Protein 3GIP (pdb70)

InterPro domains:
  IPR011059 Metal-dependent hydrolase, composite domain superfamily [G3DSA:2.30.40.10] (8-432)
  IPR011059 Metal-dependent hydrolase, composite domain superfamily [G3DSA:2.30.40.10] (434-467)
  IPR011059 Metal-dependent hydrolase, composite domain superfamily [SSF51338] (8-464)
  IPR013108 Amidohydrolase 3 [PF07969] (52-214)
  IPR013108 Amidohydrolase 3 [PF07969] (334-463)
  IPR023100 D-aminoacylase, insert domain superfamily [G3DSA:3.30.1490.130] (287-343)
  IPR032466 Metal-dependent hydrolase [SSF51556] (61-418)

Sequence (948 aa):
EKLDFKITGGWIIDGTGAPRRRADLGVRDGRIAAIGELGAHPARHAWDASGKIVAPGFIDVHGHDDLMFVEKPDLRWKTSQGITTVVVGNCGVSAAPAPLPGNTAAALALLGETPLFADVPAYFAALDAQRPMINVAALVGHANLRLAAMRDPQAAPTAAEQQAMQDMLQAALEAGAVGFSTGLAYQPGAVAQAAELEGLARVAAERRRLHTSHIRNEADGVEAAVEEVLAIGRGTGCATVVSHHKCMMPQNWGRSRATLANIDRAREQGVEVALDIYPYPGSSTILIPERAETIDDIRITWSTPHPECSGEYLADIAARWGCDKTTAARRLAPAGAIYFAMDEDEVKRIFQHPCCMVGSDGLPNDARPHPRLWGSFTRVLGRYVREARLMTLEQAVARMTALPARVFGFAERGVLQPGAWADVVVFDPDTVADRATWDEPTLASVGIAGVLVNGAEVFPQPPADGRPGQVLRAEKLDFKITGGWIIDGTGAPRRRADLGVRDGRIAAIGELGAHPARHAWDASGKIVAPGFIDVHGHDDLMFVEKPDLRWKTSQGITTVVVGNCGVSAAPAPLPGNTAAALALLGETPLFADVPAYFAALDAQRPMINVAALVGHANLRLAAMRDPQAAPTAAEQQAMQDMLQAALEAGAVGFSTGLAYQPGAVAQAAELEGLARVAAERRRLHTSHIRNEADGVEAAVEEVLAIGRGTGCATVVSHHKCMMPQNWGRSRATLANIDRAREQGVEVALDIYPYPGSSTILIPERAETIDDIRITWSTPHPECSGEYLADIAARWGCDKTTAARRLAPAGAIYFAMDEDEVKRIFQHPCCMVGSDGLPNDARPHPRLWGSFTRVLGRYVREARLMTLEQAVARMTALPARVFGFAERGVLQPGAWADVVVFDPDTVADRATWDEPTLASVGIAGVLVNGAEVFPQPPADGRPGQVLRA

Organism: Bordetella bronchiseptica (strain ATCC BAA-588 / NCTC 13252 / RB50) (NCBI:txid257310)

Solvent-accessible surface area: 32301 Å² total; per-residue (Å²): 163,101,0,40,10,26,0,34,18,0,111,2,1,16,1,87,35,44,110,89,95,109,10,0,0,0,0,52,108,14,80,2,36,32,40,26,143,13,42,104,53,84,23,136,104,59,51,107,0,63,55,54,4,0,0,1,1,0,2,0,2,1,0,2,0,2,1,0,4,72,65,78,45,71,0,78,13,0,2,0,0,0,0,1,0,0,0,0,0,1,4,0,0,3,1,3,9,36,36,66,134,82,23,104,10,69,3,27,36,10,1,23,162,33,116,37,46,73,62,7,69,37,7,2,56,37,7,53,94,76,107,1,10,0,0,0,0,5,3,1,0,0,8,1,0,0,1,16,21,1,208,68,14,95,41,80,37,78,92,75,37,28,90,37,0,19,72,58,0,60,51,4,1,120,22,0,0,4,0,0,0,0,4,1,44,19,96,1,2,28,48,3,138,60,74,5,0,57,0,0,0,133,18,0,26,128,71,211,43,7,0,2,0,16,0,79,61,13,18,91,26,0,66,70,3,0,67,45,0,0,42,5,0,89,68,32,52,0,18,1,2,0,1,5,4,9,2,10,32,90,109,4,81,23,59,1,168,40,2,22,40,16,0,40,129,0,85,137,130,62,15,84,8,4,0,2,2,7,1,4,4,0,8,7,13,25,17,35,30,137,58,0,117,75,12,48,6,4,17,1,0,47,6,95,62,54,92,105,0,20,23,55,16,2,21,61,0,4,81,138,68,69,31,85,38,32,39,0,0,158,122,0,53,78,5,0,0,2,0,6,5,4,29,11,76,3,8,12,75,1,0,76,14,82,19,0,0,0,1,0,8,0,9,11,52,13,75,84,5,4,2,2,7,36,0,0,0,0,41,0,2,1,73,0,3,14,32,8,94,35,20,71,14,19,92,0,0,20,29,0,0,24,38,0,9,148,23,11,61,19,83,74,12,5,28,4,81,86,37,0,58,0,8,0,0,4,0,31,29,49,57,0,11,17,115,5,64,34,83,100,6,76,71,50,15,55,19,16,44,1,0,0,0,14,12,37,47,1,24,68,120,46,39,106,126,64,52,23,0,48,17,20,120,57,162,102,2,46,12,26,0,28,16,0,107,0,0,13,1,71,39,40,108,91,92,118,10,2,0,0,0,51,113,15,85,2,34,40,37,25,154,15,54,99,52,80,29,139,107,63,50,105,0,65,56,58,3,0,0,2,2,0,2,0,2,1,0,2,0,1,1,0,6,30,1,56,2,58,0,77,11,0,2,0,0,0,0,0,1,0,0,0,0,2,4,1,1,3,1,3,16,35,41,56,135,84,19,106,12,69,2,26,34,12,1,16,100,9,86,39,44,71,62,8,72,37,7,1,55,38,6,53,94,62,108,2,8,0,0,0,0,5,3,0,0,1,8,1,0,0,1,13,17,1,214,78,15,93,40,72,32,83,91,76,37,26,93,36,0,34,72,59,0,59,51,4,1,124,20,1,0,4,0,1,0,0,4,1,42,15,96,2,2,28,47,4,132,57,76,7,0,46,7,0,0,129,16,0,23,124,61,210,46,8,1,2,0,14,0,77,63,13,18,91,25,0,65,71,3,0,65,44,0,0,42,4,1,91,50,23,59,1,12,2,1,0,1,6,5,14,2,7,27,91,108,5,102,26,58,1,153,43,2,20,38,24,0,49,124,0,74,145,121,65,8,85,7,4,0,1,2,9,2,6,33,0,8,7,13,23,13,33,26,130,51,0,118,75,13,112,77,3,41,1,0,46,5,29,10,28,29,6,0,14,25,36,71,2,49,78,0,4,80,38,27,70,28,87,42,33,41,0,0,152,111,0,51,84,5,0,0,4,0,66,5,14,38,53,86,4,8,33,72,0,0,75,14,94,25,0,0,0,0,0,9,0,9,7,52,17,72,71,5,3,2,1,8,36,0,0,0,0,44,0,2,0,65,1,13,60,118,40,176,36,22,71,10,20,93,0,0,20,29,0,0,24,37,0,9,154,23,12,60,18,83,90,11,5,30,1,79,89,35,0,57,0,7,0,0,4,0,33,28,106,71,0,10,18,114,5,68,76,114,99,6,73,70,48,14,58,19,17,38,0,0,0,0,17,12,38,47,1,22,58,130,54,43,101,123,62,43,24,0,52,18,22,118,59

CATH classification: 2.30.40.10 (+2 more: 3.20.20.140, 3.30.1490.130)

Nearest PDB structures (foldseek):
  3giq-assembly1_A  TM=9.998E-01  e=0.000E+00  Bordetella bronchiseptica
  1v4y-assembly1_A  TM=9.632E-01  e=1.023E-66  Alcaligenes faecalis
  1rk5-assembly1_A  TM=9.643E-01  e=2.045E-66  Alcaligenes faecalis
  1m7j-assembly1_A  TM=9.626E-01  e=7.673E-66  Alcaligenes faecalis
  6gde-assembly1_A  TM=7.462E-01  e=8.353E-21  Aquifex aeolicus VF5

Radius of gyration: 30.44 Å; Cα contacts (8 Å, |Δi|>4): 2550; chains: 2; bounding box: 84×84×62 Å

Secondary structure (DSSP, 8-state):
--EEEEEESSEE--SSSPPPEE-EEEEETTEEEEEE--TTS-EEEEEE-TTSEEEEPEEESS---TTHHHHSTT-HHHHTTTEEEEEE--TT--S-SPPPTT---GGGGGT-SSPPPSSHHHHHHHHHHS--SSEEEEEEEHHHHHHHH-SSTTSPPPHHHHHHHHHHHHHHHHHT--EEEEETTSTTGGG--HHHHHHHHHHHHHTT-EEEEE-S-SSTTHHHHHHHHHHHHHHH--EEEETT----SGGGTTTHHHHHHHHHHHHHTT--EEEEE-S-S-EEEE--GGGTTTSS--EEEEESS-GGGTT-BHHHHHHHHTS-HHHHHHHH-SEEEEE----HHHHHHHHHSTTEEE-----TT-SS--THHHHHHHHIIIIIIIIT-SS-HHHHHHHHTHHHHHHHT-TT-SS-STTSB--EEEE-TTT-B----SSSTTPPPBSEEEEEETTEEEESS--SSS----B---/--BSEEEESSEE--SSSPPPEE-EEEEETTEEEEEE--SSS-BSSEEE-TTSEEEEPEEESS---TTHHHH-TT-HHHHTTTEEEEEE--TT--S-SPPPTT---GGGGGT-SSPPPSSHHHHHHHHHHS--SSEEEEEEEHHHHHHHH-SSTTSPPPHHHHHHHHHHHHHHHHHT--EEEEETTSTTGGG--HHHHHHHHHHHHHTT-EEEEE-S-SSTTHHHHHHHHHHHHHHH--EEEETT----SGGGTTTHHHHHHHHHHHHHHT--EEEEE-S-S-EEEE--GGGTTTSS--EEEEESS-GGGTT-BHHHHHHHHTS-HHHHHHHH-SEEEEE----HHHHHHHHHSTTEEE-----TT-SS--THHHHHHHHIIIIIIIIT-SS-HHHHHHHHTHHHHHHHT-TT-SS--TTSB--EEEE-TTT-B----SSSTTPPPBSEEEEEETTEEEESS--SSS----B---

Structure (mmCIF, N/CA/C/O backbone):
data_3GIP
#
_entry.id   3GIP
#
_cell.length_a   90.988
_cell.length_b   90.988
_cell.length_c   507.134
_cell.angle_alpha   90.00
_cell.angle_beta   90.00
_cell.angle_gamma   120.00
#
_symmetry.space_group_name_H-M   'P 61 2 2'
#
loop_
_entity.id
_entity.type
_entity.pdbx_description
1 polymer 'N-acyl-D-glutamate deacylase'
2 non-polymer 'ACETIC ACID'
3 non-polymer 'FORMIC ACID'
4 non-polymer 'ZINC ION'
5 water water
#
loop_
_atom_site.group_PDB
_atom_site.id
_atom_site.type_symbol
_atom_site.label_atom_id
_atom_site.label_alt_id
_atom_site.label_comp_id
_atom_site.label_asym_id
_atom_site.label_entity_id
_atom_site.label_seq_id
_atom_site.pdbx_PDB_ins_code
_atom_site.Cartn_x
_atom_site.Cartn_y
_atom_site.Cartn_z
_atom_site.occupancy
_atom_site.B_iso_or_equiv
_atom_site.auth_seq_id
_atom_site.auth_comp_id
_atom_site.auth_asym_id
_atom_site.auth_atom_id
_atom_site.pdbx_PDB_model_num
ATOM 1 N N . GLU A 1 5 ? -10.258 32.386 9.842 1.00 31.58 5 GLU A N 1
ATOM 2 C CA . GLU A 1 5 ? -9.396 31.877 10.947 1.00 32.34 5 GLU A CA 1
ATOM 3 C C . GLU A 1 5 ? -9.084 33.016 11.910 1.00 31.44 5 GLU A C 1
ATOM 4 O O . GLU A 1 5 ? -8.702 34.109 11.493 1.00 30.46 5 GLU A O 1
ATOM 10 N N . LYS A 1 6 ? -9.245 32.752 13.201 1.00 30.38 6 LYS A N 1
ATOM 11 C CA . LYS A 1 6 ? -9.003 33.759 14.225 1.00 29.28 6 LYS A CA 1
ATOM 12 C C . LYS A 1 6 ? -7.597 34.348 14.159 1.00 28.40 6 LYS A C 1
ATOM 13 O O . LYS A 1 6 ? -6.616 33.631 13.954 1.00 27.75 6 LYS A O 1
ATOM 19 N N . LEU A 1 7 ? -7.514 35.664 14.329 1.00 27.27 7 LEU A N 1
ATOM 20 C CA . LEU A 1 7 ? -6.238 36.368 14.314 1.00 27.57 7 LEU A CA 1
ATOM 21 C C . LEU A 1 7 ? -5.598 36.252 15.690 1.00 26.80 7 LEU A C 1
ATOM 22 O O . LEU A 1 7 ? -6.297 36.179 16.701 1.00 25.84 7 LEU A O 1
ATOM 27 N N . ASP A 1 8 ? -4.271 36.233 15.729 1.00 26.13 8 ASP A N 1
ATOM 28 C CA . ASP A 1 8 ? -3.569 36.144 17.001 1.00 26.03 8 ASP A CA 1
ATOM 29 C C . ASP A 1 8 ? -3.493 37.522 17.641 1.00 25.79 8 ASP A C 1
ATOM 30 O O . ASP A 1 8 ? -3.467 37.650 18.867 1.00 25.74 8 ASP A O 1
ATOM 35 N N . PHE A 1 9 ? -3.474 38.551 16.800 1.00 24.67 9 PHE A N 1
ATOM 36 C CA . PHE A 1 9 ? -3.391 39.925 17.271 1.00 23.61 9 PHE A CA 1
ATOM 37 C C . PHE A 1 9 ? -3.987 40.866 16.230 1.00 22.51 9 PHE A C 1
ATOM 38 O O . PHE A 1 9 ? -3.971 40.580 15.034 1.00 22.18 9 PHE A O 1
ATOM 46 N N . LYS A 1 10 ? -4.539 41.979 16.691 1.00 22.15 10 LYS A N 1
ATOM 47 C CA . LYS A 1 10 ? -5.072 42.977 15.780 1.00 21.69 10 LYS A CA 1
ATOM 48 C C . LYS A 1 10 ? -4.885 44.334 16.440 1.00 21.94 10 LYS A C 1
ATOM 49 O O . LYS A 1 10 ? -5.068 44.479 17.648 1.00 21.64 10 LYS A O 1
ATOM 55 N N . ILE A 1 11 ? -4.472 45.310 15.642 1.00 20.21 11 ILE A N 1
ATOM 56 C CA . ILE A 1 11 ? -4.244 46.668 16.117 1.00 19.88 11 ILE A CA 1
ATOM 57 C C . ILE A 1 11 ? -5.185 47.542 15.305 1.00 20.28 11 ILE A C 1
ATOM 58 O O . ILE A 1 11 ? -5.000 47.722 14.100 1.00 20.42 11 ILE A O 1
ATOM 63 N N . THR A 1 12 ? -6.192 48.092 15.972 1.00 20.96 12 THR A N 1
ATOM 64 C CA . THR A 1 12 ? -7.202 48.883 15.287 1.00 22.47 12 THR A CA 1
ATOM 65 C C . THR A 1 12 ? -7.305 50.371 15.607 1.00 22.61 12 THR A C 1
ATOM 66 O O . THR A 1 12 ? -6.781 50.851 16.613 1.00 23.64 12 THR A O 1
ATOM 70 N N . GLY A 1 13 ? -7.996 51.086 14.722 1.00 22.20 13 GLY A N 1
ATOM 71 C CA . GLY A 1 13 ? -8.233 52.509 14.894 1.00 21.46 13 GLY A CA 1
ATOM 72 C C . GLY A 1 13 ? -7.092 53.477 14.647 1.00 21.37 13 GLY A C 1
ATOM 73 O O . GLY A 1 13 ? -7.293 54.691 14.711 1.00 21.53 13 GLY A O 1
ATOM 74 N N . GLY A 1 14 ? -5.906 52.960 14.352 1.00 20.09 14 GLY A N 1
ATOM 75 C CA . GLY A 1 14 ? -4.774 53.842 14.130 1.00 19.73 14 GLY A CA 1
ATOM 76 C C . GLY A 1 14 ? -4.477 54.177 12.682 1.00 19.06 14 GLY A C 1
ATOM 77 O O . GLY A 1 14 ? -5.220 53.803 11.770 1.00 19.32 14 GLY A O 1
ATOM 78 N N . TRP A 1 15 ? -3.385 54.910 12.481 1.00 18.77 15 TRP A N 1
ATOM 79 C CA . TRP A 1 15 ? -2.941 55.301 11.154 1.00 19.30 15 TRP A CA 1
ATOM 80 C C . TRP A 1 15 ? -1.666 54.544 10.832 1.00 17.79 15 TRP A C 1
ATOM 81 O O . TRP A 1 15 ? -0.697 54.572 11.592 1.00 16.75 15 TRP A O 1
ATOM 92 N N . ILE A 1 16 ? -1.674 53.860 9.698 1.00 17.27 16 ILE A N 1
ATOM 93 C CA . ILE A 1 16 ? -0.530 53.072 9.282 1.00 16.81 16 ILE A CA 1
ATOM 94 C C . ILE A 1 16 ? 0.506 53.826 8.459 1.00 17.06 16 ILE A C 1
ATOM 95 O O . ILE A 1 16 ? 0.175 54.473 7.470 1.00 18.05 16 ILE A O 1
ATOM 100 N N . ILE A 1 17 ? 1.758 53.749 8.897 1.00 15.08 17 ILE A N 1
ATOM 101 C CA . ILE A 1 17 ? 2.882 54.311 8.157 1.00 14.89 17 ILE A CA 1
ATOM 102 C C . ILE A 1 17 ? 3.652 53.011 7.947 1.00 15.08 17 ILE A C 1
ATOM 103 O O . ILE A 1 17 ? 4.333 52.521 8.849 1.00 15.13 17 ILE A O 1
ATOM 108 N N . ASP A 1 18 ? 3.503 52.442 6.752 1.00 15.05 18 ASP A N 1
ATOM 109 C CA . ASP A 1 18 ? 4.091 51.145 6.429 1.00 15.00 18 ASP A CA 1
ATOM 110 C C . ASP A 1 18 ? 5.571 51.041 6.104 1.00 14.70 18 ASP A C 1
ATOM 111 O O . ASP A 1 18 ? 6.061 49.942 5.838 1.00 15.53 18 ASP A O 1
ATOM 116 N N . GLY A 1 19 ? 6.284 52.162 6.119 1.00 13.83 19 GLY A N 1
ATOM 117 C CA . GLY A 1 19 ? 7.706 52.121 5.830 1.00 14.66 19 GLY A CA 1
ATOM 118 C C . GLY A 1 19 ? 8.091 52.359 4.380 1.00 14.54 19 GLY A C 1
ATOM 119 O O . GLY A 1 19 ? 9.272 52.511 4.073 1.00 15.44 19 GLY A O 1
ATOM 120 N N . THR A 1 20 ? 7.103 52.404 3.489 1.00 15.34 20 THR A N 1
ATOM 121 C CA . THR A 1 20 ? 7.367 52.613 2.063 1.00 14.90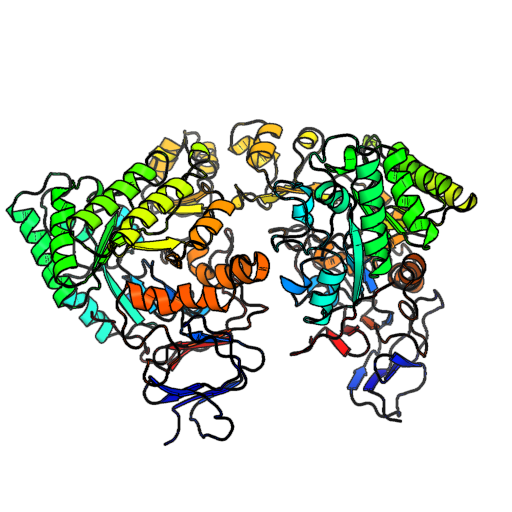 20 THR A CA 1
ATOM 122 C C . THR A 1 20 ? 7.521 54.084 1.694 1.00 15.98 20 THR A C 1
ATOM 123 O O . THR A 1 20 ? 7.934 54.410 0.578 1.00 16.95 20 THR A O 1
ATOM 127 N N . GLY A 1 21 ? 7.185 54.963 2.630 1.00 15.48 21 GLY A N 1
ATOM 128 C CA . GLY A 1 21 ? 7.268 56.389 2.371 1.00 17.07 21 GLY A CA 1
ATOM 129 C C . GLY A 1 21 ? 5.918 56.929 1.939 1.00 16.45 21 GLY A C 1
ATOM 130 O O . GLY A 1 21 ? 5.724 58.142 1.841 1.00 17.39 21 GLY A O 1
ATOM 131 N N . ALA A 1 22 ? 4.973 56.029 1.688 1.00 16.63 22 ALA A N 1
ATOM 132 C CA . ALA A 1 22 ? 3.639 56.441 1.267 1.00 16.65 22 ALA A CA 1
ATOM 133 C C . ALA A 1 22 ? 2.936 57.173 2.405 1.00 16.96 22 ALA A C 1
ATOM 134 O O . ALA A 1 22 ? 3.246 56.961 3.572 1.00 16.40 22 ALA A O 1
ATOM 136 N N . PRO A 1 23 ? 1.979 58.055 2.077 1.00 17.16 23 PRO A N 1
ATOM 137 C CA . PRO A 1 23 ? 1.257 58.798 3.116 1.00 17.60 23 PRO A CA 1
ATOM 138 C C . PRO A 1 23 ? 0.560 57.882 4.121 1.00 18.37 23 PRO A C 1
ATOM 139 O O . PRO A 1 23 ? 0.036 56.831 3.753 1.00 18.86 23 PRO A O 1
ATOM 143 N N . ARG A 1 24 ? 0.551 58.289 5.386 1.00 17.76 24 ARG A N 1
ATOM 144 C CA . ARG A 1 24 ? -0.096 57.508 6.435 1.00 18.35 24 ARG A CA 1
ATOM 145 C C . ARG A 1 24 ? -1.557 57.272 6.052 1.00 19.84 24 ARG A C 1
ATOM 146 O O . ARG A 1 24 ? -2.204 58.146 5.468 1.00 20.94 24 ARG A O 1
ATOM 154 N N . ARG A 1 25 ? -2.075 56.091 6.370 1.00 20.16 25 ARG A N 1
ATOM 155 C CA . ARG A 1 25 ? -3.456 55.770 6.036 1.00 20.56 25 ARG A CA 1
ATOM 156 C C . ARG A 1 25 ? -4.208 55.103 7.179 1.00 20.66 25 ARG A C 1
ATOM 157 O O . ARG A 1 25 ? -3.634 54.334 7.951 1.00 20.50 25 ARG A O 1
ATOM 165 N N . ARG A 1 26 ? -5.497 55.411 7.283 1.00 21.47 26 ARG A N 1
ATOM 166 C CA . ARG A 1 26 ? -6.343 54.843 8.325 1.00 22.61 26 ARG A CA 1
ATOM 167 C C . ARG A 1 26 ? -6.670 53.393 7.985 1.00 22.89 26 ARG A C 1
ATOM 168 O O . ARG A 1 26 ? -7.416 53.122 7.042 1.00 24.47 26 ARG A O 1
ATOM 176 N N . ALA A 1 27 ? -6.108 52.464 8.753 1.00 22.11 27 ALA A N 1
ATOM 177 C CA . ALA A 1 27 ? -6.336 51.041 8.525 1.00 21.92 27 ALA A CA 1
ATOM 178 C C . ALA A 1 27 ? -5.938 50.218 9.747 1.00 21.67 27 ALA A C 1
ATOM 179 O O . ALA A 1 27 ? -5.155 50.674 10.582 1.00 21.81 27 ALA A O 1
ATOM 181 N N . ASP A 1 28 ? -6.485 49.009 9.852 1.00 21.13 28 ASP A N 1
ATOM 182 C CA . ASP A 1 28 ? -6.170 48.122 10.967 1.00 20.71 28 ASP A CA 1
ATOM 183 C C . ASP A 1 28 ? -5.153 47.077 10.518 1.00 20.71 28 ASP A C 1
ATOM 184 O O . ASP A 1 28 ? -5.066 46.750 9.334 1.00 20.36 28 ASP A O 1
ATOM 189 N N . LEU A 1 29 ? -4.387 46.553 11.467 1.00 18.64 29 LEU A N 1
ATOM 190 C CA . LEU A 1 29 ? -3.376 45.550 11.164 1.00 18.87 29 LEU A CA 1
ATOM 191 C C . LEU A 1 29 ? -3.714 44.237 11.860 1.00 19.22 29 LEU A C 1
ATOM 192 O O . LEU A 1 29 ? -3.998 44.218 13.059 1.00 19.34 29 LEU A O 1
ATOM 197 N N . GLY A 1 30 ? -3.688 43.147 11.097 1.00 19.70 30 GLY A N 1
ATOM 198 C CA . GLY A 1 30 ? -3.982 41.839 11.652 1.00 19.51 30 GLY A CA 1
ATOM 199 C C . GLY A 1 30 ? -2.752 40.950 11.649 1.00 19.51 30 GLY A C 1
ATOM 200 O O . GLY A 1 30 ? -1.976 40.952 10.692 1.00 20.20 30 GLY A O 1
ATOM 201 N N . VAL A 1 31 ? -2.574 40.183 12.719 1.00 19.51 31 VAL A N 1
ATOM 202 C CA . VAL A 1 31 ? -1.423 39.299 12.837 1.00 20.37 31 VAL A CA 1
ATOM 203 C C . VAL A 1 31 ? -1.822 37.853 13.109 1.00 21.50 31 VAL A C 1
ATOM 204 O O . VAL A 1 31 ? -2.748 37.584 13.875 1.00 21.84 31 VAL A O 1
ATOM 208 N N . ARG A 1 32 ? -1.121 36.924 12.469 1.00 21.06 32 ARG A N 1
ATOM 209 C CA . ARG A 1 32 ? -1.370 35.505 12.683 1.00 22.77 32 ARG A CA 1
ATOM 210 C C . ARG A 1 32 ? -0.105 34.714 12.389 1.00 22.42 32 ARG A C 1
ATOM 211 O O . ARG A 1 32 ? 0.552 34.926 11.367 1.00 23.06 32 ARG A O 1
ATOM 219 N N . ASP A 1 33 ? 0.235 33.808 13.299 1.00 23.19 33 ASP A N 1
ATOM 220 C CA . ASP A 1 33 ? 1.418 32.972 13.152 1.00 24.21 33 ASP A CA 1
ATOM 221 C C . ASP A 1 33 ? 2.695 33.789 12.990 1.00 24.05 33 ASP A C 1
ATOM 222 O O . ASP A 1 33 ? 3.596 33.413 12.236 1.00 23.86 33 ASP A O 1
ATOM 227 N N . GLY A 1 34 ? 2.753 34.912 13.703 1.00 21.81 34 GLY A N 1
ATOM 228 C CA . GLY A 1 34 ? 3.922 35.774 13.674 1.00 21.68 34 GLY A CA 1
ATOM 229 C C . GLY A 1 34 ? 4.056 36.692 12.476 1.00 21.12 34 GLY A C 1
ATOM 230 O O . GLY A 1 34 ? 4.983 37.499 12.414 1.00 20.70 34 GLY A O 1
ATOM 231 N N . ARG A 1 35 ? 3.125 36.589 11.535 1.00 21.62 35 ARG A N 1
ATOM 232 C CA . ARG A 1 35 ? 3.171 37.398 10.322 1.00 21.65 35 ARG A CA 1
ATOM 233 C C . ARG A 1 35 ? 1.985 38.342 10.205 1.00 20.46 35 ARG A C 1
ATOM 234 O O . ARG A 1 35 ? 0.974 38.178 10.889 1.00 20.70 35 ARG A O 1
ATOM 242 N N . ILE A 1 36 ? 2.114 39.331 9.328 1.00 20.04 36 ILE A N 1
ATOM 243 C CA . ILE A 1 36 ? 1.029 40.267 9.088 1.00 20.35 36 ILE A CA 1
ATOM 244 C C . ILE A 1 36 ? 0.063 39.491 8.199 1.00 21.89 36 ILE A C 1
ATOM 245 O O . ILE A 1 36 ? 0.372 39.186 7.046 1.00 22.50 36 ILE A O 1
ATOM 250 N N . ALA A 1 37 ? -1.094 39.150 8.754 1.00 21.91 37 ALA A N 1
ATOM 251 C CA . ALA A 1 37 ? -2.093 38.369 8.035 1.00 23.23 37 ALA A CA 1
ATOM 252 C C . ALA A 1 37 ? -3.057 39.197 7.199 1.00 23.95 37 ALA A C 1
ATOM 253 O O . ALA A 1 37 ? -3.629 38.696 6.229 1.00 25.09 37 ALA A O 1
ATOM 255 N N . ALA A 1 38 ? -3.249 40.457 7.569 1.00 22.83 38 ALA A N 1
ATOM 256 C CA . ALA A 1 38 ? -4.161 41.312 6.827 1.00 23.56 38 ALA A CA 1
ATOM 257 C C . ALA A 1 38 ? -4.067 42.768 7.253 1.00 23.02 38 ALA A C 1
ATOM 258 O O . ALA A 1 38 ? -3.630 43.076 8.360 1.00 20.97 38 ALA A O 1
ATOM 260 N N . ILE A 1 39 ? -4.479 43.655 6.354 1.00 23.46 39 ILE A N 1
ATOM 261 C CA . ILE A 1 39 ? -4.483 45.088 6.607 1.00 23.78 39 ILE A CA 1
ATOM 262 C C . ILE A 1 39 ? -5.757 45.666 6.000 1.00 24.31 39 ILE A C 1
ATOM 263 O O . ILE A 1 39 ? -6.068 45.414 4.834 1.00 24.08 39 ILE A O 1
ATOM 268 N N . GLY A 1 40 ? -6.495 46.431 6.798 1.00 24.72 40 GLY A N 1
ATOM 269 C CA . GLY A 1 40 ? -7.733 47.029 6.326 1.00 26.20 40 GLY A CA 1
ATOM 270 C C . GLY A 1 40 ? -8.730 47.206 7.458 1.00 27.64 40 GLY A C 1
ATOM 271 O O . GLY A 1 40 ? -8.382 47.725 8.519 1.00 27.68 40 GLY A O 1
ATOM 272 N N . GLU A 1 41 ? -9.971 46.782 7.237 1.00 28.55 41 GLU A N 1
ATOM 273 C CA . GLU A 1 41 ? -11.009 46.891 8.257 1.00 29.80 41 GLU A CA 1
ATOM 274 C C . GLU A 1 41 ? -11.090 45.579 9.030 1.00 30.14 41 GLU A C 1
ATOM 275 O O . GLU A 1 41 ? -11.503 44.557 8.485 1.00 30.76 41 GLU A O 1
ATOM 281 N N . LEU A 1 42 ? -10.700 45.613 10.301 1.00 28.50 42 LEU A N 1
ATOM 282 C CA . LEU A 1 42 ? -10.710 44.414 11.132 1.00 28.09 42 LEU A CA 1
ATOM 283 C C . LEU A 1 42 ? -11.493 44.595 12.427 1.00 28.17 42 LEU A C 1
ATOM 284 O O . LEU A 1 42 ? -11.374 43.786 13.346 1.00 28.85 42 LEU A O 1
ATOM 289 N N . GLY A 1 43 ? -12.298 45.649 12.494 1.00 30.47 43 GLY A N 1
ATOM 290 C CA . GLY A 1 43 ? -13.072 45.917 13.693 1.00 32.30 43 GLY A CA 1
ATOM 291 C C . GLY A 1 43 ? -13.908 44.761 14.212 1.00 33.74 43 GLY A C 1
ATOM 292 O O . GLY A 1 43 ? -13.986 44.540 15.421 1.00 33.86 43 GLY A O 1
ATOM 293 N N . ALA A 1 44 ? -14.535 44.019 13.304 1.00 34.78 44 ALA A N 1
ATOM 294 C CA . ALA A 1 44 ? -15.381 42.896 13.693 1.00 35.94 44 ALA A CA 1
ATOM 295 C C . ALA A 1 44 ? -14.690 41.543 13.550 1.00 36.16 44 ALA A C 1
ATOM 296 O O . ALA A 1 44 ? -15.307 40.501 13.768 1.00 35.61 44 ALA A O 1
ATOM 298 N N . HIS A 1 45 ? -13.412 41.558 13.190 1.00 36.10 45 HIS A N 1
ATOM 299 C CA . HIS A 1 45 ? -12.663 40.318 13.020 1.00 36.70 45 HIS A CA 1
ATOM 300 C C . HIS A 1 45 ? -12.113 39.825 14.360 1.00 36.02 45 HIS A C 1
ATOM 301 O O . HIS A 1 45 ? -11.319 40.506 15.008 1.00 35.44 45 HIS A O 1
ATOM 308 N N . PRO A 1 46 ? -12.544 38.630 14.798 1.00 35.13 46 PRO A N 1
ATOM 309 C CA . PRO A 1 46 ? -12.087 38.053 16.066 1.00 34.30 46 PRO A CA 1
ATOM 310 C C . PRO A 1 46 ? -10.566 37.932 16.155 1.00 32.61 46 PRO A C 1
ATOM 311 O O . PRO A 1 46 ? -9.898 37.634 15.165 1.00 31.74 46 PRO A O 1
ATOM 315 N N . ALA A 1 47 ? -10.030 38.165 17.349 1.00 31.78 47 ALA A N 1
ATOM 316 C CA . ALA A 1 47 ? -8.593 38.078 17.583 1.00 30.29 47 ALA A CA 1
ATOM 317 C C . ALA A 1 47 ? -8.315 37.705 19.036 1.00 29.94 47 ALA A C 1
ATOM 318 O O . ALA A 1 47 ? -9.075 38.068 19.936 1.00 30.48 47 ALA A O 1
ATOM 320 N N . ARG A 1 48 ? -7.226 36.975 19.260 1.00 28.97 48 ARG A N 1
ATOM 321 C CA . ARG A 1 48 ? -6.848 36.555 20.605 1.00 29.64 48 ARG A CA 1
ATOM 322 C C . ARG A 1 48 ? -6.425 37.754 21.448 1.00 29.11 48 ARG A C 1
ATOM 323 O O . ARG A 1 48 ? -6.714 37.822 22.643 1.00 28.59 48 ARG A O 1
ATOM 331 N N . HIS A 1 49 ? -5.730 38.694 20.815 1.00 27.54 49 HIS A N 1
ATOM 332 C CA . HIS A 1 49 ? -5.276 39.905 21.491 1.00 26.94 49 HIS A CA 1
ATOM 333 C C . HIS A 1 49 ? -5.599 41.093 20.599 1.00 25.57 49 HIS A C 1
ATOM 334 O O . HIS A 1 49 ? -5.598 40.972 19.375 1.00 24.58 49 HIS A O 1
ATOM 341 N N . ALA A 1 50 ? -5.870 42.242 21.207 1.00 25.21 50 ALA A N 1
ATOM 342 C CA . ALA A 1 50 ? -6.190 43.427 20.428 1.00 24.58 50 ALA A CA 1
ATOM 343 C C . ALA A 1 50 ? -5.752 44.714 21.108 1.00 23.75 50 ALA A C 1
ATOM 344 O O . ALA A 1 50 ? -5.874 44.862 22.325 1.00 22.62 50 ALA A O 1
ATOM 346 N N . TRP A 1 51 ? -5.239 45.640 20.305 1.00 22.50 51 TRP A N 1
ATOM 347 C CA . TRP A 1 51 ? -4.796 46.939 20.797 1.00 21.98 51 TRP A CA 1
ATOM 348 C C . TRP A 1 51 ? -5.575 48.047 20.102 1.00 22.07 51 TRP A C 1
ATOM 349 O O . TRP A 1 51 ? -5.853 47.966 18.903 1.00 21.49 51 TRP A O 1
ATOM 360 N N . ASP A 1 52 ? -5.923 49.080 20.859 1.00 21.79 52 ASP A N 1
ATOM 361 C CA . ASP A 1 52 ? -6.642 50.225 20.316 1.00 22.33 52 ASP A CA 1
ATOM 362 C C . ASP A 1 52 ? -5.602 51.292 20.000 1.00 21.38 52 ASP A C 1
ATOM 363 O O . ASP A 1 52 ? -5.070 51.937 20.904 1.00 22.59 52 ASP A O 1
ATOM 368 N N . ALA A 1 53 ? -5.305 51.462 18.715 1.00 20.13 53 ALA A N 1
ATOM 369 C CA . ALA A 1 53 ? -4.312 52.436 18.280 1.00 20.24 53 ALA A CA 1
ATOM 370 C C . ALA A 1 53 ? -4.919 53.775 17.883 1.00 19.39 53 ALA A C 1
ATOM 371 O O . ALA A 1 53 ? -4.299 54.541 17.146 1.00 20.28 53 ALA A O 1
ATOM 373 N N . SER A 1 54 ? -6.129 54.056 18.357 1.00 20.75 54 SER A N 1
ATOM 374 C CA . SER A 1 54 ? -6.773 55.325 18.040 1.00 20.63 54 SER A CA 1
ATOM 375 C C . SER A 1 54 ? -5.826 56.463 18.408 1.00 20.46 54 SER A C 1
ATOM 376 O O . SER A 1 54 ? -5.254 56.470 19.499 1.00 21.31 54 SER A O 1
ATOM 379 N N . GLY A 1 55 ? -5.656 57.412 17.493 1.00 20.18 55 GLY A N 1
ATOM 380 C CA . GLY A 1 55 ? -4.778 58.542 17.746 1.00 20.48 55 GLY A CA 1
ATOM 381 C C . GLY A 1 55 ? -3.299 58.199 17.749 1.00 19.83 55 GLY A C 1
ATOM 382 O O . GLY A 1 55 ? -2.477 58.978 18.238 1.00 21.37 55 GLY A O 1
ATOM 383 N N . LYS A 1 56 ? -2.946 57.039 17.199 1.00 18.68 56 LYS A N 1
ATOM 384 C CA . LYS A 1 56 ? -1.551 56.617 17.160 1.00 17.67 56 LYS A CA 1
ATOM 385 C C . LYS A 1 56 ? -1.125 56.191 15.760 1.00 17.57 56 LYS A C 1
ATOM 386 O O . LYS A 1 56 ? -1.955 56.017 14.864 1.00 18.00 56 LYS A O 1
ATOM 392 N N . ILE A 1 57 ? 0.183 56.026 15.592 1.00 16.62 57 ILE A N 1
ATOM 393 C CA . ILE A 1 57 ? 0.759 55.578 14.334 1.00 16.01 57 ILE A CA 1
ATOM 394 C C . ILE A 1 57 ? 1.140 54.118 14.541 1.00 15.38 57 ILE A C 1
ATOM 395 O O . ILE A 1 57 ? 1.638 53.745 15.604 1.00 15.60 57 ILE A O 1
ATOM 400 N N . VAL A 1 58 ? 0.873 53.296 13.534 1.00 14.05 58 VAL A N 1
ATOM 401 C CA . VAL A 1 58 ? 1.221 51.884 13.575 1.00 15.05 58 VAL A CA 1
ATOM 402 C C . VAL A 1 58 ? 2.269 51.744 12.478 1.00 14.71 58 VAL A C 1
ATOM 403 O O . VAL A 1 58 ? 1.986 51.960 11.298 1.00 15.21 58 VAL A O 1
ATOM 407 N N . ALA A 1 59 ? 3.488 51.399 12.874 1.00 14.92 59 ALA A N 1
ATOM 408 C CA . ALA A 1 59 ? 4.586 51.306 11.924 1.00 14.67 59 ALA A CA 1
ATOM 409 C C . ALA A 1 59 ? 5.407 50.039 12.082 1.00 14.15 59 ALA A C 1
ATOM 410 O O . ALA A 1 59 ? 5.214 49.276 13.030 1.00 14.58 59 ALA A O 1
ATOM 412 N N . PRO A 1 60 ? 6.330 49.784 11.136 1.00 13.75 60 PRO A N 1
ATOM 413 C CA . PRO A 1 60 ? 7.152 48.578 11.264 1.00 14.17 60 PRO A CA 1
ATOM 414 C C . PRO A 1 60 ? 8.078 48.825 12.458 1.00 15.31 60 PRO A C 1
ATOM 415 O O . PRO A 1 60 ? 8.450 49.970 12.720 1.00 15.12 60 PRO A O 1
ATOM 419 N N . GLY A 1 61 ? 8.444 47.772 13.181 1.00 14.24 61 GLY A N 1
ATOM 420 C CA . GLY A 1 61 ? 9.344 47.952 14.308 1.00 13.43 61 GLY A CA 1
ATOM 421 C C . GLY A 1 61 ? 10.638 48.574 13.812 1.00 12.66 61 GLY A C 1
ATOM 422 O O . GLY A 1 61 ? 11.061 48.313 12.682 1.00 13.02 61 GLY A O 1
ATOM 423 N N . PHE A 1 62 ? 11.279 49.395 14.638 1.00 12.89 62 PHE A N 1
ATOM 424 C CA . PHE A 1 62 ? 12.515 50.036 14.207 1.00 12.85 62 PHE A CA 1
ATOM 425 C C . PHE A 1 62 ? 13.708 49.090 14.204 1.00 13.49 62 PHE A C 1
ATOM 426 O O . PHE A 1 62 ? 13.838 48.218 15.067 1.00 14.31 62 PHE A O 1
ATOM 434 N N . ILE A 1 63 ? 14.571 49.273 13.212 1.00 13.50 63 ILE A N 1
ATOM 435 C CA . ILE A 1 63 ? 15.759 48.451 13.054 1.00 13.16 63 ILE A CA 1
ATOM 436 C C . ILE A 1 63 ? 17.003 49.260 13.411 1.00 12.99 63 ILE A C 1
ATOM 437 O O . ILE A 1 63 ? 17.377 50.196 12.702 1.00 12.81 63 ILE A O 1
ATOM 442 N N . ASP A 1 64 ? 17.627 48.896 14.530 1.00 12.84 64 ASP A N 1
ATOM 443 C CA . ASP A 1 64 ? 18.830 49.567 15.007 1.00 12.78 64 ASP A CA 1
ATOM 444 C C . ASP A 1 64 ? 20.018 48.951 14.289 1.00 12.88 64 ASP A C 1
ATOM 445 O O . ASP A 1 64 ? 20.495 47.880 14.665 1.00 14.49 64 ASP A O 1
ATOM 450 N N . VAL A 1 65 ? 20.496 49.638 13.259 1.00 12.15 65 VAL A N 1
ATOM 451 C CA . VAL A 1 65 ? 21.601 49.135 12.464 1.00 12.61 65 VAL A CA 1
ATOM 452 C C . VAL A 1 65 ? 22.973 49.252 13.113 1.00 11.98 65 VAL A C 1
ATOM 453 O O . VAL A 1 65 ? 23.946 48.722 12.583 1.00 13.35 65 VAL A O 1
ATOM 457 N N . HIS A 1 66 ? 23.066 49.935 14.252 1.00 12.75 66 HIS A N 1
ATOM 458 C CA . HIS A 1 66 ? 24.362 50.058 14.906 1.00 12.68 66 HIS A CA 1
ATOM 459 C C . HIS A 1 66 ? 24.334 49.713 16.383 1.00 13.70 66 HIS A C 1
ATOM 460 O O . HIS A 1 66 ? 24.396 50.593 17.251 1.00 14.38 66 HIS A O 1
ATOM 467 N N . GLY A 1 67 ? 24.252 48.422 16.669 1.00 13.43 67 GLY A N 1
ATOM 468 C CA . GLY A 1 67 ? 24.235 47.994 18.049 1.00 13.77 67 GLY A CA 1
ATOM 469 C C . GLY A 1 67 ? 25.541 47.337 18.449 1.00 13.65 67 GLY A C 1
ATOM 470 O O . GLY A 1 67 ? 26.321 46.908 17.598 1.00 13.91 67 GLY A O 1
ATOM 471 N N . HIS A 1 68 ? 25.788 47.301 19.754 1.00 13.84 68 HIS A N 1
ATOM 472 C CA . HIS A 1 68 ? 26.973 46.657 20.319 1.00 13.55 68 HIS A CA 1
ATOM 473 C C . HIS A 1 68 ? 26.459 45.707 21.392 1.00 14.86 68 HIS A C 1
ATOM 474 O O . HIS A 1 68 ? 27.165 45.388 22.348 1.00 16.83 68 HIS A O 1
ATOM 481 N N . ASP A 1 69 ? 25.221 45.258 21.219 1.00 14.33 69 ASP A N 1
ATOM 482 C CA . ASP A 1 69 ? 24.562 44.381 22.183 1.00 14.30 69 ASP A CA 1
ATOM 483 C C . ASP A 1 69 ? 24.889 42.898 22.002 1.00 14.39 69 ASP A C 1
ATOM 484 O O . ASP A 1 69 ? 24.193 42.037 22.538 1.00 15.24 69 ASP A O 1
ATOM 489 N N . ASP A 1 70 ? 25.961 42.620 21.270 1.00 15.40 70 ASP A N 1
ATOM 490 C CA . ASP A 1 70 ? 26.397 41.254 20.982 1.00 15.87 70 ASP A CA 1
ATOM 491 C C . ASP A 1 70 ? 26.222 40.243 22.109 1.00 16.45 70 ASP A C 1
ATOM 492 O O . ASP A 1 70 ? 25.650 39.168 21.908 1.00 15.80 70 ASP A O 1
ATOM 497 N N . LEU A 1 71 ? 26.724 40.588 23.289 1.00 16.42 71 LEU A N 1
ATOM 498 C CA . LEU A 1 71 ? 26.672 39.679 24.431 1.00 18.11 71 LEU A CA 1
ATOM 499 C C . LEU A 1 71 ? 25.552 39.935 25.430 1.00 18.68 71 LEU A C 1
ATOM 500 O O . LEU A 1 71 ? 25.468 39.255 26.451 1.00 20.97 71 LEU A O 1
ATOM 505 N N . MET A 1 72 ? 24.689 40.901 25.144 1.00 16.96 72 MET A N 1
ATOM 506 C CA . MET A 1 72 ? 23.606 41.231 26.061 1.00 16.88 72 MET A CA 1
ATOM 507 C C . MET A 1 72 ? 22.450 40.244 26.068 1.00 16.60 72 MET A C 1
ATOM 508 O O . MET A 1 72 ? 21.679 40.195 27.022 1.00 16.71 72 MET A O 1
ATOM 513 N N . PHE A 1 73 ? 22.321 39.460 25.006 1.00 16.90 73 PHE A N 1
ATOM 514 C CA . PHE A 1 73 ? 21.235 38.496 24.927 1.00 19.12 73 PHE A CA 1
ATOM 515 C C . PHE A 1 73 ? 21.413 37.412 25.988 1.00 20.35 73 PHE A C 1
ATOM 516 O O . PHE A 1 73 ? 20.471 36.701 26.329 1.00 24.10 73 PHE A O 1
ATOM 524 N N . VAL A 1 74 ? 22.625 37.303 26.521 1.00 23.45 74 VAL A N 1
ATOM 525 C CA . VAL A 1 74 ? 22.901 36.331 27.572 1.00 25.32 74 VAL A CA 1
ATOM 526 C C . VAL A 1 74 ? 23.124 37.065 28.900 1.00 26.10 74 VAL A C 1
ATOM 527 O O . VAL A 1 74 ? 22.696 36.599 29.957 1.00 28.04 74 VAL A O 1
ATOM 531 N N . GLU A 1 75 ? 23.774 38.224 28.836 1.00 25.09 75 GLU A N 1
ATOM 532 C CA . GLU A 1 75 ? 24.061 39.013 30.033 1.00 23.68 75 GLU A CA 1
ATOM 533 C C . GLU A 1 75 ? 22.875 39.785 30.617 1.00 23.46 75 GLU A C 1
ATOM 534 O O . GLU A 1 75 ? 22.613 39.709 31.818 1.00 21.48 75 GLU A O 1
ATOM 540 N N . LYS A 1 76 ? 22.174 40.536 29.773 1.00 20.70 76 LYS A N 1
ATOM 541 C CA . LYS A 1 76 ? 21.029 41.341 30.201 1.00 20.95 76 LYS A CA 1
ATOM 542 C C . LYS A 1 76 ? 19.912 41.114 29.189 1.00 20.80 76 LYS A C 1
ATOM 543 O O . LYS A 1 76 ? 19.558 42.010 28.426 1.00 19.50 76 LYS A O 1
ATOM 549 N N . PRO A 1 77 ? 19.324 39.911 29.192 1.00 19.74 77 PRO A N 1
ATOM 550 C CA . PRO A 1 77 ? 18.246 39.501 28.283 1.00 19.58 77 PRO A CA 1
ATOM 551 C C . PRO A 1 77 ? 17.012 40.382 28.076 1.00 18.94 77 PRO A C 1
ATOM 552 O O . PRO A 1 77 ? 16.331 40.241 27.059 1.00 18.84 77 PRO A O 1
ATOM 556 N N . ASP A 1 78 ? 16.712 41.280 29.010 1.00 17.96 78 ASP A N 1
ATOM 557 C CA . ASP A 1 78 ? 15.523 42.124 28.864 1.00 17.91 78 ASP A CA 1
ATOM 558 C C . ASP A 1 78 ? 15.553 43.050 27.648 1.00 17.12 78 ASP A C 1
ATOM 559 O O . ASP A 1 78 ? 14.513 43.310 27.039 1.00 17.44 78 ASP A O 1
ATOM 564 N N . LEU A 1 79 ? 16.737 43.544 27.299 1.00 16.49 79 LEU A N 1
ATOM 565 C CA . LEU A 1 79 ? 16.879 44.448 26.157 1.00 15.25 79 LEU A CA 1
ATOM 566 C C . LEU A 1 79 ? 15.857 45.586 26.202 1.00 15.95 79 LEU A C 1
ATOM 567 O O . LEU A 1 79 ? 15.442 46.095 25.162 1.00 14.43 79 LEU A O 1
ATOM 572 N N . ARG A 1 80 ? 15.469 45.994 27.407 1.00 16.17 80 ARG A N 1
ATOM 573 C CA . ARG A 1 80 ? 14.472 47.050 27.572 1.00 15.07 80 ARG A CA 1
ATOM 574 C C . ARG A 1 80 ? 14.898 48.384 26.961 1.00 15.21 80 ARG A C 1
ATOM 575 O O . ARG A 1 80 ? 14.048 49.188 26.570 1.00 14.78 80 ARG A O 1
ATOM 583 N N . TRP A 1 81 ? 16.204 48.622 26.879 1.00 15.15 81 TRP A N 1
ATOM 584 C CA . TRP A 1 81 ? 16.694 49.865 26.294 1.00 15.22 81 TRP A CA 1
ATOM 585 C C . TRP A 1 81 ? 16.357 49.928 24.809 1.00 15.62 81 TRP A C 1
ATOM 586 O O . TRP A 1 81 ? 16.332 51.008 24.221 1.00 14.38 81 TRP A O 1
ATOM 597 N N . LYS A 1 82 ? 16.084 48.769 24.212 1.00 14.66 82 LYS A N 1
ATOM 598 C CA . LYS A 1 82 ? 15.724 48.694 22.796 1.00 14.65 82 LYS A CA 1
ATOM 599 C C . LYS A 1 82 ? 14.211 48.759 22.622 1.00 14.32 82 LYS A C 1
ATOM 600 O O . LYS A 1 82 ? 13.690 49.605 21.898 1.00 14.01 82 LYS A O 1
ATOM 606 N N . THR A 1 83 ? 13.504 47.855 23.290 1.00 14.42 83 THR A N 1
ATOM 607 C CA . THR A 1 83 ? 12.057 47.800 23.160 1.00 14.64 83 THR A CA 1
ATOM 608 C C . THR A 1 83 ? 11.339 49.080 23.572 1.00 13.63 83 THR A C 1
ATOM 609 O O . THR A 1 83 ? 10.355 49.472 22.939 1.00 14.00 83 THR A O 1
ATOM 613 N N . SER A 1 84 ? 11.832 49.736 24.619 1.00 13.84 84 SER A N 1
ATOM 614 C CA . SER A 1 84 ? 11.206 50.960 25.107 1.00 13.66 84 SER A CA 1
ATOM 615 C C . SER A 1 84 ? 11.299 52.132 24.135 1.00 13.83 84 SER A C 1
ATOM 616 O O . SER A 1 84 ? 10.620 53.141 24.322 1.00 13.66 84 SER A O 1
ATOM 619 N N . GLN A 1 85 ? 12.141 52.013 23.111 1.00 12.69 85 GLN A N 1
ATOM 620 C CA . GLN A 1 85 ? 12.235 53.074 22.115 1.00 12.75 85 GLN A CA 1
ATOM 621 C C . GLN A 1 85 ? 11.752 52.590 20.746 1.00 14.03 85 GLN A C 1
ATOM 622 O O . GLN A 1 85 ? 12.019 53.217 19.716 1.00 13.51 85 GLN A O 1
ATOM 628 N N . GLY A 1 86 ? 11.034 51.466 20.756 1.00 13.57 86 GLY A N 1
ATOM 629 C CA . GLY A 1 86 ? 10.455 50.913 19.541 1.00 12.01 86 GLY A CA 1
ATOM 630 C C . GLY A 1 86 ? 11.280 50.018 18.636 1.00 11.79 86 GLY A C 1
ATOM 631 O O . GLY A 1 86 ? 10.839 49.703 17.533 1.00 13.28 86 GLY A O 1
ATOM 632 N N . ILE A 1 87 ? 12.450 49.588 19.096 1.00 12.25 87 ILE A N 1
ATOM 633 C CA . ILE A 1 87 ? 13.338 48.746 18.298 1.00 12.62 87 ILE A CA 1
ATOM 634 C C . ILE A 1 87 ? 12.956 47.268 18.366 1.00 12.95 87 ILE A C 1
ATOM 635 O O . ILE A 1 87 ? 12.798 46.717 19.455 1.00 12.67 87 ILE A O 1
ATOM 640 N N . THR A 1 88 ? 12.818 46.637 17.200 1.00 13.29 88 THR A N 1
ATOM 641 C CA . THR A 1 88 ? 12.449 45.221 17.117 1.00 14.14 88 THR A CA 1
ATOM 642 C C . THR A 1 88 ? 13.544 44.345 16.505 1.00 14.22 88 THR A C 1
ATOM 643 O O . THR A 1 88 ? 13.458 43.114 16.545 1.00 14.65 88 THR A O 1
ATOM 647 N N . THR A 1 89 ? 14.557 44.977 15.924 1.00 13.96 89 THR A N 1
ATOM 648 C CA . THR A 1 89 ? 15.680 44.261 15.320 1.00 13.16 89 THR A CA 1
ATOM 649 C C . THR A 1 89 ? 16.949 45.069 15.548 1.00 14.25 89 THR A C 1
ATOM 650 O O . THR A 1 89 ? 16.927 46.297 15.472 1.00 15.06 89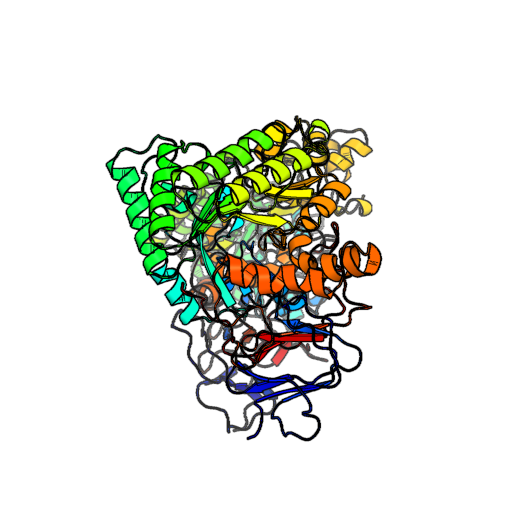 THR A O 1
ATOM 654 N N . VAL A 1 90 ? 18.050 44.387 15.839 1.00 13.47 90 VAL A N 1
ATOM 655 C CA . VAL A 1 90 ? 19.315 45.075 16.026 1.00 13.86 90 VAL A CA 1
ATOM 656 C C . VAL A 1 90 ? 20.413 44.361 15.261 1.00 14.85 90 VAL A C 1
ATOM 657 O O . VAL A 1 90 ? 20.434 43.132 15.186 1.00 15.59 90 VAL A O 1
ATOM 661 N N . VAL A 1 91 ? 21.302 45.144 14.664 1.00 14.46 91 VAL A N 1
ATOM 662 C CA . VAL A 1 91 ? 22.437 44.600 13.939 1.00 13.74 91 VAL A CA 1
ATOM 663 C C . VAL A 1 91 ? 23.623 44.791 14.881 1.00 14.73 91 VAL A C 1
ATOM 664 O O . VAL A 1 91 ? 23.999 45.922 15.201 1.00 13.66 91 VAL A O 1
ATOM 668 N N . VAL A 1 92 ? 24.195 43.684 15.345 1.00 13.64 92 VAL A N 1
ATOM 669 C CA . VAL A 1 92 ? 25.330 43.741 16.263 1.00 13.39 92 VAL A CA 1
ATOM 670 C C . VAL A 1 92 ? 26.646 43.420 15.556 1.00 12.38 92 VAL A C 1
ATOM 671 O O . VAL A 1 92 ? 26.656 43.111 14.361 1.00 14.22 92 VAL A O 1
ATOM 675 N N . GLY A 1 93 ? 27.751 43.503 16.296 1.00 13.60 93 GLY A N 1
ATOM 676 C CA . GLY A 1 93 ? 29.059 43.205 15.733 1.00 12.39 93 GLY A CA 1
ATOM 677 C C . GLY A 1 93 ? 29.673 44.348 14.953 1.00 13.65 93 GLY A C 1
ATOM 678 O O . GLY A 1 93 ? 30.383 44.134 13.970 1.00 14.02 93 GLY A O 1
ATOM 679 N N . ASN A 1 94 ? 29.421 45.568 15.412 1.00 13.09 94 ASN A N 1
ATOM 680 C CA . ASN A 1 94 ? 29.924 46.757 14.738 1.00 12.79 94 ASN A CA 1
ATOM 681 C C . ASN A 1 94 ? 31.296 47.244 15.184 1.00 13.04 94 ASN A C 1
ATOM 682 O O . ASN A 1 94 ? 31.822 46.827 16.218 1.00 13.66 94 ASN A O 1
ATOM 687 N N . CYS A 1 95 ? 31.863 48.131 14.371 1.00 12.45 95 CYS A N 1
ATOM 688 C CA . CYS A 1 95 ? 33.150 48.762 14.630 1.00 13.40 95 CYS A CA 1
ATOM 689 C C . CYS A 1 95 ? 34.316 47.808 14.807 1.00 13.63 95 CYS A C 1
ATOM 690 O O . CYS A 1 95 ? 35.265 48.108 15.529 1.00 13.85 95 CYS A O 1
ATOM 693 N N . GLY A 1 96 ? 34.238 46.663 14.140 1.00 14.00 96 GLY A N 1
ATOM 694 C CA . GLY A 1 96 ? 35.316 45.692 14.219 1.00 14.77 96 GLY A CA 1
ATOM 695 C C . GLY A 1 96 ? 35.257 44.691 15.354 1.00 16.10 96 GLY A C 1
ATOM 696 O O . GLY A 1 96 ? 36.048 43.751 15.372 1.00 15.20 96 GLY A O 1
ATOM 697 N N . VAL A 1 97 ? 34.332 44.868 16.294 1.00 15.20 97 VAL A N 1
ATOM 698 C CA . VAL A 1 97 ? 34.233 43.946 17.423 1.00 15.17 97 VAL A CA 1
ATOM 699 C C . VAL A 1 97 ? 32.902 43.212 17.464 1.00 15.87 97 VAL A C 1
ATOM 700 O O . VAL A 1 97 ? 31.831 43.820 17.387 1.00 15.05 97 VAL A O 1
ATOM 704 N N . SER A 1 98 ? 32.978 41.891 17.601 1.00 13.97 98 SER A N 1
ATOM 705 C CA . SER A 1 98 ? 31.785 41.054 17.609 1.00 13.69 98 SER A CA 1
ATOM 706 C C . SER A 1 98 ? 31.848 39.923 18.631 1.00 14.34 98 SER A C 1
ATOM 707 O O . SER A 1 98 ? 32.884 39.689 19.250 1.00 15.38 98 SER A O 1
ATOM 710 N N . ALA A 1 99 ? 30.728 39.222 18.784 1.00 15.04 99 ALA A N 1
ATOM 711 C CA . ALA A 1 99 ? 30.633 38.107 19.721 1.00 15.32 99 ALA A CA 1
ATOM 712 C C . ALA A 1 99 ? 31.572 36.970 19.334 1.00 17.37 99 ALA A C 1
ATOM 713 O O . ALA A 1 99 ? 32.046 36.233 20.196 1.00 16.50 99 ALA A O 1
ATOM 715 N N . ALA A 1 100 ? 31.835 36.835 18.039 1.00 17.13 100 ALA A N 1
ATOM 716 C CA . ALA A 1 100 ? 32.704 35.777 17.533 1.00 17.75 100 ALA A CA 1
ATOM 717 C C . ALA A 1 100 ? 33.392 36.230 16.247 1.00 17.86 100 ALA A C 1
ATOM 718 O O . ALA A 1 100 ? 32.929 37.154 15.585 1.00 16.12 100 ALA A O 1
ATOM 720 N N . PRO A 1 101 ? 34.510 35.585 15.874 1.00 17.88 101 PRO A N 1
ATOM 721 C CA . PRO A 1 101 ? 35.171 34.474 16.567 1.00 18.85 101 PRO A CA 1
ATOM 722 C C . PRO A 1 101 ? 35.998 34.943 17.757 1.00 19.41 101 PRO A C 1
ATOM 723 O O . PRO A 1 101 ? 36.330 36.122 17.873 1.00 20.66 101 PRO A O 1
ATOM 727 N N . ALA A 1 102 ? 36.340 34.006 18.633 1.00 20.74 102 ALA A N 1
ATOM 728 C CA . ALA A 1 102 ? 37.128 34.317 19.816 1.00 21.15 102 ALA A CA 1
ATOM 729 C C . ALA A 1 102 ? 38.590 34.579 19.467 1.00 21.08 102 ALA A C 1
ATOM 730 O O . ALA A 1 102 ? 39.151 33.953 18.564 1.00 21.41 102 ALA A O 1
ATOM 732 N N . PRO A 1 103 ? 39.228 35.517 20.178 1.00 21.82 103 PRO A N 1
ATOM 733 C CA . PRO A 1 103 ? 40.633 35.835 19.921 1.00 21.64 103 PRO A CA 1
ATOM 734 C C . PRO A 1 103 ? 41.535 34.709 20.399 1.00 19.96 103 PRO A C 1
ATOM 735 O O . PRO A 1 103 ? 41.123 33.871 21.204 1.00 21.65 103 PRO A O 1
ATOM 739 N N . LEU A 1 104 ? 42.760 34.685 19.893 1.00 18.78 104 LEU A N 1
ATOM 740 C CA . LEU A 1 104 ? 43.727 33.680 20.316 1.00 17.64 104 LEU A CA 1
ATOM 741 C C . LEU A 1 104 ? 44.035 34.001 21.774 1.00 18.02 104 LEU A C 1
ATOM 742 O O . LEU A 1 104 ? 43.939 35.153 22.192 1.00 17.50 104 LEU A O 1
ATOM 747 N N . PRO A 1 105 ? 44.400 32.987 22.571 1.00 17.34 105 PRO A N 1
ATOM 748 C CA . PRO A 1 105 ? 44.711 33.235 23.982 1.00 17.15 105 PRO A CA 1
ATOM 749 C C . PRO A 1 105 ? 45.771 34.321 24.137 1.00 18.53 105 PRO A C 1
ATOM 750 O O . PRO A 1 105 ? 46.828 34.260 23.512 1.00 19.35 105 PRO A O 1
ATOM 754 N N . GLY A 1 106 ? 45.481 35.319 24.966 1.00 19.59 106 GLY A N 1
ATOM 755 C CA . GLY A 1 106 ? 46.437 36.390 25.176 1.00 20.75 106 GLY A CA 1
ATOM 756 C C . GLY A 1 106 ? 46.248 37.586 24.261 1.00 22.60 106 GLY A C 1
ATOM 757 O O . GLY A 1 106 ? 46.814 38.650 24.511 1.00 24.17 106 GLY A O 1
ATOM 758 N N . ASN A 1 107 ? 45.473 37.417 23.194 1.00 21.98 107 ASN A N 1
ATOM 759 C CA . ASN A 1 107 ? 45.215 38.514 22.266 1.00 22.18 107 ASN A CA 1
ATOM 760 C C . ASN A 1 107 ? 44.006 39.296 22.750 1.00 22.38 107 ASN A C 1
ATOM 761 O O . ASN A 1 107 ? 42.950 38.724 23.014 1.00 22.75 107 ASN A O 1
ATOM 766 N N . THR A 1 108 ? 44.161 40.607 22.871 1.00 24.12 108 THR A N 1
ATOM 767 C CA . THR A 1 108 ? 43.058 41.435 23.327 1.00 24.67 108 THR A CA 1
ATOM 768 C C . THR A 1 108 ? 43.074 42.794 22.646 1.00 24.44 108 THR A C 1
ATOM 769 O O . THR A 1 108 ? 44.015 43.135 21.932 1.00 24.85 108 THR A O 1
ATOM 773 N N . ALA A 1 109 ? 42.017 43.563 22.875 1.00 23.17 109 ALA A N 1
ATOM 774 C CA . ALA A 1 109 ? 41.898 44.895 22.302 1.00 21.89 109 ALA A CA 1
ATOM 775 C C . ALA A 1 109 ? 41.014 45.731 23.216 1.00 20.07 109 ALA A C 1
ATOM 776 O O . ALA A 1 109 ? 40.001 45.250 23.718 1.00 19.07 109 ALA A O 1
ATOM 778 N N . ALA A 1 110 ? 41.407 46.982 23.434 1.00 20.55 110 ALA A N 1
ATOM 779 C CA . ALA A 1 110 ? 40.641 47.878 24.290 1.00 19.72 110 ALA A CA 1
ATOM 780 C C . ALA A 1 110 ? 39.199 48.008 23.808 1.00 20.19 110 ALA A C 1
ATOM 781 O O . ALA A 1 110 ? 38.271 48.058 24.614 1.00 18.87 110 ALA A O 1
ATOM 783 N N . ALA A 1 111 ? 39.019 48.051 22.490 1.00 20.22 111 ALA A N 1
ATOM 784 C CA . ALA A 1 111 ? 37.694 48.188 21.892 1.00 21.71 111 ALA A CA 1
ATOM 785 C C . ALA A 1 111 ? 36.751 47.035 22.229 1.00 21.31 111 ALA A C 1
ATOM 786 O O . ALA A 1 111 ? 35.535 47.172 22.116 1.00 22.10 111 ALA A O 1
ATOM 788 N N . LEU A 1 112 ? 37.305 45.897 22.637 1.00 23.00 112 LEU A N 1
ATOM 789 C CA . LEU A 1 112 ? 36.469 44.756 22.996 1.00 24.00 112 LEU A CA 1
ATOM 790 C C . LEU A 1 112 ? 35.595 45.110 24.197 1.00 24.07 112 LEU A C 1
ATOM 791 O O . LEU A 1 112 ? 34.585 44.459 24.456 1.00 24.24 112 LEU A O 1
ATOM 796 N N . ALA A 1 113 ? 35.990 46.150 24.925 1.00 22.95 113 ALA A N 1
ATOM 797 C CA . ALA A 1 113 ? 35.237 46.598 26.091 1.00 23.75 113 ALA A CA 1
ATOM 798 C C . ALA A 1 113 ? 33.874 47.138 25.667 1.00 23.25 113 ALA A C 1
ATOM 799 O O . ALA A 1 113 ? 32.972 47.298 26.490 1.00 24.88 113 ALA A O 1
ATOM 801 N N . LEU A 1 114 ? 33.727 47.427 24.380 1.00 23.22 114 LEU A N 1
ATOM 802 C CA . LEU A 1 114 ? 32.463 47.935 23.870 1.00 21.81 114 LEU A CA 1
ATOM 803 C C . LEU A 1 114 ? 31.419 46.819 23.887 1.00 23.38 114 LEU A C 1
ATOM 804 O O . LEU A 1 114 ? 30.231 47.076 23.695 1.00 23.04 114 LEU A O 1
ATOM 809 N N . LEU A 1 115 ? 31.867 45.586 24.133 1.00 23.12 115 LEU A N 1
ATOM 810 C CA . LEU A 1 115 ? 30.979 44.420 24.148 1.00 24.09 115 LEU A CA 1
ATOM 811 C C . LEU A 1 115 ? 30.571 43.902 25.527 1.00 24.74 115 LEU A C 1
ATOM 812 O O . LEU A 1 115 ? 29.406 43.577 25.752 1.00 22.16 115 LEU A O 1
ATOM 817 N N . GLY A 1 116 ? 31.533 43.791 26.436 1.00 26.89 116 GLY A N 1
ATOM 818 C CA . GLY A 1 116 ? 31.226 43.291 27.768 1.00 28.82 116 GLY A CA 1
ATOM 819 C C . GLY A 1 116 ? 32.262 42.307 28.284 1.00 29.95 116 GLY A C 1
ATOM 820 O O . GLY A 1 116 ? 33.310 42.125 27.665 1.00 31.21 116 GLY A O 1
ATOM 821 N N . GLU A 1 117 ? 31.962 41.656 29.407 1.00 30.75 117 GLU A N 1
ATOM 822 C CA . GLU A 1 117 ? 32.884 40.702 30.023 1.00 32.84 117 GLU A CA 1
ATOM 823 C C . GLU A 1 117 ? 32.676 39.241 29.631 1.00 32.28 117 GLU A C 1
ATOM 824 O O . GLU A 1 117 ? 33.580 38.421 29.795 1.00 33.10 117 GLU A O 1
ATOM 830 N N . THR A 1 118 ? 31.494 38.910 29.123 1.00 32.17 118 THR A N 1
ATOM 831 C CA . THR A 1 118 ? 31.204 37.536 28.723 1.00 31.92 118 THR A CA 1
ATOM 832 C C . THR A 1 118 ? 32.243 37.012 27.739 1.00 30.90 118 THR A C 1
ATOM 833 O O . THR A 1 118 ? 32.538 37.659 26.735 1.00 30.73 118 THR A O 1
ATOM 837 N N . PRO A 1 119 ? 32.824 35.835 28.022 1.00 29.93 119 PRO A N 1
ATOM 838 C CA . PRO A 1 119 ? 33.828 35.259 27.124 1.00 28.63 119 PRO A CA 1
ATOM 839 C C . PRO A 1 119 ? 33.240 35.120 25.723 1.00 26.84 119 PRO A C 1
ATOM 840 O O . PRO A 1 119 ? 32.111 34.654 25.560 1.00 27.14 119 PRO A O 1
ATOM 844 N N . LEU A 1 120 ? 34.002 35.528 24.716 1.00 24.54 120 LEU A N 1
ATOM 845 C CA . LEU A 1 120 ? 33.527 35.453 23.341 1.00 23.27 120 LEU A CA 1
ATOM 846 C C . LEU A 1 120 ? 33.287 34.024 22.868 1.00 23.32 120 LEU A C 1
ATOM 847 O O . LEU A 1 120 ? 33.844 33.070 23.414 1.00 23.67 120 LEU A O 1
ATOM 852 N N . PHE A 1 121 ? 32.441 33.889 21.852 1.00 22.25 121 PHE A N 1
ATOM 853 C CA . PHE A 1 121 ? 32.101 32.591 21.283 1.00 22.08 121 PHE A CA 1
ATOM 854 C C . PHE A 1 121 ? 33.151 32.146 20.272 1.00 22.30 121 PHE A C 1
ATOM 855 O O . PHE A 1 121 ? 33.778 32.973 19.610 1.00 22.02 121 PHE A O 1
ATOM 863 N N . ALA A 1 122 ? 33.343 30.834 20.164 1.00 22.38 122 ALA A N 1
ATOM 864 C CA . ALA A 1 122 ? 34.327 30.266 19.247 1.00 22.24 122 ALA A CA 1
ATOM 865 C C . ALA A 1 122 ? 34.149 30.756 17.813 1.00 21.80 122 ALA A C 1
ATOM 866 O O . ALA A 1 122 ? 35.107 31.185 17.172 1.00 22.47 122 ALA A O 1
ATOM 868 N N . ASP A 1 123 ? 32.921 30.671 17.313 1.00 21.69 123 ASP A N 1
ATOM 869 C CA . ASP A 1 123 ? 32.605 31.108 15.958 1.00 22.40 123 ASP A CA 1
ATOM 870 C C . ASP A 1 123 ? 31.140 31.502 15.866 1.00 21.23 123 ASP A C 1
ATOM 871 O O . ASP A 1 123 ? 30.391 31.370 16.834 1.00 20.37 123 ASP A O 1
ATOM 876 N N . VAL A 1 124 ? 30.729 31.986 14.699 1.00 21.87 124 VAL A N 1
ATOM 877 C CA . VAL A 1 124 ? 29.346 32.398 14.509 1.00 20.31 124 VAL A CA 1
ATOM 878 C C . VAL A 1 124 ? 28.371 31.244 14.723 1.00 20.39 124 VAL A C 1
ATOM 879 O O . VAL A 1 124 ? 27.308 31.428 15.309 1.00 20.24 124 VAL A O 1
ATOM 883 N N . PRO A 1 125 ? 28.710 30.037 14.240 1.00 20.44 125 PRO A N 1
ATOM 884 C CA . PRO A 1 125 ? 27.775 28.931 14.457 1.00 20.92 125 PRO A CA 1
ATOM 885 C C . PRO A 1 125 ? 27.476 28.737 15.948 1.00 19.96 125 PRO A C 1
ATOM 886 O O . PRO A 1 125 ? 26.333 28.498 16.335 1.00 20.37 125 PRO A O 1
ATOM 890 N N . ALA A 1 126 ? 28.506 28.853 16.780 1.00 19.71 126 ALA A N 1
ATOM 891 C CA . ALA A 1 126 ? 28.343 28.693 18.221 1.00 20.19 126 ALA A CA 1
ATOM 892 C C . ALA A 1 126 ? 27.487 29.822 18.792 1.00 19.68 126 ALA A C 1
ATOM 893 O O . ALA A 1 126 ? 26.606 29.594 19.624 1.00 20.06 126 ALA A O 1
ATOM 895 N N . TYR A 1 127 ? 27.748 31.040 18.331 1.00 20.06 127 TYR A N 1
ATOM 896 C CA . TYR A 1 127 ? 27.008 32.212 18.784 1.00 20.24 127 TYR A CA 1
ATOM 897 C C . TYR A 1 127 ? 25.532 32.074 18.424 1.00 19.34 127 TYR A C 1
ATOM 898 O O . TYR A 1 127 ? 24.653 32.237 19.274 1.00 20.59 127 TYR A O 1
ATOM 907 N N . PHE A 1 128 ? 25.264 31.757 17.162 1.00 20.35 128 PHE A N 1
ATOM 908 C CA . PHE A 1 128 ? 23.895 31.593 16.696 1.00 19.99 128 PHE A CA 1
ATOM 909 C C . PHE A 1 128 ? 23.201 30.419 17.377 1.00 20.57 128 PHE A C 1
ATOM 910 O O . PHE A 1 128 ? 21.996 30.461 17.620 1.00 20.03 128 PHE A O 1
ATOM 918 N N . ALA A 1 129 ? 23.963 29.374 17.687 1.00 20.92 129 ALA A N 1
ATOM 919 C CA . ALA A 1 129 ? 23.402 28.207 18.358 1.00 22.71 129 ALA A CA 1
ATOM 920 C C . ALA A 1 129 ? 22.949 28.614 19.755 1.00 21.61 129 ALA A C 1
ATOM 921 O O . ALA A 1 129 ? 21.916 28.155 20.245 1.00 21.95 129 ALA A O 1
ATOM 923 N N . ALA A 1 130 ? 23.727 29.484 20.391 1.00 20.78 130 ALA A N 1
ATOM 924 C CA . ALA A 1 130 ? 23.403 29.961 21.728 1.00 22.16 130 ALA A CA 1
ATOM 925 C C . ALA A 1 130 ? 22.133 30.798 21.683 1.00 22.09 130 ALA A C 1
ATOM 926 O O . ALA A 1 130 ? 21.286 30.709 22.574 1.00 22.65 130 ALA A O 1
ATOM 928 N N . LEU A 1 131 ? 22.005 31.614 20.639 1.00 22.20 131 LEU A N 1
ATOM 929 C CA . LEU A 1 131 ? 20.830 32.457 20.479 1.00 21.82 131 LEU A CA 1
ATOM 930 C C . LEU A 1 131 ? 19.578 31.632 20.184 1.00 22.91 131 LEU A C 1
ATOM 931 O O . LEU A 1 131 ? 18.498 31.951 20.674 1.00 23.39 131 LEU A O 1
ATOM 936 N N . ASP A 1 132 ? 19.717 30.571 19.391 1.00 23.25 132 ASP A N 1
ATOM 937 C CA . ASP A 1 132 ? 18.567 29.725 19.074 1.00 24.49 132 ASP A CA 1
ATOM 938 C C . ASP A 1 132 ? 18.041 29.049 20.337 1.00 24.60 132 ASP A C 1
ATOM 939 O O . ASP A 1 132 ? 16.834 28.876 20.501 1.00 25.51 132 ASP A O 1
ATOM 944 N N . ALA A 1 133 ? 18.960 28.668 21.222 1.00 25.43 133 ALA A N 1
ATOM 945 C CA . ALA A 1 133 ? 18.618 27.991 22.472 1.00 25.92 133 ALA A CA 1
ATOM 946 C C . ALA A 1 133 ? 18.017 28.933 23.510 1.00 25.97 133 ALA A C 1
ATOM 947 O O . ALA A 1 133 ? 17.168 28.537 24.307 1.00 27.77 133 ALA A O 1
ATOM 949 N N . GLN A 1 134 ? 18.476 30.178 23.505 1.00 25.21 134 GLN A N 1
ATOM 950 C CA . GLN A 1 134 ? 17.986 31.195 24.426 1.00 25.08 134 GLN A CA 1
ATOM 951 C C . GLN A 1 134 ? 17.589 32.378 23.553 1.00 23.02 134 GLN A C 1
ATOM 952 O O . GLN A 1 134 ? 18.331 33.354 23.438 1.00 23.18 134 GLN A O 1
ATOM 958 N N . ARG A 1 135 ? 16.417 32.270 22.934 1.00 22.18 135 ARG A N 1
ATOM 959 C CA . ARG A 1 135 ? 15.909 33.296 22.030 1.00 20.04 135 ARG A CA 1
ATOM 960 C C . ARG A 1 135 ? 15.982 34.711 22.588 1.00 19.65 135 ARG A C 1
ATOM 961 O O . ARG A 1 135 ? 15.621 34.960 23.737 1.00 20.34 135 ARG A O 1
ATOM 969 N N . PRO A 1 136 ? 16.456 35.660 21.765 1.00 18.62 136 PRO A N 1
ATOM 970 C CA . PRO A 1 136 ? 16.590 37.070 22.145 1.00 17.98 136 PRO A CA 1
ATOM 971 C C . PRO A 1 136 ? 15.235 37.767 22.205 1.00 17.11 136 PRO A C 1
ATOM 972 O O . PRO A 1 136 ? 14.276 37.323 21.579 1.00 16.04 136 PRO A O 1
ATOM 976 N N . MET A 1 137 ? 15.161 38.858 22.961 1.00 15.68 137 MET A N 1
ATOM 977 C CA . MET A 1 137 ? 13.918 39.611 23.099 1.00 16.20 137 MET A CA 1
ATOM 978 C C . MET A 1 137 ? 13.497 40.218 21.764 1.00 15.45 137 MET A C 1
ATOM 979 O O . MET A 1 137 ? 12.306 40.328 21.464 1.00 16.27 137 MET A O 1
ATOM 984 N N . ILE A 1 138 ? 14.485 40.626 20.978 1.00 15.31 138 ILE A N 1
ATOM 985 C CA . ILE A 1 138 ? 14.240 41.217 19.668 1.00 14.20 138 ILE A CA 1
ATOM 986 C C . ILE A 1 138 ? 15.039 40.441 18.625 1.00 13.62 138 ILE A C 1
ATOM 987 O O . ILE A 1 138 ? 15.837 39.566 18.971 1.00 14.26 138 ILE A O 1
ATOM 992 N N . ASN A 1 139 ? 14.829 40.754 17.350 1.00 13.85 139 ASN A N 1
ATOM 993 C CA . ASN A 1 139 ? 15.550 40.057 16.290 1.00 14.78 139 ASN A CA 1
ATOM 994 C C . ASN A 1 139 ? 17.007 40.480 16.275 1.00 15.59 139 ASN A C 1
ATOM 995 O O . ASN A 1 139 ? 17.339 41.629 16.585 1.00 14.76 139 ASN A O 1
ATOM 1000 N N . VAL A 1 140 ? 17.877 39.545 15.907 1.00 13.61 140 VAL A N 1
ATOM 1001 C CA . VAL A 1 140 ? 19.306 39.810 15.876 1.00 15.22 140 VAL A CA 1
ATOM 1002 C C . VAL A 1 140 ? 20.002 39.413 14.582 1.00 16.39 140 VAL A C 1
ATOM 1003 O O . VAL A 1 140 ? 19.928 38.262 14.148 1.00 16.70 140 VAL A O 1
ATOM 1007 N N . ALA A 1 141 ? 20.675 40.382 13.970 1.00 14.89 141 ALA A N 1
ATOM 1008 C CA . ALA A 1 141 ? 21.453 40.154 12.758 1.00 14.67 141 ALA A CA 1
ATOM 1009 C C . ALA A 1 141 ? 22.873 40.426 13.230 1.00 15.48 141 ALA A C 1
ATOM 1010 O O . ALA A 1 141 ? 23.083 41.306 14.069 1.00 14.70 141 ALA A O 1
ATOM 1012 N N . ALA A 1 142 ? 23.848 39.685 12.712 1.00 14.98 142 ALA A N 1
ATOM 1013 C CA . ALA A 1 142 ? 25.215 39.878 13.170 1.00 14.69 142 ALA A CA 1
ATOM 1014 C C . ALA A 1 142 ? 26.287 40.034 12.109 1.00 13.97 142 ALA A C 1
ATOM 1015 O O . ALA A 1 142 ? 26.286 39.348 11.086 1.00 14.74 142 ALA A O 1
ATOM 1017 N N . LEU A 1 143 ? 27.211 40.949 12.385 1.00 14.42 143 LEU A N 1
ATOM 1018 C CA . LEU A 1 143 ? 28.355 41.214 11.527 1.00 13.35 143 LEU A CA 1
ATOM 1019 C C . LEU A 1 143 ? 29.534 40.580 12.254 1.00 14.79 143 LEU A C 1
ATOM 1020 O O . LEU A 1 143 ? 29.504 40.442 13.478 1.00 15.12 143 LEU A O 1
ATOM 1025 N N . VAL A 1 144 ? 30.555 40.173 11.512 1.00 14.85 144 VAL A N 1
ATOM 1026 C CA . VAL A 1 144 ? 31.745 39.608 12.139 1.00 15.76 144 VAL A CA 1
ATOM 1027 C C . VAL A 1 144 ? 32.769 40.732 12.166 1.00 14.70 144 VAL A C 1
ATOM 1028 O O . VAL A 1 144 ? 32.978 41.418 11.164 1.00 15.14 144 VAL A O 1
ATOM 1032 N N . GLY A 1 145 ? 33.394 40.933 13.320 1.00 13.59 145 GLY A N 1
ATOM 1033 C CA . GLY A 1 145 ? 34.364 42.004 13.456 1.00 13.57 145 GLY A CA 1
ATOM 1034 C C . GLY A 1 145 ? 35.752 41.740 12.915 1.00 14.63 145 GLY A C 1
ATOM 1035 O O . GLY A 1 145 ? 36.338 40.682 13.155 1.00 13.89 145 GLY A O 1
ATOM 1036 N N . HIS A 1 146 ? 36.281 42.712 12.181 1.00 13.68 146 HIS A N 1
ATOM 1037 C CA . HIS A 1 146 ? 37.621 42.618 11.614 1.00 15.31 146 HIS A CA 1
ATOM 1038 C C . HIS A 1 146 ? 38.644 42.491 12.745 1.00 16.13 146 HIS A C 1
ATOM 1039 O O . HIS A 1 146 ? 39.660 41.809 12.603 1.00 16.20 146 HIS A O 1
ATOM 1046 N N . ALA A 1 147 ? 38.381 43.144 13.873 1.00 14.83 147 ALA A N 1
ATOM 1047 C CA . ALA A 1 147 ? 39.297 43.046 15.001 1.00 15.33 147 ALA A CA 1
ATOM 1048 C C . ALA A 1 147 ? 39.333 41.589 15.453 1.00 15.22 147 ALA A C 1
ATOM 1049 O O . ALA A 1 147 ? 40.404 41.039 15.722 1.00 16.64 147 ALA A O 1
ATOM 1051 N N . ASN A 1 148 ? 38.158 40.967 15.531 1.00 15.02 148 ASN A N 1
ATOM 1052 C CA . ASN A 1 148 ? 38.061 39.565 15.934 1.00 15.57 148 ASN A CA 1
ATOM 1053 C C . ASN A 1 148 ? 38.856 38.697 14.969 1.00 16.30 148 ASN A C 1
ATOM 1054 O O . ASN A 1 148 ? 39.593 37.800 15.389 1.00 16.48 148 ASN A O 1
ATOM 1059 N N . LEU A 1 149 ? 38.701 38.964 13.675 1.00 15.87 149 LEU A N 1
ATOM 1060 C CA . LEU A 1 149 ? 39.407 38.186 12.663 1.00 15.62 149 LEU A CA 1
ATOM 1061 C C . LEU A 1 149 ? 40.911 38.268 12.870 1.00 16.94 149 LEU A C 1
ATOM 1062 O O . LEU A 1 149 ? 41.594 37.243 12.869 1.00 17.39 149 LEU A O 1
ATOM 1067 N N . ARG A 1 150 ? 41.428 39.480 13.053 1.00 15.94 150 ARG A N 1
ATOM 1068 C CA . ARG A 1 150 ? 42.856 39.658 13.274 1.00 15.83 150 ARG A CA 1
ATOM 1069 C C . ARG A 1 150 ? 43.313 38.985 14.565 1.00 16.03 150 ARG A C 1
ATOM 1070 O O . ARG A 1 150 ? 44.332 38.295 14.586 1.00 16.72 150 ARG A O 1
ATOM 1078 N N . LEU A 1 151 ? 42.561 39.189 15.642 1.00 15.58 151 LEU A N 1
ATOM 1079 C CA . LEU A 1 151 ? 42.925 38.613 16.934 1.00 15.60 151 LEU A CA 1
ATOM 1080 C C . LEU A 1 151 ? 42.827 37.095 16.961 1.00 16.34 151 LEU A C 1
ATOM 1081 O O . LEU A 1 151 ? 43.474 36.441 17.781 1.00 17.11 151 LEU A O 1
ATOM 1086 N N . ALA A 1 152 ? 42.020 36.538 16.067 1.00 16.32 152 ALA A N 1
ATOM 1087 C CA . ALA A 1 152 ? 41.838 35.093 16.006 1.00 16.49 152 ALA A CA 1
ATOM 1088 C C . ALA A 1 152 ? 42.810 34.415 15.048 1.00 18.44 152 ALA A C 1
ATOM 1089 O O . ALA A 1 152 ? 43.140 33.238 15.219 1.00 18.12 152 ALA A O 1
ATOM 1091 N N . ALA A 1 153 ? 43.279 35.159 14.052 1.00 16.09 153 ALA A N 1
ATOM 1092 C CA . ALA A 1 153 ? 44.175 34.601 13.048 1.00 16.51 153 ALA A CA 1
ATOM 1093 C C . ALA A 1 153 ? 45.646 34.964 13.188 1.00 17.55 153 ALA A C 1
ATOM 1094 O O . ALA A 1 153 ? 46.507 34.277 12.636 1.00 19.70 153 ALA A O 1
ATOM 1096 N N . MET A 1 154 ? 45.946 36.024 13.931 1.00 18.10 154 MET A N 1
ATOM 1097 C CA . MET A 1 154 ? 47.330 36.464 14.056 1.00 18.41 154 MET A CA 1
ATOM 1098 C C . MET A 1 154 ? 47.990 36.360 15.427 1.00 20.49 154 MET A C 1
ATOM 1099 O O . MET A 1 154 ? 47.536 36.959 16.404 1.00 19.97 154 MET A O 1
ATOM 1104 N N . ARG A 1 155 ? 49.078 35.597 15.473 1.00 21.26 155 ARG A N 1
ATOM 1105 C CA . ARG A 1 155 ? 49.862 35.399 16.686 1.00 22.58 155 ARG A CA 1
ATOM 1106 C C . ARG A 1 155 ? 50.327 36.769 17.181 1.00 21.84 155 ARG A C 1
ATOM 1107 O O . ARG A 1 155 ? 50.454 37.004 18.386 1.00 21.27 155 ARG A O 1
ATOM 1115 N N . ASP A 1 156 ? 50.580 37.667 16.233 1.00 21.81 156 ASP A N 1
ATOM 1116 C CA . ASP A 1 156 ? 50.989 39.033 16.537 1.00 22.03 156 ASP A CA 1
ATOM 1117 C C . ASP A 1 156 ? 50.066 39.951 15.744 1.00 22.21 156 ASP A C 1
ATOM 1118 O O . ASP A 1 156 ? 50.379 40.348 14.620 1.00 22.38 156 ASP A O 1
ATOM 1123 N N . PRO A 1 157 ? 48.910 40.302 16.330 1.00 22.41 157 PRO A N 1
ATOM 1124 C CA . PRO A 1 157 ? 47.918 41.170 15.692 1.00 22.34 157 PRO A CA 1
ATOM 1125 C C . PRO A 1 157 ? 48.361 42.603 15.403 1.00 22.39 157 PRO A C 1
ATOM 1126 O O . PRO A 1 157 ? 47.575 43.408 14.903 1.00 23.66 157 PRO A O 1
ATOM 1130 N N . GLN A 1 158 ? 49.613 42.923 15.708 1.00 23.00 158 GLN A N 1
ATOM 1131 C CA . GLN A 1 158 ? 50.122 44.265 15.452 1.00 23.46 158 GLN A CA 1
ATOM 1132 C C . GLN A 1 158 ? 51.002 44.304 14.204 1.00 22.97 158 GLN A C 1
ATOM 1133 O O . GLN A 1 158 ? 51.488 45.363 13.809 1.00 21.57 158 GLN A O 1
ATOM 1139 N N . ALA A 1 159 ? 51.195 43.149 13.578 1.00 22.33 159 ALA A N 1
ATOM 1140 C CA . ALA A 1 159 ? 52.031 43.068 12.386 1.00 22.84 159 ALA A CA 1
ATOM 1141 C C . ALA A 1 159 ? 51.213 43.019 11.103 1.00 23.77 159 ALA A C 1
ATOM 1142 O O . ALA A 1 159 ? 49.981 43.057 11.131 1.00 23.00 159 ALA A O 1
ATOM 1144 N N . ALA A 1 160 ? 51.916 42.956 9.977 1.00 23.52 160 ALA A N 1
ATOM 1145 C CA . ALA A 1 160 ? 51.269 42.854 8.678 1.00 23.48 160 ALA A CA 1
ATOM 1146 C C . ALA A 1 160 ? 50.977 41.366 8.540 1.00 22.92 160 ALA A C 1
ATOM 1147 O O . ALA A 1 160 ? 51.795 40.530 8.921 1.00 23.35 160 ALA A O 1
ATOM 1149 N N . PRO A 1 161 ? 49.805 41.012 8.002 1.00 22.55 161 PRO A N 1
ATOM 1150 C CA . PRO A 1 161 ? 49.470 39.595 7.854 1.00 22.15 161 PRO A CA 1
ATOM 1151 C C . PRO A 1 161 ? 50.273 38.873 6.782 1.00 22.40 161 PRO A C 1
ATOM 1152 O O . PRO A 1 161 ? 50.616 39.452 5.750 1.00 22.06 161 PRO A O 1
ATOM 1156 N N . THR A 1 162 ? 50.587 37.608 7.041 1.00 22.04 162 THR A N 1
ATOM 1157 C CA . THR A 1 162 ? 51.301 36.808 6.060 1.00 22.01 162 THR A CA 1
ATOM 1158 C C . THR A 1 162 ? 50.211 36.382 5.089 1.00 21.91 162 THR A C 1
ATOM 1159 O O . THR A 1 162 ? 49.026 36.567 5.368 1.00 20.47 162 THR A O 1
ATOM 1163 N N . ALA A 1 163 ? 50.594 35.819 3.952 1.00 20.95 163 ALA A N 1
ATOM 1164 C CA . ALA A 1 163 ? 49.602 35.386 2.980 1.00 20.94 163 ALA A CA 1
ATOM 1165 C C . ALA A 1 163 ? 48.654 34.378 3.618 1.00 20.08 163 ALA A C 1
ATOM 1166 O O . ALA A 1 163 ? 47.449 34.406 3.373 1.00 20.49 163 ALA A O 1
ATOM 1168 N N . ALA A 1 164 ? 49.203 33.492 4.447 1.00 18.78 164 ALA A N 1
ATOM 1169 C CA . ALA A 1 164 ? 48.400 32.474 5.117 1.00 18.67 164 ALA A CA 1
ATOM 1170 C C . ALA A 1 164 ? 47.424 33.081 6.124 1.00 17.92 164 ALA A C 1
ATOM 1171 O O . ALA A 1 164 ? 46.286 32.627 6.241 1.00 18.70 164 ALA A O 1
ATOM 1173 N N . GLU A 1 165 ? 47.872 34.093 6.859 1.00 19.01 165 GLU A N 1
ATOM 1174 C CA . GLU A 1 165 ? 47.010 34.742 7.846 1.00 17.93 165 GLU A CA 1
ATOM 1175 C C . GLU A 1 165 ? 45.896 35.517 7.146 1.00 17.71 165 GLU A C 1
ATOM 1176 O O . GLU A 1 165 ? 44.757 35.535 7.614 1.00 17.82 165 GLU A O 1
ATOM 1182 N N . GLN A 1 166 ? 46.223 36.150 6.022 1.00 17.33 166 GLN A N 1
ATOM 1183 C CA . GLN A 1 166 ? 45.220 36.892 5.265 1.00 17.26 166 GLN A CA 1
ATOM 1184 C C . GLN A 1 166 ? 44.164 35.903 4.788 1.00 17.88 166 GLN A C 1
ATOM 1185 O O . GLN A 1 166 ? 42.965 36.169 4.870 1.00 17.60 166 GLN A O 1
ATOM 1191 N N . GLN A 1 167 ? 44.611 34.750 4.297 1.00 17.04 167 GLN A N 1
ATOM 1192 C CA . GLN A 1 167 ? 43.670 33.746 3.818 1.00 17.81 167 GLN A CA 1
ATOM 1193 C C . GLN A 1 167 ? 42.856 33.176 4.976 1.00 16.92 167 GLN A C 1
ATOM 1194 O O . GLN A 1 167 ? 41.684 32.837 4.812 1.00 17.43 167 GLN A O 1
ATOM 1200 N N . ALA A 1 168 ? 43.475 33.070 6.148 1.00 17.44 168 ALA A N 1
ATOM 1201 C CA . ALA A 1 168 ? 42.778 32.548 7.319 1.00 17.94 168 ALA A CA 1
ATOM 1202 C C . ALA A 1 168 ? 41.640 33.488 7.702 1.00 17.40 168 ALA A C 1
ATOM 1203 O O . ALA A 1 168 ? 40.539 33.047 8.028 1.00 18.96 168 ALA A O 1
ATOM 1205 N N . MET A 1 169 ? 41.907 34.788 7.662 1.00 18.44 169 MET A N 1
ATOM 1206 C CA . MET A 1 169 ? 40.875 35.759 8.001 1.00 17.72 169 MET A CA 1
ATOM 1207 C C . MET A 1 169 ? 39.748 35.703 6.976 1.00 17.82 169 MET A C 1
ATOM 1208 O O . MET A 1 169 ? 38.571 35.807 7.326 1.00 17.49 169 MET A O 1
ATOM 1213 N N . GLN A 1 170 ? 40.104 35.522 5.708 1.00 16.91 170 GLN A N 1
ATOM 1214 C CA . GLN A 1 170 ? 39.097 35.437 4.665 1.00 17.31 170 GLN A CA 1
ATOM 1215 C C . GLN A 1 170 ? 38.262 34.170 4.832 1.00 17.10 170 GLN A C 1
ATOM 1216 O O . GLN A 1 170 ? 37.045 34.196 4.656 1.00 17.63 170 GLN A O 1
ATOM 1222 N N . ASP A 1 171 ? 38.912 33.065 5.191 1.00 17.62 171 ASP A N 1
ATOM 1223 C CA . ASP A 1 171 ? 38.193 31.811 5.388 1.00 17.62 171 ASP A CA 1
ATOM 1224 C C . ASP A 1 171 ? 37.274 31.905 6.602 1.00 17.48 171 ASP A C 1
ATOM 1225 O O . ASP A 1 171 ? 36.165 31.362 6.593 1.00 18.58 171 ASP A O 1
ATOM 1230 N N . MET A 1 172 ? 37.736 32.595 7.644 1.00 17.67 172 MET A N 1
ATOM 1231 C CA . MET A 1 172 ? 36.932 32.775 8.849 1.00 18.71 172 MET A CA 1
ATOM 1232 C C . MET A 1 172 ? 35.716 33.623 8.492 1.00 18.09 172 MET A C 1
ATOM 1233 O O . MET A 1 172 ? 34.604 33.362 8.951 1.00 18.27 172 MET A O 1
ATOM 1238 N N . LEU A 1 173 ? 35.933 34.642 7.669 1.00 17.88 173 LEU A N 1
ATOM 1239 C CA . LEU A 1 173 ? 34.837 35.504 7.249 1.00 18.19 173 LEU A CA 1
ATOM 1240 C C . LEU A 1 173 ? 33.857 34.694 6.409 1.00 17.91 173 LEU A C 1
ATOM 1241 O O . LEU A 1 173 ? 32.644 34.784 6.596 1.00 17.73 173 LEU A O 1
ATOM 1246 N N . GLN A 1 174 ? 34.387 33.889 5.491 1.00 18.89 174 GLN A N 1
ATOM 1247 C CA . GLN A 1 174 ? 33.536 33.076 4.632 1.00 18.22 174 GLN A CA 1
ATOM 1248 C C . GLN A 1 174 ? 32.660 32.149 5.463 1.00 18.39 174 GLN A C 1
ATOM 1249 O O . GLN A 1 174 ? 31.468 31.998 5.192 1.00 19.14 174 GLN A O 1
ATOM 1255 N N . ALA A 1 175 ? 33.253 31.527 6.478 1.00 18.33 175 ALA A N 1
ATOM 1256 C CA . ALA A 1 175 ? 32.509 30.626 7.344 1.00 20.10 175 ALA A CA 1
ATOM 1257 C C . ALA A 1 175 ? 31.407 31.385 8.079 1.00 19.40 175 ALA A C 1
ATOM 1258 O O . ALA A 1 175 ? 30.296 30.882 8.240 1.00 20.57 175 ALA A O 1
ATOM 1260 N N . ALA A 1 176 ? 31.719 32.600 8.522 1.00 19.99 176 ALA A N 1
ATOM 1261 C CA . ALA A 1 176 ? 30.746 33.415 9.241 1.00 18.90 176 ALA A CA 1
ATOM 1262 C C . ALA A 1 176 ? 29.576 33.760 8.325 1.00 17.27 176 ALA A C 1
ATOM 1263 O O . ALA A 1 176 ? 28.415 33.659 8.720 1.00 16.99 176 ALA A O 1
ATOM 1265 N N . LEU A 1 177 ? 29.885 34.160 7.096 1.00 18.40 177 LEU A N 1
ATOM 1266 C CA . LEU A 1 177 ? 28.847 34.504 6.133 1.00 18.18 177 LEU A CA 1
ATOM 1267 C C . LEU A 1 177 ? 28.006 33.279 5.783 1.00 18.40 177 LEU A C 1
ATOM 1268 O O . LEU A 1 177 ? 26.789 33.373 5.629 1.00 18.11 177 LEU A O 1
ATOM 1273 N N . GLU A 1 178 ? 28.652 32.124 5.657 1.00 20.03 178 GLU A N 1
ATOM 1274 C CA . GLU A 1 178 ? 27.917 30.908 5.337 1.00 21.32 178 GLU A CA 1
ATOM 1275 C C . GLU A 1 178 ? 26.997 30.556 6.504 1.00 21.76 178 GLU A C 1
ATOM 1276 O O . GLU A 1 178 ? 25.933 29.966 6.312 1.00 23.68 178 GLU A O 1
ATOM 1282 N N . ALA A 1 179 ? 27.404 30.943 7.712 1.00 21.30 179 ALA A N 1
ATOM 1283 C CA . ALA A 1 179 ? 26.617 30.674 8.913 1.00 21.55 179 ALA A CA 1
ATOM 1284 C C . ALA A 1 179 ? 25.436 31.634 9.051 1.00 21.03 179 ALA A C 1
ATOM 1285 O O . ALA A 1 179 ? 24.516 31.384 9.831 1.00 21.16 179 ALA A O 1
ATOM 1287 N N . GLY A 1 180 ? 25.465 32.736 8.306 1.00 20.25 180 GLY A N 1
ATOM 1288 C CA . GLY A 1 180 ? 24.362 33.680 8.374 1.00 18.58 180 GLY A CA 1
ATOM 1289 C C . GLY A 1 180 ? 24.705 35.121 8.706 1.00 18.14 180 GLY A C 1
ATOM 1290 O O . GLY A 1 180 ? 23.809 35.963 8.763 1.00 17.82 180 GLY A O 1
ATOM 1291 N N . ALA A 1 181 ? 25.982 35.416 8.929 1.00 17.18 181 ALA A N 1
ATOM 1292 C CA . ALA A 1 181 ? 26.389 36.786 9.242 1.00 17.12 181 ALA A CA 1
ATOM 1293 C C . ALA A 1 181 ? 26.040 37.669 8.049 1.00 17.14 181 ALA A C 1
ATOM 1294 O O . ALA A 1 181 ? 26.117 37.229 6.903 1.00 17.22 181 ALA A O 1
ATOM 1296 N N . VAL A 1 182 ? 25.664 38.916 8.319 1.00 16.43 182 VAL A N 1
ATOM 1297 C CA . VAL A 1 182 ? 25.290 39.839 7.254 1.00 15.17 182 VAL A CA 1
ATOM 1298 C C . VAL A 1 182 ? 26.461 40.575 6.607 1.00 14.85 182 VAL A C 1
ATOM 1299 O O . VAL A 1 182 ? 26.276 41.317 5.644 1.00 15.61 182 VAL A O 1
ATOM 1303 N N . GLY A 1 183 ? 27.663 40.363 7.128 1.00 13.98 183 GLY A N 1
ATOM 1304 C CA . GLY A 1 183 ? 28.835 41.015 6.577 1.00 13.86 183 GLY A CA 1
ATOM 1305 C C . GLY A 1 183 ? 29.901 41.141 7.641 1.00 14.00 183 GLY A C 1
ATOM 1306 O O . GLY A 1 183 ? 29.852 40.445 8.655 1.00 14.76 183 GLY A O 1
ATOM 1307 N N . PHE A 1 184 ? 30.876 42.014 7.413 1.00 13.29 184 PHE A N 1
ATOM 1308 C CA . PHE A 1 184 ? 31.925 42.226 8.395 1.00 13.47 184 PHE A CA 1
ATOM 1309 C C . PHE A 1 184 ? 32.046 43.720 8.673 1.00 14.20 184 PHE A C 1
ATOM 1310 O O . PHE A 1 184 ? 31.665 44.553 7.841 1.00 12.98 184 PHE A O 1
ATOM 1318 N N . SER A 1 185 ? 32.553 44.058 9.850 1.00 13.28 185 SER A N 1
ATOM 1319 C CA . SER A 1 185 ? 32.713 45.457 10.209 1.00 13.66 185 SER A CA 1
ATOM 1320 C C . SER A 1 185 ? 34.170 45.746 10.502 1.00 14.28 185 SER A C 1
ATOM 1321 O O . SER A 1 185 ? 34.925 44.847 10.876 1.00 14.98 185 SER A O 1
ATOM 1324 N N . THR A 1 186 ? 34.566 46.999 10.317 1.00 13.75 186 THR A N 1
ATOM 1325 C CA . THR A 1 186 ? 35.927 47.412 10.619 1.00 13.68 186 THR A CA 1
ATOM 1326 C C . THR A 1 186 ? 35.896 48.540 11.644 1.00 14.34 186 THR A C 1
ATOM 1327 O O . THR A 1 186 ? 34.905 49.272 11.754 1.00 14.79 186 THR A O 1
ATOM 1331 N N . GLY A 1 187 ? 36.976 48.644 12.410 1.00 13.76 187 GLY A N 1
ATOM 1332 C CA . GLY A 1 187 ? 37.124 49.693 13.408 1.00 14.37 187 GLY A CA 1
ATOM 1333 C C . GLY A 1 187 ? 38.521 50.221 13.153 1.00 14.15 187 GLY A C 1
ATOM 1334 O O . GLY A 1 187 ? 39.448 49.980 13.930 1.00 15.13 187 GLY A O 1
ATOM 1335 N N . LEU A 1 188 ? 38.671 50.942 12.048 1.00 14.77 188 LEU A N 1
ATOM 1336 C CA . LEU A 1 188 ? 39.970 51.452 11.633 1.00 14.70 188 LEU A CA 1
ATOM 1337 C C . LEU A 1 188 ? 40.594 52.497 12.546 1.00 14.45 188 LEU A C 1
ATOM 1338 O O . LEU A 1 188 ? 41.782 52.795 12.432 1.00 15.51 188 LEU A O 1
ATOM 1343 N N . ALA A 1 189 ? 39.800 53.035 13.466 1.00 15.15 189 ALA A N 1
ATOM 1344 C CA . ALA A 1 189 ? 40.298 54.028 14.411 1.00 14.36 189 ALA A CA 1
ATOM 1345 C C . ALA A 1 189 ? 40.824 53.326 15.660 1.00 15.22 189 ALA A C 1
ATOM 1346 O O . ALA A 1 189 ? 41.382 53.966 16.550 1.00 17.45 189 ALA A O 1
ATOM 1348 N N . TYR A 1 190 ? 40.643 52.007 15.719 1.00 16.06 190 TYR A N 1
ATOM 1349 C CA . TYR A 1 190 ? 41.063 51.211 16.871 1.00 16.70 190 TYR A CA 1
ATOM 1350 C C . TYR A 1 190 ? 42.105 50.148 16.549 1.00 17.37 190 TYR A C 1
ATOM 1351 O O . TYR A 1 190 ? 42.276 49.745 15.398 1.00 18.05 190 TYR A O 1
ATOM 1360 N N . GLN A 1 191 ? 42.785 49.688 17.591 1.00 17.96 191 GLN A N 1
ATOM 1361 C CA . GLN A 1 191 ? 43.759 48.619 17.444 1.00 17.28 191 GLN A CA 1
ATOM 1362 C C . GLN A 1 191 ? 42.925 47.352 17.570 1.00 17.48 191 GLN A C 1
ATOM 1363 O O . GLN A 1 191 ? 41.957 47.315 18.332 1.00 17.85 191 GLN A O 1
ATOM 1369 N N . PRO A 1 192 ? 43.280 46.293 16.829 1.00 16.93 192 PRO A N 1
ATOM 1370 C CA . PRO A 1 192 ? 44.399 46.187 15.888 1.00 18.19 192 PRO A CA 1
ATOM 1371 C C . PRO A 1 192 ? 44.019 46.511 14.441 1.00 18.02 192 PRO A C 1
ATOM 1372 O O . PRO A 1 192 ? 44.872 46.505 13.553 1.00 18.07 192 PRO A O 1
ATOM 1376 N N . GLY A 1 193 ? 42.740 46.792 14.205 1.00 17.68 193 GLY A N 1
ATOM 1377 C CA . GLY A 1 193 ? 42.288 47.092 12.855 1.00 17.78 193 GLY A CA 1
ATOM 1378 C C . GLY A 1 193 ? 43.044 48.197 12.138 1.00 17.36 193 GLY A C 1
ATOM 1379 O O . GLY A 1 193 ? 43.238 48.138 10.924 1.00 17.08 193 GLY A O 1
ATOM 1380 N N . ALA A 1 194 ? 43.475 49.203 12.889 1.00 17.60 194 ALA A N 1
ATOM 1381 C CA . ALA A 1 194 ? 44.201 50.336 12.329 1.00 17.08 194 ALA A CA 1
ATOM 1382 C C . ALA A 1 194 ? 45.477 49.934 11.592 1.00 18.12 194 ALA A C 1
ATOM 1383 O O . ALA A 1 194 ? 45.953 50.660 10.718 1.00 19.44 194 ALA A O 1
ATOM 1385 N N . VAL A 1 195 ? 46.029 48.778 11.950 1.00 17.75 195 VAL A N 1
ATOM 1386 C CA . VAL A 1 195 ? 47.256 48.288 11.329 1.00 18.85 195 VAL A CA 1
ATOM 1387 C C . VAL A 1 195 ? 47.030 47.815 9.895 1.00 19.00 195 VAL A C 1
ATOM 1388 O O . VAL A 1 195 ? 47.955 47.812 9.080 1.00 20.42 195 VAL A O 1
ATOM 1392 N N . ALA A 1 196 ? 45.796 47.430 9.591 1.00 18.56 196 ALA A N 1
ATOM 1393 C CA . ALA A 1 196 ? 45.447 46.926 8.265 1.00 18.75 196 ALA A CA 1
ATOM 1394 C C . ALA A 1 196 ? 45.655 47.922 7.129 1.00 19.81 196 ALA A C 1
ATOM 1395 O O . ALA A 1 196 ? 45.436 49.126 7.284 1.00 19.63 196 ALA A O 1
ATOM 1397 N N . GLN A 1 197 ? 46.091 47.400 5.987 1.00 19.50 197 GLN A N 1
ATOM 1398 C CA . GLN A 1 197 ? 46.306 48.205 4.794 1.00 21.07 197 GLN A CA 1
ATOM 1399 C C . GLN A 1 197 ? 45.250 47.825 3.761 1.00 19.46 197 GLN A C 1
ATOM 1400 O O . GLN A 1 197 ? 44.482 46.884 3.967 1.00 18.47 197 GLN A O 1
ATOM 1406 N N . ALA A 1 198 ? 45.218 48.555 2.652 1.00 18.99 198 ALA A N 1
ATOM 1407 C CA . ALA A 1 198 ? 44.235 48.319 1.601 1.00 19.19 198 ALA A CA 1
ATOM 1408 C C . ALA A 1 198 ? 44.058 46.861 1.175 1.00 18.36 198 ALA A C 1
ATOM 1409 O O . ALA A 1 198 ? 42.937 46.365 1.131 1.00 19.08 198 ALA A O 1
ATOM 1411 N N . ALA A 1 199 ? 45.155 46.176 0.864 1.00 18.64 199 ALA A N 1
ATOM 1412 C CA . ALA A 1 199 ? 45.081 44.782 0.422 1.00 18.33 199 ALA A CA 1
ATOM 1413 C C . ALA A 1 199 ? 44.329 43.863 1.383 1.00 17.47 199 ALA A C 1
ATOM 1414 O O . ALA A 1 199 ? 43.564 42.995 0.956 1.00 17.90 199 ALA A O 1
ATOM 1416 N N . GLU A 1 200 ? 44.555 44.048 2.678 1.00 16.83 200 GLU A N 1
ATOM 1417 C CA . GLU A 1 200 ? 43.902 43.235 3.695 1.00 16.51 200 GLU A CA 1
ATOM 1418 C C . GLU A 1 200 ? 42.393 43.452 3.714 1.00 16.15 200 GLU A C 1
ATOM 1419 O O . GLU A 1 200 ? 41.608 42.498 3.718 1.00 15.63 200 GLU A O 1
ATOM 1425 N N . LEU A 1 201 ? 41.989 44.717 3.719 1.00 15.96 201 LEU A N 1
ATOM 1426 C CA . LEU A 1 201 ? 40.576 45.059 3.758 1.00 16.52 201 LEU A CA 1
ATOM 1427 C C . LEU A 1 201 ? 39.865 44.677 2.463 1.00 15.28 201 LEU A C 1
ATOM 1428 O O . LEU A 1 201 ? 38.724 44.208 2.487 1.00 15.30 201 LEU A O 1
ATOM 1433 N N . GLU A 1 202 ? 40.547 44.857 1.337 1.00 16.34 202 GLU A N 1
ATOM 1434 C CA . GLU A 1 202 ? 39.971 44.519 0.041 1.00 16.84 202 GLU A CA 1
ATOM 1435 C C . GLU A 1 202 ? 39.749 43.015 -0.058 1.00 16.65 202 GLU A C 1
ATOM 1436 O O . GLU A 1 202 ? 38.761 42.564 -0.634 1.00 16.10 202 GLU A O 1
ATOM 1442 N N . GLY A 1 203 ? 40.676 42.242 0.505 1.00 15.76 203 GLY A N 1
ATOM 1443 C CA . GLY A 1 203 ? 40.540 40.797 0.476 1.00 16.08 203 GLY A CA 1
ATOM 1444 C C . GLY A 1 203 ? 39.257 40.361 1.155 1.00 16.78 203 GLY A C 1
ATOM 1445 O O . GLY A 1 203 ? 38.521 39.520 0.638 1.00 16.48 203 GLY A O 1
ATOM 1446 N N . LEU A 1 204 ? 38.978 40.941 2.320 1.00 15.58 204 LEU A N 1
ATOM 1447 C CA . LEU A 1 204 ? 37.767 40.604 3.056 1.00 16.01 204 LEU A CA 1
ATOM 1448 C C . LEU A 1 204 ? 36.544 41.107 2.294 1.00 14.98 204 LEU A C 1
ATOM 1449 O O . LEU A 1 204 ? 35.511 40.434 2.239 1.00 15.09 204 LEU A O 1
ATOM 1454 N N . ALA A 1 205 ? 36.671 42.288 1.699 1.00 15.03 205 ALA A N 1
ATOM 1455 C CA . ALA A 1 205 ? 35.580 42.881 0.934 1.00 15.34 205 ALA A CA 1
ATOM 1456 C C . ALA A 1 205 ? 35.198 42.018 -0.270 1.00 15.83 205 ALA A C 1
ATOM 1457 O O . ALA A 1 205 ? 34.023 41.930 -0.631 1.00 15.91 205 ALA A O 1
ATOM 1459 N N . ARG A 1 206 ? 36.187 41.380 -0.893 1.00 17.71 206 ARG A N 1
ATOM 1460 C CA . ARG A 1 206 ? 35.910 40.522 -2.043 1.00 17.31 206 ARG A CA 1
ATOM 1461 C C . ARG A 1 206 ? 35.077 39.324 -1.602 1.00 17.60 206 ARG A C 1
ATOM 1462 O O . ARG A 1 206 ? 34.168 38.887 -2.312 1.00 18.03 206 ARG A O 1
ATOM 1470 N N . VAL A 1 207 ? 35.397 38.788 -0.429 1.00 17.10 207 VAL A N 1
ATOM 1471 C CA . VAL A 1 207 ? 34.666 37.651 0.111 1.00 17.47 207 VAL A CA 1
ATOM 1472 C C . VAL A 1 207 ? 33.220 38.054 0.395 1.00 17.80 207 VAL A C 1
ATOM 1473 O O . VAL A 1 207 ? 32.287 37.309 0.097 1.00 18.74 207 VAL A O 1
ATOM 1477 N N . ALA A 1 208 ? 33.036 39.238 0.972 1.00 16.88 208 ALA A N 1
ATOM 1478 C CA . ALA A 1 208 ? 31.694 39.718 1.285 1.00 16.65 208 ALA A CA 1
ATOM 1479 C C . ALA A 1 208 ? 30.919 40.042 0.007 1.00 16.55 208 ALA A C 1
ATOM 1480 O O . ALA A 1 208 ? 29.765 39.641 -0.154 1.00 16.36 208 ALA A O 1
ATOM 1482 N N . ALA A 1 209 ? 31.567 40.759 -0.902 1.00 16.99 209 ALA A N 1
ATOM 1483 C CA . ALA A 1 209 ? 30.942 41.154 -2.160 1.00 17.45 209 ALA A CA 1
ATOM 1484 C C . ALA A 1 209 ? 30.447 39.958 -2.971 1.00 19.44 209 ALA A C 1
ATOM 1485 O O . ALA A 1 209 ? 29.358 39.997 -3.548 1.00 18.66 209 ALA A O 1
ATOM 1487 N N . GLU A 1 210 ? 31.242 38.895 -3.008 1.00 20.31 210 GLU A N 1
ATOM 1488 C CA . GLU A 1 210 ? 30.877 37.698 -3.761 1.00 22.29 210 GLU A CA 1
ATOM 1489 C C . GLU A 1 210 ? 29.579 37.078 -3.257 1.00 22.60 210 GLU A C 1
ATOM 1490 O O . GLU A 1 210 ? 28.852 36.429 -4.013 1.00 22.64 210 GLU A O 1
ATOM 1496 N N . ARG A 1 211 ? 29.287 37.283 -1.979 1.00 20.64 211 ARG A N 1
ATOM 1497 C CA . ARG A 1 211 ? 28.082 36.732 -1.378 1.00 21.37 211 ARG A CA 1
ATOM 1498 C C . ARG A 1 211 ? 27.031 37.803 -1.109 1.00 19.75 211 ARG A C 1
ATOM 1499 O O . ARG A 1 211 ? 26.064 37.575 -0.380 1.00 20.09 211 ARG A O 1
ATOM 1507 N N . ARG A 1 212 ? 27.222 38.966 -1.724 1.00 19.74 212 ARG A N 1
ATOM 1508 C CA . ARG A 1 212 ? 26.305 40.088 -1.568 1.00 20.44 212 ARG A CA 1
ATOM 1509 C C . ARG A 1 212 ? 26.119 40.445 -0.098 1.00 19.33 212 ARG A C 1
ATOM 1510 O O . ARG A 1 212 ? 24.998 40.652 0.367 1.00 19.05 212 ARG A O 1
ATOM 1518 N N . ARG A 1 213 ? 27.231 40.506 0.629 1.00 18.22 213 ARG A N 1
ATOM 1519 C CA . ARG A 1 213 ? 27.202 40.853 2.043 1.00 18.05 213 ARG A CA 1
ATOM 1520 C C . ARG A 1 213 ? 27.853 42.220 2.229 1.00 16.74 213 ARG A C 1
ATOM 1521 O O . ARG A 1 213 ? 28.466 42.754 1.306 1.00 18.40 213 ARG A O 1
ATOM 1529 N N . LEU A 1 214 ? 27.734 42.779 3.426 1.00 16.40 214 LEU A N 1
ATOM 1530 C CA . LEU A 1 214 ? 28.245 44.118 3.701 1.00 16.51 214 LEU A CA 1
ATOM 1531 C C . LEU A 1 214 ? 29.596 44.310 4.365 1.00 15.56 214 LEU A C 1
ATOM 1532 O O . LEU A 1 214 ? 30.155 43.407 4.990 1.00 14.43 214 LEU A O 1
ATOM 1537 N N . HIS A 1 215 ? 30.101 45.529 4.206 1.00 15.63 215 HIS A N 1
ATOM 1538 C CA . HIS A 1 215 ? 31.304 45.977 4.881 1.00 12.30 215 HIS A CA 1
ATOM 1539 C C . HIS A 1 215 ? 30.793 47.233 5.570 1.00 13.38 215 HIS A C 1
ATOM 1540 O O . HIS A 1 215 ? 30.470 48.211 4.890 1.00 14.69 215 HIS A O 1
ATOM 1547 N N . THR A 1 216 ? 30.667 47.199 6.891 1.00 13.83 216 THR A N 1
ATOM 1548 C CA . THR A 1 216 ? 30.232 48.386 7.626 1.00 12.75 216 THR A CA 1
ATOM 1549 C C . THR A 1 216 ? 31.521 48.891 8.257 1.00 13.95 216 THR A C 1
ATOM 1550 O O . THR A 1 216 ? 32.387 48.094 8.633 1.00 12.84 216 THR A O 1
ATOM 1554 N N . SER A 1 217 ? 31.670 50.204 8.385 1.00 12.70 217 SER A N 1
ATOM 1555 C CA . SER A 1 217 ? 32.919 50.709 8.918 1.00 13.10 217 SER A CA 1
ATOM 1556 C C . SER A 1 217 ? 32.927 51.910 9.839 1.00 13.44 217 SER A C 1
ATOM 1557 O O . SER A 1 217 ? 32.281 52.927 9.576 1.00 14.30 217 SER A O 1
ATOM 1560 N N . HIS A 1 218 ? 33.656 51.758 10.940 1.00 14.23 218 HIS A N 1
ATOM 1561 C CA . HIS A 1 218 ? 33.892 52.856 11.855 1.00 13.20 218 HIS A CA 1
ATOM 1562 C C . HIS A 1 218 ? 35.217 53.236 11.200 1.00 13.56 218 HIS A C 1
ATOM 1563 O O . HIS A 1 218 ? 36.230 52.546 11.369 1.00 14.62 218 HIS A O 1
ATOM 1570 N N . ILE A 1 219 ? 35.195 54.303 10.410 1.00 13.27 219 ILE A N 1
ATOM 1571 C CA . ILE A 1 219 ? 36.371 54.722 9.658 1.00 12.92 219 ILE A CA 1
ATOM 1572 C C . ILE A 1 219 ? 37.625 55.093 10.453 1.00 13.95 219 ILE A C 1
ATOM 1573 O O . ILE A 1 219 ? 37.582 55.289 11.668 1.00 13.73 219 ILE A O 1
ATOM 1578 N N . ARG A 1 220 ? 38.746 55.180 9.741 1.00 14.08 220 ARG A N 1
ATOM 1579 C CA . ARG A 1 220 ? 40.046 55.439 10.355 1.00 15.00 220 ARG A CA 1
ATOM 1580 C C . ARG A 1 220 ? 40.136 56.654 11.269 1.00 14.29 220 ARG A C 1
ATOM 1581 O O . ARG A 1 220 ? 40.739 56.586 12.341 1.00 15.60 220 ARG A O 1
ATOM 1589 N N . ASN A 1 221 ? 39.547 57.766 10.848 1.00 14.45 221 ASN A N 1
ATOM 1590 C CA . ASN A 1 221 ? 39.571 58.968 11.663 1.00 15.22 221 ASN A CA 1
ATOM 1591 C C . ASN A 1 221 ? 38.327 59.781 11.363 1.00 13.71 221 ASN A C 1
ATOM 1592 O O . ASN A 1 221 ? 37.915 59.889 10.211 1.00 14.55 221 ASN A O 1
ATOM 1597 N N . GLU A 1 222 ? 37.728 60.348 12.404 1.00 14.64 222 GLU A N 1
ATOM 1598 C CA . GLU A 1 222 ? 36.512 61.125 12.224 1.00 13.68 222 GLU A CA 1
ATOM 1599 C C . GLU A 1 222 ? 36.692 62.587 12.607 1.00 15.58 222 GLU A C 1
ATOM 1600 O O . GLU A 1 222 ? 35.727 63.284 12.932 1.00 15.40 222 GLU A O 1
ATOM 1606 N N . ALA A 1 223 ? 37.938 63.048 12.544 1.00 15.01 223 ALA A N 1
ATOM 1607 C CA . ALA A 1 223 ? 38.269 64.431 12.861 1.00 16.21 223 ALA A CA 1
ATOM 1608 C C . ALA A 1 223 ? 39.036 65.045 11.689 1.00 16.93 223 ALA A C 1
ATOM 1609 O O . ALA A 1 223 ? 38.507 65.144 10.585 1.00 17.50 223 ALA A O 1
ATOM 1611 N N . ASP A 1 224 ? 40.287 65.435 11.916 1.00 17.81 224 ASP A N 1
ATOM 1612 C CA . ASP A 1 224 ? 41.088 66.049 10.861 1.00 17.17 224 ASP A CA 1
ATOM 1613 C C . ASP A 1 224 ? 41.231 65.199 9.597 1.00 17.07 224 ASP A C 1
ATOM 1614 O O . ASP A 1 224 ? 41.369 65.729 8.497 1.00 18.19 224 ASP A O 1
ATOM 1619 N N . GLY A 1 225 ? 41.202 63.880 9.747 1.00 16.58 225 GLY A N 1
ATOM 1620 C CA . GLY A 1 225 ? 41.342 63.027 8.580 1.00 16.51 225 GLY A CA 1
ATOM 1621 C C . GLY A 1 225 ? 40.057 62.365 8.125 1.00 16.18 225 GLY A C 1
ATOM 1622 O O . GLY A 1 225 ? 40.101 61.348 7.434 1.00 15.31 225 GLY A O 1
ATOM 1623 N N . VAL A 1 226 ? 38.913 62.947 8.479 1.00 15.50 226 VAL A N 1
ATOM 1624 C CA . VAL A 1 226 ? 37.627 62.363 8.117 1.00 14.50 226 VAL A CA 1
ATOM 1625 C C . VAL A 1 226 ? 37.387 62.214 6.615 1.00 13.72 226 VAL A C 1
ATOM 1626 O O . VAL A 1 226 ? 36.839 61.204 6.176 1.00 15.08 226 VAL A O 1
ATOM 1630 N N . GLU A 1 227 ? 37.791 63.200 5.818 1.00 14.56 227 GLU A N 1
ATOM 1631 C CA . GLU A 1 227 ? 37.587 63.086 4.377 1.00 15.12 227 GLU A CA 1
ATOM 1632 C C . GLU A 1 227 ? 38.414 61.946 3.792 1.00 14.94 227 GLU A C 1
ATOM 1633 O O . GLU A 1 227 ? 37.932 61.186 2.957 1.00 14.97 227 GLU A O 1
ATOM 1639 N N . ALA A 1 228 ? 39.659 61.823 4.239 1.00 15.32 228 ALA A N 1
ATOM 1640 C CA . ALA A 1 228 ? 40.524 60.751 3.757 1.00 15.38 228 ALA A CA 1
ATOM 1641 C C . ALA A 1 228 ? 39.981 59.398 4.216 1.00 15.53 228 ALA A C 1
ATOM 1642 O O . ALA A 1 228 ? 40.058 58.406 3.488 1.00 15.51 228 ALA A O 1
ATOM 1644 N N . ALA A 1 229 ? 39.426 59.367 5.425 1.00 15.25 229 ALA A N 1
ATOM 1645 C CA . ALA A 1 229 ? 38.878 58.136 5.991 1.00 14.48 229 ALA A CA 1
ATOM 1646 C C . ALA A 1 229 ? 37.679 57.621 5.202 1.00 14.76 229 ALA A C 1
ATOM 1647 O O . ALA A 1 229 ? 37.545 56.418 4.980 1.00 15.19 229 ALA A O 1
ATOM 1649 N N . VAL A 1 230 ? 36.800 58.526 4.785 1.00 14.02 230 VAL A N 1
ATOM 1650 C CA . VAL A 1 230 ? 35.641 58.125 3.999 1.00 13.84 230 VAL A CA 1
ATOM 1651 C C . VAL A 1 230 ? 36.113 57.649 2.626 1.00 14.63 230 VAL A C 1
ATOM 1652 O O . VAL A 1 230 ? 35.636 56.638 2.113 1.00 14.69 230 VAL A O 1
ATOM 1656 N N . GLU A 1 231 ? 37.053 58.381 2.033 1.00 14.05 231 GLU A N 1
ATOM 1657 C CA . GLU A 1 231 ? 37.592 58.015 0.726 1.00 16.09 231 GLU A CA 1
ATOM 1658 C C . GLU A 1 231 ? 38.213 56.619 0.778 1.00 15.97 231 GLU A C 1
ATOM 1659 O O . GLU A 1 231 ? 38.086 55.841 -0.166 1.00 16.80 231 GLU A O 1
ATOM 1665 N N . GLU A 1 232 ? 38.872 56.304 1.889 1.00 16.75 232 GLU A N 1
ATOM 1666 C CA . GLU A 1 232 ? 39.512 55.001 2.047 1.00 16.00 232 GLU A CA 1
ATOM 1667 C C . GLU A 1 232 ? 38.524 53.841 1.943 1.00 16.65 232 GLU A C 1
ATOM 1668 O O . GLU A 1 232 ? 38.786 52.857 1.248 1.00 17.16 232 GLU A O 1
ATOM 1674 N N . VAL A 1 233 ? 37.390 53.946 2.628 1.00 15.46 233 VAL A N 1
ATOM 1675 C CA . VAL A 1 233 ? 36.414 52.865 2.574 1.00 15.96 233 VAL A CA 1
ATOM 1676 C C . VAL A 1 233 ? 35.608 52.877 1.277 1.00 15.41 233 VAL A C 1
ATOM 1677 O O . VAL A 1 233 ? 35.109 51.838 0.845 1.00 15.77 233 VAL A O 1
ATOM 1681 N N . LEU A 1 234 ? 35.478 54.042 0.648 1.00 15.37 234 LEU A N 1
ATOM 1682 C CA . LEU A 1 234 ? 34.748 54.103 -0.615 1.00 14.07 234 LEU A CA 1
ATOM 1683 C C . LEU A 1 234 ? 35.608 53.471 -1.707 1.00 15.80 234 LEU A C 1
ATOM 1684 O O . LEU A 1 234 ? 35.092 52.823 -2.616 1.00 16.42 234 LEU A O 1
ATOM 1689 N N . ALA A 1 235 ? 36.921 53.653 -1.602 1.00 15.59 235 ALA A N 1
ATOM 1690 C CA . ALA A 1 235 ? 37.847 53.086 -2.578 1.00 16.51 235 ALA A CA 1
ATOM 1691 C C . ALA A 1 235 ? 37.743 51.567 -2.542 1.00 16.51 235 ALA A C 1
ATOM 1692 O O . ALA A 1 235 ? 37.813 50.902 -3.576 1.00 17.67 235 ALA A O 1
ATOM 1694 N N . ILE A 1 236 ? 37.580 51.019 -1.344 1.00 17.56 236 ILE A N 1
ATOM 1695 C CA . ILE A 1 236 ? 37.444 49.578 -1.180 1.00 17.80 236 ILE A CA 1
ATOM 1696 C C . ILE A 1 236 ? 36.148 49.126 -1.843 1.00 18.39 236 ILE A C 1
ATOM 1697 O O . ILE A 1 236 ? 36.105 48.093 -2.507 1.00 19.34 236 ILE A O 1
ATOM 1702 N N . GLY A 1 237 ? 35.089 49.910 -1.663 1.00 17.01 237 GLY A N 1
ATOM 1703 C CA . GLY A 1 237 ? 33.812 49.564 -2.257 1.00 17.35 237 GLY A CA 1
ATOM 1704 C C . GLY A 1 237 ? 33.810 49.668 -3.771 1.00 18.04 237 GLY A C 1
ATOM 1705 O O . GLY A 1 237 ? 33.239 48.819 -4.451 1.00 19.04 237 GLY A O 1
ATOM 1706 N N . ARG A 1 238 ? 34.447 50.705 -4.302 1.00 18.24 238 ARG A N 1
ATOM 1707 C CA . ARG A 1 238 ? 34.499 50.901 -5.746 1.00 19.97 238 ARG A CA 1
ATOM 1708 C C . ARG A 1 238 ? 35.342 49.829 -6.427 1.00 20.71 238 ARG A C 1
ATOM 1709 O O . ARG A 1 238 ? 35.024 49.383 -7.531 1.00 19.75 238 ARG A O 1
ATOM 1717 N N . GLY A 1 239 ? 36.412 49.411 -5.761 1.00 19.92 239 GLY A N 1
ATOM 1718 C CA . GLY A 1 239 ? 37.279 48.401 -6.337 1.00 20.10 239 GLY A CA 1
ATOM 1719 C C . GLY A 1 239 ? 36.737 46.987 -6.268 1.00 20.88 239 GLY A C 1
ATOM 1720 O O . GLY A 1 239 ? 36.963 46.192 -7.179 1.00 23.19 239 GLY A O 1
ATOM 1721 N N . THR A 1 240 ? 36.012 46.668 -5.199 1.00 19.67 240 THR A N 1
ATOM 1722 C CA . THR A 1 240 ? 35.468 45.322 -5.023 1.00 18.32 240 THR A CA 1
ATOM 1723 C C . THR A 1 240 ? 33.978 45.192 -5.304 1.00 18.77 240 THR A C 1
ATOM 1724 O O . THR A 1 240 ? 33.476 44.085 -5.508 1.00 19.84 240 THR A O 1
ATOM 1728 N N . GLY A 1 241 ? 33.269 46.316 -5.306 1.00 18.15 241 GLY A N 1
ATOM 1729 C CA . GLY A 1 241 ? 31.836 46.284 -5.541 1.00 18.17 241 GLY A CA 1
ATOM 1730 C C . GLY A 1 241 ? 31.072 45.892 -4.285 1.00 18.28 241 GLY A C 1
ATOM 1731 O O . GLY A 1 241 ? 29.864 45.655 -4.323 1.00 19.06 241 GLY A O 1
ATOM 1732 N N . CYS A 1 242 ? 31.779 45.827 -3.162 1.00 16.54 242 CYS A N 1
ATOM 1733 C CA . CYS A 1 242 ? 31.162 45.448 -1.898 1.00 16.17 242 CYS A CA 1
ATOM 1734 C C . CYS A 1 242 ? 30.263 46.543 -1.329 1.00 15.56 242 CYS A C 1
ATOM 1735 O O . CYS A 1 242 ? 30.691 47.691 -1.179 1.00 16.99 242 CYS A O 1
ATOM 1738 N N . ALA A 1 243 ? 29.018 46.186 -1.018 1.00 14.32 243 ALA A N 1
ATOM 1739 C CA . ALA A 1 243 ? 28.078 47.138 -0.431 1.00 14.72 243 ALA A CA 1
ATOM 1740 C C . ALA A 1 243 ? 28.758 47.679 0.826 1.00 15.30 243 ALA A C 1
ATOM 1741 O O . ALA A 1 243 ? 29.344 46.919 1.601 1.00 14.31 243 ALA A O 1
ATOM 1743 N N . THR A 1 244 ? 28.659 48.989 1.038 1.00 14.93 244 THR A N 1
ATOM 1744 C CA . THR A 1 244 ? 29.332 49.633 2.160 1.00 14.79 244 THR A CA 1
ATOM 1745 C C . THR A 1 244 ? 28.432 50.514 3.014 1.00 15.39 244 THR A C 1
ATOM 1746 O O . THR A 1 244 ? 27.520 51.161 2.505 1.00 15.65 244 THR A O 1
ATOM 1750 N N . VAL A 1 245 ? 28.701 50.531 4.317 1.00 13.89 245 VAL A N 1
ATOM 1751 C CA . VAL A 1 245 ? 27.955 51.369 5.249 1.00 13.46 245 VAL A CA 1
ATOM 1752 C C . VAL A 1 245 ? 28.959 52.148 6.090 1.00 14.30 245 VAL A C 1
ATOM 1753 O O . VAL A 1 245 ? 29.866 51.563 6.682 1.00 13.61 245 VAL A O 1
ATOM 1757 N N . VAL A 1 246 ? 28.818 53.471 6.117 1.00 12.70 246 VAL A N 1
ATOM 1758 C CA . VAL A 1 246 ? 29.699 54.309 6.920 1.00 12.78 246 VAL A CA 1
ATOM 1759 C C . VAL A 1 246 ? 28.997 54.491 8.263 1.00 11.82 246 VAL A C 1
ATOM 1760 O O . VAL A 1 246 ? 27.987 55.187 8.357 1.00 14.13 246 VAL A O 1
ATOM 1764 N N . SER A 1 247 ? 29.531 53.842 9.293 1.00 10.87 247 SER A N 1
ATOM 1765 C CA . SER A 1 247 ? 28.956 53.893 10.631 1.00 11.75 247 SER A CA 1
ATOM 1766 C C . SER A 1 247 ? 29.035 55.254 11.308 1.00 11.60 247 SER A C 1
ATOM 1767 O O . SER A 1 247 ? 29.995 56.001 11.118 1.00 12.97 247 SER A O 1
ATOM 1770 N N . HIS A 1 248 ? 28.014 55.542 12.113 1.00 11.92 248 HIS A N 1
ATOM 1771 C CA . HIS A 1 248 ? 27.916 56.782 12.880 1.00 11.26 248 HIS A CA 1
ATOM 1772 C C . HIS A 1 248 ? 28.724 57.918 12.268 1.00 10.85 248 HIS A C 1
ATOM 1773 O O . HIS A 1 248 ? 29.661 58.439 12.875 1.00 11.74 248 HIS A O 1
ATOM 1780 N N . HIS A 1 249 ? 28.343 58.311 11.058 1.00 12.09 249 HIS A N 1
ATOM 1781 C CA . HIS A 1 249 ? 29.056 59.362 10.354 1.00 11.65 249 HIS A CA 1
ATOM 1782 C C . HIS A 1 249 ? 28.971 60.684 11.097 1.00 12.31 249 HIS A C 1
ATOM 1783 O O . HIS A 1 249 ? 27.891 61.118 11.517 1.00 13.49 249 HIS A O 1
ATOM 1790 N N . LYS A 1 250 ? 30.126 61.324 11.241 1.00 11.52 250 LYS A N 1
ATOM 1791 C CA . LYS A 1 250 ? 30.223 62.569 11.987 1.00 12.78 250 LYS A CA 1
ATOM 1792 C C . LYS A 1 250 ? 31.533 63.276 11.679 1.00 12.88 250 LYS A C 1
ATOM 1793 O O . LYS A 1 250 ? 32.440 62.696 11.078 1.00 13.41 250 LYS A O 1
ATOM 1799 N N . CYS A 1 251 ? 31.617 64.527 12.122 1.00 12.48 251 CYS A N 1
ATOM 1800 C CA . CYS A 1 251 ? 32.811 65.351 11.976 1.00 12.82 251 CYS A CA 1
ATOM 1801 C C . CYS A 1 251 ? 33.109 65.906 13.368 1.00 13.56 251 CYS A C 1
ATOM 1802 O O . CYS A 1 251 ? 32.368 66.743 13.890 1.00 13.95 251 CYS A O 1
ATOM 1805 N N . MET A 1 252 ? 34.189 65.421 13.972 1.00 12.97 252 MET A N 1
ATOM 1806 C CA . MET A 1 252 ? 34.574 65.832 15.317 1.00 13.48 252 MET A CA 1
ATOM 1807 C C . MET A 1 252 ? 35.558 66.995 15.360 1.00 15.18 252 MET A C 1
ATOM 1808 O O . MET A 1 252 ? 36.471 67.078 14.537 1.00 15.55 252 MET A O 1
ATOM 1813 N N . MET A 1 253 ? 35.355 67.867 16.346 1.00 16.09 253 MET A N 1
ATOM 1814 C CA . MET A 1 253 ? 36.164 69.066 16.584 1.00 18.16 253 MET A CA 1
ATOM 1815 C C . MET A 1 253 ? 35.780 70.209 15.643 1.00 16.99 253 MET A C 1
ATOM 1816 O O . MET A 1 253 ? 35.600 70.014 14.442 1.00 15.86 253 MET A O 1
ATOM 1821 N N . PRO A 1 254 ? 35.652 71.428 16.190 1.00 16.21 254 PRO A N 1
ATOM 1822 C CA . PRO A 1 254 ? 35.277 72.638 15.453 1.00 17.03 254 PRO A CA 1
ATOM 1823 C C . PRO A 1 254 ? 35.941 72.885 14.105 1.00 16.36 254 PRO A C 1
ATOM 1824 O O . PRO A 1 254 ? 35.282 73.324 13.168 1.00 16.58 254 PRO A O 1
ATOM 1828 N N . GLN A 1 255 ? 37.237 72.613 14.002 1.00 17.02 255 GLN A N 1
ATOM 1829 C CA . GLN A 1 255 ? 37.940 72.847 12.746 1.00 17.08 255 GLN A CA 1
ATOM 1830 C C . GLN A 1 255 ? 37.441 71.936 11.629 1.00 16.73 255 GLN A C 1
ATOM 1831 O O . GLN A 1 255 ? 37.684 72.199 10.453 1.00 17.76 255 GLN A O 1
ATOM 1837 N N . ASN A 1 256 ? 36.731 70.876 11.998 1.00 16.07 256 ASN A N 1
ATOM 1838 C CA . ASN A 1 256 ? 36.223 69.924 11.019 1.00 14.60 256 ASN A CA 1
ATOM 1839 C C . ASN A 1 256 ? 34.722 70.021 10.781 1.00 14.99 256 ASN A C 1
ATOM 1840 O O . ASN A 1 256 ? 34.179 69.320 9.932 1.00 15.30 256 ASN A O 1
ATOM 1845 N N . TRP A 1 257 ? 34.045 70.886 11.526 1.00 14.92 257 TRP A N 1
ATOM 1846 C CA . TRP A 1 257 ? 32.610 71.023 11.340 1.00 14.64 257 TRP A CA 1
ATOM 1847 C C . TRP A 1 257 ? 32.294 71.502 9.929 1.00 15.63 257 TRP A C 1
ATOM 1848 O O . TRP A 1 257 ? 32.882 72.472 9.441 1.00 16.74 257 TRP A O 1
ATOM 1859 N N . GLY A 1 258 ? 31.379 70.798 9.270 1.00 14.89 258 GLY A N 1
ATOM 1860 C CA . GLY A 1 258 ? 30.986 71.164 7.923 1.00 14.71 258 GLY A CA 1
ATOM 1861 C C . GLY A 1 258 ? 31.597 70.302 6.837 1.00 15.96 258 GLY A C 1
ATOM 1862 O O . GLY A 1 258 ? 31.158 70.343 5.685 1.00 17.21 258 GLY A O 1
ATOM 1863 N N . ARG A 1 259 ? 32.605 69.513 7.195 1.00 14.50 259 ARG A N 1
ATOM 1864 C CA . ARG A 1 259 ? 33.267 68.667 6.212 1.00 14.83 259 ARG A CA 1
ATOM 1865 C C . ARG A 1 259 ? 32.402 67.533 5.678 1.00 14.92 259 ARG A C 1
ATOM 1866 O O . ARG A 1 259 ? 32.804 66.840 4.744 1.00 15.03 259 ARG A O 1
ATOM 1874 N N . SER A 1 260 ? 31.216 67.343 6.250 1.00 14.87 260 SER A N 1
ATOM 1875 C CA . SER A 1 260 ? 30.335 66.288 5.765 1.00 15.44 260 SER A CA 1
ATOM 1876 C C . SER A 1 260 ? 29.810 66.669 4.383 1.00 15.38 260 SER A C 1
ATOM 1877 O O . SER A 1 260 ? 29.304 65.829 3.642 1.00 15.71 260 SER A O 1
ATOM 1880 N N . ARG A 1 261 ? 29.923 67.942 4.024 1.00 16.79 261 ARG A N 1
ATOM 1881 C CA . ARG A 1 261 ? 29.464 68.336 2.704 1.00 16.30 261 ARG A CA 1
ATOM 1882 C C . ARG A 1 261 ? 30.363 67.624 1.701 1.00 16.31 261 ARG A C 1
ATOM 1883 O O . ARG A 1 261 ? 29.897 67.128 0.677 1.00 15.85 261 ARG A O 1
ATOM 1891 N N . ALA A 1 262 ? 31.649 67.534 2.029 1.00 15.22 262 ALA A N 1
ATOM 1892 C CA . ALA A 1 262 ? 32.612 66.867 1.164 1.00 15.58 262 ALA A CA 1
ATOM 1893 C C . ALA A 1 262 ? 32.491 65.343 1.224 1.00 14.31 262 ALA A C 1
ATOM 1894 O O . ALA A 1 262 ? 32.539 64.674 0.189 1.00 14.63 262 ALA A O 1
ATOM 1896 N N . THR A 1 263 ? 32.332 64.789 2.425 1.00 14.23 263 THR A N 1
ATOM 1897 C CA . THR A 1 263 ? 32.228 63.336 2.554 1.00 13.80 263 THR A CA 1
ATOM 1898 C C . THR A 1 263 ? 30.953 62.797 1.920 1.00 14.72 263 THR A C 1
ATOM 1899 O O . THR A 1 263 ? 30.965 61.745 1.280 1.00 15.17 263 THR A O 1
ATOM 1903 N N . LEU A 1 264 ? 29.847 63.512 2.105 1.00 13.89 264 LEU A N 1
ATOM 1904 C CA . LEU A 1 264 ? 28.580 63.090 1.523 1.00 13.98 264 LEU A CA 1
ATOM 1905 C C . LEU A 1 264 ? 28.629 63.224 0.003 1.00 14.59 264 LEU A C 1
ATOM 1906 O O . LEU A 1 264 ? 27.990 62.455 -0.715 1.00 14.56 264 LEU A O 1
ATOM 1911 N N . ALA A 1 265 ? 29.389 64.199 -0.486 1.00 14.10 265 ALA A N 1
ATOM 1912 C CA . ALA A 1 265 ? 29.521 64.396 -1.926 1.00 14.87 265 ALA A CA 1
ATOM 1913 C C . ALA A 1 265 ? 30.286 63.209 -2.502 1.00 15.31 265 ALA A C 1
ATOM 1914 O O . ALA A 1 265 ? 29.984 62.729 -3.597 1.00 15.74 265 ALA A O 1
ATOM 1916 N N . ASN A 1 266 ? 31.270 62.732 -1.746 1.00 15.22 266 ASN A N 1
ATOM 1917 C CA . ASN A 1 266 ? 32.085 61.598 -2.170 1.00 14.23 266 ASN A CA 1
ATOM 1918 C C . ASN A 1 266 ? 31.210 60.351 -2.168 1.00 15.55 266 ASN A C 1
ATOM 1919 O O . ASN A 1 266 ? 31.259 59.533 -3.090 1.00 16.23 266 ASN A O 1
ATOM 1924 N N . ILE A 1 267 ? 30.401 60.216 -1.124 1.00 14.82 267 ILE A N 1
ATOM 1925 C CA . ILE A 1 267 ? 29.487 59.089 -1.002 1.00 14.41 267 ILE A CA 1
ATOM 1926 C C . ILE A 1 267 ? 28.527 59.102 -2.190 1.00 15.20 267 ILE A C 1
ATOM 1927 O O . ILE A 1 267 ? 28.251 58.064 -2.791 1.00 16.35 267 ILE A O 1
ATOM 1932 N N . ASP A 1 268 ? 28.029 60.284 -2.539 1.00 15.62 268 ASP A N 1
ATOM 1933 C CA . ASP A 1 268 ? 27.116 60.404 -3.668 1.00 15.12 268 ASP A CA 1
ATOM 1934 C C . ASP A 1 268 ? 27.787 60.000 -4.975 1.00 16.23 268 ASP A C 1
ATOM 1935 O O . ASP A 1 268 ? 27.170 59.343 -5.811 1.00 16.48 268 ASP A O 1
ATOM 1940 N N . ARG A 1 269 ? 29.048 60.384 -5.158 1.00 16.18 269 ARG A N 1
ATOM 1941 C CA . ARG A 1 269 ? 29.755 60.022 -6.382 1.00 18.16 269 ARG A CA 1
ATOM 1942 C C . ARG A 1 269 ? 29.889 58.507 -6.485 1.00 18.68 269 ARG A C 1
ATOM 1943 O O . ARG A 1 269 ? 29.793 57.938 -7.574 1.00 19.93 269 ARG A O 1
ATOM 1951 N N . ALA A 1 270 ? 30.098 57.856 -5.346 1.00 18.84 270 ALA A N 1
ATOM 1952 C CA . ALA A 1 270 ? 30.245 56.405 -5.321 1.00 18.12 270 ALA A CA 1
ATOM 1953 C C . ALA A 1 270 ? 28.941 55.678 -5.637 1.00 19.46 270 ALA A C 1
ATOM 1954 O O . ALA A 1 270 ? 28.936 54.710 -6.401 1.00 19.42 270 ALA A O 1
ATOM 1956 N N . ARG A 1 271 ? 27.834 56.135 -5.057 1.00 19.02 271 ARG A N 1
ATOM 1957 C CA . ARG A 1 271 ? 26.558 55.473 -5.301 1.00 18.88 271 ARG A CA 1
ATOM 1958 C C . ARG A 1 271 ? 26.018 55.766 -6.696 1.00 20.09 271 ARG A C 1
ATOM 1959 O O . ARG A 1 271 ? 25.236 54.987 -7.238 1.00 20.37 271 ARG A O 1
ATOM 1967 N N . GLU A 1 272 ? 26.446 56.881 -7.280 1.00 20.36 272 GLU A N 1
ATOM 1968 C CA . GLU A 1 272 ? 26.031 57.237 -8.634 1.00 22.08 272 GLU A CA 1
ATOM 1969 C C . GLU A 1 272 ? 26.688 56.243 -9.586 1.00 24.33 272 GLU A C 1
ATOM 1970 O O . GLU A 1 272 ? 26.128 55.896 -10.628 1.00 25.62 272 GLU A O 1
ATOM 1976 N N . GLN A 1 273 ? 27.879 55.786 -9.205 1.00 25.68 273 GLN A N 1
ATOM 1977 C CA . GLN A 1 273 ? 28.654 54.836 -9.998 1.00 28.46 273 GLN A CA 1
ATOM 1978 C C . GLN A 1 273 ? 28.174 53.395 -9.848 1.00 28.98 273 GLN A C 1
ATOM 1979 O O . GLN A 1 273 ? 28.709 52.492 -10.491 1.00 29.45 273 GLN A O 1
ATOM 1985 N N . GLY A 1 274 ? 27.179 53.174 -8.993 1.00 27.69 274 GLY A N 1
ATOM 1986 C CA . GLY A 1 274 ? 26.658 51.831 -8.815 1.00 27.34 274 GLY A CA 1
ATOM 1987 C C . GLY A 1 274 ? 27.042 51.115 -7.533 1.00 26.45 274 GLY A C 1
ATOM 1988 O O . GLY A 1 274 ? 26.556 50.015 -7.273 1.00 28.09 274 GLY A O 1
ATOM 1989 N N . VAL A 1 275 ? 27.919 51.716 -6.735 1.00 25.17 275 VAL A N 1
ATOM 1990 C CA . VAL A 1 275 ? 28.325 51.095 -5.479 1.00 24.32 275 VAL A CA 1
ATOM 1991 C C . VAL A 1 275 ? 27.207 51.325 -4.475 1.00 22.64 275 VAL A C 1
ATOM 1992 O O . VAL A 1 275 ? 26.693 52.437 -4.370 1.00 22.09 275 VAL A O 1
ATOM 1996 N N . GLU A 1 276 ? 26.809 50.281 -3.755 1.00 20.48 276 GLU A N 1
ATOM 1997 C CA . GLU A 1 276 ? 25.757 50.445 -2.762 1.00 20.18 276 GLU A CA 1
ATOM 1998 C C . GLU A 1 276 ? 26.389 51.014 -1.507 1.00 19.20 276 GLU A C 1
ATOM 1999 O O . GLU A 1 276 ? 27.140 50.329 -0.817 1.00 18.55 276 GLU A O 1
ATOM 2005 N N . VAL A 1 277 ? 26.100 52.278 -1.220 1.00 15.93 277 VAL A N 1
ATOM 2006 C CA . VAL A 1 277 ? 26.654 52.911 -0.037 1.00 15.15 277 VAL A CA 1
ATOM 2007 C C . VAL A 1 277 ? 25.557 53.554 0.794 1.00 14.30 277 VAL A C 1
ATOM 2008 O O . VAL A 1 277 ? 24.662 54.216 0.264 1.00 15.23 277 VAL A O 1
ATOM 2012 N N . ALA A 1 278 ? 25.617 53.327 2.098 1.00 13.71 278 ALA A N 1
ATOM 2013 C CA . ALA A 1 278 ? 24.652 53.906 3.019 1.00 12.73 278 ALA A CA 1
ATOM 2014 C C . ALA A 1 278 ? 25.417 54.365 4.251 1.00 12.68 278 ALA A C 1
ATOM 2015 O O . ALA A 1 278 ? 26.636 54.218 4.325 1.00 11.55 278 ALA A O 1
ATOM 2017 N N . LEU A 1 279 ? 24.706 54.936 5.214 1.00 12.96 279 LEU A N 1
ATOM 2018 C CA . LEU A 1 279 ? 25.344 55.407 6.433 1.00 12.06 279 LEU A CA 1
ATOM 2019 C C . LEU A 1 279 ? 24.312 55.473 7.542 1.00 11.39 279 LEU A C 1
ATOM 2020 O O . LEU A 1 279 ? 23.130 55.210 7.321 1.00 11.63 279 LEU A O 1
ATOM 2025 N N . ASP A 1 280 ? 24.765 55.807 8.743 1.00 12.07 280 ASP A N 1
ATOM 2026 C CA . ASP A 1 280 ? 23.849 55.940 9.860 1.00 12.82 280 ASP A CA 1
ATOM 2027 C C . ASP A 1 280 ? 24.394 56.919 10.883 1.00 12.11 280 ASP A C 1
ATOM 2028 O O . ASP A 1 280 ? 25.594 57.213 10.908 1.00 13.07 280 ASP A O 1
ATOM 2033 N N . ILE A 1 281 ? 23.493 57.452 11.699 1.00 11.25 281 ILE A N 1
ATOM 2034 C CA . ILE A 1 281 ? 23.861 58.387 12.754 1.00 12.69 281 ILE A CA 1
ATOM 2035 C C . ILE A 1 281 ? 22.978 58.170 13.973 1.00 12.15 281 ILE A C 1
ATOM 2036 O O . ILE A 1 281 ? 21.957 57.480 13.905 1.00 12.08 281 ILE A O 1
ATOM 2041 N N . TYR A 1 282 ? 23.406 58.741 15.095 1.00 12.55 282 TYR A N 1
ATOM 2042 C CA . TYR A 1 282 ? 22.603 58.756 16.307 1.00 11.70 282 TYR A CA 1
ATOM 2043 C C . TYR A 1 282 ? 22.394 60.268 16.437 1.00 11.67 282 TYR A C 1
ATOM 2044 O O . TYR A 1 282 ? 23.274 61.054 16.082 1.00 11.50 282 TYR A O 1
ATOM 2053 N N . PRO A 1 283 ? 21.216 60.692 16.911 1.00 11.84 283 PRO A N 1
ATOM 2054 C CA . PRO A 1 283 ? 20.884 62.115 17.058 1.00 11.93 283 PRO A CA 1
ATOM 2055 C C . PRO A 1 283 ? 21.468 62.884 18.237 1.00 11.11 283 PRO A C 1
ATOM 2056 O O . PRO A 1 283 ? 20.723 63.454 19.030 1.00 12.87 283 PRO A O 1
ATOM 2060 N N . TYR A 1 284 ? 22.798 62.915 18.334 1.00 11.44 284 TYR A N 1
ATOM 2061 C CA . TYR A 1 284 ? 23.490 63.618 19.416 1.00 11.76 284 TYR A CA 1
ATOM 2062 C C . TYR A 1 284 ? 24.814 64.183 18.912 1.00 11.85 284 TYR A C 1
ATOM 2063 O O . TYR A 1 284 ? 25.461 63.589 18.045 1.00 11.60 284 TYR A O 1
ATOM 2072 N N . PRO A 1 285 ? 25.243 65.332 19.462 1.00 12.54 285 PRO A N 1
ATOM 2073 C CA . PRO A 1 285 ? 26.499 65.969 19.058 1.00 12.74 285 PRO A CA 1
ATOM 2074 C C . PRO A 1 285 ? 27.705 65.555 19.899 1.00 12.28 285 PRO A C 1
ATOM 2075 O O . PRO A 1 285 ? 28.699 66.272 19.962 1.00 12.13 285 PRO A O 1
ATOM 2079 N N . GLY A 1 286 ? 27.599 64.406 20.558 1.00 12.30 286 GLY A N 1
ATOM 2080 C CA . GLY A 1 286 ? 28.696 63.902 21.361 1.00 12.64 286 GLY A CA 1
ATOM 2081 C C . GLY A 1 286 ? 28.850 62.419 21.086 1.00 12.04 286 GLY A C 1
ATOM 2082 O O . GLY A 1 286 ? 27.855 61.720 20.912 1.00 11.90 286 GLY A O 1
ATOM 2083 N N . SER A 1 287 ? 30.090 61.943 21.028 1.00 12.26 287 SER A N 1
ATOM 2084 C CA . SER A 1 287 ? 30.355 60.531 20.778 1.00 12.63 287 SER A CA 1
ATOM 2085 C C . SER A 1 287 ? 30.663 59.853 22.105 1.00 12.59 287 SER A C 1
ATOM 2086 O O . SER A 1 287 ? 30.708 60.505 23.142 1.00 13.51 287 SER A O 1
ATOM 2089 N N . SER A 1 288 ? 30.868 58.539 22.079 1.00 12.89 288 SER A N 1
ATOM 2090 C CA . SER A 1 288 ? 31.191 57.821 23.304 1.00 11.71 288 SER A CA 1
ATOM 2091 C C . SER A 1 288 ? 31.909 56.530 22.963 1.00 13.37 288 SER A C 1
ATOM 2092 O O . SER A 1 288 ? 31.430 55.738 22.161 1.00 13.60 288 SER A O 1
ATOM 2095 N N . THR A 1 289 ? 33.074 56.335 23.561 1.00 13.89 289 THR A N 1
ATOM 2096 C CA . THR A 1 289 ? 33.839 55.122 23.323 1.00 14.54 289 THR A CA 1
ATOM 2097 C C . THR A 1 289 ? 34.898 55.027 24.408 1.00 14.48 289 THR A C 1
ATOM 2098 O O . THR A 1 289 ? 34.773 55.658 25.454 1.00 14.04 289 THR A O 1
ATOM 2102 N N . ILE A 1 290 ? 35.933 54.232 24.175 1.00 15.23 290 ILE A N 1
ATOM 2103 C CA . ILE A 1 290 ? 36.983 54.090 25.169 1.00 15.08 290 ILE A CA 1
ATOM 2104 C C . ILE A 1 290 ? 37.683 55.422 25.421 1.00 14.68 290 ILE A C 1
ATOM 2105 O O . ILE A 1 290 ? 37.704 56.301 24.554 1.00 13.89 290 ILE A O 1
ATOM 2110 N N . LEU A 1 291 ? 38.233 55.577 26.619 1.00 14.16 291 LEU A N 1
ATOM 2111 C CA . LEU A 1 291 ? 38.948 56.796 26.963 1.00 13.29 291 LEU A CA 1
ATOM 2112 C C . LEU A 1 291 ? 40.281 56.776 26.229 1.00 15.50 291 LEU A C 1
ATOM 2113 O O . LEU A 1 291 ? 41.040 55.806 26.318 1.00 17.53 291 LEU A O 1
ATOM 2118 N N . ILE A 1 292 ? 40.557 57.851 25.500 1.00 15.65 292 ILE A N 1
ATOM 2119 C CA . ILE A 1 292 ? 41.785 57.974 24.722 1.00 16.54 292 ILE A CA 1
ATOM 2120 C C . ILE A 1 292 ? 42.613 59.134 25.270 1.00 17.73 292 ILE A C 1
ATOM 2121 O O . ILE A 1 292 ? 42.279 60.299 25.069 1.00 17.31 292 ILE A O 1
ATOM 2126 N N . PRO A 1 293 ? 43.706 58.825 25.984 1.00 17.77 293 PRO A N 1
ATOM 2127 C CA . PRO A 1 293 ? 44.569 59.857 26.564 1.00 17.75 293 PRO A CA 1
ATOM 2128 C C . PRO A 1 293 ? 45.064 60.914 25.581 1.00 17.86 293 PRO A C 1
ATOM 2129 O O . PRO A 1 293 ? 45.275 62.067 25.959 1.00 18.24 293 PRO A O 1
ATOM 2133 N N . GLU A 1 294 ? 45.242 60.524 24.323 1.00 18.12 294 GLU A N 1
ATOM 2134 C CA . GLU A 1 294 ? 45.723 61.453 23.309 1.00 20.01 294 GLU A CA 1
ATOM 2135 C C . GLU A 1 294 ? 44.743 62.590 23.029 1.00 19.15 294 GLU A C 1
ATOM 2136 O O . GLU A 1 294 ? 45.092 63.562 22.358 1.00 20.04 294 GLU A O 1
ATOM 2142 N N . ARG A 1 295 ? 43.521 62.468 23.542 1.00 18.24 295 ARG A N 1
ATOM 2143 C CA . ARG A 1 295 ? 42.496 63.495 23.345 1.00 16.64 295 ARG A CA 1
ATOM 2144 C C . ARG A 1 295 ? 42.381 64.412 24.560 1.00 16.67 295 ARG A C 1
ATOM 2145 O O . ARG A 1 295 ? 41.643 65.399 24.535 1.00 17.15 295 ARG A O 1
ATOM 2153 N N . ALA A 1 296 ? 43.119 64.087 25.618 1.00 17.01 296 ALA A N 1
ATOM 2154 C CA . ALA A 1 296 ? 43.079 64.859 26.857 1.00 17.06 296 ALA A CA 1
ATOM 2155 C C . ALA A 1 296 ? 43.271 66.362 26.676 1.00 18.12 296 ALA A C 1
ATOM 2156 O O . ALA A 1 296 ? 42.658 67.159 27.392 1.00 18.08 296 ALA A O 1
ATOM 2158 N N . GLU A 1 297 ? 44.116 66.752 25.726 1.00 18.73 297 GLU A N 1
ATOM 2159 C CA . GLU A 1 297 ? 44.378 68.167 25.489 1.00 20.35 297 GLU A CA 1
ATOM 2160 C C . GLU A 1 297 ? 43.821 68.682 24.163 1.00 21.91 297 GLU A C 1
ATOM 2161 O O . GLU A 1 297 ? 44.188 69.771 23.720 1.00 25.36 297 GLU A O 1
ATOM 2167 N N . THR A 1 298 ? 42.948 67.911 23.524 1.00 20.35 298 THR A N 1
ATOM 2168 C CA . THR A 1 298 ? 42.372 68.347 22.254 1.00 20.08 298 THR A CA 1
ATOM 2169 C C . THR A 1 298 ? 40.860 68.531 22.333 1.00 19.22 298 THR A C 1
ATOM 2170 O O . THR A 1 298 ? 40.276 69.251 21.525 1.00 19.79 298 THR A O 1
ATOM 2174 N N . ILE A 1 299 ? 40.229 67.886 23.309 1.00 16.77 299 ILE A N 1
ATOM 2175 C CA . ILE A 1 299 ? 38.785 67.998 23.485 1.00 15.99 299 ILE A CA 1
ATOM 2176 C C . ILE A 1 299 ? 38.473 68.308 24.941 1.00 15.60 299 ILE A C 1
ATOM 2177 O O . ILE A 1 299 ? 38.939 67.610 25.841 1.00 15.30 299 ILE A O 1
ATOM 2182 N N . ASP A 1 300 ? 37.696 69.365 25.174 1.00 15.25 300 ASP A N 1
ATOM 2183 C CA . ASP A 1 300 ? 37.315 69.734 26.530 1.00 14.37 300 ASP A CA 1
ATOM 2184 C C . ASP A 1 300 ? 36.068 68.966 26.957 1.00 12.65 300 ASP A C 1
ATOM 2185 O O . ASP A 1 300 ? 35.364 68.379 26.130 1.00 13.00 300 ASP A O 1
ATOM 2190 N N . ASP A 1 301 ? 35.809 68.976 28.258 1.00 12.91 301 ASP A N 1
ATOM 2191 C CA . ASP A 1 301 ? 34.656 68.304 28.843 1.00 12.73 301 ASP A CA 1
ATOM 2192 C C . ASP A 1 301 ? 34.560 66.802 28.609 1.00 12.82 301 ASP A C 1
ATOM 2193 O O . ASP A 1 301 ? 33.463 66.247 28.533 1.00 12.12 301 ASP A O 1
ATOM 2198 N N . ILE A 1 302 ? 35.707 66.138 28.497 1.00 13.34 302 ILE A N 1
ATOM 2199 C CA . ILE A 1 302 ? 35.695 64.690 28.344 1.00 13.51 302 ILE A CA 1
ATOM 2200 C C . ILE A 1 302 ? 35.055 64.203 29.645 1.00 12.73 302 ILE A C 1
ATOM 2201 O O . ILE A 1 302 ? 35.527 64.528 30.737 1.00 13.54 302 ILE A O 1
ATOM 2206 N N . ARG A 1 303 ? 33.965 63.450 29.530 1.00 13.56 303 ARG A N 1
ATOM 2207 C CA . ARG A 1 303 ? 33.247 62.971 30.706 1.00 12.57 303 ARG A CA 1
ATOM 2208 C C . ARG A 1 303 ? 33.294 61.451 30.782 1.00 13.09 303 ARG A C 1
ATOM 2209 O O . ARG A 1 303 ? 32.928 60.761 29.838 1.00 12.80 303 ARG A O 1
ATOM 2217 N N . ILE A 1 304 ? 33.743 60.940 31.922 1.00 11.44 304 ILE A N 1
ATOM 2218 C CA . ILE A 1 304 ? 33.880 59.501 32.117 1.00 12.35 304 ILE A CA 1
ATOM 2219 C C . ILE A 1 304 ? 32.553 58.744 32.155 1.00 12.20 304 ILE A C 1
ATOM 2220 O O . ILE A 1 304 ? 31.599 59.165 32.804 1.00 12.71 304 ILE A O 1
ATOM 2225 N N . THR A 1 305 ? 32.502 57.623 31.439 1.00 12.13 305 THR A N 1
ATOM 2226 C CA . THR A 1 305 ? 31.307 56.782 31.395 1.00 12.05 305 THR A CA 1
ATOM 2227 C C . THR A 1 305 ? 31.502 55.534 32.255 1.00 13.34 305 THR A C 1
ATOM 2228 O O . THR A 1 305 ? 30.536 54.910 32.699 1.00 14.58 305 THR A O 1
ATOM 2232 N N . TRP A 1 306 ? 32.764 55.173 32.469 1.00 12.09 306 TRP A N 1
ATOM 2233 C CA . TRP A 1 306 ? 33.130 54.024 33.299 1.00 13.68 306 TRP A CA 1
ATOM 2234 C C . TRP A 1 306 ? 34.643 53.993 33.453 1.00 12.75 306 TRP A C 1
ATOM 2235 O O . TRP A 1 306 ? 35.358 54.555 32.638 1.00 13.55 306 TRP A O 1
ATOM 2246 N N . SER A 1 307 ? 35.119 53.352 34.517 1.00 13.80 307 SER A N 1
ATOM 2247 C CA . SER A 1 307 ? 36.551 53.210 34.778 1.00 13.89 307 SER A CA 1
ATOM 2248 C C . SER A 1 307 ? 36.734 52.022 35.709 1.00 13.70 307 SER A C 1
ATOM 2249 O O . SER A 1 307 ? 36.184 51.995 36.809 1.00 14.32 307 SER A O 1
ATOM 2252 N N . THR A 1 308 ? 37.507 51.036 35.271 1.00 14.37 308 THR A N 1
ATOM 2253 C CA . THR A 1 308 ? 37.720 49.861 36.102 1.00 13.62 308 THR A CA 1
ATOM 2254 C C . THR A 1 308 ? 38.491 50.182 37.385 1.00 13.52 308 THR A C 1
ATOM 2255 O O . THR A 1 308 ? 38.077 49.783 38.471 1.00 14.42 308 THR A O 1
ATOM 2259 N N . PRO A 1 309 ? 39.613 50.915 37.283 1.00 14.96 309 PRO A N 1
ATOM 2260 C CA . PRO A 1 309 ? 40.352 51.228 38.511 1.00 15.74 309 PRO A CA 1
ATOM 2261 C C . PRO A 1 309 ? 39.698 52.316 39.365 1.00 15.48 309 PRO A C 1
ATOM 2262 O O . PRO A 1 309 ? 39.835 52.319 40.587 1.00 15.69 309 PRO A O 1
ATOM 2266 N N . HIS A 1 310 ? 38.979 53.230 38.721 1.00 13.54 310 HIS A N 1
ATOM 2267 C CA . HIS A 1 310 ? 38.331 54.325 39.437 1.00 14.20 310 HIS A CA 1
ATOM 2268 C C . HIS A 1 310 ? 36.852 54.458 39.104 1.00 13.75 310 HIS A C 1
ATOM 2269 O O . HIS A 1 310 ? 36.418 55.445 38.509 1.00 13.31 310 HIS A O 1
ATOM 2276 N N . PRO A 1 311 ? 36.049 53.463 39.507 1.00 13.56 311 PRO A N 1
ATOM 2277 C CA . PRO A 1 311 ? 34.610 53.479 39.239 1.00 14.29 311 PRO A CA 1
ATOM 2278 C C . PRO A 1 311 ? 33.877 54.674 39.843 1.00 14.38 311 PRO A C 1
ATOM 2279 O O . PRO A 1 311 ? 32.771 55.004 39.424 1.00 15.24 311 PRO A O 1
ATOM 2283 N N . GLU A 1 312 ? 34.499 55.325 40.821 1.00 13.80 312 GLU A N 1
ATOM 2284 C CA . GLU A 1 312 ? 33.889 56.486 41.456 1.00 13.69 312 GLU A CA 1
ATOM 2285 C C . GLU A 1 312 ? 33.848 57.668 40.489 1.00 13.42 312 GLU A C 1
ATOM 2286 O O . GLU A 1 312 ? 33.035 58.581 40.644 1.00 12.90 312 GLU A O 1
ATOM 2292 N N . CYS A 1 313 ? 34.711 57.629 39.479 1.00 13.02 313 CYS A N 1
ATOM 2293 C CA . CYS A 1 313 ? 34.816 58.721 38.513 1.00 13.46 313 CYS A CA 1
ATOM 2294 C C . CYS A 1 313 ? 33.779 58.774 37.396 1.00 12.58 313 CYS A C 1
ATOM 2295 O O . CYS A 1 313 ? 33.762 59.724 36.615 1.00 12.55 313 CYS A O 1
ATOM 2298 N N . SER A 1 314 ? 32.913 57.772 37.305 1.00 12.45 314 SER A N 1
ATOM 2299 C CA . SER A 1 314 ? 31.893 57.803 36.267 1.00 12.46 314 SER A CA 1
ATOM 2300 C C . SER A 1 314 ? 31.064 59.070 36.446 1.00 13.52 314 SER A C 1
ATOM 2301 O O . SER A 1 314 ? 30.664 59.401 37.562 1.00 14.47 314 SER A O 1
ATOM 2304 N N . GLY A 1 315 ? 30.831 59.781 35.346 1.00 12.64 315 GLY A N 1
ATOM 2305 C CA . GLY A 1 315 ? 30.042 61.002 35.395 1.00 12.67 315 GLY A CA 1
ATOM 2306 C C . GLY A 1 315 ? 30.848 62.268 35.612 1.00 14.16 315 GLY A C 1
ATOM 2307 O O . GLY A 1 315 ? 30.322 63.379 35.490 1.00 14.40 315 GLY A O 1
ATOM 2308 N N . GLU A 1 316 ? 32.130 62.107 35.920 1.00 12.45 316 GLU A N 1
ATOM 2309 C CA . GLU A 1 316 ? 33.007 63.246 36.176 1.00 11.54 316 GLU A CA 1
ATOM 2310 C C . GLU A 1 316 ? 33.807 63.698 34.955 1.00 12.17 316 GLU A C 1
ATOM 2311 O O . GLU A 1 316 ? 34.051 62.919 34.034 1.00 11.35 316 GLU A O 1
ATOM 2317 N N . TYR A 1 317 ? 34.196 64.971 34.954 1.00 11.04 317 TYR A N 1
ATOM 2318 C CA . TYR A 1 317 ? 34.993 65.546 33.874 1.00 12.23 317 TYR A CA 1
ATOM 2319 C C . TYR A 1 317 ? 36.464 65.230 34.103 1.00 11.23 317 TYR A C 1
ATOM 2320 O O . TYR A 1 317 ? 36.956 65.323 35.232 1.00 12.11 317 TYR A O 1
ATOM 2329 N N . LEU A 1 318 ? 37.165 64.880 33.028 1.00 12.11 318 LEU A N 1
ATOM 2330 C CA . LEU A 1 318 ? 38.587 64.569 33.113 1.00 11.81 318 LEU A CA 1
ATOM 2331 C C . LEU A 1 318 ? 39.367 65.724 33.742 1.00 13.65 318 LEU A C 1
ATOM 2332 O O . LEU A 1 318 ? 40.277 65.501 34.539 1.00 13.30 318 LEU A O 1
ATOM 2337 N N . ALA A 1 319 ? 39.017 66.959 33.389 1.00 13.01 319 ALA A N 1
ATOM 2338 C CA . ALA A 1 319 ? 39.719 68.114 33.943 1.00 13.76 319 ALA A CA 1
ATOM 2339 C C . ALA A 1 319 ? 39.535 68.238 35.452 1.00 14.09 319 ALA A C 1
ATOM 2340 O O . ALA A 1 319 ? 40.460 68.643 36.156 1.00 15.63 319 ALA A O 1
ATOM 2342 N N . ASP A 1 320 ? 38.348 67.893 35.949 1.00 14.27 320 ASP A N 1
ATOM 2343 C CA . ASP A 1 320 ? 38.078 67.968 37.384 1.00 13.69 320 ASP A CA 1
ATOM 2344 C C . ASP A 1 320 ? 38.844 66.876 38.117 1.00 12.63 320 ASP A C 1
ATOM 2345 O O . ASP A 1 320 ? 39.363 67.097 39.211 1.00 13.44 320 ASP A O 1
ATOM 2350 N N . ILE A 1 321 ? 38.904 65.693 37.513 1.00 12.03 321 ILE A N 1
ATOM 2351 C CA . ILE A 1 321 ? 39.617 64.575 38.114 1.00 12.32 321 ILE A CA 1
ATOM 2352 C C . ILE A 1 321 ? 41.099 64.924 38.212 1.00 12.92 321 ILE A C 1
ATOM 2353 O O . ILE A 1 321 ? 41.717 64.767 39.267 1.00 13.56 321 ILE A O 1
ATOM 2358 N N . ALA A 1 322 ? 41.662 65.410 37.110 1.00 13.49 322 ALA A N 1
ATOM 2359 C CA . ALA A 1 322 ? 43.072 65.784 37.073 1.00 13.92 322 ALA A CA 1
ATOM 2360 C C . ALA A 1 322 ? 43.397 66.857 38.107 1.00 14.84 322 ALA A C 1
ATOM 2361 O O . ALA A 1 322 ? 44.398 66.769 38.818 1.00 16.20 322 ALA A O 1
ATOM 2363 N N . ALA A 1 323 ? 42.551 67.876 38.191 1.00 15.14 323 ALA A N 1
ATOM 2364 C CA . ALA A 1 323 ? 42.774 68.955 39.146 1.00 15.69 323 ALA A CA 1
ATOM 2365 C C . ALA A 1 323 ? 42.760 68.425 40.576 1.00 16.16 323 ALA A C 1
ATOM 2366 O O . ALA A 1 323 ? 43.565 68.836 41.412 1.00 17.36 323 ALA A O 1
ATOM 2368 N N . ARG A 1 324 ? 41.840 67.511 40.857 1.00 14.95 324 ARG A N 1
ATOM 2369 C CA . ARG A 1 324 ? 41.728 66.940 42.192 1.00 15.82 324 ARG A CA 1
ATOM 2370 C C . ARG A 1 324 ? 42.946 66.095 42.554 1.00 16.37 324 ARG A C 1
ATOM 2371 O O . ARG A 1 324 ? 43.377 66.078 43.706 1.00 18.33 324 ARG A O 1
ATOM 2379 N N . TRP A 1 325 ? 43.503 65.399 41.568 1.00 17.41 325 TRP A N 1
ATOM 2380 C CA . TRP A 1 325 ? 44.665 64.547 41.800 1.00 17.09 325 TRP A CA 1
ATOM 2381 C C . TRP A 1 325 ? 45.981 65.309 41.733 1.00 18.37 325 TRP A C 1
ATOM 2382 O O . TRP A 1 325 ? 47.025 64.792 42.130 1.00 19.03 325 TRP A O 1
ATOM 2393 N N . GLY A 1 326 ? 45.932 66.531 41.217 1.00 17.37 326 GLY A N 1
ATOM 2394 C CA . GLY A 1 326 ? 47.139 67.332 41.111 1.00 18.33 326 GLY A CA 1
ATOM 2395 C C . GLY A 1 326 ? 48.076 66.903 39.995 1.00 19.65 326 GLY A C 1
ATOM 2396 O O . GLY A 1 326 ? 49.294 67.046 40.113 1.00 20.67 326 GLY A O 1
ATOM 2397 N N . CYS A 1 327 ? 47.514 66.371 38.912 1.00 18.08 327 CYS A N 1
ATOM 2398 C CA . CYS A 1 327 ? 48.304 65.934 37.761 1.00 18.01 327 CYS A CA 1
ATOM 2399 C C . CYS A 1 327 ? 47.656 66.478 36.490 1.00 17.67 327 CYS A C 1
ATOM 2400 O O . CYS A 1 327 ? 46.568 67.059 36.551 1.00 17.62 327 CYS A O 1
ATOM 2403 N N . ASP A 1 328 ? 48.315 66.315 35.345 1.00 17.70 328 ASP A N 1
ATOM 2404 C CA . ASP A 1 328 ? 47.732 66.806 34.099 1.00 17.52 328 ASP A CA 1
ATOM 2405 C C . ASP A 1 328 ? 46.663 65.832 33.610 1.00 16.89 328 ASP A C 1
ATOM 2406 O O . ASP A 1 328 ? 46.564 64.711 34.105 1.00 16.34 328 ASP A O 1
ATOM 2411 N N . LYS A 1 329 ? 45.853 66.266 32.651 1.00 15.92 329 LYS A N 1
ATOM 2412 C CA . LYS A 1 329 ? 44.777 65.428 32.142 1.00 15.77 329 LYS A CA 1
ATOM 2413 C C . LYS A 1 329 ? 45.213 64.139 31.461 1.00 15.22 329 LYS A C 1
ATOM 2414 O O . LYS A 1 329 ? 44.541 63.117 31.589 1.00 16.36 329 LYS A O 1
ATOM 2420 N N . THR A 1 330 ? 46.325 64.176 30.734 1.00 16.18 330 THR A N 1
ATOM 2421 C CA . THR A 1 330 ? 46.797 62.979 30.054 1.00 15.58 330 THR A CA 1
ATOM 2422 C C . THR A 1 330 ? 47.177 61.924 31.087 1.00 15.93 330 THR A C 1
ATOM 2423 O O . THR A 1 330 ? 46.874 60.741 30.921 1.00 17.85 330 THR A O 1
ATOM 2427 N N . THR A 1 331 ? 47.835 62.361 32.156 1.00 16.90 331 THR A N 1
ATOM 2428 C CA . THR A 1 331 ? 48.240 61.460 33.227 1.00 16.74 331 THR A CA 1
ATOM 2429 C C . THR A 1 331 ? 47.006 60.885 33.912 1.00 16.59 331 THR A C 1
ATOM 2430 O O . THR A 1 331 ? 46.946 59.693 34.200 1.00 17.95 331 THR A O 1
ATOM 2434 N N . ALA A 1 332 ? 46.020 61.737 34.172 1.00 17.40 332 ALA A N 1
ATOM 2435 C CA . ALA A 1 332 ? 44.796 61.283 34.816 1.00 15.85 332 ALA A CA 1
ATOM 2436 C C . ALA A 1 332 ? 44.100 60.251 33.933 1.00 15.41 332 ALA A C 1
ATOM 2437 O O . ALA A 1 332 ? 43.610 59.236 34.425 1.00 15.96 332 ALA A O 1
ATOM 2439 N N . ALA A 1 333 ? 44.059 60.512 32.629 1.00 14.62 333 ALA A N 1
ATOM 2440 C CA . ALA A 1 333 ? 43.416 59.590 31.695 1.00 14.99 333 ALA A CA 1
ATOM 2441 C C . ALA A 1 333 ? 44.098 58.226 31.741 1.00 15.03 333 ALA A C 1
ATOM 2442 O O . ALA A 1 333 ? 43.439 57.189 31.688 1.00 15.90 333 ALA A O 1
ATOM 2444 N N . ARG A 1 334 ? 45.423 58.230 31.839 1.00 15.80 334 ARG A N 1
ATOM 2445 C CA . ARG A 1 334 ? 46.169 56.981 31.899 1.00 17.27 334 ARG A CA 1
ATOM 2446 C C . ARG A 1 334 ? 45.885 56.225 33.195 1.00 17.03 334 ARG A C 1
ATOM 2447 O O . ARG A 1 334 ? 45.824 54.996 33.198 1.00 18.00 334 ARG A O 1
ATOM 2455 N N . ARG A 1 335 ? 45.700 56.955 34.292 1.00 16.05 335 ARG A N 1
ATOM 2456 C CA . ARG A 1 335 ? 45.418 56.319 35.575 1.00 16.07 335 ARG A CA 1
ATOM 2457 C C . ARG A 1 335 ? 44.008 55.744 35.615 1.00 14.44 335 ARG A C 1
ATOM 2458 O O . ARG A 1 335 ? 43.733 54.808 36.366 1.00 16.04 335 ARG A O 1
ATOM 2466 N N . LEU A 1 336 ? 43.118 56.313 34.806 1.00 13.80 336 LEU A N 1
ATOM 2467 C CA . LEU A 1 336 ? 41.729 55.866 34.741 1.00 14.31 336 LEU A CA 1
ATOM 2468 C C . LEU A 1 336 ? 41.544 54.612 33.896 1.00 15.11 336 LEU A C 1
ATOM 2469 O O . LEU A 1 336 ? 40.527 53.928 34.008 1.00 14.52 336 LEU A O 1
ATOM 2474 N N . ALA A 1 337 ? 42.528 54.314 33.055 1.00 15.94 337 ALA A N 1
ATOM 2475 C CA . ALA A 1 337 ? 42.457 53.161 32.165 1.00 16.97 337 ALA A CA 1
ATOM 2476 C C . ALA A 1 337 ? 42.421 51.809 32.869 1.00 17.22 337 ALA A C 1
ATOM 2477 O O . ALA A 1 337 ? 43.117 51.593 33.867 1.00 17.39 337 ALA A O 1
ATOM 2479 N N . PRO A 1 338 ? 41.594 50.879 32.360 1.00 15.97 338 PRO A N 1
ATOM 2480 C CA . PRO A 1 338 ? 40.713 51.072 31.201 1.00 15.89 338 PRO A CA 1
ATOM 2481 C C . PRO A 1 338 ? 39.447 51.829 31.579 1.00 14.60 338 PRO A C 1
ATOM 2482 O O . PRO A 1 338 ? 38.883 51.620 32.656 1.00 15.39 338 PRO A O 1
ATOM 2486 N N . ALA A 1 339 ? 38.998 52.701 30.683 1.00 15.04 339 ALA A N 1
ATOM 2487 C CA . ALA A 1 339 ? 37.808 53.499 30.938 1.00 14.25 339 ALA A CA 1
ATOM 2488 C C . ALA A 1 339 ? 37.121 53.901 29.643 1.00 14.19 339 ALA A C 1
ATOM 2489 O O . ALA A 1 339 ? 37.594 53.593 28.551 1.00 14.72 339 ALA A O 1
ATOM 2491 N N . GLY A 1 340 ? 35.994 54.590 29.785 1.00 13.98 340 GLY A N 1
ATOM 2492 C CA . GLY A 1 340 ? 35.247 55.057 28.634 1.00 13.56 340 GLY A CA 1
ATOM 2493 C C . GLY A 1 340 ? 34.884 56.507 28.881 1.00 13.29 340 GLY A C 1
ATOM 2494 O O . GLY A 1 340 ? 34.969 56.984 30.018 1.00 13.91 340 GLY A O 1
ATOM 2495 N N . ALA A 1 341 ? 34.482 57.213 27.828 1.00 13.42 341 ALA A N 1
ATOM 2496 C CA . ALA A 1 341 ? 34.116 58.616 27.969 1.00 12.97 341 ALA A CA 1
ATOM 2497 C C . ALA A 1 341 ? 33.194 59.100 26.867 1.00 12.95 341 ALA A C 1
ATOM 2498 O O . ALA A 1 341 ? 33.002 58.428 25.851 1.00 16.13 341 ALA A O 1
ATOM 2500 N N . ILE A 1 342 ? 32.618 60.277 27.094 1.00 12.27 342 ILE A N 1
ATOM 2501 C CA . ILE A 1 342 ? 31.758 60.928 26.123 1.00 11.97 342 ILE A CA 1
ATOM 2502 C C . ILE A 1 342 ? 32.569 62.124 25.646 1.00 12.24 342 ILE A C 1
ATOM 2503 O O . ILE A 1 342 ? 33.199 62.824 26.448 1.00 12.93 342 ILE A O 1
ATOM 2508 N N . TYR A 1 343 ? 32.564 62.334 24.336 1.00 12.78 343 TYR A N 1
ATOM 2509 C CA . TYR A 1 343 ? 33.302 63.418 23.708 1.00 11.94 343 TYR A CA 1
ATOM 2510 C C . TYR A 1 343 ? 32.314 64.365 23.039 1.00 13.38 343 TYR A C 1
ATOM 2511 O O . TYR A 1 343 ? 31.724 64.034 22.015 1.00 12.67 343 TYR A O 1
ATOM 2520 N N . PHE A 1 344 ? 32.131 65.538 23.635 1.00 13.53 344 PHE A N 1
ATOM 2521 C CA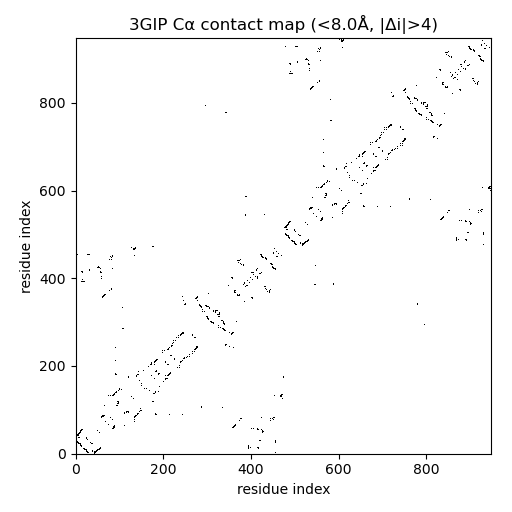 . PHE A 1 344 ? 31.212 66.543 23.106 1.00 12.76 344 PHE A CA 1
ATOM 2522 C C . PHE A 1 344 ? 31.979 67.323 22.051 1.00 14.01 344 PHE A C 1
ATOM 2523 O O . PHE A 1 344 ? 32.536 68.382 22.331 1.00 14.13 344 PHE A O 1
ATOM 2531 N N . ALA A 1 345 ? 31.992 66.801 20.826 1.00 14.05 345 ALA A N 1
ATOM 2532 C CA . ALA A 1 345 ? 32.778 67.424 19.769 1.00 14.65 345 ALA A CA 1
ATOM 2533 C C . ALA A 1 345 ? 32.138 67.653 18.410 1.00 13.20 345 ALA A C 1
ATOM 2534 O O . ALA A 1 345 ? 32.840 67.999 17.462 1.00 14.34 345 ALA A O 1
ATOM 2536 N N . MET A 1 346 ? 30.827 67.471 18.295 1.00 13.25 346 MET A N 1
ATOM 2537 C CA . MET A 1 346 ? 30.177 67.673 17.006 1.00 12.62 346 MET A CA 1
ATOM 2538 C C . MET A 1 346 ? 29.204 68.846 16.999 1.00 13.64 346 MET A C 1
ATOM 2539 O O . MET A 1 346 ? 28.836 69.372 18.048 1.00 13.57 346 MET A O 1
ATOM 2544 N N . ASP A 1 347 ? 28.804 69.245 15.795 1.00 12.79 347 ASP A N 1
ATOM 2545 C CA . ASP A 1 347 ? 27.861 70.342 15.588 1.00 13.14 347 ASP A CA 1
ATOM 2546 C C . ASP A 1 347 ? 26.499 69.718 15.301 1.00 12.30 347 ASP A C 1
ATOM 2547 O O . ASP A 1 347 ? 26.322 69.035 14.290 1.00 12.54 347 ASP A O 1
ATOM 2552 N N . GLU A 1 348 ? 25.540 69.942 16.195 1.00 13.05 348 GLU A N 1
ATOM 2553 C CA . GLU A 1 348 ? 24.206 69.374 16.027 1.00 14.10 348 GLU A CA 1
ATOM 2554 C C . GLU A 1 348 ? 23.587 69.697 14.670 1.00 14.02 348 GLU A C 1
ATOM 2555 O O . GLU A 1 348 ? 22.867 68.878 14.107 1.00 13.15 348 GLU A O 1
ATOM 2561 N N . ASP A 1 349 ? 23.848 70.886 14.138 1.00 13.81 349 ASP A N 1
ATOM 2562 C CA . ASP A 1 349 ? 23.271 71.225 12.841 1.00 14.12 349 ASP A CA 1
ATOM 2563 C C . ASP A 1 349 ? 23.819 70.305 11.760 1.00 12.34 349 ASP A C 1
ATOM 2564 O O . ASP A 1 349 ? 23.121 69.986 10.799 1.00 13.01 349 ASP A O 1
ATOM 2569 N N . GLU A 1 350 ? 25.072 69.883 11.915 1.00 12.85 350 GLU A N 1
ATOM 2570 C CA . GLU A 1 350 ? 25.687 68.986 10.946 1.00 11.37 350 GLU A CA 1
ATOM 2571 C C . GLU A 1 350 ? 25.133 67.572 11.110 1.00 11.12 350 GLU A C 1
ATOM 2572 O O . GLU A 1 350 ? 24.904 66.876 10.120 1.00 11.59 350 GLU A O 1
ATOM 2578 N N . VAL A 1 351 ? 24.934 67.145 12.355 1.00 12.04 351 VAL A N 1
ATOM 2579 C CA . VAL A 1 351 ? 24.379 65.820 12.611 1.00 11.71 351 VAL A CA 1
ATOM 2580 C C . VAL A 1 351 ? 23.042 65.740 11.886 1.00 12.74 351 VAL A C 1
ATOM 2581 O O . VAL A 1 351 ? 22.721 64.741 11.241 1.00 12.30 351 VAL A O 1
ATOM 2585 N N . LYS A 1 352 ? 22.263 66.812 11.994 1.00 12.78 352 LYS A N 1
ATOM 2586 C CA . LYS A 1 352 ? 20.962 66.879 11.351 1.00 12.64 352 LYS A CA 1
ATOM 2587 C C . LYS A 1 352 ? 21.064 66.830 9.827 1.00 12.60 352 LYS A C 1
ATOM 2588 O O . LYS A 1 352 ? 20.262 66.158 9.173 1.00 12.46 352 LYS A O 1
ATOM 2594 N N . ARG A 1 353 ? 22.042 67.533 9.255 1.00 11.94 353 ARG A N 1
ATOM 2595 C CA . ARG A 1 353 ? 22.207 67.527 7.802 1.00 12.32 353 ARG A CA 1
ATOM 2596 C C . ARG A 1 353 ? 22.596 66.141 7.300 1.00 12.83 353 ARG A C 1
ATOM 2597 O O . ARG A 1 353 ? 22.152 65.705 6.236 1.00 12.85 353 ARG A O 1
ATOM 2605 N N . ILE A 1 354 ? 23.441 65.457 8.063 1.00 12.43 354 ILE A N 1
ATOM 2606 C CA . ILE A 1 354 ? 23.876 64.120 7.685 1.00 11.96 354 ILE A CA 1
ATOM 2607 C C . ILE A 1 354 ? 22.673 63.183 7.708 1.00 12.32 354 ILE A C 1
ATOM 2608 O O . ILE A 1 354 ? 22.498 62.369 6.800 1.00 12.09 354 ILE A O 1
ATOM 2613 N N . PHE A 1 355 ? 21.834 63.312 8.732 1.00 11.88 355 PHE A N 1
ATOM 2614 C CA . PHE A 1 355 ? 20.651 62.470 8.832 1.00 11.33 355 PHE A CA 1
ATOM 2615 C C . PHE A 1 355 ? 19.734 62.673 7.628 1.00 11.82 355 PHE A C 1
ATOM 2616 O O . PHE A 1 355 ? 19.068 61.742 7.183 1.00 12.60 355 PHE A O 1
ATOM 2624 N N . GLN A 1 356 ? 19.701 63.890 7.098 1.00 12.22 356 GLN A N 1
ATOM 2625 C CA . GLN A 1 356 ? 18.851 64.174 5.951 1.00 13.35 356 GLN A CA 1
ATOM 2626 C C . GLN A 1 356 ? 19.306 63.480 4.673 1.00 13.64 356 GLN A C 1
ATOM 2627 O O . GLN A 1 356 ? 18.535 63.368 3.722 1.00 13.27 356 GLN A O 1
ATOM 2633 N N . HIS A 1 357 ? 20.551 63.013 4.637 1.00 12.82 357 HIS A N 1
ATOM 2634 C CA . HIS A 1 357 ? 21.029 62.337 3.438 1.00 12.39 357 HIS A CA 1
ATOM 2635 C C . HIS A 1 357 ? 20.097 61.160 3.150 1.00 12.68 357 HIS A C 1
ATOM 2636 O O . HIS A 1 357 ? 19.731 60.416 4.058 1.00 12.31 357 HIS A O 1
ATOM 2643 N N . PRO A 1 358 ? 19.706 60.978 1.877 1.00 12.61 358 PRO A N 1
ATOM 2644 C CA . PRO A 1 358 ? 18.804 59.899 1.461 1.00 13.25 358 PRO A CA 1
ATOM 2645 C C . PRO A 1 358 ? 19.154 58.480 1.903 1.00 12.34 358 PRO A C 1
ATOM 2646 O O . PRO A 1 358 ? 18.265 57.636 2.037 1.00 12.84 358 PRO A O 1
ATOM 2650 N N . CYS A 1 359 ? 20.435 58.206 2.129 1.00 12.07 359 CYS A N 1
ATOM 2651 C CA . CYS A 1 359 ? 20.830 56.859 2.530 1.00 12.16 359 CYS A CA 1
ATOM 2652 C C . CYS A 1 359 ? 21.200 56.746 3.999 1.00 12.40 359 CYS A C 1
ATOM 2653 O O . CYS A 1 359 ? 21.850 55.781 4.404 1.00 12.60 359 CYS A O 1
ATOM 2656 N N . CYS A 1 360 ? 20.779 57.716 4.805 1.00 11.73 360 CYS A N 1
ATOM 2657 C CA . CYS A 1 360 ? 21.114 57.681 6.221 1.00 12.62 360 CYS A CA 1
ATOM 2658 C C . CYS A 1 360 ? 20.073 56.979 7.081 1.00 12.02 360 CYS A C 1
ATOM 2659 O O . CYS A 1 360 ? 18.905 57.363 7.120 1.00 12.71 360 CYS A O 1
ATOM 2662 N N . MET A 1 361 ? 20.518 55.941 7.776 1.00 12.34 361 MET A N 1
ATOM 2663 C CA . MET A 1 361 ? 19.663 55.175 8.671 1.00 11.52 361 MET A CA 1
ATOM 2664 C C . MET A 1 361 ? 19.962 55.644 10.095 1.00 13.04 361 MET A C 1
ATOM 2665 O O . MET A 1 361 ? 20.804 56.525 10.300 1.00 12.49 361 MET A O 1
ATOM 2670 N N . VAL A 1 362 ? 19.279 55.060 11.074 1.00 11.47 362 VAL A N 1
ATOM 2671 C CA . VAL A 1 362 ? 19.505 55.416 12.470 1.00 11.91 362 VAL A CA 1
ATOM 2672 C C . VAL A 1 362 ? 20.185 54.253 13.191 1.00 13.15 362 VAL A C 1
ATOM 2673 O O . VAL A 1 362 ? 19.725 53.107 13.118 1.00 12.76 362 VAL A O 1
ATOM 2677 N N . GLY A 1 363 ? 21.290 54.560 13.866 1.00 12.76 363 GLY A N 1
ATOM 2678 C CA . GLY A 1 363 ? 22.034 53.563 14.624 1.00 12.67 363 GLY A CA 1
ATOM 2679 C C . GLY A 1 363 ? 22.256 54.146 16.007 1.00 13.57 363 GLY A C 1
ATOM 2680 O O . GLY A 1 363 ? 22.867 55.203 16.131 1.00 13.94 363 GLY A O 1
ATOM 2681 N N . SER A 1 364 ? 21.781 53.467 17.048 1.00 12.95 364 SER A N 1
ATOM 2682 C CA . SER A 1 364 ? 21.906 53.998 18.406 1.00 13.26 364 SER A CA 1
ATOM 2683 C C . SER A 1 364 ? 23.316 53.995 18.980 1.00 14.55 364 SER A C 1
ATOM 2684 O O . SER A 1 364 ? 23.684 54.902 19.731 1.00 14.30 364 SER A O 1
ATOM 2687 N N . ASP A 1 365 ? 24.097 52.974 18.635 1.00 14.34 365 ASP A N 1
ATOM 2688 C CA . ASP A 1 365 ? 25.463 52.836 19.131 1.00 14.28 365 ASP A CA 1
ATOM 2689 C C . ASP A 1 365 ? 25.469 52.840 20.661 1.00 14.61 365 ASP A C 1
ATOM 2690 O O . ASP A 1 365 ? 26.392 53.355 21.297 1.00 15.22 365 ASP A O 1
ATOM 2695 N N . GLY A 1 366 ? 24.428 52.259 21.247 1.00 14.09 366 GLY A N 1
ATOM 2696 C CA . GLY A 1 366 ? 24.341 52.200 22.692 1.00 14.71 366 GLY A CA 1
ATOM 2697 C C . GLY A 1 366 ? 25.414 51.291 23.260 1.00 15.57 366 GLY A C 1
ATOM 2698 O O . GLY A 1 366 ? 25.769 50.282 22.648 1.00 15.87 366 GLY A O 1
ATOM 2699 N N . LEU A 1 367 ? 25.950 51.661 24.418 1.00 16.15 367 LEU A N 1
ATOM 2700 C CA . LEU A 1 367 ? 26.973 50.860 25.089 1.00 18.68 367 LEU A CA 1
ATOM 2701 C C . LEU A 1 367 ? 26.337 50.439 26.413 1.00 19.68 367 LEU A C 1
ATOM 2702 O O . LEU A 1 367 ? 26.528 51.080 27.444 1.00 18.41 367 LEU A O 1
ATOM 2707 N N . PRO A 1 368 ? 25.563 49.340 26.388 1.00 21.51 368 PRO A N 1
ATOM 2708 C CA . PRO A 1 368 ? 24.830 48.742 27.508 1.00 22.36 368 PRO A CA 1
ATOM 2709 C C . PRO A 1 368 ? 25.537 48.420 28.823 1.00 22.85 368 PRO A C 1
ATOM 2710 O O . PRO A 1 368 ? 24.883 48.353 29.863 1.00 24.86 368 PRO A O 1
ATOM 2714 N N . ASN A 1 369 ? 26.850 48.229 28.801 1.00 23.27 369 ASN A N 1
ATOM 2715 C CA . ASN A 1 369 ? 27.549 47.907 30.043 1.00 24.13 369 ASN A CA 1
ATOM 2716 C C . ASN A 1 369 ? 28.174 49.099 30.765 1.00 22.29 369 ASN A C 1
ATOM 2717 O O . ASN A 1 369 ? 28.662 48.958 31.887 1.00 21.05 369 ASN A O 1
ATOM 2722 N N . ASP A 1 370 ? 28.155 50.270 30.134 1.00 20.61 370 ASP A N 1
ATOM 2723 C CA . ASP A 1 370 ? 28.714 51.476 30.747 1.00 18.56 370 ASP A CA 1
ATOM 2724 C C . ASP A 1 370 ? 27.971 51.832 32.036 1.00 18.04 370 ASP A C 1
ATOM 2725 O O . ASP A 1 370 ? 26.749 51.725 32.106 1.00 18.56 370 ASP A O 1
ATOM 2730 N N . ALA A 1 371 ? 28.710 52.269 33.053 1.00 17.87 371 ALA A N 1
ATOM 2731 C CA . ALA A 1 371 ? 28.101 52.646 34.327 1.00 17.24 371 ALA A CA 1
ATOM 2732 C C . ALA A 1 371 ? 27.222 53.882 34.147 1.00 17.82 371 ALA A C 1
ATOM 2733 O O . ALA A 1 371 ? 26.121 53.961 34.691 1.00 18.85 371 ALA A O 1
ATOM 2735 N N . ARG A 1 372 ? 27.728 54.849 33.388 1.00 17.68 372 ARG A N 1
ATOM 2736 C CA . ARG A 1 372 ? 27.007 56.088 33.104 1.00 17.56 372 ARG A CA 1
ATOM 2737 C C . ARG A 1 372 ? 27.089 56.257 31.592 1.00 15.58 372 ARG A C 1
ATOM 2738 O O . ARG A 1 372 ? 27.864 57.064 31.079 1.00 15.57 372 ARG A O 1
ATOM 2746 N N . PRO A 1 373 ? 26.273 55.496 30.859 1.00 15.04 373 PRO A N 1
ATOM 2747 C CA . PRO A 1 373 ? 26.256 55.542 29.398 1.00 13.99 373 PRO A CA 1
ATOM 2748 C C . PRO A 1 373 ? 25.753 56.821 28.751 1.00 13.47 373 PRO A C 1
ATOM 2749 O O . PRO A 1 373 ? 25.074 57.638 29.372 1.00 13.89 373 PRO A O 1
ATOM 2753 N N . HIS A 1 374 ? 26.107 56.960 27.481 1.00 12.30 374 HIS A N 1
ATOM 2754 C CA . HIS A 1 374 ? 25.660 58.067 26.657 1.00 12.37 374 HIS A CA 1
ATOM 2755 C C . HIS A 1 374 ? 24.171 57.732 26.490 1.00 12.88 374 HIS A C 1
ATOM 2756 O O . HIS A 1 374 ? 23.813 56.576 26.242 1.00 13.69 374 HIS A O 1
ATOM 2763 N N . PRO A 1 375 ? 23.283 58.729 26.639 1.00 12.82 375 PRO A N 1
ATOM 2764 C CA . PRO A 1 375 ? 21.833 58.539 26.519 1.00 12.00 375 PRO A CA 1
ATOM 2765 C C . PRO A 1 375 ? 21.312 57.926 25.222 1.00 12.12 375 PRO A C 1
ATOM 2766 O O . PRO A 1 375 ? 20.171 57.466 25.173 1.00 12.88 375 PRO A O 1
ATOM 2770 N N . ARG A 1 376 ? 22.142 57.914 24.184 1.00 11.22 376 ARG A N 1
ATOM 2771 C CA . ARG A 1 376 ? 21.742 57.338 22.902 1.00 11.37 376 ARG A CA 1
ATOM 2772 C C . ARG A 1 376 ? 21.319 55.880 23.095 1.00 13.11 376 ARG A C 1
ATOM 2773 O O . ARG A 1 376 ? 20.558 55.328 22.302 1.00 13.18 376 ARG A O 1
ATOM 2781 N N . LEU A 1 377 ? 21.818 55.267 24.161 1.00 13.24 377 LEU A N 1
ATOM 2782 C CA . LEU A 1 377 ? 21.494 53.881 24.484 1.00 13.43 377 LEU A CA 1
ATOM 2783 C C . LEU A 1 377 ? 19.988 53.687 24.644 1.00 14.66 377 LEU A C 1
ATOM 2784 O O . LEU A 1 377 ? 19.430 52.680 24.200 1.00 13.82 377 LEU A O 1
ATOM 2789 N N . TRP A 1 378 ? 19.338 54.662 25.275 1.00 14.17 378 TRP A N 1
ATOM 2790 C CA . TRP A 1 378 ? 17.902 54.598 25.533 1.00 14.13 378 TRP A CA 1
ATOM 2791 C C . TRP A 1 378 ? 17.015 55.544 24.733 1.00 13.04 378 TRP A C 1
ATOM 2792 O O . TRP A 1 378 ? 15.802 55.352 24.693 1.00 14.45 378 TRP A O 1
ATOM 2803 N N . GLY A 1 379 ? 17.587 56.556 24.092 1.00 12.30 379 GLY A N 1
ATOM 2804 C CA . GLY A 1 379 ? 16.717 57.488 23.393 1.00 13.20 379 GLY A CA 1
ATOM 2805 C C . GLY A 1 379 ? 16.943 57.843 21.942 1.00 13.08 379 GLY A C 1
ATOM 2806 O O . GLY A 1 379 ? 16.291 58.755 21.441 1.00 13.89 379 GLY A O 1
ATOM 2807 N N . SER A 1 380 ? 17.822 57.130 21.251 1.00 12.57 380 SER A N 1
ATOM 2808 C CA . SER A 1 380 ? 18.104 57.445 19.855 1.00 12.00 380 SER A CA 1
ATOM 2809 C C . SER A 1 380 ? 16.910 57.522 18.904 1.00 12.22 380 SER A C 1
ATOM 2810 O O . SER A 1 380 ? 16.684 58.553 18.266 1.00 10.88 380 SER A O 1
ATOM 2813 N N . PHE A 1 381 ? 16.138 56.445 18.798 1.00 11.90 381 PHE A N 1
ATOM 2814 C CA . PHE A 1 381 ? 15.020 56.448 17.859 1.00 12.59 381 PHE A CA 1
ATOM 2815 C C . PHE A 1 381 ? 13.897 57.421 18.183 1.00 11.73 381 PHE A C 1
ATOM 2816 O O . PHE A 1 381 ? 13.359 58.081 17.291 1.00 12.03 381 PHE A O 1
ATOM 2824 N N . THR A 1 382 ? 13.558 57.535 19.457 1.00 12.16 382 THR A N 1
ATOM 2825 C CA . THR A 1 382 ? 12.500 58.446 19.856 1.00 12.22 382 THR A CA 1
ATOM 2826 C C . THR A 1 382 ? 12.981 59.899 19.807 1.00 12.52 382 THR A C 1
ATOM 2827 O O . THR A 1 382 ? 12.174 60.819 19.659 1.00 14.15 382 THR A O 1
ATOM 2831 N N . ARG A 1 383 ? 14.290 60.113 19.918 1.00 12.33 383 ARG A N 1
ATOM 2832 C CA . ARG A 1 383 ? 14.817 61.471 19.833 1.00 13.26 383 ARG A CA 1
ATOM 2833 C C . ARG A 1 383 ? 14.715 61.904 18.371 1.00 13.39 383 ARG A C 1
ATOM 2834 O O . ARG A 1 383 ? 14.468 63.073 18.075 1.00 14.09 383 ARG A O 1
ATOM 2842 N N . VAL A 1 384 ? 14.904 60.967 17.445 1.00 12.66 384 VAL A N 1
ATOM 2843 C CA . VAL A 1 384 ? 14.775 61.324 16.039 1.00 13.14 384 VAL A CA 1
ATOM 2844 C C . VAL A 1 384 ? 13.318 61.694 15.763 1.00 13.46 384 VAL A C 1
ATOM 2845 O O . VAL A 1 384 ? 13.041 62.725 15.156 1.00 13.89 384 VAL A O 1
ATOM 2849 N N . LEU A 1 385 ? 12.383 60.869 16.228 1.00 12.65 385 LEU A N 1
ATOM 2850 C CA . LEU A 1 385 ? 10.968 61.142 15.991 1.00 13.23 385 LEU A CA 1
ATOM 2851 C C . LEU A 1 385 ? 10.468 62.415 16.661 1.00 13.74 385 LEU A C 1
ATOM 2852 O O . LEU A 1 385 ? 9.657 63.142 16.090 1.00 14.87 385 LEU A O 1
ATOM 2857 N N . GLY A 1 386 ? 10.953 62.685 17.866 1.00 13.02 386 GLY A N 1
ATOM 2858 C CA . GLY A 1 386 ? 10.509 63.870 18.577 1.00 13.90 386 GLY A CA 1
ATOM 2859 C C . GLY A 1 386 ? 11.275 65.149 18.298 1.00 15.14 386 GLY A C 1
ATOM 2860 O O . GLY A 1 386 ? 10.670 66.191 18.051 1.00 16.38 386 GLY A O 1
ATOM 2861 N N . ARG A 1 387 ? 12.601 65.076 18.329 1.00 14.03 387 ARG A N 1
ATOM 2862 C CA . ARG A 1 387 ? 13.445 66.253 18.123 1.00 13.17 387 ARG A CA 1
ATOM 2863 C C . ARG A 1 387 ? 13.738 66.569 16.657 1.00 14.27 387 ARG A C 1
ATOM 2864 O O . ARG A 1 387 ? 13.624 67.717 16.228 1.00 14.86 387 ARG A O 1
ATOM 2872 N N . TYR A 1 388 ? 14.112 65.558 15.881 1.00 12.62 388 TYR A N 1
ATOM 2873 C CA . TYR A 1 388 ? 14.440 65.784 14.477 1.00 13.46 388 TYR A CA 1
ATOM 2874 C C . TYR A 1 388 ? 13.235 65.875 13.548 1.00 13.42 388 TYR A C 1
ATOM 2875 O O . TYR A 1 388 ? 13.248 66.635 12.578 1.00 13.64 388 TYR A O 1
ATOM 2884 N N . VAL A 1 389 ? 12.186 65.120 13.849 1.00 13.74 389 VAL A N 1
ATOM 2885 C CA . VAL A 1 389 ? 10.998 65.139 13.013 1.00 13.93 389 VAL A CA 1
ATOM 2886 C C . VAL A 1 389 ? 9.937 66.123 13.504 1.00 13.58 389 VAL A C 1
ATOM 2887 O O . VAL A 1 389 ? 9.676 67.131 12.845 1.00 15.10 389 VAL A O 1
ATOM 2891 N N . ARG A 1 390 ? 9.340 65.858 14.661 1.00 13.07 390 ARG A N 1
ATOM 2892 C CA . ARG A 1 390 ? 8.291 66.746 15.158 1.00 12.77 390 ARG A CA 1
ATOM 2893 C C . ARG A 1 390 ? 8.763 68.168 15.450 1.00 14.13 390 ARG A C 1
ATOM 2894 O O . ARG A 1 390 ? 8.111 69.137 15.048 1.00 16.07 390 ARG A O 1
ATOM 2902 N N . GLU A 1 391 ? 9.890 68.296 16.140 1.00 14.89 391 GLU A N 1
ATOM 2903 C CA . GLU A 1 391 ? 10.411 69.614 16.494 1.00 14.79 391 GLU A CA 1
ATOM 2904 C C . GLU A 1 391 ? 11.138 70.369 15.381 1.00 15.46 391 GLU A C 1
ATOM 2905 O O . GLU A 1 391 ? 10.811 71.522 15.096 1.00 17.92 391 GLU A O 1
ATOM 2911 N N . ALA A 1 392 ? 12.111 69.727 14.742 1.00 14.63 392 ALA A N 1
ATOM 2912 C CA . ALA A 1 392 ? 12.887 70.387 13.695 1.00 14.29 392 ALA A CA 1
ATOM 2913 C C . ALA A 1 392 ? 12.322 70.266 12.281 1.00 14.25 392 ALA A C 1
ATOM 2914 O O . ALA A 1 392 ? 12.749 70.991 11.378 1.00 14.71 392 ALA A O 1
ATOM 2916 N N . ARG A 1 393 ? 11.381 69.347 12.087 1.00 14.47 393 ARG A N 1
ATOM 2917 C CA . ARG A 1 393 ? 10.767 69.129 10.779 1.00 16.05 393 ARG A CA 1
ATOM 2918 C C . ARG A 1 393 ? 11.802 68.880 9.683 1.00 15.21 393 ARG A C 1
ATOM 2919 O O . ARG A 1 393 ? 11.680 69.399 8.572 1.00 14.93 393 ARG A O 1
ATOM 2927 N N . LEU A 1 394 ? 12.815 68.075 9.995 1.00 14.38 394 LEU A N 1
ATOM 2928 C CA . LEU A 1 394 ? 13.869 67.765 9.031 1.00 14.39 394 LEU A CA 1
ATOM 2929 C C . LEU A 1 394 ? 13.350 66.925 7.872 1.00 14.54 394 LEU A C 1
ATOM 2930 O O . LEU A 1 394 ? 13.912 66.947 6.780 1.00 15.46 394 LEU A O 1
ATOM 2935 N N . MET A 1 395 ? 12.292 66.164 8.130 1.00 14.10 395 MET A N 1
ATOM 2936 C CA . MET A 1 395 ? 11.642 65.334 7.120 1.00 13.89 395 MET A CA 1
ATOM 2937 C C . MET A 1 395 ? 10.293 64.937 7.704 1.00 13.68 395 MET A C 1
ATOM 2938 O O . MET A 1 395 ? 10.021 65.214 8.870 1.00 14.36 395 MET A O 1
ATOM 2943 N N . THR A 1 396 ? 9.436 64.313 6.906 1.00 14.34 396 THR A N 1
ATOM 2944 C CA . THR A 1 396 ? 8.134 63.916 7.420 1.00 13.92 396 THR A CA 1
ATOM 2945 C C . THR A 1 396 ? 8.269 62.654 8.246 1.00 14.69 396 THR A C 1
ATOM 2946 O O . THR A 1 396 ? 9.291 61.967 8.187 1.00 15.25 396 THR A O 1
ATOM 2950 N N . LEU A 1 397 ? 7.235 62.355 9.021 1.00 14.29 397 LEU A N 1
ATOM 2951 C CA . LEU A 1 397 ? 7.241 61.158 9.843 1.00 13.65 397 LEU A CA 1
ATOM 2952 C C . LEU A 1 397 ? 7.323 59.937 8.921 1.00 15.13 397 LEU A C 1
ATOM 2953 O O . LEU A 1 397 ? 8.025 58.968 9.221 1.00 14.83 397 LEU A O 1
ATOM 2958 N N . GLU A 1 398 ? 6.616 59.989 7.794 1.00 14.58 398 GLU A N 1
ATOM 2959 C CA . GLU A 1 398 ? 6.641 58.885 6.842 1.00 14.22 398 GLU A CA 1
ATOM 2960 C C . GLU A 1 398 ? 8.054 58.642 6.322 1.00 14.11 398 GLU A C 1
ATOM 2961 O O . GLU A 1 398 ? 8.481 57.495 6.176 1.00 14.93 398 GLU A O 1
ATOM 2967 N N . GLN A 1 399 ? 8.779 59.719 6.034 1.00 13.67 399 GLN A N 1
ATOM 2968 C CA . GLN A 1 399 ? 10.144 59.587 5.544 1.00 13.75 399 GLN A CA 1
ATOM 2969 C C . GLN A 1 399 ? 11.064 59.051 6.638 1.00 13.50 399 GLN A C 1
ATOM 2970 O O . GLN A 1 399 ? 11.915 58.200 6.381 1.00 13.14 399 GLN A O 1
ATOM 2976 N N . ALA A 1 400 ? 10.889 59.542 7.860 1.00 12.47 400 ALA A N 1
ATOM 2977 C CA . ALA A 1 400 ? 11.730 59.105 8.969 1.00 11.62 400 ALA A CA 1
ATOM 2978 C C . ALA A 1 400 ? 11.523 57.627 9.279 1.00 12.62 400 ALA A C 1
ATOM 2979 O O . ALA A 1 400 ? 12.486 56.892 9.497 1.00 14.08 400 ALA A O 1
ATOM 2981 N N . VAL A 1 401 ? 10.268 57.189 9.303 1.00 12.33 401 VAL A N 1
ATOM 2982 C CA . VAL A 1 401 ? 9.988 55.784 9.577 1.00 12.45 401 VAL A CA 1
ATOM 2983 C C . VAL A 1 401 ? 10.659 54.911 8.521 1.00 13.59 401 VAL A C 1
ATOM 2984 O O . VAL A 1 401 ? 11.174 53.841 8.832 1.00 13.57 401 VAL A O 1
ATOM 2988 N N . ALA A 1 402 ? 10.670 55.373 7.274 1.00 12.62 402 ALA A N 1
ATOM 2989 C CA . ALA A 1 402 ? 11.310 54.609 6.212 1.00 12.66 402 ALA A CA 1
ATOM 2990 C C . ALA A 1 402 ? 12.802 54.437 6.511 1.00 12.97 402 ALA A C 1
ATOM 2991 O O . ALA A 1 402 ? 13.369 53.374 6.266 1.00 12.85 402 ALA A O 1
ATOM 2993 N N . ARG A 1 403 ? 13.437 55.476 7.049 1.00 13.62 403 ARG A N 1
ATOM 2994 C CA . ARG A 1 403 ? 14.861 55.406 7.376 1.00 12.95 403 ARG A CA 1
ATOM 2995 C C . ARG A 1 403 ? 15.150 54.401 8.483 1.00 12.68 403 ARG A C 1
ATOM 2996 O O . ARG A 1 403 ? 16.265 53.883 8.586 1.00 13.85 403 ARG A O 1
ATOM 3004 N N . MET A 1 404 ? 14.146 54.142 9.314 1.00 12.14 404 MET A N 1
ATOM 3005 C CA . MET A 1 404 ? 14.284 53.237 10.454 1.00 13.05 404 MET A CA 1
ATOM 3006 C C . MET A 1 404 ? 13.808 51.829 10.175 1.00 13.71 404 MET A C 1
ATOM 3007 O O . MET A 1 404 ? 14.010 50.938 11.000 1.00 14.25 404 MET A O 1
ATOM 3012 N N . THR A 1 405 ? 13.172 51.622 9.029 1.00 14.42 405 THR A N 1
ATOM 3013 C CA . THR A 1 405 ? 12.614 50.314 8.728 1.00 13.35 405 THR A CA 1
ATOM 3014 C C . THR A 1 405 ? 12.963 49.751 7.353 1.00 14.06 405 THR A C 1
ATOM 3015 O O . THR A 1 405 ? 13.826 48.880 7.233 1.00 13.25 405 THR A O 1
ATOM 3019 N N . ALA A 1 406 ? 12.297 50.246 6.318 1.00 13.40 406 ALA A N 1
ATOM 3020 C CA . ALA A 1 406 ? 12.539 49.761 4.968 1.00 13.44 406 ALA A CA 1
ATOM 3021 C C . ALA A 1 406 ? 13.976 49.943 4.489 1.00 13.74 406 ALA A C 1
ATOM 3022 O O . ALA A 1 406 ? 14.546 49.027 3.904 1.00 13.41 406 ALA A O 1
ATOM 3024 N N . LEU A 1 407 ? 14.564 51.113 4.723 1.00 12.99 407 LEU A N 1
ATOM 3025 C CA . LEU A 1 407 ? 15.935 51.335 4.269 1.00 12.81 407 LEU A CA 1
ATOM 3026 C C . LEU A 1 407 ? 16.893 50.329 4.910 1.00 13.43 407 LEU A C 1
ATOM 3027 O O . LEU A 1 407 ? 17.697 49.705 4.212 1.00 13.10 407 LEU A O 1
ATOM 3032 N N . PRO A 1 408 ? 16.828 50.152 6.245 1.00 13.04 408 PRO A N 1
ATOM 3033 C CA . PRO A 1 408 ? 17.737 49.180 6.862 1.00 13.75 408 PRO A CA 1
ATOM 3034 C C . PRO A 1 408 ? 17.521 47.775 6.289 1.00 13.92 408 PRO A C 1
ATOM 3035 O O . PRO A 1 408 ? 18.481 47.046 6.033 1.00 14.66 408 PRO A O 1
ATOM 3039 N N . ALA A 1 409 ? 16.262 47.400 6.082 1.00 13.61 409 ALA A N 1
ATOM 3040 C CA . ALA A 1 409 ? 15.949 46.078 5.541 1.00 14.29 409 ALA A CA 1
ATOM 3041 C C . ALA A 1 409 ? 16.554 45.920 4.149 1.00 15.14 409 ALA A C 1
ATOM 3042 O O . ALA A 1 409 ? 17.054 44.850 3.794 1.00 16.64 409 ALA A O 1
ATOM 3044 N N . ARG A 1 410 ? 16.513 46.993 3.365 1.00 15.05 410 ARG A N 1
ATOM 3045 C CA . ARG A 1 410 ? 17.066 46.982 2.011 1.00 14.79 410 ARG A CA 1
ATOM 3046 C C . ARG A 1 410 ? 18.590 46.905 2.026 1.00 15.38 410 ARG A C 1
ATOM 3047 O O . ARG A 1 410 ? 19.192 46.154 1.262 1.00 16.25 410 ARG A O 1
ATOM 3055 N N . VAL A 1 411 ? 19.207 47.685 2.905 1.00 15.33 411 VAL A N 1
ATOM 3056 C CA . VAL A 1 411 ? 20.659 47.724 3.010 1.00 14.44 411 VAL A CA 1
ATOM 3057 C C . VAL A 1 411 ? 21.252 46.425 3.549 1.00 14.50 411 VAL A C 1
ATOM 3058 O O . VAL A 1 411 ? 22.257 45.933 3.033 1.00 16.80 411 VAL A O 1
ATOM 3062 N N . PHE A 1 412 ? 20.615 45.866 4.573 1.00 15.31 412 PHE A N 1
ATOM 3063 C CA . PHE A 1 412 ? 21.101 44.646 5.207 1.00 15.92 412 PHE A CA 1
ATOM 3064 C C . PHE A 1 412 ? 20.528 43.346 4.656 1.00 18.12 412 PHE A C 1
ATOM 3065 O O . PHE A 1 412 ? 20.947 42.262 5.062 1.00 19.99 412 PHE A O 1
ATOM 3073 N N . GLY A 1 413 ? 19.574 43.454 3.739 1.00 18.30 413 GLY A N 1
ATOM 3074 C CA . GLY A 1 413 ? 18.999 42.266 3.129 1.00 19.32 413 GLY A CA 1
ATOM 3075 C C . GLY A 1 413 ? 17.993 41.487 3.950 1.00 20.19 413 GLY A C 1
ATOM 3076 O O . GLY A 1 413 ? 17.945 40.257 3.870 1.00 21.94 413 GLY A O 1
ATOM 3077 N N . PHE A 1 414 ? 17.182 42.184 4.736 1.00 18.77 414 PHE A N 1
ATOM 3078 C CA . PHE A 1 414 ? 16.179 41.515 5.551 1.00 20.70 414 PHE A CA 1
ATOM 3079 C C . PHE A 1 414 ? 14.885 41.319 4.785 1.00 22.83 414 PHE A C 1
ATOM 3080 O O . PHE A 1 414 ? 14.106 42.257 4.603 1.00 24.32 414 PHE A O 1
ATOM 3088 N N . ALA A 1 415 ? 14.657 40.091 4.337 1.00 23.50 415 ALA A N 1
ATOM 3089 C CA . ALA A 1 415 ? 13.446 39.779 3.601 1.00 24.11 415 ALA A CA 1
ATOM 3090 C C . ALA A 1 415 ? 12.275 39.675 4.568 1.00 23.71 415 ALA A C 1
ATOM 3091 O O . ALA A 1 415 ? 12.414 39.166 5.682 1.00 23.92 415 ALA A O 1
ATOM 3093 N N . GLU A 1 416 ? 11.128 40.180 4.133 1.00 23.33 416 GLU A N 1
ATOM 3094 C CA . GLU A 1 416 ? 9.904 40.143 4.920 1.00 22.73 416 GLU A CA 1
ATOM 3095 C C . GLU A 1 416 ? 9.964 40.903 6.242 1.00 20.92 416 GLU A C 1
ATOM 3096 O O . GLU A 1 416 ? 9.286 40.544 7.204 1.00 19.96 416 GLU A O 1
ATOM 3102 N N . ARG A 1 417 ? 10.777 41.954 6.283 1.00 19.46 417 ARG A N 1
ATOM 3103 C CA . ARG A 1 417 ? 10.895 42.794 7.471 1.00 18.14 417 ARG A CA 1
ATOM 3104 C C . ARG A 1 417 ? 11.078 44.245 7.063 1.00 16.46 417 ARG A C 1
ATOM 3105 O O . ARG A 1 417 ? 11.483 44.537 5.938 1.00 17.13 417 ARG A O 1
ATOM 3113 N N . GLY A 1 418 ? 10.775 45.151 7.986 1.00 16.38 418 GLY A N 1
ATOM 3114 C CA . GLY A 1 418 ? 10.933 46.567 7.713 1.00 16.14 418 GLY A CA 1
ATOM 3115 C C . GLY A 1 418 ? 9.784 47.226 6.978 1.00 16.53 418 GLY A C 1
ATOM 3116 O O . GLY A 1 418 ? 9.869 48.401 6.624 1.00 16.83 418 GLY A O 1
ATOM 3117 N N . VAL A 1 419 ? 8.710 46.481 6.741 1.00 17.41 419 VAL A N 1
ATOM 3118 C CA . VAL A 1 419 ? 7.547 47.026 6.048 1.00 17.67 419 VAL A CA 1
ATOM 3119 C C . VAL A 1 419 ? 6.270 46.377 6.555 1.00 17.92 419 VAL A C 1
ATOM 3120 O O . VAL A 1 419 ? 6.259 45.199 6.909 1.00 18.27 419 VAL A O 1
ATOM 3124 N N . LEU A 1 420 ? 5.194 47.151 6.605 1.00 16.62 420 LEU A N 1
ATOM 3125 C CA . LEU A 1 420 ? 3.920 46.603 7.034 1.00 16.92 420 LEU A CA 1
ATOM 3126 C C . LEU A 1 420 ? 3.131 46.240 5.782 1.00 17.91 420 LEU A C 1
ATOM 3127 O O . LEU A 1 420 ? 2.471 47.086 5.181 1.00 17.81 420 LEU A O 1
ATOM 3132 N N . GLN A 1 421 ? 3.233 44.976 5.385 1.00 18.96 421 GLN A N 1
ATOM 3133 C CA . GLN A 1 421 ? 2.528 44.453 4.218 1.00 19.68 421 GLN A CA 1
ATOM 3134 C C . GLN A 1 421 ? 2.165 43.009 4.540 1.00 20.06 421 GLN A C 1
ATOM 3135 O O . GLN A 1 421 ? 2.852 42.354 5.320 1.00 18.36 421 GLN A O 1
ATOM 3141 N N . PRO A 1 422 ? 1.074 42.495 3.954 1.00 20.01 422 PRO A N 1
ATOM 3142 C CA . PRO A 1 422 ? 0.701 41.109 4.247 1.00 19.95 422 PRO A CA 1
ATOM 3143 C C . PRO A 1 422 ? 1.842 40.142 3.932 1.00 18.25 422 PRO A C 1
ATOM 3144 O O . PRO A 1 422 ? 2.518 40.281 2.912 1.00 19.59 422 PRO A O 1
ATOM 3148 N N . GLY A 1 423 ? 2.058 39.174 4.818 1.00 18.97 423 GLY A N 1
ATOM 3149 C CA . GLY A 1 423 ? 3.106 38.192 4.603 1.00 20.10 423 GLY A CA 1
ATOM 3150 C C . GLY A 1 423 ? 4.419 38.470 5.311 1.00 20.64 423 GLY A C 1
ATOM 3151 O O . GLY A 1 423 ? 5.192 37.551 5.584 1.00 20.77 423 GLY A O 1
ATOM 3152 N N . ALA A 1 424 ? 4.684 39.737 5.605 1.00 19.84 424 ALA A N 1
ATOM 3153 C CA . ALA A 1 424 ? 5.921 40.099 6.283 1.00 19.40 424 ALA A CA 1
ATOM 3154 C C . ALA A 1 424 ? 5.823 39.767 7.766 1.00 17.81 424 ALA A C 1
ATOM 3155 O O . ALA A 1 424 ? 4.727 39.616 8.302 1.00 19.08 424 ALA A O 1
ATOM 3157 N N . TRP A 1 425 ? 6.971 39.639 8.423 1.00 17.77 425 TRP A N 1
ATOM 3158 C CA . TRP A 1 425 ? 6.991 39.346 9.848 1.00 17.51 425 TRP A CA 1
ATOM 3159 C C . TRP A 1 425 ? 6.332 40.486 10.615 1.00 17.50 425 TRP A C 1
ATOM 3160 O O . TRP A 1 425 ? 6.500 41.661 10.274 1.00 17.80 425 TRP A O 1
ATOM 3171 N N . ALA A 1 426 ? 5.592 40.136 11.660 1.00 16.64 426 ALA A N 1
ATOM 3172 C CA . ALA A 1 426 ? 4.883 41.132 12.447 1.00 15.91 426 ALA A CA 1
ATOM 3173 C C . ALA A 1 426 ? 5.706 41.878 13.495 1.00 16.04 426 ALA A C 1
ATOM 3174 O O . ALA A 1 426 ? 5.413 41.802 14.694 1.00 16.47 426 ALA A O 1
ATOM 3176 N N . ASP A 1 427 ? 6.745 42.580 13.042 1.00 16.55 427 ASP A N 1
ATOM 3177 C CA . ASP A 1 427 ? 7.562 43.408 13.932 1.00 15.98 427 ASP A CA 1
ATOM 3178 C C . ASP A 1 427 ? 6.816 44.735 13.819 1.00 15.08 427 ASP A C 1
ATOM 3179 O O . ASP A 1 427 ? 6.800 45.352 12.751 1.00 14.66 427 ASP A O 1
ATOM 3184 N N . VAL A 1 428 ? 6.194 45.170 14.909 1.00 14.38 428 VAL A N 1
ATOM 3185 C CA . VAL A 1 428 ? 5.387 46.384 14.873 1.00 15.29 428 VAL A CA 1
ATOM 3186 C C . VAL A 1 428 ? 5.565 47.288 16.080 1.00 15.16 428 VAL A C 1
ATOM 3187 O O . VAL A 1 428 ? 5.764 46.818 17.197 1.00 15.83 428 VAL A O 1
ATOM 3191 N N . VAL A 1 429 ? 5.489 48.593 15.850 1.00 14.97 429 VAL A N 1
ATOM 3192 C CA . VAL A 1 429 ? 5.572 49.550 16.942 1.00 15.05 429 VAL A CA 1
ATOM 3193 C C . VAL A 1 429 ? 4.401 50.507 16.793 1.00 14.09 429 VAL A C 1
ATOM 3194 O O . VAL A 1 429 ? 4.098 50.970 15.692 1.00 15.16 429 VAL A O 1
ATOM 3198 N N . VAL A 1 430 ? 3.725 50.772 17.905 1.00 14.07 430 VAL A N 1
ATOM 3199 C CA . VAL A 1 430 ? 2.593 51.686 17.927 1.00 13.86 430 VAL A CA 1
ATOM 3200 C C . VAL A 1 430 ? 3.028 52.865 18.785 1.00 14.94 430 VAL A C 1
ATOM 3201 O O . VAL A 1 430 ? 3.454 52.679 19.926 1.00 15.32 430 VAL A O 1
ATOM 3205 N N . PHE A 1 431 ? 2.936 54.074 18.244 1.00 15.24 431 PHE A N 1
ATOM 3206 C CA . PHE A 1 431 ? 3.355 55.243 19.005 1.00 15.19 431 PHE A CA 1
ATOM 3207 C C . PHE A 1 431 ? 2.519 56.481 18.726 1.00 14.58 431 PHE A C 1
ATOM 3208 O O . PHE A 1 431 ? 1.884 56.593 17.681 1.00 14.89 431 PHE A O 1
ATOM 3216 N N . ASP A 1 432 ? 2.509 57.397 19.688 1.00 14.53 432 ASP A N 1
ATOM 3217 C CA . ASP A 1 432 ? 1.779 58.651 19.552 1.00 15.64 432 ASP A CA 1
ATOM 3218 C C . ASP A 1 432 ? 2.743 59.609 18.851 1.00 16.44 432 ASP A C 1
ATOM 3219 O O . ASP A 1 432 ? 3.789 59.953 19.398 1.00 16.83 432 ASP A O 1
ATOM 3224 N N . PRO A 1 433 ? 2.406 60.053 17.630 1.00 15.53 433 PRO A N 1
ATOM 3225 C CA . PRO A 1 433 ? 3.300 60.966 16.912 1.00 16.33 433 PRO A CA 1
ATOM 3226 C C . PRO A 1 433 ? 3.503 62.321 17.576 1.00 15.90 433 PRO A C 1
ATOM 3227 O O . PRO A 1 433 ? 4.536 62.966 17.383 1.00 15.43 433 PRO A O 1
ATOM 3231 N N . ASP A 1 434 ? 2.524 62.747 18.366 1.00 16.45 434 ASP A N 1
ATOM 3232 C CA . ASP A 1 434 ? 2.612 64.044 19.020 1.00 16.33 434 ASP A CA 1
ATOM 3233 C C . ASP A 1 434 ? 3.365 64.058 20.340 1.00 15.73 434 ASP A C 1
ATOM 3234 O O . ASP A 1 434 ? 3.804 65.115 20.785 1.00 16.70 434 ASP A O 1
ATOM 3239 N N . THR A 1 435 ? 3.525 62.897 20.967 1.00 15.82 435 THR A N 1
ATOM 3240 C CA . THR A 1 435 ? 4.226 62.842 22.245 1.00 15.61 435 THR A CA 1
ATOM 3241 C C . THR A 1 435 ? 5.497 62.005 22.224 1.00 15.33 435 THR A C 1
ATOM 3242 O O . THR A 1 435 ? 6.337 62.138 23.113 1.00 16.64 435 THR A O 1
ATOM 3246 N N . VAL A 1 436 ? 5.648 61.143 21.223 1.00 15.71 436 VAL A N 1
ATOM 3247 C CA . VAL A 1 436 ? 6.832 60.291 21.172 1.00 14.70 436 VAL A CA 1
ATOM 3248 C C . VAL A 1 436 ? 8.105 61.113 21.322 1.00 16.22 436 VAL A C 1
ATOM 3249 O O . VAL A 1 436 ? 8.303 62.116 20.635 1.00 16.36 436 VAL A O 1
ATOM 3253 N N . ALA A 1 437 ? 8.964 60.687 22.240 1.00 14.75 437 ALA A N 1
ATOM 3254 C CA . ALA A 1 437 ? 10.199 61.406 22.497 1.00 14.91 437 ALA A CA 1
ATOM 3255 C C . ALA A 1 437 ? 11.084 60.679 23.488 1.00 14.40 437 ALA A C 1
ATOM 3256 O O . ALA A 1 437 ? 10.620 59.860 24.284 1.00 14.75 437 ALA A O 1
ATOM 3258 N N . ASP A 1 438 ? 12.368 61.002 23.433 1.00 12.99 438 ASP A N 1
ATOM 3259 C CA . ASP A 1 438 ? 13.349 60.428 24.335 1.00 14.35 438 ASP A CA 1
ATOM 3260 C C . ASP A 1 438 ? 13.265 61.178 25.657 1.00 15.03 438 ASP A C 1
ATOM 3261 O O . ASP A 1 438 ? 12.816 62.326 25.701 1.00 15.57 438 ASP A O 1
ATOM 3266 N N . ARG A 1 439 ? 13.682 60.521 26.734 1.00 15.73 439 ARG A N 1
ATOM 3267 C CA . ARG A 1 439 ? 13.693 61.144 28.052 1.00 15.70 439 ARG A CA 1
ATOM 3268 C C . ARG A 1 439 ? 15.077 60.987 28.663 1.00 16.00 439 ARG A C 1
ATOM 3269 O O . ARG A 1 439 ? 15.409 61.649 29.647 1.00 16.12 439 ARG A O 1
ATOM 3277 N N . ALA A 1 440 ? 15.888 60.119 28.065 1.00 15.07 440 ALA A N 1
ATOM 3278 C CA . ALA A 1 440 ? 17.241 59.883 28.550 1.00 15.56 440 ALA A CA 1
ATOM 3279 C C . ALA A 1 440 ? 18.075 61.143 28.367 1.00 15.48 440 ALA A C 1
ATOM 3280 O O . ALA A 1 440 ? 18.122 61.718 27.279 1.00 15.26 440 ALA A O 1
ATOM 3282 N N . THR A 1 441 ? 18.731 61.569 29.439 1.00 15.45 441 THR A N 1
ATOM 3283 C CA . THR A 1 441 ? 19.563 62.761 29.398 1.00 16.14 441 THR A CA 1
ATOM 3284 C C . THR A 1 441 ? 20.999 62.404 29.754 1.00 15.74 441 THR A C 1
ATOM 3285 O O . THR A 1 441 ? 21.292 61.271 30.139 1.00 16.26 441 THR A O 1
ATOM 3289 N N . TRP A 1 442 ? 21.900 63.370 29.625 1.00 16.45 442 TRP A N 1
ATOM 3290 C CA . TRP A 1 442 ? 23.293 63.117 29.949 1.00 16.70 442 TRP A CA 1
ATOM 3291 C C . TRP A 1 442 ? 23.418 62.699 31.417 1.00 16.18 442 TRP A C 1
ATOM 3292 O O . TRP A 1 442 ? 24.170 61.783 31.739 1.00 16.92 442 TRP A O 1
ATOM 3303 N N . ASP A 1 443 ? 22.674 63.358 32.304 1.00 17.01 443 ASP A N 1
ATOM 3304 C CA . ASP A 1 443 ? 22.734 63.027 33.729 1.00 18.00 443 ASP A CA 1
ATOM 3305 C C . ASP A 1 443 ? 21.959 61.765 34.092 1.00 18.57 443 ASP A C 1
ATOM 3306 O O . ASP A 1 443 ? 22.336 61.047 35.018 1.00 19.62 443 ASP A O 1
ATOM 3311 N N . GLU A 1 444 ? 20.863 61.518 33.379 1.00 17.63 444 GLU A N 1
ATOM 3312 C CA . GLU A 1 444 ? 20.031 60.340 33.616 1.00 16.58 444 GLU A CA 1
ATOM 3313 C C . GLU A 1 444 ? 19.836 59.649 32.274 1.00 15.95 444 GLU A C 1
ATOM 3314 O O . GLU A 1 444 ? 18.750 59.678 31.692 1.00 16.22 444 GLU A O 1
ATOM 3320 N N . PRO A 1 445 ? 20.894 58.993 31.781 1.00 16.11 445 PRO A N 1
ATOM 3321 C CA . PRO A 1 445 ? 20.897 58.286 30.498 1.00 15.62 445 PRO A CA 1
ATOM 3322 C C . PRO A 1 445 ? 20.050 57.029 30.346 1.00 15.88 445 PRO A C 1
ATOM 3323 O O . PRO A 1 445 ? 19.973 56.478 29.248 1.00 15.00 445 PRO A O 1
ATOM 3327 N N . THR A 1 446 ? 19.408 56.569 31.415 1.00 16.80 446 THR A N 1
ATOM 3328 C CA . THR A 1 446 ? 18.601 55.361 31.291 1.00 15.73 446 THR A CA 1
ATOM 3329 C C . THR A 1 446 ? 17.099 55.593 31.378 1.00 15.70 446 THR A C 1
ATOM 3330 O O . THR A 1 446 ? 16.324 54.637 31.442 1.00 17.41 446 THR A O 1
ATOM 3334 N N . LEU A 1 447 ? 16.677 56.854 31.375 1.00 14.53 447 LEU A N 1
ATOM 3335 C CA . LEU A 1 447 ? 15.249 57.151 31.436 1.00 15.51 447 LEU A CA 1
ATOM 3336 C C . LEU A 1 447 ? 14.580 56.653 30.157 1.00 16.03 447 LEU A C 1
ATOM 3337 O O . LEU A 1 447 ? 15.086 56.875 29.058 1.00 16.26 447 LEU A O 1
ATOM 3342 N N . ALA A 1 448 ? 13.443 55.981 30.310 1.00 15.45 448 ALA A N 1
ATOM 3343 C CA . ALA A 1 448 ? 12.719 55.433 29.168 1.00 15.91 448 ALA A CA 1
ATOM 3344 C C . ALA A 1 448 ? 11.937 56.477 28.381 1.00 16.05 448 ALA A C 1
ATOM 3345 O O . ALA A 1 448 ? 11.472 57.478 28.928 1.00 16.52 448 ALA A O 1
ATOM 3347 N N . SER A 1 449 ? 11.789 56.221 27.086 1.00 15.02 449 SER A N 1
ATOM 3348 C CA . SER A 1 449 ? 11.062 57.119 26.202 1.00 14.92 449 SER A CA 1
ATOM 3349 C C . SER A 1 449 ? 9.590 57.174 26.567 1.00 15.00 449 SER A C 1
ATOM 3350 O O . SER A 1 449 ? 9.083 56.333 27.312 1.00 16.84 449 SER A O 1
ATOM 3353 N N . VAL A 1 450 ? 8.908 58.176 26.029 1.00 14.38 450 VAL A N 1
ATOM 3354 C CA . VAL A 1 450 ? 7.474 58.323 26.229 1.00 14.67 450 VAL A CA 1
ATOM 3355 C C . VAL A 1 450 ? 6.855 58.291 24.836 1.00 14.69 450 VAL A C 1
ATOM 3356 O O . VAL A 1 450 ? 7.541 58.539 23.842 1.00 15.34 450 VAL A O 1
ATOM 3360 N N . GLY A 1 451 ? 5.574 57.955 24.750 1.00 15.27 451 GLY A N 1
ATOM 3361 C CA . GLY A 1 451 ? 4.928 57.934 23.452 1.00 15.13 451 GLY A CA 1
ATOM 3362 C C . GLY A 1 451 ? 4.916 56.598 22.736 1.00 15.42 451 GLY A C 1
ATOM 3363 O O . GLY A 1 451 ? 4.290 56.474 21.684 1.00 16.97 451 GLY A O 1
ATOM 3364 N N . ILE A 1 452 ? 5.624 55.610 23.272 1.00 15.95 452 ILE A N 1
ATOM 3365 C CA . ILE A 1 452 ? 5.630 54.280 22.670 1.00 15.43 452 ILE A CA 1
ATOM 3366 C C . ILE A 1 452 ? 4.523 53.509 23.383 1.00 16.70 452 ILE A C 1
ATOM 3367 O O . ILE A 1 452 ? 4.611 53.253 24.583 1.00 16.89 452 ILE A O 1
ATOM 3372 N N . ALA A 1 453 ? 3.476 53.157 22.644 1.00 16.90 453 ALA A N 1
ATOM 3373 C CA . ALA A 1 453 ? 2.339 52.446 23.217 1.00 17.26 453 ALA A CA 1
ATOM 3374 C C . ALA A 1 453 ? 2.499 50.931 23.258 1.00 17.54 453 ALA A C 1
ATOM 3375 O O . ALA A 1 453 ? 2.062 50.284 24.209 1.00 17.32 453 ALA A O 1
ATOM 3377 N N . GLY A 1 454 ? 3.121 50.362 22.233 1.00 16.66 454 GLY A N 1
ATOM 3378 C CA . GLY A 1 454 ? 3.293 48.923 22.212 1.00 16.58 454 GLY A CA 1
ATOM 3379 C C . GLY A 1 454 ? 4.266 48.464 21.153 1.00 15.76 454 GLY A C 1
ATOM 3380 O O . GLY A 1 454 ? 4.484 49.151 20.157 1.00 14.93 454 GLY A O 1
ATOM 3381 N N . VAL A 1 455 ? 4.856 47.295 21.371 1.00 15.73 455 VAL A N 1
ATOM 3382 C CA . VAL A 1 455 ? 5.811 46.742 20.423 1.00 15.62 455 VAL A CA 1
ATOM 3383 C C . VAL A 1 455 ? 5.621 45.242 20.275 1.00 16.03 455 VAL A C 1
ATOM 3384 O O . VAL A 1 455 ? 5.521 44.517 21.267 1.00 16.48 455 VAL A O 1
ATOM 3388 N N . LEU A 1 456 ? 5.562 44.789 19.027 1.00 16.36 456 LEU A N 1
ATOM 3389 C CA . LEU A 1 456 ? 5.428 43.372 18.731 1.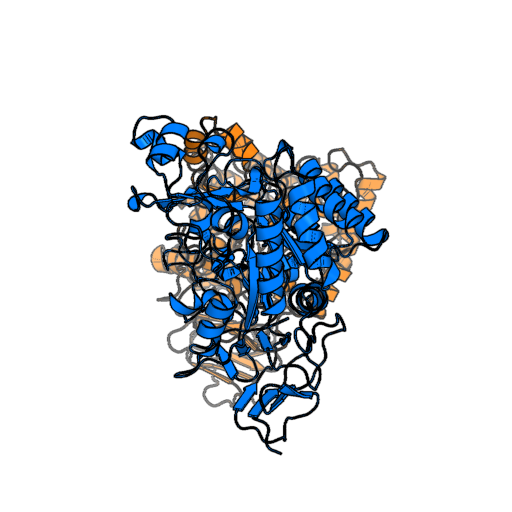00 16.36 456 LEU A CA 1
ATOM 3390 C C . LEU A 1 456 ? 6.678 42.932 17.987 1.00 16.20 456 LEU A C 1
ATOM 3391 O O . LEU A 1 456 ? 7.187 43.651 17.124 1.00 17.05 456 LEU A O 1
ATOM 3396 N N . VAL A 1 457 ? 7.183 41.760 18.345 1.00 16.24 457 VAL A N 1
ATOM 3397 C CA . VAL A 1 457 ? 8.338 41.178 17.682 1.00 16.34 457 VAL A CA 1
ATOM 3398 C C . VAL A 1 457 ? 7.798 39.850 17.173 1.00 17.09 457 VAL A C 1
ATOM 3399 O O . VAL A 1 457 ? 7.386 39.000 17.962 1.00 17.71 457 VAL A O 1
ATOM 3403 N N . ASN A 1 458 ? 7.766 39.692 15.855 1.00 16.56 458 ASN A N 1
ATOM 3404 C CA . ASN A 1 458 ? 7.247 38.471 15.250 1.00 17.66 458 ASN A CA 1
ATOM 3405 C C . ASN A 1 458 ? 5.856 38.145 15.794 1.00 19.01 458 ASN A C 1
ATOM 3406 O O . ASN A 1 458 ? 5.535 36.989 16.089 1.00 20.35 458 ASN A O 1
ATOM 3411 N N . GLY A 1 459 ? 5.040 39.186 15.929 1.00 18.09 459 GLY A N 1
ATOM 3412 C CA . GLY A 1 459 ? 3.677 39.027 16.404 1.00 18.89 459 GLY A CA 1
ATOM 3413 C C . GLY A 1 459 ? 3.460 38.913 17.902 1.00 19.37 459 GLY A C 1
ATOM 3414 O O . GLY A 1 459 ? 2.315 38.904 18.360 1.00 21.08 459 GLY A O 1
ATOM 3415 N N . ALA A 1 460 ? 4.539 38.824 18.672 1.00 19.56 460 ALA A N 1
ATOM 3416 C CA . ALA A 1 460 ? 4.417 38.702 20.122 1.00 18.59 460 ALA A CA 1
ATOM 3417 C C . ALA A 1 460 ? 4.763 40.005 20.833 1.00 18.77 460 ALA A C 1
ATOM 3418 O O . ALA A 1 460 ? 5.737 40.672 20.490 1.00 17.39 460 ALA A O 1
ATOM 3420 N N . GLU A 1 461 ? 3.966 40.362 21.834 1.00 18.32 461 GLU A N 1
ATOM 3421 C CA . GLU A 1 461 ? 4.215 41.586 22.585 1.00 18.38 461 GLU A CA 1
ATOM 3422 C C . GLU A 1 461 ? 5.487 41.509 23.421 1.00 18.14 461 GLU A C 1
ATOM 3423 O O . GLU A 1 461 ? 5.714 40.529 24.134 1.00 18.45 461 GLU A O 1
ATOM 3429 N N . VAL A 1 462 ? 6.324 42.540 23.323 1.00 16.32 462 VAL A N 1
ATOM 3430 C CA . VAL A 1 462 ? 7.544 42.605 24.121 1.00 15.71 462 VAL A CA 1
ATOM 3431 C C . VAL A 1 462 ? 7.508 43.885 24.947 1.00 16.50 462 VAL A C 1
ATOM 3432 O O . VAL A 1 462 ? 8.249 44.031 25.916 1.00 17.00 462 VAL A O 1
ATOM 3436 N N . PHE A 1 463 ? 6.635 44.806 24.550 1.00 16.06 463 PHE A N 1
ATOM 3437 C CA . PHE A 1 463 ? 6.463 46.075 25.251 1.00 17.22 463 PHE A CA 1
ATOM 3438 C C . PHE A 1 463 ? 4.994 46.474 25.134 1.00 17.44 463 PHE A C 1
ATOM 3439 O O . PHE A 1 463 ? 4.397 46.342 24.064 1.00 17.12 463 PHE A O 1
ATOM 3447 N N . PRO A 1 464 ? 4.397 46.999 26.218 1.00 18.08 464 PRO A N 1
ATOM 3448 C CA . PRO A 1 464 ? 4.978 47.270 27.538 1.00 18.54 464 PRO A CA 1
ATOM 3449 C C . PRO A 1 464 ? 5.245 46.045 28.409 1.00 19.67 464 PRO A C 1
ATOM 3450 O O . PRO A 1 464 ? 6.077 46.093 29.314 1.00 19.52 464 PRO A O 1
ATOM 3454 N N . GLN A 1 465 ? 4.541 44.952 28.139 1.00 20.00 465 GLN A N 1
ATOM 3455 C CA . GLN A 1 465 ? 4.719 43.736 28.921 1.00 22.86 465 GLN A CA 1
ATOM 3456 C C . GLN A 1 465 ? 5.524 42.678 28.174 1.00 23.60 465 GLN A C 1
ATOM 3457 O O . GLN A 1 465 ? 5.043 42.088 27.208 1.00 24.64 465 GLN A O 1
ATOM 3463 N N . PRO A 1 466 ? 6.768 42.428 28.611 1.00 24.04 466 PRO A N 1
ATOM 3464 C CA . PRO A 1 466 ? 7.586 41.419 27.937 1.00 25.33 466 PRO A CA 1
ATOM 3465 C C . PRO A 1 466 ? 7.080 40.012 28.245 1.00 26.73 466 PRO A C 1
ATOM 3466 O O . PRO A 1 466 ? 6.389 39.799 29.241 1.00 26.14 466 PRO A O 1
ATOM 3470 N N . PRO A 1 467 ? 7.413 39.036 27.386 1.00 28.79 467 PRO A N 1
ATOM 3471 C CA . PRO A 1 467 ? 6.979 37.651 27.587 1.00 31.00 467 PRO A CA 1
ATOM 3472 C C . PRO A 1 467 ? 7.517 37.054 28.880 1.00 32.86 467 PRO A C 1
ATOM 3473 O O . PRO A 1 467 ? 8.630 37.364 29.304 1.00 33.73 467 PRO A O 1
ATOM 3477 N N . ALA A 1 468 ? 6.719 36.193 29.502 1.00 35.44 468 ALA A N 1
ATOM 3478 C CA . ALA A 1 468 ? 7.107 35.557 30.752 1.00 37.54 468 ALA A CA 1
ATOM 3479 C C . ALA A 1 468 ? 8.151 34.465 30.546 1.00 38.29 468 ALA A C 1
ATOM 3480 O O . ALA A 1 468 ? 9.121 34.373 31.299 1.00 39.41 468 ALA A O 1
ATOM 3482 N N . ASP A 1 469 ? 7.953 33.642 29.521 1.00 38.76 469 ASP A N 1
ATOM 3483 C CA . ASP A 1 469 ? 8.874 32.549 29.234 1.00 38.34 469 ASP A CA 1
ATOM 3484 C C . ASP A 1 469 ? 9.784 32.852 28.047 1.00 36.60 469 ASP A C 1
ATOM 3485 O O . ASP A 1 469 ? 10.541 33.824 28.063 1.00 36.23 469 ASP A O 1
ATOM 3490 N N . GLY A 1 470 ? 9.707 32.009 27.022 1.00 34.00 470 GLY A N 1
ATOM 3491 C CA . GLY A 1 470 ? 10.531 32.195 25.842 1.00 29.78 470 GLY A CA 1
ATOM 3492 C C . GLY A 1 470 ? 10.267 33.512 25.139 1.00 28.05 470 GLY A C 1
ATOM 3493 O O . GLY A 1 470 ? 9.123 33.960 25.044 1.00 27.37 470 GLY A O 1
ATOM 3494 N N . ARG A 1 471 ? 11.332 34.133 24.644 1.00 25.40 471 ARG A N 1
ATOM 3495 C CA . ARG A 1 471 ? 11.223 35.407 23.940 1.00 23.20 471 ARG A CA 1
ATOM 3496 C C . ARG A 1 471 ? 10.981 35.155 22.447 1.00 21.98 471 ARG A C 1
ATOM 3497 O O . ARG A 1 471 ? 11.340 34.098 21.927 1.00 21.42 471 ARG A O 1
ATOM 3505 N N . PRO A 1 472 ? 10.370 36.126 21.739 1.00 20.64 472 PRO A N 1
ATOM 3506 C CA . PRO A 1 472 ? 10.052 36.024 20.308 1.00 19.14 472 PRO A CA 1
ATOM 3507 C C . PRO A 1 472 ? 11.101 36.380 19.254 1.00 18.53 472 PRO A C 1
ATOM 3508 O O . PRO A 1 472 ? 10.872 36.160 18.062 1.00 18.94 472 PRO A O 1
ATOM 3512 N N . GLY A 1 473 ? 12.233 36.930 19.676 1.00 17.42 473 GLY A N 1
ATOM 3513 C CA . GLY A 1 473 ? 13.263 37.302 18.720 1.00 17.55 473 GLY A CA 1
ATOM 3514 C C . GLY A 1 473 ? 13.824 36.139 17.924 1.00 19.18 473 GLY A C 1
ATOM 3515 O O . GLY A 1 473 ? 13.853 35.001 18.397 1.00 20.05 473 GLY A O 1
ATOM 3516 N N . GLN A 1 474 ? 14.275 36.430 16.709 1.00 19.30 474 GLN A N 1
ATOM 3517 C CA . GLN A 1 474 ? 14.850 35.417 15.836 1.00 19.25 474 GLN A CA 1
ATOM 3518 C C . GLN A 1 474 ? 16.242 35.818 15.385 1.00 19.45 474 GLN A C 1
ATOM 3519 O O . GLN A 1 474 ? 16.560 37.005 15.299 1.00 18.49 474 GLN A O 1
ATOM 3525 N N . VAL A 1 475 ? 17.079 34.825 15.110 1.00 18.49 475 VAL A N 1
ATOM 3526 C CA . VAL A 1 475 ? 18.411 35.105 14.602 1.00 19.20 475 VAL A CA 1
ATOM 3527 C C . VAL A 1 475 ? 18.173 35.288 13.111 1.00 19.85 475 VAL A C 1
ATOM 3528 O O . VAL A 1 475 ? 17.660 34.388 12.446 1.00 20.17 475 VAL A O 1
ATOM 3532 N N . LEU A 1 476 ? 18.521 36.456 12.586 1.00 18.23 476 LEU A N 1
ATOM 3533 C CA . LEU A 1 476 ? 18.311 36.719 11.170 1.00 18.80 476 LEU A CA 1
ATOM 3534 C C . LEU A 1 476 ? 19.502 36.242 10.346 1.00 19.14 476 LEU A C 1
ATOM 3535 O O . LEU A 1 476 ? 20.401 37.016 10.018 1.00 19.66 476 LEU A O 1
ATOM 3540 N N . ARG A 1 477 ? 19.502 34.953 10.020 1.00 19.67 477 ARG A N 1
ATOM 3541 C CA . ARG A 1 477 ? 20.574 34.360 9.232 1.00 20.99 477 ARG A CA 1
ATOM 3542 C C . ARG A 1 477 ? 20.470 34.767 7.768 1.00 20.39 477 ARG A C 1
ATOM 3543 O O . ARG A 1 477 ? 19.453 34.516 7.115 1.00 20.21 477 ARG A O 1
ATOM 3551 N N . ALA A 1 478 ? 21.526 35.390 7.256 1.00 19.47 478 ALA A N 1
ATOM 3552 C CA . ALA A 1 478 ? 21.558 35.823 5.867 1.00 22.14 478 ALA A CA 1
ATOM 3553 C C . ALA A 1 478 ? 21.788 34.617 4.959 1.00 23.43 478 ALA A C 1
ATOM 3554 O O . ALA A 1 478 ? 22.357 33.618 5.447 1.00 24.70 478 ALA A O 1
ATOM 3556 N N . GLU B 1 5 ? -33.032 73.652 29.456 1.00 48.23 5 GLU B N 1
ATOM 3557 C CA . GLU B 1 5 ? -32.240 72.846 28.482 1.00 48.41 5 GLU B CA 1
ATOM 3558 C C . GLU B 1 5 ? -30.973 72.310 29.139 1.00 47.67 5 GLU B C 1
ATOM 3559 O O . GLU B 1 5 ? -30.292 73.028 29.870 1.00 48.58 5 GLU B O 1
ATOM 3565 N N . LYS B 1 6 ? -30.663 71.045 28.875 1.00 46.27 6 LYS B N 1
ATOM 3566 C CA . LYS B 1 6 ? -29.485 70.408 29.449 1.00 44.53 6 LYS B CA 1
ATOM 3567 C C . LYS B 1 6 ? -28.213 71.210 29.192 1.00 42.95 6 LYS B C 1
ATOM 3568 O O . LYS B 1 6 ? -28.045 71.815 28.132 1.00 42.49 6 LYS B O 1
ATOM 3574 N N . LEU B 1 7 ? -27.321 71.210 30.177 1.00 40.81 7 LEU B N 1
ATOM 3575 C CA . LEU B 1 7 ? -26.055 71.924 30.076 1.00 38.80 7 LEU B CA 1
ATOM 3576 C C . LEU B 1 7 ? -24.954 70.974 29.624 1.00 37.58 7 LEU B C 1
ATOM 3577 O O . LEU B 1 7 ? -24.995 69.779 29.916 1.00 37.75 7 LEU B O 1
ATOM 3582 N N . ASP B 1 8 ? -23.971 71.509 28.908 1.00 36.46 8 ASP B N 1
ATOM 3583 C CA . ASP B 1 8 ? -22.851 70.704 28.438 1.00 35.08 8 ASP B CA 1
ATOM 3584 C C . ASP B 1 8 ? -21.923 70.429 29.615 1.00 33.30 8 ASP B C 1
ATOM 3585 O O . ASP B 1 8 ? -21.306 69.367 29.706 1.00 31.91 8 ASP B O 1
ATOM 3590 N N . PHE B 1 9 ? -21.841 71.396 30.521 1.00 31.44 9 PHE B N 1
ATOM 3591 C CA . PHE B 1 9 ? -20.971 71.279 31.682 1.00 29.67 9 PHE B CA 1
ATOM 3592 C C . PHE B 1 9 ? -21.480 72.178 32.803 1.00 29.06 9 PHE B C 1
ATOM 3593 O O . PHE B 1 9 ? -22.121 73.198 32.549 1.00 29.33 9 PHE B O 1
ATOM 3601 N N . LYS B 1 10 ? -21.208 71.792 34.044 1.00 28.81 10 LYS B N 1
ATOM 3602 C CA . LYS B 1 10 ? -21.607 72.603 35.184 1.00 28.66 10 LYS B CA 1
ATOM 3603 C C . LYS B 1 10 ? -20.634 72.383 36.335 1.00 28.06 10 LYS B C 1
ATOM 3604 O O . LYS B 1 10 ? -20.256 71.252 36.639 1.00 28.37 10 LYS B O 1
ATOM 3610 N N . ILE B 1 11 ? -20.213 73.481 36.951 1.00 26.40 11 ILE B N 1
ATOM 3611 C CA . ILE B 1 11 ? -19.284 73.443 38.073 1.00 25.70 11 ILE B CA 1
ATOM 3612 C C . ILE B 1 11 ? -20.053 73.968 39.276 1.00 25.27 11 ILE B C 1
ATOM 3613 O O . ILE B 1 11 ? -20.402 75.147 39.335 1.00 25.79 11 ILE B O 1
ATOM 3618 N N . THR B 1 12 ? -20.309 73.089 40.239 1.00 26.00 12 THR B N 1
ATOM 3619 C CA . THR B 1 12 ? -21.094 73.456 41.412 1.00 26.98 12 THR B CA 1
ATOM 3620 C C . THR B 1 12 ? -20.386 73.438 42.763 1.00 27.41 12 THR B C 1
ATOM 3621 O O . THR B 1 12 ? -19.314 72.854 42.918 1.00 28.45 12 THR B O 1
ATOM 3625 N N . GLY B 1 13 ? -21.013 74.095 43.737 1.00 28.17 13 GLY B N 1
ATOM 3626 C CA . GLY B 1 13 ? -20.494 74.135 45.093 1.00 28.21 13 GLY B CA 1
ATOM 3627 C C . GLY B 1 13 ? -19.337 75.063 45.402 1.00 28.52 13 GLY B C 1
ATOM 3628 O O . GLY B 1 13 ? -18.987 75.241 46.569 1.00 28.63 13 GLY B O 1
ATOM 3629 N N . GLY B 1 14 ? -18.747 75.665 44.376 1.00 28.66 14 GLY B N 1
ATOM 3630 C CA . GLY B 1 14 ? -17.616 76.544 44.608 1.00 28.47 14 GLY B CA 1
ATOM 3631 C C . GLY B 1 14 ? -17.916 78.026 44.711 1.00 28.15 14 GLY B C 1
ATOM 3632 O O . GLY B 1 14 ? -19.073 78.455 44.671 1.00 26.98 14 GLY B O 1
ATOM 3633 N N . TRP B 1 15 ? -16.853 78.812 44.857 1.00 27.28 15 TRP B N 1
ATOM 3634 C CA . TRP B 1 15 ? -16.970 80.260 44.954 1.00 27.37 15 TRP B CA 1
ATOM 3635 C C . TRP B 1 15 ? -16.480 80.901 43.667 1.00 26.17 15 TRP B C 1
ATOM 3636 O O . TRP B 1 15 ? -15.358 80.654 43.222 1.00 26.17 15 TRP B O 1
ATOM 3647 N N . ILE B 1 16 ? -17.334 81.728 43.077 1.00 23.99 16 ILE B N 1
ATOM 3648 C CA . ILE B 1 16 ? -17.020 82.402 41.828 1.00 23.76 16 ILE B CA 1
ATOM 3649 C C . ILE B 1 16 ? -16.263 83.714 41.995 1.00 23.15 16 ILE B C 1
ATOM 3650 O O . ILE B 1 16 ? -16.673 84.598 42.747 1.00 22.69 16 ILE B O 1
ATOM 3655 N N . ILE B 1 17 ? -15.140 83.818 41.295 1.00 22.02 17 ILE B N 1
ATOM 3656 C CA . ILE B 1 17 ? -14.347 85.039 41.270 1.00 21.16 17 ILE B CA 1
ATOM 3657 C C . ILE B 1 17 ? -14.345 85.294 39.767 1.00 21.60 17 ILE B C 1
ATOM 3658 O O . ILE B 1 17 ? -13.531 84.742 39.025 1.00 21.04 17 ILE B O 1
ATOM 3663 N N . ASP B 1 18 ? -15.300 86.110 39.330 1.00 20.80 18 ASP B N 1
ATOM 3664 C CA . ASP B 1 18 ? -15.497 86.402 37.916 1.00 20.81 18 ASP B CA 1
ATOM 3665 C C . ASP B 1 18 ? -14.483 87.278 37.195 1.00 19.32 18 ASP B C 1
ATOM 3666 O O . ASP B 1 18 ? -14.651 87.554 36.008 1.00 19.38 18 ASP B O 1
ATOM 3671 N N . GLY B 1 19 ? -13.441 87.715 37.896 1.00 19.58 19 GLY B N 1
ATOM 3672 C CA . GLY B 1 19 ? -12.424 88.540 37.263 1.00 19.70 19 GLY B CA 1
ATOM 3673 C C . GLY B 1 19 ? -12.706 90.030 37.207 1.00 20.30 19 GLY B C 1
ATOM 3674 O O . GLY B 1 19 ? -11.833 90.812 36.828 1.00 19.35 19 GLY B O 1
ATOM 3675 N N . THR B 1 20 ? -13.917 90.430 37.583 1.00 20.34 20 THR B N 1
ATOM 3676 C CA . THR B 1 20 ? -14.297 91.842 37.561 1.00 21.40 20 THR B CA 1
ATOM 3677 C C . THR B 1 20 ? -13.779 92.593 38.782 1.00 21.32 20 THR B C 1
ATOM 3678 O O . THR B 1 20 ? -13.890 93.818 38.858 1.00 23.18 20 THR B O 1
ATOM 3682 N N . GLY B 1 21 ? -13.224 91.857 39.738 1.00 21.80 21 GLY B N 1
ATOM 3683 C CA . GLY B 1 21 ? -12.713 92.478 40.947 1.00 21.72 21 GLY B CA 1
ATOM 3684 C C . GLY B 1 21 ? -13.733 92.416 42.069 1.00 23.28 21 GLY B C 1
ATOM 3685 O O . GLY B 1 21 ? -13.433 92.740 43.219 1.00 23.15 21 GLY B O 1
ATOM 3686 N N . ALA B 1 22 ? -14.947 91.999 41.728 1.00 23.25 22 ALA B N 1
ATOM 3687 C CA . ALA B 1 22 ? -16.023 91.885 42.702 1.00 24.77 22 ALA B CA 1
ATOM 3688 C C . ALA B 1 22 ? -15.700 90.778 43.702 1.00 24.66 22 ALA B C 1
ATOM 3689 O O . ALA B 1 22 ? -14.969 89.839 43.387 1.00 25.38 22 ALA B O 1
ATOM 3691 N N . PRO B 1 23 ? -16.236 90.879 44.928 1.00 24.55 23 PRO B N 1
ATOM 3692 C CA . PRO B 1 23 ? -15.995 89.871 45.965 1.00 24.07 23 PRO B CA 1
ATOM 3693 C C . PRO B 1 23 ? -16.452 88.490 45.512 1.00 24.26 23 PRO B C 1
ATOM 3694 O O . PRO B 1 23 ? -17.454 88.359 44.808 1.00 24.46 23 PRO B O 1
ATOM 3698 N N . ARG B 1 24 ? -15.717 87.461 45.916 1.00 24.19 24 ARG B N 1
ATOM 3699 C CA . ARG B 1 24 ? -16.069 86.095 45.555 1.00 24.18 24 ARG B CA 1
ATOM 3700 C C . ARG B 1 24 ? -17.484 85.807 46.053 1.00 24.91 24 ARG B C 1
ATOM 3701 O O . ARG B 1 24 ? -17.881 86.291 47.112 1.00 25.82 24 ARG B O 1
ATOM 3709 N N . ARG B 1 25 ? -18.244 85.029 45.290 1.00 26.13 25 ARG B N 1
ATOM 3710 C CA . ARG B 1 25 ? -19.608 84.701 45.689 1.00 27.67 25 ARG B CA 1
ATOM 3711 C C . ARG B 1 25 ? -19.947 83.235 45.458 1.00 28.15 25 ARG B C 1
ATOM 3712 O O . ARG B 1 25 ? -19.501 82.622 44.490 1.00 27.39 25 ARG B O 1
ATOM 3720 N N . ARG B 1 26 ? -20.746 82.677 46.361 1.00 29.62 26 ARG B N 1
ATOM 3721 C CA . ARG B 1 26 ? -21.156 81.284 46.270 1.00 31.60 26 ARG B CA 1
ATOM 3722 C C . ARG B 1 26 ? -22.182 81.103 45.155 1.00 31.33 26 ARG B C 1
ATOM 3723 O O . ARG B 1 26 ? -23.310 81.584 45.255 1.00 32.05 26 ARG B O 1
ATOM 3731 N N . ALA B 1 27 ? -21.785 80.413 44.090 1.00 30.06 27 ALA B N 1
ATOM 3732 C CA . ALA B 1 27 ? -22.677 80.177 42.962 1.00 29.95 27 ALA B CA 1
ATOM 3733 C C . ALA B 1 27 ? -22.120 79.105 42.035 1.00 29.95 27 ALA B C 1
ATOM 3734 O O . ALA B 1 27 ? -20.929 78.793 42.075 1.00 29.78 27 ALA B O 1
ATOM 3736 N N . ASP B 1 28 ? -22.990 78.538 41.205 1.00 29.74 28 ASP B N 1
ATOM 3737 C CA . ASP B 1 28 ? -22.577 77.508 40.262 1.00 29.73 28 ASP B CA 1
ATOM 3738 C C . ASP B 1 28 ? -22.424 78.121 38.877 1.00 29.27 28 ASP B C 1
ATOM 3739 O O . ASP B 1 28 ? -22.988 79.177 38.590 1.00 28.86 28 ASP B O 1
ATOM 3744 N N . LEU B 1 29 ? -21.661 77.453 38.021 1.00 28.52 29 LEU B N 1
ATOM 3745 C CA . LEU B 1 29 ? -21.442 77.938 36.666 1.00 28.14 29 LEU B CA 1
ATOM 3746 C C . LEU B 1 29 ? -21.923 76.894 35.668 1.00 27.78 29 LEU B C 1
ATOM 3747 O O . LEU B 1 29 ? -21.582 75.716 35.776 1.00 27.44 29 LEU B O 1
ATOM 3752 N N . GLY B 1 30 ? -22.727 77.333 34.705 1.00 27.60 30 GLY B N 1
ATOM 3753 C CA . GLY B 1 30 ? -23.247 76.427 33.697 1.00 27.47 30 GLY B CA 1
ATOM 3754 C C . GLY B 1 30 ? -22.664 76.722 32.330 1.00 27.89 30 GLY B C 1
ATOM 3755 O O . GLY B 1 30 ? -22.507 77.883 31.952 1.00 29.33 30 GLY B O 1
ATOM 3756 N N . VAL B 1 31 ? -22.350 75.669 31.584 1.00 28.32 31 VAL B N 1
ATOM 3757 C CA . VAL B 1 31 ? -21.770 75.816 30.256 1.00 29.14 31 VAL B CA 1
ATOM 3758 C C . VAL B 1 31 ? -22.605 75.144 29.171 1.00 29.72 31 VAL B C 1
ATOM 3759 O O . VAL B 1 31 ? -23.134 74.048 29.366 1.00 29.60 31 VAL B O 1
ATOM 3763 N N . ARG B 1 32 ? -22.715 75.811 28.027 1.00 29.77 32 ARG B N 1
ATOM 3764 C CA . ARG B 1 32 ? -23.456 75.278 26.891 1.00 30.55 32 ARG B CA 1
ATOM 3765 C C . ARG B 1 32 ? -22.898 75.850 25.591 1.00 30.04 32 ARG B C 1
ATOM 3766 O O . ARG B 1 32 ? -22.736 77.063 25.454 1.00 28.96 32 ARG B O 1
ATOM 3774 N N . ASP B 1 33 ? -22.597 74.965 24.647 1.00 29.66 33 ASP B N 1
ATOM 3775 C CA . ASP B 1 33 ? -22.061 75.360 23.349 1.00 30.25 33 ASP B CA 1
ATOM 3776 C C . ASP B 1 33 ? -20.803 76.222 23.446 1.00 29.08 33 ASP B C 1
ATOM 3777 O O . ASP B 1 33 ? -20.647 77.194 22.705 1.00 29.22 33 ASP B O 1
ATOM 3782 N N . GLY B 1 34 ? -19.914 75.863 24.369 1.00 28.91 34 GLY B N 1
ATOM 3783 C CA . GLY B 1 34 ? -18.665 76.589 24.532 1.00 26.66 34 GLY B CA 1
ATOM 3784 C C . GLY B 1 34 ? -18.715 77.891 25.309 1.00 26.97 34 GLY B C 1
ATOM 3785 O O . GLY B 1 34 ? -17.671 78.480 25.595 1.00 24.70 34 GLY B O 1
ATOM 3786 N N . ARG B 1 35 ? -19.914 78.345 25.657 1.00 26.12 35 ARG B N 1
ATOM 3787 C CA . ARG B 1 35 ? -20.058 79.592 26.395 1.00 26.47 35 ARG B CA 1
ATOM 3788 C C . ARG B 1 35 ? -20.697 79.391 27.761 1.00 27.19 35 ARG B C 1
ATOM 3789 O O . ARG B 1 35 ? -21.237 78.324 28.061 1.00 26.28 35 ARG B O 1
ATOM 3797 N N . ILE B 1 36 ? -20.620 80.427 28.590 1.00 26.76 36 ILE B N 1
ATOM 3798 C CA . ILE B 1 36 ? -21.203 80.390 29.923 1.00 27.17 36 ILE B CA 1
ATOM 3799 C C . ILE B 1 36 ? -22.702 80.636 29.774 1.00 27.91 36 ILE B C 1
ATOM 3800 O O . ILE B 1 36 ? -23.128 81.733 29.408 1.00 27.54 36 ILE B O 1
ATOM 3805 N N . ALA B 1 37 ? -23.495 79.605 30.048 1.00 28.83 37 ALA B N 1
ATOM 3806 C CA . ALA B 1 37 ? -24.945 79.696 29.932 1.00 29.30 37 ALA B CA 1
ATOM 3807 C C . ALA B 1 37 ? -25.570 80.491 31.071 1.00 29.91 37 ALA B C 1
ATOM 3808 O O . ALA B 1 37 ? -26.472 81.303 30.850 1.00 29.81 37 ALA B O 1
ATOM 3810 N N . ALA B 1 38 ? -25.096 80.258 32.290 1.00 29.88 38 ALA B N 1
ATOM 3811 C CA . ALA B 1 38 ? -25.630 80.962 33.448 1.00 30.90 38 ALA B CA 1
ATOM 3812 C C . ALA B 1 38 ? -24.789 80.753 34.699 1.00 30.89 38 ALA B C 1
ATOM 3813 O O . ALA B 1 38 ? -23.973 79.832 34.774 1.00 30.34 38 ALA B O 1
ATOM 3815 N N . ILE B 1 39 ? -25.004 81.622 35.681 1.00 31.20 39 ILE B N 1
ATOM 3816 C CA . ILE B 1 39 ? -24.295 81.557 36.952 1.00 31.60 39 ILE B CA 1
ATOM 3817 C C . ILE B 1 39 ? -25.307 81.701 38.085 1.00 33.31 39 ILE B C 1
ATOM 3818 O O . ILE B 1 39 ? -26.016 82.704 38.169 1.00 34.01 39 ILE B O 1
ATOM 3823 N N . GLY B 1 40 ? -25.374 80.691 38.947 1.00 34.24 40 GLY B N 1
ATOM 3824 C CA . GLY B 1 40 ? -26.306 80.725 40.060 1.00 36.20 40 GLY B CA 1
ATOM 3825 C C . GLY B 1 40 ? -26.579 79.342 40.619 1.00 37.11 40 GLY B C 1
ATOM 3826 O O . GLY B 1 40 ? -25.662 78.538 40.774 1.00 37.51 40 GLY B O 1
ATOM 3827 N N . GLU B 1 41 ? -27.843 79.065 40.926 1.00 38.45 41 GLU B N 1
ATOM 3828 C CA . GLU B 1 41 ? -28.237 77.768 41.467 1.00 39.38 41 GLU B CA 1
ATOM 3829 C C . GLU B 1 41 ? -28.455 76.778 40.327 1.00 39.30 41 GLU B C 1
ATOM 3830 O O . GLU B 1 41 ? -29.376 76.938 39.527 1.00 39.88 41 GLU B O 1
ATOM 3836 N N . LEU B 1 42 ? -27.609 75.754 40.259 1.00 39.02 42 LEU B N 1
ATOM 3837 C CA . LEU B 1 42 ? -27.708 74.753 39.203 1.00 39.30 42 LEU B CA 1
ATOM 3838 C C . LEU B 1 42 ? -27.616 73.328 39.742 1.00 39.81 42 LEU B C 1
ATOM 3839 O O . LEU B 1 42 ? -27.400 72.384 38.983 1.00 39.87 42 LEU B O 1
ATOM 3844 N N . GLY B 1 43 ? -27.786 73.177 41.051 1.00 40.40 43 GLY B N 1
ATOM 3845 C CA . GLY B 1 43 ? -27.707 71.861 41.658 1.00 41.28 43 GLY B CA 1
ATOM 3846 C C . GLY B 1 43 ? -28.654 70.836 41.063 1.00 42.15 43 GLY B C 1
ATOM 3847 O O . GLY B 1 43 ? -28.348 69.643 41.037 1.00 42.18 43 GLY B O 1
ATOM 3848 N N . ALA B 1 44 ? -29.803 71.296 40.577 1.00 42.62 44 ALA B N 1
ATOM 3849 C CA . ALA B 1 44 ? -30.798 70.400 39.996 1.00 43.63 44 ALA B CA 1
ATOM 3850 C C . ALA B 1 44 ? -30.803 70.414 38.471 1.00 44.14 44 ALA B C 1
ATOM 3851 O O . ALA B 1 44 ? -31.368 69.520 37.838 1.00 44.54 44 ALA B O 1
ATOM 3853 N N . HIS B 1 45 ? -30.175 71.425 37.881 1.00 44.51 45 HIS B N 1
ATOM 3854 C CA . HIS B 1 45 ? -30.128 71.542 36.429 1.00 44.17 45 HIS B CA 1
ATOM 3855 C C . HIS B 1 45 ? -29.233 70.462 35.820 1.00 43.93 45 HIS B C 1
ATOM 3856 O O . HIS B 1 45 ? -28.040 70.391 36.117 1.00 44.56 45 HIS B O 1
ATOM 3863 N N . PRO B 1 46 ? -29.806 69.601 34.961 1.00 43.25 46 PRO B N 1
ATOM 3864 C CA . PRO B 1 46 ? -29.075 68.515 34.299 1.00 42.70 46 PRO B CA 1
ATOM 3865 C C . PRO B 1 46 ? -27.865 69.001 33.501 1.00 42.06 46 PRO B C 1
ATOM 3866 O O . PRO B 1 46 ? -27.869 70.110 32.966 1.00 42.53 46 PRO B O 1
ATOM 3870 N N . ALA B 1 47 ? -26.836 68.161 33.424 1.00 41.11 47 ALA B N 1
ATOM 3871 C CA . ALA B 1 47 ? -25.618 68.496 32.691 1.00 40.36 47 ALA B CA 1
ATOM 3872 C C . ALA B 1 47 ? -24.913 67.234 32.205 1.00 39.74 47 ALA B C 1
ATOM 3873 O O . ALA B 1 47 ? -24.890 66.219 32.901 1.00 40.35 47 ALA B O 1
ATOM 3875 N N . ARG B 1 48 ? -24.338 67.303 31.008 1.00 39.28 48 ARG B N 1
ATOM 3876 C CA . ARG B 1 48 ? -23.630 66.166 30.429 1.00 38.42 48 ARG B CA 1
ATOM 3877 C C . ARG B 1 48 ? -22.340 65.884 31.190 1.00 37.79 48 ARG B C 1
ATOM 3878 O O . ARG B 1 48 ? -21.842 64.757 31.194 1.00 38.30 48 ARG B O 1
ATOM 3886 N N . HIS B 1 49 ? -21.804 66.920 31.827 1.00 36.53 49 HIS B N 1
ATOM 3887 C CA . HIS B 1 49 ? -20.576 66.816 32.611 1.00 35.12 49 HIS B CA 1
ATOM 3888 C C . HIS B 1 49 ? -20.723 67.691 33.848 1.00 33.45 49 HIS B C 1
ATOM 3889 O O . HIS B 1 49 ? -21.391 68.723 33.804 1.00 32.72 49 HIS B O 1
ATOM 3896 N N . ALA B 1 50 ? -20.097 67.285 34.948 1.00 32.01 50 ALA B N 1
ATOM 3897 C CA . ALA B 1 50 ? -20.186 68.053 36.183 1.00 31.53 50 ALA B CA 1
ATOM 3898 C C . ALA B 1 50 ? -18.946 67.940 37.062 1.00 30.99 50 ALA B C 1
ATOM 3899 O O . ALA B 1 50 ? -18.352 66.869 37.191 1.00 30.44 50 ALA B O 1
ATOM 3901 N N . TRP B 1 51 ? -18.565 69.064 37.663 1.00 29.64 51 TRP B N 1
ATOM 3902 C CA . TRP B 1 51 ? -17.416 69.126 38.557 1.00 29.15 51 TRP B CA 1
ATOM 3903 C C . TRP B 1 51 ? -17.847 69.679 39.908 1.00 28.62 51 TRP B C 1
ATOM 3904 O O . TRP B 1 51 ? -18.592 70.657 39.978 1.00 29.55 51 TRP B O 1
ATOM 3915 N N . ASP B 1 52 ? -17.375 69.052 40.978 1.00 29.13 52 ASP B N 1
ATOM 3916 C CA . ASP B 1 52 ? -17.693 69.506 42.324 1.00 29.05 52 ASP B CA 1
ATOM 3917 C C . ASP B 1 52 ? -16.587 70.461 42.755 1.00 27.99 52 ASP B C 1
ATOM 3918 O O . ASP B 1 52 ? -15.471 70.033 43.048 1.00 27.39 52 ASP B O 1
ATOM 3923 N N . ALA B 1 53 ? -16.897 71.754 42.784 1.00 27.36 53 ALA B N 1
ATOM 3924 C CA . ALA B 1 53 ? -15.920 72.767 43.166 1.00 27.74 53 ALA B CA 1
ATOM 3925 C C . ALA B 1 53 ? -16.054 73.196 44.622 1.00 27.56 53 ALA B C 1
ATOM 3926 O O . ALA B 1 53 ? -15.584 74.266 45.005 1.00 26.66 53 ALA B O 1
ATOM 3928 N N . SER B 1 54 ? -16.696 72.362 45.434 1.00 27.99 54 SER B N 1
ATOM 3929 C CA . SER B 1 54 ? -16.867 72.675 46.847 1.00 28.33 54 SER B CA 1
ATOM 3930 C C . SER B 1 54 ? -15.510 72.978 47.477 1.00 28.14 54 SER B C 1
ATOM 3931 O O . SER B 1 54 ? -14.561 72.209 47.322 1.00 28.12 54 SER B O 1
ATOM 3934 N N . GLY B 1 55 ? -15.427 74.103 48.179 1.00 27.05 55 GLY B N 1
ATOM 3935 C CA . GLY B 1 55 ? -14.187 74.488 48.829 1.00 27.20 55 GLY B CA 1
ATOM 3936 C C . GLY B 1 55 ? -13.122 75.015 47.884 1.00 26.71 55 GLY B C 1
ATOM 3937 O O . GLY B 1 55 ? -11.966 75.180 48.276 1.00 27.05 55 GLY B O 1
ATOM 3938 N N . LYS B 1 56 ? -13.503 75.289 46.642 1.00 25.70 56 LYS B N 1
ATOM 3939 C CA . LYS B 1 56 ? -12.548 75.791 45.662 1.00 24.63 56 LYS B CA 1
ATOM 3940 C C . LYS B 1 56 ? -13.033 77.055 44.969 1.00 23.54 56 LYS B C 1
ATOM 3941 O O . LYS B 1 56 ? -14.199 77.438 45.089 1.00 23.55 56 LYS B O 1
ATOM 3947 N N . ILE B 1 57 ? -12.119 77.702 44.253 1.00 20.96 57 ILE B N 1
ATOM 3948 C CA . ILE B 1 57 ? -12.424 78.923 43.519 1.00 20.12 57 ILE B CA 1
ATOM 3949 C C . ILE B 1 57 ? -12.655 78.611 42.047 1.00 19.45 57 ILE B C 1
ATOM 3950 O O . ILE B 1 57 ? -11.926 77.821 41.445 1.00 19.81 57 ILE B O 1
ATOM 3955 N N . VAL B 1 58 ? -13.685 79.228 41.480 1.00 19.17 58 VAL B N 1
ATOM 3956 C CA . VAL B 1 58 ? -14.012 79.066 40.070 1.00 19.33 58 VAL B CA 1
ATOM 3957 C C . VAL B 1 58 ? -13.730 80.439 39.471 1.00 19.56 58 VAL B C 1
ATOM 3958 O O . VAL B 1 58 ? -14.351 81.431 39.854 1.00 19.11 58 VAL B O 1
ATOM 3962 N N . ALA B 1 59 ? -12.782 80.498 38.541 1.00 18.06 59 ALA B N 1
ATOM 3963 C CA . ALA B 1 59 ? -12.396 81.768 37.943 1.00 18.70 59 ALA B CA 1
ATOM 3964 C C . ALA B 1 59 ? -12.198 81.672 36.438 1.00 17.33 59 ALA B C 1
ATOM 3965 O O . ALA B 1 59 ? -12.226 80.584 35.868 1.00 16.91 59 ALA B O 1
ATOM 3967 N N . PRO B 1 60 ? -12.013 82.824 35.769 1.00 17.52 60 PRO B N 1
ATOM 3968 C CA . PRO B 1 60 ? -11.806 82.781 34.321 1.00 17.11 60 PRO B CA 1
ATOM 3969 C C . PRO B 1 60 ? -10.427 82.164 34.112 1.00 15.49 60 PRO B C 1
ATOM 3970 O O . PRO B 1 60 ? -9.545 82.320 34.962 1.00 15.98 60 PRO B O 1
ATOM 3974 N N . GLY B 1 61 ? -10.247 81.466 32.997 1.00 15.43 61 GLY B N 1
ATOM 3975 C CA . GLY B 1 61 ? -8.958 80.866 32.710 1.00 15.14 61 GLY B CA 1
ATOM 3976 C C . GLY B 1 61 ? -7.928 81.977 32.656 1.00 15.37 61 GLY B C 1
ATOM 3977 O O . GLY B 1 61 ? -8.251 83.102 32.273 1.00 17.15 61 GLY B O 1
ATOM 3978 N N . PHE B 1 62 ? -6.691 81.682 33.034 1.00 14.67 62 PHE B N 1
ATOM 3979 C CA . PHE B 1 62 ? -5.664 82.715 33.029 1.00 14.19 62 PHE B CA 1
ATOM 3980 C C . PHE B 1 62 ? -5.134 83.008 31.635 1.00 14.18 62 PHE B C 1
ATOM 3981 O O . PHE B 1 62 ? -5.013 82.115 30.797 1.00 14.67 62 PHE B O 1
ATOM 3989 N N . ILE B 1 63 ? -4.823 84.277 31.397 1.00 13.60 63 ILE B N 1
ATOM 3990 C CA . ILE B 1 63 ? -4.318 84.718 30.105 1.00 13.93 63 ILE B CA 1
ATOM 3991 C C . ILE B 1 63 ? -2.841 85.069 30.226 1.00 12.60 63 ILE B C 1
ATOM 3992 O O . ILE B 1 63 ? -2.478 86.059 30.856 1.00 13.04 63 ILE B O 1
ATOM 3997 N N . ASP B 1 64 ? -1.992 84.231 29.638 1.00 11.68 64 ASP B N 1
ATOM 3998 C CA . ASP B 1 64 ? -0.548 84.443 29.675 1.00 12.76 64 ASP B CA 1
ATOM 3999 C C . ASP B 1 64 ? -0.199 85.428 28.565 1.00 12.74 64 ASP B C 1
ATOM 4000 O O . ASP B 1 64 ? -0.100 85.055 27.399 1.00 12.72 64 ASP B O 1
ATOM 4005 N N . VAL B 1 65 ? -0.008 86.689 28.936 1.00 13.76 65 VAL B N 1
ATOM 4006 C CA . VAL B 1 65 ? 0.282 87.716 27.946 1.00 13.72 65 VAL B CA 1
ATOM 4007 C C . VAL B 1 65 ? 1.706 87.723 27.409 1.00 13.50 65 VAL B C 1
ATOM 4008 O O . VAL B 1 65 ? 2.006 88.461 26.473 1.00 13.59 65 VAL B O 1
ATOM 4012 N N . HIS B 1 66 ? 2.590 86.914 27.984 1.00 12.89 66 HIS B N 1
ATOM 4013 C CA . HIS B 1 66 ? 3.955 86.896 27.483 1.00 11.81 66 HIS B CA 1
ATOM 4014 C C . HIS B 1 66 ? 4.487 85.507 27.190 1.00 11.85 66 HIS B C 1
ATOM 4015 O O . HIS B 1 66 ? 5.331 84.984 27.918 1.00 12.22 66 HIS B O 1
ATOM 4022 N N . GLY B 1 67 ? 3.999 84.917 26.110 1.00 11.92 67 GLY B N 1
AT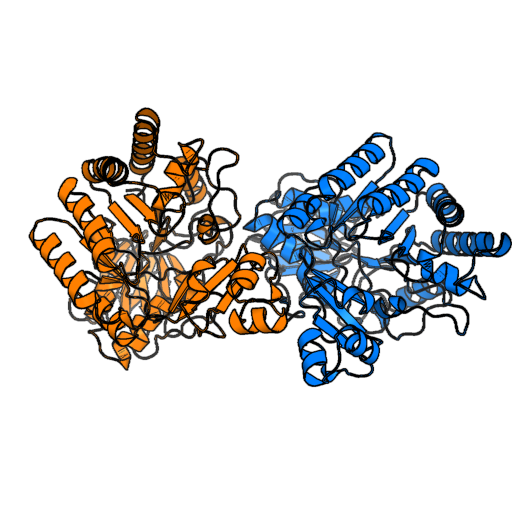OM 4023 C CA . GLY B 1 67 ? 4.464 83.596 25.749 1.00 13.49 67 GLY B CA 1
ATOM 4024 C C . GLY B 1 67 ? 5.407 83.629 24.565 1.00 13.13 67 GLY B C 1
ATOM 4025 O O . GLY B 1 67 ? 5.428 84.595 23.796 1.00 13.85 67 GLY B O 1
ATOM 4026 N N . HIS B 1 68 ? 6.214 82.579 24.447 1.00 12.64 68 HIS B N 1
ATOM 4027 C CA . HIS B 1 68 ? 7.142 82.410 23.332 1.00 12.90 68 HIS B CA 1
ATOM 4028 C C . HIS B 1 68 ? 6.825 81.044 22.748 1.00 12.35 68 HIS B C 1
ATOM 4029 O O . HIS B 1 68 ? 7.683 80.391 22.159 1.00 13.98 68 HIS B O 1
ATOM 4036 N N . ASP B 1 69 ? 5.571 80.632 22.906 1.00 12.43 69 ASP B N 1
ATOM 4037 C CA . ASP B 1 69 ? 5.104 79.324 22.451 1.00 12.72 69 ASP B CA 1
ATOM 4038 C C . ASP B 1 69 ? 4.674 79.270 20.987 1.00 11.77 69 ASP B C 1
ATOM 4039 O O . ASP B 1 69 ? 3.994 78.331 20.571 1.00 12.92 69 ASP B O 1
ATOM 4044 N N . ASP B 1 70 ? 5.092 80.263 20.209 1.00 11.85 70 ASP B N 1
ATOM 4045 C CA . ASP B 1 70 ? 4.745 80.361 18.792 1.00 12.49 70 ASP B CA 1
ATOM 4046 C C . ASP B 1 70 ? 4.736 79.056 18.006 1.00 12.73 70 ASP B C 1
ATOM 4047 O O . ASP B 1 70 ? 3.773 78.754 17.298 1.00 13.87 70 ASP B O 1
ATOM 4052 N N . LEU B 1 71 ? 5.820 78.296 18.123 1.00 13.60 71 LEU B N 1
ATOM 4053 C CA . LEU B 1 71 ? 5.967 77.049 17.379 1.00 14.62 71 LEU B CA 1
ATOM 4054 C C . LEU B 1 71 ? 5.605 75.779 18.137 1.00 14.67 71 LEU B C 1
ATOM 4055 O O . LEU B 1 71 ? 5.693 74.684 17.585 1.00 16.96 71 LEU B O 1
ATOM 4060 N N . MET B 1 72 ? 5.183 75.914 19.386 1.00 14.48 72 MET B N 1
ATOM 4061 C CA . MET B 1 72 ? 4.854 74.742 20.191 1.00 15.89 72 MET B CA 1
ATOM 4062 C C . MET B 1 72 ? 3.548 74.048 19.831 1.00 15.82 72 MET B C 1
ATOM 4063 O O . MET B 1 72 ? 3.340 72.885 20.177 1.00 16.29 72 MET B O 1
ATOM 4068 N N . PHE B 1 73 ? 2.668 74.747 19.130 1.00 15.95 73 PHE B N 1
ATOM 4069 C CA . PHE B 1 73 ? 1.399 74.154 18.755 1.00 17.66 73 PHE B CA 1
ATOM 4070 C C . PHE B 1 73 ? 1.632 73.019 17.761 1.00 17.71 73 PHE B C 1
ATOM 4071 O O . PHE B 1 73 ? 0.789 72.137 17.602 1.00 19.74 73 PHE B O 1
ATOM 4079 N N . VAL B 1 74 ? 2.797 73.030 17.119 1.00 18.48 74 VAL B N 1
ATOM 4080 C CA . VAL B 1 74 ? 3.154 71.967 16.185 1.00 19.02 74 VAL B CA 1
ATOM 4081 C C . VAL B 1 74 ? 4.259 71.096 16.797 1.00 18.96 74 VAL B C 1
ATOM 4082 O O . VAL B 1 74 ? 4.262 69.877 16.627 1.00 20.23 74 VAL B O 1
ATOM 4086 N N . GLU B 1 75 ? 5.179 71.717 17.532 1.00 18.38 75 GLU B N 1
ATOM 4087 C CA . GLU B 1 75 ? 6.288 70.983 18.146 1.00 17.51 75 GLU B CA 1
ATOM 4088 C C . GLU B 1 75 ? 5.967 70.211 19.430 1.00 17.93 75 GLU B C 1
ATOM 4089 O O . GLU B 1 75 ? 6.494 69.119 19.647 1.00 17.36 75 GLU B O 1
ATOM 4095 N N . LYS B 1 76 ? 5.129 70.783 20.287 1.00 17.59 76 LYS B N 1
ATOM 4096 C CA . LYS B 1 76 ? 4.759 70.151 21.556 1.00 19.04 76 LYS B CA 1
ATOM 4097 C C . LYS B 1 76 ? 3.303 70.480 21.856 1.00 18.84 76 LYS B C 1
ATOM 4098 O O . LYS B 1 76 ? 3.004 71.208 22.800 1.00 17.96 76 LYS B O 1
ATOM 4104 N N . PRO B 1 77 ? 2.377 69.918 21.066 1.00 19.53 77 PRO B N 1
ATOM 4105 C CA . PRO B 1 77 ? 0.923 70.095 21.148 1.00 19.86 77 PRO B CA 1
ATOM 4106 C C . PRO B 1 77 ? 0.234 70.016 22.509 1.00 18.78 77 PRO B C 1
ATOM 4107 O O . PRO B 1 77 ? -0.806 70.642 22.705 1.00 18.58 77 PRO B O 1
ATOM 4111 N N . ASP B 1 78 ? 0.789 69.251 23.442 1.00 17.68 78 ASP B N 1
ATOM 4112 C CA . ASP B 1 78 ? 0.157 69.113 24.752 1.00 18.43 78 ASP B CA 1
ATOM 4113 C C . ASP B 1 78 ? 0.037 70.412 25.545 1.00 17.51 78 ASP B C 1
ATOM 4114 O O . ASP B 1 78 ? -0.923 70.589 26.291 1.00 19.15 78 ASP B O 1
ATOM 4119 N N . LEU B 1 79 ? 1.004 71.311 25.378 1.00 17.58 79 LEU B N 1
ATOM 4120 C CA . LEU B 1 79 ? 1.018 72.588 26.096 1.00 17.72 79 LEU B CA 1
ATOM 4121 C C . LEU B 1 79 ? 0.704 72.380 27.577 1.00 16.53 79 LEU B C 1
ATOM 4122 O O . LEU B 1 79 ? 0.065 73.219 28.213 1.00 16.21 79 LEU B O 1
ATOM 4127 N N . ARG B 1 80 ? 1.167 71.265 28.131 1.00 15.78 80 ARG B N 1
ATOM 4128 C CA . ARG B 1 80 ? 0.893 70.951 29.529 1.00 15.38 80 ARG B CA 1
ATOM 4129 C C . ARG B 1 80 ? 1.451 71.977 30.512 1.00 15.39 80 ARG B C 1
ATOM 4130 O O . ARG B 1 80 ? 0.902 72.149 31.605 1.00 15.48 80 ARG B O 1
ATOM 4138 N N . TRP B 1 81 ? 2.533 72.657 30.132 1.00 14.47 81 TRP B N 1
ATOM 4139 C CA . TRP B 1 81 ? 3.130 73.661 31.006 1.00 13.21 81 TRP B CA 1
ATOM 4140 C C . TRP B 1 81 ? 2.191 74.846 31.187 1.00 14.52 81 TRP B C 1
ATOM 4141 O O . TRP B 1 81 ? 2.331 75.613 32.140 1.00 15.08 81 TRP B O 1
ATOM 4152 N N . LYS B 1 82 ? 1.228 74.983 30.279 1.00 13.88 82 LYS B N 1
ATOM 4153 C CA . LYS B 1 82 ? 0.249 76.067 30.368 1.00 13.50 82 LYS B CA 1
ATOM 4154 C C . LYS B 1 82 ? -0.982 75.615 31.146 1.00 13.83 82 LYS B C 1
ATOM 4155 O O . LYS B 1 82 ? -1.344 76.211 32.157 1.00 14.73 82 LYS B O 1
ATOM 4161 N N . THR B 1 83 ? -1.624 74.555 30.665 1.00 14.68 83 THR B N 1
ATOM 4162 C CA . THR B 1 83 ? -2.837 74.052 31.303 1.00 14.32 83 THR B CA 1
ATOM 4163 C C . THR B 1 83 ? -2.670 73.672 32.771 1.00 15.61 83 THR B C 1
ATOM 4164 O O . THR B 1 83 ? -3.579 73.896 33.574 1.00 14.84 83 THR B O 1
ATOM 4168 N N . SER B 1 84 ? -1.518 73.104 33.121 1.00 15.07 84 SER B N 1
ATOM 4169 C CA . SER B 1 84 ? -1.274 72.685 34.496 1.00 14.68 84 SER B CA 1
ATOM 4170 C C . SER B 1 84 ? -1.158 73.849 35.475 1.00 14.39 84 SER B C 1
ATOM 4171 O O . SER B 1 84 ? -1.173 73.638 36.686 1.00 14.85 84 SER B O 1
ATOM 4174 N N . GLN B 1 85 ? -1.031 75.075 34.967 1.00 13.53 85 GLN B N 1
ATOM 4175 C CA . GLN B 1 85 ? -0.977 76.218 35.868 1.00 14.77 85 GLN B CA 1
ATOM 4176 C C . GLN B 1 85 ? -2.201 77.120 35.673 1.00 14.96 85 GLN B C 1
ATOM 4177 O O . GLN B 1 85 ? -2.221 78.268 36.116 1.00 15.83 85 GLN B O 1
ATOM 4183 N N . GLY B 1 86 ? -3.222 76.573 35.012 1.00 15.54 86 GLY B N 1
ATOM 4184 C CA . GLY B 1 86 ? -4.472 77.293 34.806 1.00 16.42 86 GLY B CA 1
ATOM 4185 C C . GLY B 1 86 ? -4.607 78.240 33.628 1.00 15.93 86 GLY B C 1
ATOM 4186 O O . GLY B 1 86 ? -5.583 78.989 33.552 1.00 15.90 86 GLY B O 1
ATOM 4187 N N . ILE B 1 87 ? -3.655 78.203 32.703 1.00 15.06 87 ILE B N 1
ATOM 4188 C CA . ILE B 1 87 ? -3.679 79.090 31.541 1.00 14.94 87 ILE B CA 1
ATOM 4189 C C . ILE B 1 87 ? -4.572 78.578 30.407 1.00 14.86 87 ILE B C 1
ATOM 4190 O O . ILE B 1 87 ? -4.432 77.437 29.967 1.00 16.04 87 ILE B O 1
ATOM 4195 N N . THR B 1 88 ? -5.481 79.432 29.932 1.00 14.42 88 THR B N 1
ATOM 4196 C CA . THR B 1 88 ? -6.400 79.067 28.852 1.00 13.84 88 THR B CA 1
ATOM 4197 C C . THR B 1 88 ? -6.174 79.851 27.559 1.00 13.75 88 THR B C 1
ATOM 4198 O O . THR B 1 88 ? -6.728 79.509 26.512 1.00 13.80 88 THR B O 1
ATOM 4202 N N . THR B 1 89 ? -5.370 80.907 27.638 1.00 14.08 89 THR B N 1
ATOM 4203 C CA . THR B 1 89 ? -5.050 81.728 26.473 1.00 14.12 89 THR B CA 1
ATOM 4204 C C . THR B 1 89 ? -3.617 82.231 26.595 1.00 12.38 89 THR B C 1
ATOM 4205 O O . THR B 1 89 ? -3.159 82.569 27.688 1.00 13.89 89 THR B O 1
ATOM 4209 N N . VAL B 1 90 ? -2.906 82.267 25.475 1.00 13.37 90 VAL B N 1
ATOM 4210 C CA . VAL B 1 90 ? -1.540 82.757 25.481 1.00 13.02 90 VAL B CA 1
ATOM 4211 C C . VAL B 1 90 ? -1.327 83.712 24.319 1.00 13.00 90 VAL B C 1
ATOM 4212 O O . VAL B 1 90 ? -1.870 83.510 23.231 1.00 13.68 90 VAL B O 1
ATOM 4216 N N . VAL B 1 91 ? -0.560 84.769 24.570 1.00 13.55 91 VAL B N 1
ATOM 4217 C CA . VAL B 1 91 ? -0.223 85.740 23.538 1.00 12.63 91 VAL B CA 1
ATOM 4218 C C . VAL B 1 91 ? 1.223 85.420 23.168 1.00 12.92 91 VAL B C 1
ATOM 4219 O O . VAL B 1 91 ? 2.119 85.514 24.007 1.00 12.48 91 VAL B O 1
ATOM 4223 N N . VAL B 1 92 ? 1.438 85.023 21.918 1.00 12.33 92 VAL B N 1
ATOM 4224 C CA . VAL B 1 92 ? 2.772 84.670 21.441 1.00 11.68 92 VAL B CA 1
ATOM 4225 C C . VAL B 1 92 ? 3.337 85.749 20.520 1.00 11.57 92 VAL B C 1
ATOM 4226 O O . VAL B 1 92 ? 2.660 86.738 20.222 1.00 12.80 92 VAL B O 1
ATOM 4230 N N . GLY B 1 93 ? 4.580 85.559 20.081 1.00 10.79 93 GLY B N 1
ATOM 4231 C CA . GLY B 1 93 ? 5.224 86.514 19.189 1.00 11.55 93 GLY B CA 1
ATOM 4232 C C . GLY B 1 93 ? 5.811 87.717 19.907 1.00 11.92 93 GLY B C 1
ATOM 4233 O O . GLY B 1 93 ? 5.831 88.822 19.366 1.00 14.02 93 GLY B O 1
ATOM 4234 N N . ASN B 1 94 ? 6.310 87.493 21.120 1.00 12.09 94 ASN B N 1
ATOM 4235 C CA . ASN B 1 94 ? 6.880 88.552 21.943 1.00 12.37 94 ASN B CA 1
ATOM 4236 C C . ASN B 1 94 ? 8.362 88.832 21.739 1.00 12.37 94 ASN B C 1
ATOM 4237 O O . ASN B 1 94 ? 9.091 88.036 21.146 1.00 11.41 94 ASN B O 1
ATOM 4242 N N . CYS B 1 95 ? 8.785 89.988 22.244 1.00 11.74 95 CYS B N 1
ATOM 4243 C CA . CYS B 1 95 ? 10.173 90.425 22.195 1.00 11.11 95 CYS B CA 1
ATOM 4244 C C . CYS B 1 95 ? 10.785 90.517 20.799 1.00 11.71 95 CYS B C 1
ATOM 4245 O O . CYS B 1 95 ? 11.993 90.339 20.627 1.00 10.81 95 CYS B O 1
ATOM 4248 N N . GLY B 1 96 ? 9.946 90.814 19.812 1.00 10.57 96 GLY B N 1
ATOM 4249 C CA . GLY B 1 96 ? 10.423 90.962 18.451 1.00 10.80 96 GLY B CA 1
ATOM 4250 C C . GLY B 1 96 ? 10.512 89.709 17.606 1.00 11.46 96 GLY B C 1
ATOM 4251 O O . GLY B 1 96 ? 10.793 89.798 16.413 1.00 12.70 96 GLY B O 1
ATOM 4252 N N . VAL B 1 97 ? 10.273 88.543 18.199 1.00 11.83 97 VAL B N 1
ATOM 4253 C CA . VAL B 1 97 ? 10.359 87.303 17.439 1.00 12.47 97 VAL B CA 1
ATOM 4254 C C . VAL B 1 97 ? 9.034 86.556 17.416 1.00 11.88 97 VAL B C 1
ATOM 4255 O O . VAL B 1 97 ? 8.403 86.346 18.456 1.00 12.94 97 VAL B O 1
ATOM 4259 N N . SER B 1 98 ? 8.627 86.145 16.220 1.00 13.71 98 SER B N 1
ATOM 4260 C CA . SER B 1 98 ? 7.365 85.445 16.039 1.00 13.15 98 SER B CA 1
ATOM 4261 C C . SER B 1 98 ? 7.450 84.313 15.018 1.00 14.12 98 SER B C 1
ATOM 4262 O O . SER B 1 98 ? 8.463 84.143 14.337 1.00 13.90 98 SER B O 1
ATOM 4265 N N . ALA B 1 99 ? 6.372 83.541 14.919 1.00 13.30 99 ALA B N 1
ATOM 4266 C CA . ALA B 1 99 ? 6.306 82.414 13.994 1.00 13.77 99 ALA B CA 1
ATOM 4267 C C . ALA B 1 99 ? 6.359 82.847 12.533 1.00 14.70 99 ALA B C 1
ATOM 4268 O O . ALA B 1 99 ? 6.798 82.086 11.674 1.00 15.84 99 ALA B O 1
ATOM 4270 N N . ALA B 1 100 ? 5.899 84.064 12.256 1.00 15.04 100 ALA B N 1
ATOM 4271 C CA . ALA B 1 100 ? 5.883 84.599 10.898 1.00 15.26 100 ALA B CA 1
ATOM 4272 C C . ALA B 1 100 ? 6.033 86.116 10.951 1.00 15.36 100 ALA B C 1
ATOM 4273 O O . ALA B 1 100 ? 5.757 86.732 11.975 1.00 14.41 100 ALA B O 1
ATOM 4275 N N . PRO B 1 101 ? 6.471 86.739 9.844 1.00 15.37 101 PRO B N 1
ATOM 4276 C CA . PRO B 1 101 ? 6.841 86.130 8.562 1.00 15.45 101 PRO B CA 1
ATOM 4277 C C . PRO B 1 101 ? 8.243 85.525 8.575 1.00 16.05 101 PRO B C 1
ATOM 4278 O O . PRO B 1 101 ? 9.051 85.816 9.458 1.00 15.54 101 PRO B O 1
ATOM 4282 N N . ALA B 1 102 ? 8.522 84.684 7.584 1.00 17.29 102 ALA B N 1
ATOM 4283 C CA . ALA B 1 102 ? 9.816 84.027 7.473 1.00 17.58 102 ALA B CA 1
ATOM 4284 C C . ALA B 1 102 ? 10.882 84.992 6.967 1.00 17.61 102 ALA B C 1
ATOM 4285 O O . ALA B 1 102 ? 10.597 85.894 6.180 1.00 17.69 102 ALA B O 1
ATOM 4287 N N . PRO B 1 103 ? 12.130 84.810 7.415 1.00 18.06 103 PRO B N 1
ATOM 4288 C CA . PRO B 1 103 ? 13.231 85.679 6.994 1.00 18.36 103 PRO B CA 1
ATOM 4289 C C . PRO B 1 103 ? 13.704 85.403 5.572 1.00 19.04 103 PRO B C 1
ATOM 4290 O O . PRO B 1 103 ? 13.477 84.322 5.024 1.00 19.13 103 PRO B O 1
ATOM 4294 N N . LEU B 1 104 ? 14.356 86.394 4.977 1.00 17.14 104 LEU B N 1
ATOM 4295 C CA . LEU B 1 104 ? 14.913 86.232 3.642 1.00 17.71 104 LEU B CA 1
ATOM 4296 C C . LEU B 1 104 ? 16.015 85.198 3.803 1.00 18.72 104 LEU B C 1
ATOM 4297 O O . LEU B 1 104 ? 16.571 85.040 4.887 1.00 17.26 104 LEU B O 1
ATOM 4302 N N . PRO B 1 105 ? 16.344 84.473 2.726 1.00 20.28 105 PRO B N 1
ATOM 4303 C CA . PRO B 1 105 ? 17.401 83.463 2.812 1.00 20.90 105 PRO B CA 1
ATOM 4304 C C . PRO B 1 105 ? 18.698 84.065 3.345 1.00 20.68 105 PRO B C 1
ATOM 4305 O O . PRO B 1 105 ? 19.130 85.125 2.891 1.00 20.85 105 PRO B O 1
ATOM 4309 N N . GLY B 1 106 ? 19.307 83.396 4.319 1.00 20.66 106 GLY B N 1
ATOM 4310 C CA . GLY B 1 106 ? 20.556 83.885 4.875 1.00 20.54 106 GLY B CA 1
ATOM 4311 C C . GLY B 1 106 ? 20.412 84.858 6.031 1.00 20.46 106 GLY B C 1
ATOM 4312 O O . GLY B 1 106 ? 21.409 85.247 6.644 1.00 21.27 106 GLY B O 1
ATOM 4313 N N . ASN B 1 107 ? 19.182 85.263 6.329 1.00 18.83 107 ASN B N 1
ATOM 4314 C CA . ASN B 1 107 ? 18.942 86.188 7.431 1.00 16.55 107 ASN B CA 1
ATOM 4315 C C . ASN B 1 107 ? 18.512 85.431 8.678 1.00 17.17 107 ASN B C 1
ATOM 4316 O O . ASN B 1 107 ? 17.587 84.621 8.638 1.00 19.21 107 ASN B O 1
ATOM 4321 N N . THR B 1 108 ? 19.195 85.688 9.784 1.00 17.52 108 THR B N 1
ATOM 4322 C CA . THR B 1 108 ? 18.852 85.033 11.035 1.00 18.53 108 THR B CA 1
ATOM 4323 C C . THR B 1 108 ? 19.202 85.928 12.212 1.00 18.49 108 THR B C 1
ATOM 4324 O O . THR B 1 108 ? 19.814 86.985 12.044 1.00 20.62 108 THR B O 1
ATOM 4328 N N . ALA B 1 109 ? 18.798 85.504 13.403 1.00 17.68 109 ALA B N 1
ATOM 4329 C CA . ALA B 1 109 ? 19.069 86.257 14.619 1.00 16.93 109 ALA B CA 1
ATOM 4330 C C . ALA B 1 109 ? 19.083 85.280 15.782 1.00 15.18 109 ALA B C 1
ATOM 4331 O O . ALA B 1 109 ? 18.290 84.338 15.817 1.00 16.13 109 ALA B O 1
ATOM 4333 N N . ALA B 1 110 ? 19.985 85.507 16.729 1.00 15.85 110 ALA B N 1
ATOM 4334 C CA . ALA B 1 110 ? 20.106 84.630 17.887 1.00 15.13 110 ALA B CA 1
ATOM 4335 C C . ALA B 1 110 ? 18.807 84.510 18.677 1.00 14.99 110 ALA B C 1
ATOM 4336 O O . ALA B 1 110 ? 18.473 83.431 19.164 1.00 14.81 110 ALA B O 1
ATOM 4338 N N . ALA B 1 111 ? 18.074 85.614 18.800 1.00 15.34 111 ALA B N 1
ATOM 4339 C CA . ALA B 1 111 ? 16.821 85.625 19.551 1.00 16.17 111 ALA B CA 1
ATOM 4340 C C . ALA B 1 111 ? 15.747 84.689 19.000 1.00 16.36 111 ALA B C 1
ATOM 4341 O O . ALA B 1 111 ? 14.773 84.380 19.688 1.00 15.37 111 ALA B O 1
ATOM 4343 N N . LEU B 1 112 ? 15.908 84.243 17.759 1.00 17.09 112 LEU B N 1
ATOM 4344 C CA . LEU B 1 112 ? 14.933 83.329 17.179 1.00 17.84 112 LEU B CA 1
ATOM 4345 C C . LEU B 1 112 ? 14.952 82.008 17.945 1.00 19.80 112 LEU B C 1
ATOM 4346 O O . LEU B 1 112 ? 14.012 81.217 17.867 1.00 21.83 112 LEU B O 1
ATOM 4351 N N . ALA B 1 113 ? 16.022 81.782 18.699 1.00 20.01 113 ALA B N 1
ATOM 4352 C CA . ALA B 1 113 ? 16.153 80.564 19.492 1.00 19.20 113 ALA B CA 1
ATOM 4353 C C . ALA B 1 113 ? 15.119 80.524 20.610 1.00 18.83 113 ALA B C 1
ATOM 4354 O O . ALA B 1 113 ? 14.900 79.482 21.228 1.00 20.46 113 ALA B O 1
ATOM 4356 N N . LEU B 1 114 ? 14.493 81.661 20.890 1.00 19.31 114 LEU B N 1
ATOM 4357 C CA . LEU B 1 114 ? 13.476 81.703 21.931 1.00 18.91 114 LEU B CA 1
ATOM 4358 C C . LEU B 1 114 ? 12.218 81.000 21.422 1.00 20.47 114 LEU B C 1
ATOM 4359 O O . LEU B 1 114 ? 11.328 80.664 22.202 1.00 21.18 114 LEU B O 1
ATOM 4364 N N . LEU B 1 115 ? 12.161 80.776 20.109 1.00 20.01 115 LEU B N 1
ATOM 4365 C CA . LEU B 1 115 ? 11.004 80.138 19.481 1.00 20.03 115 LEU B CA 1
ATOM 4366 C C . LEU B 1 115 ? 11.120 78.634 19.242 1.00 20.11 115 LEU B C 1
ATOM 4367 O O . LEU B 1 115 ? 10.199 77.883 19.553 1.00 19.06 115 LEU B O 1
ATOM 4372 N N . GLY B 1 116 ? 12.235 78.196 18.668 1.00 21.16 116 GLY B N 1
ATOM 4373 C CA . GLY B 1 116 ? 12.397 76.778 18.397 1.00 22.11 116 GLY B CA 1
ATOM 4374 C C . GLY B 1 116 ? 13.079 76.491 17.070 1.00 23.93 116 GLY B C 1
ATOM 4375 O O . GLY B 1 116 ? 13.597 77.403 16.422 1.00 22.59 116 GLY B O 1
ATOM 4376 N N . GLU B 1 117 ? 13.060 75.224 16.656 1.00 23.15 117 GLU B N 1
ATOM 4377 C CA . GLU B 1 117 ? 13.709 74.802 15.416 1.00 25.94 117 GLU B CA 1
ATOM 4378 C C . GLU B 1 117 ? 12.808 74.670 14.185 1.00 25.49 117 GLU B C 1
ATOM 4379 O O . GLU B 1 117 ? 13.303 74.674 13.055 1.00 25.41 117 GLU B O 1
ATOM 4385 N N . THR B 1 118 ? 11.499 74.538 14.389 1.00 24.92 118 THR B N 1
ATOM 4386 C CA . THR B 1 118 ? 10.576 74.420 13.260 1.00 24.71 118 THR B CA 1
ATOM 4387 C C . THR B 1 118 ? 10.740 75.630 12.342 1.00 24.52 118 THR B C 1
ATOM 4388 O O . THR B 1 118 ? 10.731 76.770 12.806 1.00 25.22 118 THR B O 1
ATOM 4392 N N . PRO B 1 119 ? 10.912 75.399 11.027 1.00 23.94 119 PRO B N 1
ATOM 4393 C CA . PRO B 1 119 ? 11.070 76.534 10.113 1.00 23.43 119 PRO B CA 1
ATOM 4394 C C . PRO B 1 119 ? 9.891 77.492 10.246 1.00 21.81 119 PRO B C 1
ATOM 4395 O O . PRO B 1 119 ? 8.751 77.065 10.410 1.00 20.98 119 PRO B O 1
ATOM 4399 N N . LEU B 1 120 ? 10.168 78.788 10.179 1.00 20.57 120 LEU B N 1
ATOM 4400 C CA . LEU B 1 120 ? 9.109 79.777 10.320 1.00 18.51 120 LEU B CA 1
ATOM 4401 C C . LEU B 1 120 ? 8.092 79.758 9.183 1.00 18.19 120 LEU B C 1
ATOM 4402 O O . LEU B 1 120 ? 8.354 79.250 8.089 1.00 19.56 120 LEU B O 1
ATOM 4407 N N . PHE B 1 121 ? 6.916 80.310 9.460 1.00 18.20 121 PHE B N 1
ATOM 4408 C CA . PHE B 1 121 ? 5.839 80.372 8.484 1.00 17.45 121 PHE B CA 1
ATOM 4409 C C . PHE B 1 121 ? 6.026 81.580 7.566 1.00 18.54 121 PHE B C 1
ATOM 4410 O O . PHE B 1 121 ? 6.535 82.621 7.988 1.00 17.02 121 PHE B O 1
ATOM 4418 N N . ALA B 1 122 ? 5.613 81.431 6.312 1.00 18.88 122 ALA B N 1
ATOM 4419 C CA . ALA B 1 122 ? 5.749 82.495 5.323 1.00 18.14 122 ALA B CA 1
ATOM 4420 C C . ALA B 1 122 ? 5.172 83.826 5.795 1.00 17.94 122 ALA B C 1
ATOM 4421 O O . ALA B 1 122 ? 5.826 84.865 5.696 1.00 18.38 122 ALA B O 1
ATOM 4423 N N . ASP B 1 123 ? 3.942 83.788 6.294 1.00 18.12 123 ASP B N 1
ATOM 4424 C CA . ASP B 1 123 ? 3.263 84.982 6.783 1.00 17.42 123 ASP B CA 1
ATOM 4425 C C . ASP B 1 123 ? 2.214 84.605 7.818 1.00 17.50 123 ASP B C 1
ATOM 4426 O O . ASP B 1 123 ? 1.996 83.425 8.087 1.00 16.09 123 ASP B O 1
ATOM 4431 N N . VAL B 1 124 ? 1.562 85.604 8.403 1.00 16.95 124 VAL B N 1
ATOM 4432 C CA . VAL B 1 124 ? 0.554 85.333 9.418 1.00 17.49 124 VAL B CA 1
ATOM 4433 C C . VAL B 1 124 ? -0.610 84.486 8.898 1.00 17.80 124 VAL B C 1
ATOM 4434 O O . VAL B 1 124 ? -1.068 83.574 9.586 1.00 16.84 124 VAL B O 1
ATOM 4438 N N . PRO B 1 125 ? -1.112 84.773 7.685 1.00 17.43 125 PRO B N 1
ATOM 4439 C CA . PRO B 1 125 ? -2.220 83.943 7.202 1.00 17.94 125 PRO B CA 1
ATOM 4440 C C . PRO B 1 125 ? -1.843 82.460 7.165 1.00 17.82 125 PRO B C 1
ATOM 4441 O O . PRO B 1 125 ? -2.664 81.599 7.479 1.00 19.37 125 PRO B O 1
ATOM 4445 N N . ALA B 1 126 ? -0.598 82.169 6.791 1.00 18.16 126 ALA B N 1
ATOM 4446 C CA . ALA B 1 126 ? -0.121 80.790 6.724 1.00 17.22 126 ALA B CA 1
ATOM 4447 C C . ALA B 1 126 ? -0.049 80.186 8.123 1.00 17.95 126 ALA B C 1
ATOM 4448 O O . ALA B 1 126 ? -0.427 79.033 8.337 1.00 18.61 126 ALA B O 1
ATOM 4450 N N . TYR B 1 127 ? 0.444 80.973 9.072 1.00 16.47 127 TYR B N 1
ATOM 4451 C CA . TYR B 1 127 ? 0.566 80.531 10.455 1.00 15.83 127 TYR B CA 1
ATOM 4452 C C . TYR B 1 127 ? -0.805 80.215 11.038 1.00 17.30 127 TYR B C 1
ATOM 4453 O O . TYR B 1 127 ? -1.004 79.153 11.631 1.00 16.55 127 TYR B O 1
ATOM 4462 N N . PHE B 1 128 ? -1.750 81.136 10.867 1.00 16.86 128 PHE B N 1
ATOM 4463 C CA . PHE B 1 128 ? -3.099 80.936 11.376 1.00 18.35 128 PHE B CA 1
ATOM 4464 C C . PHE B 1 128 ? -3.803 79.778 10.677 1.00 19.32 128 PHE B C 1
ATOM 4465 O O . PHE B 1 128 ? -4.605 79.080 11.290 1.00 19.96 128 PHE B O 1
ATOM 4473 N N . ALA B 1 129 ? -3.502 79.573 9.397 1.00 19.83 129 ALA B N 1
ATOM 4474 C CA . ALA B 1 129 ? -4.114 78.479 8.650 1.00 20.42 129 ALA B CA 1
ATOM 4475 C C . ALA B 1 129 ? -3.650 77.151 9.239 1.00 21.25 129 ALA B C 1
ATOM 4476 O O . ALA B 1 129 ? -4.425 76.197 9.341 1.00 22.11 129 ALA B O 1
ATOM 4478 N N . ALA B 1 130 ? -2.379 77.097 9.623 1.00 20.43 130 ALA B N 1
ATOM 4479 C CA . ALA B 1 130 ? -1.807 75.892 10.212 1.00 20.44 130 ALA B CA 1
ATOM 4480 C C . ALA B 1 130 ? -2.461 75.622 11.563 1.00 21.42 130 ALA B C 1
ATOM 4481 O O . ALA B 1 130 ? -2.736 74.473 11.908 1.00 20.16 130 ALA B O 1
ATOM 4483 N N . LEU B 1 131 ? -2.711 76.682 12.327 1.00 20.04 131 LEU B N 1
ATOM 4484 C CA . LEU B 1 131 ? -3.346 76.535 13.631 1.00 21.49 131 LEU B CA 1
ATOM 4485 C C . LEU B 1 131 ? -4.791 76.075 13.474 1.00 23.25 131 LEU B C 1
ATOM 4486 O O . LEU B 1 131 ? -5.290 75.292 14.283 1.00 24.34 131 LEU B O 1
ATOM 4491 N N . ASP B 1 132 ? -5.462 76.558 12.432 1.00 24.14 132 ASP B N 1
ATOM 4492 C CA . ASP B 1 132 ? -6.844 76.163 12.192 1.00 25.92 132 ASP B CA 1
ATOM 4493 C C . ASP B 1 132 ? -6.915 74.677 11.854 1.00 25.81 132 ASP B C 1
ATOM 4494 O O . ASP B 1 132 ? -7.875 73.998 12.216 1.00 27.29 132 ASP B O 1
ATOM 4499 N N . ALA B 1 133 ? -5.892 74.178 11.164 1.00 25.96 133 ALA B N 1
ATOM 4500 C CA . ALA B 1 133 ? -5.835 72.773 10.769 1.00 26.89 133 ALA B CA 1
ATOM 4501 C C . ALA B 1 133 ? -5.456 71.870 11.941 1.00 27.43 133 ALA B C 1
ATOM 4502 O O . ALA B 1 133 ? -5.983 70.764 12.080 1.00 29.39 133 ALA B O 1
ATOM 4504 N N . GLN B 1 134 ? -4.530 72.341 12.771 1.00 26.15 134 GLN B N 1
ATOM 4505 C CA . GLN B 1 134 ? -4.091 71.598 13.948 1.00 26.01 134 GLN B CA 1
ATOM 4506 C C . GLN B 1 134 ? -4.376 72.500 15.146 1.00 25.09 134 GLN B C 1
ATOM 4507 O O . GLN B 1 134 ? -3.474 73.146 15.684 1.00 25.65 134 GLN B O 1
ATOM 4513 N N . ARG B 1 135 ? -5.644 72.540 15.547 1.00 24.02 135 ARG B N 1
ATOM 4514 C CA . ARG B 1 135 ? -6.093 73.378 16.656 1.00 22.57 135 ARG B CA 1
ATOM 4515 C C . ARG B 1 135 ? -5.236 73.283 17.912 1.00 20.50 135 ARG B C 1
ATOM 4516 O O . ARG B 1 135 ? -4.834 72.196 18.332 1.00 19.82 135 ARG B O 1
ATOM 4524 N N . PRO B 1 136 ? -4.948 74.438 18.533 1.00 18.62 136 PRO B N 1
ATOM 4525 C CA . PRO B 1 136 ? -4.137 74.500 19.750 1.00 17.32 136 PRO B CA 1
ATOM 4526 C C . PRO B 1 136 ? -4.910 74.054 20.987 1.00 17.26 136 PRO B C 1
ATOM 4527 O O . PRO B 1 136 ? -6.139 74.148 21.031 1.00 17.47 136 PRO B O 1
ATOM 4531 N N . MET B 1 137 ? -4.182 73.574 21.992 1.00 16.55 137 MET B N 1
ATOM 4532 C CA . MET B 1 137 ? -4.788 73.104 23.235 1.00 16.89 137 MET B CA 1
ATOM 4533 C C . MET B 1 137 ? -5.498 74.245 23.960 1.00 16.66 137 MET B C 1
ATOM 4534 O O . MET B 1 137 ? -6.536 74.040 24.591 1.00 17.79 137 MET B O 1
ATOM 4539 N N . ILE B 1 138 ? -4.922 75.442 23.875 1.00 16.56 138 ILE B N 1
ATOM 4540 C CA . ILE B 1 138 ? -5.495 76.630 24.498 1.00 15.47 138 ILE B CA 1
ATOM 4541 C C . ILE B 1 138 ? -5.659 77.705 23.428 1.00 15.68 138 ILE B C 1
ATOM 4542 O O . ILE B 1 138 ? -5.188 77.541 22.307 1.00 15.72 138 ILE B O 1
ATOM 4547 N N . ASN B 1 139 ? -6.335 78.799 23.768 1.00 15.82 139 ASN B N 1
ATOM 4548 C CA . ASN B 1 139 ? -6.533 79.882 22.812 1.00 15.60 139 ASN B CA 1
ATOM 4549 C C . ASN B 1 139 ? -5.204 80.558 22.505 1.00 15.13 139 ASN B C 1
ATOM 4550 O O . ASN B 1 139 ? -4.330 80.651 23.371 1.00 14.59 139 ASN B O 1
ATOM 4555 N N . VAL B 1 140 ? -5.061 81.037 21.273 1.00 15.31 140 VAL B N 1
ATOM 4556 C CA . VAL B 1 140 ? -3.827 81.683 20.849 1.00 15.27 140 VAL B CA 1
ATOM 4557 C C . VAL B 1 140 ? -4.024 83.013 20.138 1.00 15.44 140 VAL B C 1
ATOM 4558 O O . VAL B 1 140 ? -4.775 83.106 19.169 1.00 15.71 140 VAL B O 1
ATOM 4562 N N . ALA B 1 141 ? -3.342 84.040 20.634 1.00 14.97 141 ALA B N 1
ATOM 4563 C CA . ALA B 1 141 ? -3.367 85.364 20.024 1.00 15.21 141 ALA B CA 1
ATOM 4564 C C . ALA B 1 141 ? -1.914 85.574 19.623 1.00 14.87 141 ALA B C 1
ATOM 4565 O O . ALA B 1 141 ? -1.005 85.143 20.334 1.00 14.19 141 ALA B O 1
ATOM 4567 N N . ALA B 1 142 ? -1.682 86.229 18.496 1.00 14.86 142 ALA B N 1
ATOM 4568 C CA . ALA B 1 142 ? -0.314 86.412 18.045 1.00 13.94 142 ALA B CA 1
ATOM 4569 C C . ALA B 1 142 ? 0.084 87.819 17.658 1.00 14.63 142 ALA B C 1
ATOM 4570 O O . ALA B 1 142 ? -0.681 88.555 17.033 1.00 14.47 142 ALA B O 1
ATOM 4572 N N . LEU B 1 143 ? 1.303 88.174 18.049 1.00 14.15 143 LEU B N 1
ATOM 4573 C CA . LEU B 1 143 ? 1.901 89.455 17.718 1.00 12.81 143 LEU B CA 1
ATOM 4574 C C . LEU B 1 143 ? 2.891 89.137 16.607 1.00 14.08 143 LEU B C 1
ATOM 4575 O O . LEU B 1 143 ? 3.376 88.005 16.513 1.00 13.99 143 LEU B O 1
ATOM 4580 N N . VAL B 1 144 ? 3.181 90.117 15.758 1.00 12.55 144 VAL B N 1
ATOM 4581 C CA . VAL B 1 144 ? 4.163 89.912 14.699 1.00 12.92 144 VAL B CA 1
ATOM 4582 C C . VAL B 1 144 ? 5.444 90.566 15.214 1.00 13.40 144 VAL B C 1
ATOM 4583 O O . VAL B 1 144 ? 5.416 91.676 15.753 1.00 13.39 144 VAL B O 1
ATOM 4587 N N . GLY B 1 145 ? 6.565 89.870 15.066 1.00 12.23 145 GLY B N 1
ATOM 4588 C CA . GLY B 1 145 ? 7.823 90.394 15.568 1.00 12.66 145 GLY B CA 1
ATOM 4589 C C . GLY B 1 145 ? 8.569 91.372 14.681 1.00 11.62 145 GLY B C 1
ATOM 4590 O O . GLY B 1 145 ? 8.705 91.160 13.477 1.00 12.59 145 GLY B O 1
ATOM 4591 N N . HIS B 1 146 ? 9.071 92.441 15.292 1.00 12.54 146 HIS B N 1
ATOM 4592 C CA . HIS B 1 146 ? 9.833 93.462 14.575 1.00 12.37 146 HIS B CA 1
ATOM 4593 C C . HIS B 1 146 ? 11.102 92.842 13.986 1.00 13.18 146 HIS B C 1
ATOM 4594 O O . HIS B 1 146 ? 11.542 93.224 12.900 1.00 13.21 146 HIS B O 1
ATOM 4601 N N . ALA B 1 147 ? 11.693 91.879 14.689 1.00 12.27 147 ALA B N 1
ATOM 4602 C CA . ALA B 1 147 ? 12.884 91.231 14.156 1.00 12.63 147 ALA B CA 1
ATOM 4603 C C . ALA B 1 147 ? 12.485 90.505 12.874 1.00 12.11 147 ALA B C 1
ATOM 4604 O O . ALA B 1 147 ? 13.202 90.562 11.873 1.00 12.56 147 ALA B O 1
ATOM 4606 N N . ASN B 1 148 ? 11.334 89.832 12.897 1.00 12.65 148 ASN B N 1
ATOM 4607 C CA . ASN B 1 148 ? 10.867 89.121 11.708 1.00 11.99 148 ASN B CA 1
ATOM 4608 C C . ASN B 1 148 ? 10.689 90.096 10.551 1.00 12.28 148 ASN B C 1
ATOM 4609 O O . ASN B 1 148 ? 11.034 89.790 9.411 1.00 12.73 148 ASN B O 1
ATOM 4614 N N . LEU B 1 149 ? 10.140 91.271 10.844 1.00 11.35 149 LEU B N 1
ATOM 4615 C CA . LEU B 1 149 ? 9.928 92.263 9.800 1.00 11.56 149 LEU B CA 1
ATOM 4616 C C . LEU B 1 149 ? 11.254 92.681 9.175 1.00 12.84 149 LEU B C 1
ATOM 4617 O O . LEU B 1 149 ? 11.372 92.747 7.952 1.00 12.35 149 LEU B O 1
ATOM 4622 N N . ARG B 1 150 ? 12.253 92.971 10.003 1.00 11.79 150 ARG B N 1
ATOM 4623 C CA . ARG B 1 150 ? 13.553 93.358 9.464 1.00 11.88 150 ARG B CA 1
ATOM 4624 C C . ARG B 1 150 ? 14.199 92.222 8.677 1.00 12.58 150 ARG B C 1
ATOM 4625 O O . ARG B 1 150 ? 14.742 92.435 7.593 1.00 12.50 150 ARG B O 1
ATOM 4633 N N . LEU B 1 151 ? 14.135 91.012 9.223 1.00 12.64 151 LEU B N 1
ATOM 4634 C CA . LEU B 1 151 ? 14.744 89.860 8.568 1.00 11.81 151 LEU B CA 1
ATOM 4635 C C . LEU B 1 151 ? 14.042 89.473 7.270 1.00 13.23 151 LEU B C 1
ATOM 4636 O O . LEU B 1 151 ? 14.654 88.878 6.386 1.00 13.89 151 LEU B O 1
ATOM 4641 N N . ALA B 1 152 ? 12.766 89.821 7.146 1.00 12.50 152 ALA B N 1
ATOM 4642 C CA . ALA B 1 152 ? 12.013 89.495 5.939 1.00 12.97 152 ALA B CA 1
ATOM 4643 C C . ALA B 1 152 ? 12.084 90.590 4.874 1.00 13.37 152 ALA B C 1
ATOM 4644 O O . ALA B 1 152 ? 11.977 90.309 3.680 1.00 14.66 152 ALA B O 1
ATOM 4646 N N . ALA B 1 153 ? 12.290 91.832 5.306 1.00 13.06 153 ALA B N 1
ATOM 4647 C CA . ALA B 1 153 ? 12.324 92.963 4.384 1.00 13.33 153 ALA B CA 1
ATOM 4648 C C . ALA B 1 153 ? 13.691 93.521 4.008 1.00 12.73 153 ALA B C 1
ATOM 4649 O O . ALA B 1 153 ? 13.848 94.103 2.932 1.00 13.88 153 ALA B O 1
ATOM 4651 N N . MET B 1 154 ? 14.675 93.353 4.881 1.00 13.13 154 MET B N 1
ATOM 4652 C CA . MET B 1 154 ? 16.000 93.914 4.637 1.00 12.86 154 MET B CA 1
ATOM 4653 C C . MET B 1 154 ? 17.089 92.910 4.295 1.00 13.30 154 MET B C 1
ATOM 4654 O O . MET B 1 154 ? 17.399 92.030 5.094 1.00 14.10 154 MET B O 1
ATOM 4659 N N . ARG B 1 155 ? 17.685 93.055 3.115 1.00 13.90 155 ARG B N 1
ATOM 4660 C CA . ARG B 1 155 ? 18.756 92.153 2.717 1.00 14.01 155 ARG B CA 1
ATOM 4661 C C . ARG B 1 155 ? 19.930 92.279 3.691 1.00 14.12 155 ARG B C 1
ATOM 4662 O O . ARG B 1 155 ? 20.721 91.346 3.845 1.00 16.39 155 ARG B O 1
ATOM 4670 N N . ASP B 1 156 ? 20.039 93.433 4.348 1.00 14.57 156 ASP B N 1
ATOM 4671 C CA . ASP B 1 156 ? 21.056 93.645 5.377 1.00 14.62 156 ASP B CA 1
ATOM 4672 C C . ASP B 1 156 ? 20.328 94.182 6.604 1.00 15.54 156 ASP B C 1
ATOM 4673 O O . ASP B 1 156 ? 20.180 95.394 6.774 1.00 16.07 156 ASP B O 1
ATOM 4678 N N . PRO B 1 157 ? 19.853 93.277 7.471 1.00 15.64 157 PRO B N 1
ATOM 4679 C CA . PRO B 1 157 ? 19.130 93.655 8.687 1.00 15.96 157 PRO B CA 1
ATOM 4680 C C . PRO B 1 157 ? 19.939 94.412 9.739 1.00 15.75 157 PRO B C 1
ATOM 4681 O O . PRO B 1 157 ? 19.416 94.743 10.802 1.00 16.52 157 PRO B O 1
ATOM 4685 N N . GLN B 1 158 ? 21.204 94.699 9.445 1.00 15.56 158 GLN B N 1
ATOM 4686 C CA . GLN B 1 158 ? 22.044 95.436 10.387 1.00 16.72 158 GLN B CA 1
ATOM 4687 C C . GLN B 1 158 ? 22.218 96.888 9.956 1.00 15.45 158 GLN B C 1
ATOM 4688 O O . GLN B 1 158 ? 22.875 97.676 10.639 1.00 16.31 158 GLN B O 1
ATOM 4694 N N . ALA B 1 159 ? 21.615 97.243 8.827 1.00 15.49 159 ALA B N 1
ATOM 4695 C CA . ALA B 1 159 ? 21.713 98.603 8.305 1.00 15.61 159 ALA B CA 1
ATOM 4696 C C . ALA B 1 159 ? 20.465 99.417 8.622 1.00 15.87 159 ALA B C 1
ATOM 4697 O O . ALA B 1 159 ? 19.513 98.914 9.216 1.00 17.12 159 ALA B O 1
ATOM 4699 N N . ALA B 1 160 ? 20.490 100.691 8.243 1.00 15.12 160 ALA B N 1
ATOM 4700 C CA . ALA B 1 160 ? 19.342 101.566 8.428 1.00 16.01 160 ALA B CA 1
ATOM 4701 C C . ALA B 1 160 ? 18.478 101.277 7.202 1.00 14.50 160 ALA B C 1
ATOM 4702 O O . ALA B 1 160 ? 18.990 101.164 6.086 1.00 15.57 160 ALA B O 1
ATOM 4704 N N . PRO B 1 161 ? 17.159 101.154 7.382 1.00 14.78 161 PRO B N 1
ATOM 4705 C CA . PRO B 1 161 ? 16.318 100.866 6.219 1.00 14.23 161 PRO B CA 1
ATOM 4706 C C . PRO B 1 161 ? 16.201 101.995 5.205 1.00 14.62 161 PRO B C 1
ATOM 4707 O O . PRO B 1 161 ? 16.183 103.170 5.568 1.00 15.60 161 PRO B O 1
ATOM 4711 N N . THR B 1 162 ? 16.144 101.633 3.927 1.00 14.14 162 THR B N 1
ATOM 4712 C CA . THR B 1 162 ? 15.954 102.634 2.890 1.00 13.57 162 THR B CA 1
ATOM 4713 C C . THR B 1 162 ? 14.476 102.987 3.035 1.00 12.96 162 THR B C 1
ATOM 4714 O O . THR B 1 162 ? 13.742 102.305 3.758 1.00 13.26 162 THR B O 1
ATOM 4718 N N . ALA B 1 163 ? 14.021 104.036 2.361 1.00 13.18 163 ALA B N 1
ATOM 4719 C CA . ALA B 1 163 ? 12.616 104.409 2.478 1.00 13.53 163 ALA B CA 1
ATOM 4720 C C . ALA B 1 163 ? 11.712 103.261 2.041 1.00 13.70 163 ALA B C 1
ATOM 4721 O O . ALA B 1 163 ? 10.705 102.982 2.682 1.00 13.97 163 ALA B O 1
ATOM 4723 N N . ALA B 1 164 ? 12.081 102.597 0.948 1.00 14.17 164 ALA B N 1
ATOM 4724 C CA . ALA B 1 164 ? 11.294 101.485 0.433 1.00 14.02 164 ALA B CA 1
ATOM 4725 C C . ALA B 1 164 ? 11.263 100.313 1.413 1.00 13.13 164 ALA B C 1
ATOM 4726 O O . ALA B 1 164 ? 10.247 99.631 1.530 1.00 14.64 164 ALA B O 1
ATOM 4728 N N . GLU B 1 165 ? 12.368 100.071 2.112 1.00 13.03 165 GLU B N 1
ATOM 4729 C CA . GLU B 1 165 ? 12.403 98.969 3.078 1.00 13.55 165 GLU B CA 1
ATOM 4730 C C . GLU B 1 165 ? 11.509 99.285 4.274 1.00 13.23 165 GLU B C 1
ATOM 4731 O O . GLU B 1 165 ? 10.845 98.400 4.813 1.00 13.49 165 GLU B O 1
ATOM 4737 N N . GLN B 1 166 ? 11.498 100.547 4.692 1.00 13.20 166 GLN B N 1
ATOM 4738 C CA . GLN B 1 166 ? 10.661 100.977 5.810 1.00 13.10 166 GLN B CA 1
ATOM 4739 C C . GLN B 1 166 ? 9.206 100.766 5.405 1.00 14.20 166 GLN B C 1
ATOM 4740 O O . GLN B 1 166 ? 8.399 100.240 6.176 1.00 12.89 166 GLN B O 1
ATOM 4746 N N . GLN B 1 167 ? 8.877 101.172 4.183 1.00 13.10 167 GLN B N 1
ATOM 4747 C CA . GLN B 1 167 ? 7.522 101.019 3.671 1.00 13.03 167 GLN B CA 1
ATOM 4748 C C . GLN B 1 167 ? 7.146 99.544 3.620 1.00 13.13 167 GLN B C 1
ATOM 4749 O O . GLN B 1 167 ? 6.027 99.167 3.967 1.00 12.80 167 GLN B O 1
ATOM 4755 N N . ALA B 1 168 ? 8.090 98.712 3.189 1.00 13.32 168 ALA B N 1
ATOM 4756 C CA . ALA B 1 168 ? 7.856 97.276 3.099 1.00 12.83 168 ALA B CA 1
ATOM 4757 C C . ALA B 1 168 ? 7.538 96.696 4.475 1.00 13.91 168 ALA B C 1
ATOM 4758 O O . ALA B 1 168 ? 6.617 95.892 4.613 1.00 13.27 168 ALA B O 1
ATOM 4760 N N . MET B 1 169 ? 8.290 97.103 5.494 1.00 13.16 169 MET B N 1
ATOM 4761 C CA . MET B 1 169 ? 8.038 96.593 6.838 1.00 13.63 169 MET B CA 1
ATOM 4762 C C . MET B 1 169 ? 6.665 97.036 7.328 1.00 13.86 169 MET B C 1
ATOM 4763 O O . MET B 1 169 ? 5.953 96.276 7.988 1.00 13.01 169 MET B O 1
ATOM 4768 N N . GLN B 1 170 ? 6.287 98.266 6.997 1.00 13.46 170 GLN B N 1
ATOM 4769 C CA . GLN B 1 170 ? 4.985 98.771 7.395 1.00 13.05 170 GLN B CA 1
ATOM 4770 C C . GLN B 1 170 ? 3.882 97.975 6.707 1.00 13.22 170 GLN B C 1
ATOM 4771 O O . GLN B 1 170 ? 2.894 97.596 7.338 1.00 13.28 170 GLN B O 1
ATOM 4777 N N . ASP B 1 171 ? 4.049 97.699 5.416 1.00 13.84 171 ASP B N 1
ATOM 4778 C CA . ASP B 1 171 ? 3.035 96.934 4.698 1.00 14.60 171 ASP B CA 1
ATOM 4779 C C . ASP B 1 171 ? 2.966 95.497 5.211 1.00 14.02 171 ASP B C 1
ATOM 4780 O O . ASP B 1 171 ? 1.892 94.897 5.251 1.00 14.37 171 ASP B O 1
ATOM 4785 N N . MET B 1 172 ? 4.107 94.944 5.610 1.00 13.94 172 MET B N 1
ATOM 4786 C CA . MET B 1 172 ? 4.115 93.587 6.153 1.00 13.70 172 MET B CA 1
ATOM 4787 C C . MET B 1 172 ? 3.353 93.580 7.475 1.00 13.48 172 MET B C 1
ATOM 4788 O O . MET B 1 172 ? 2.624 92.635 7.781 1.00 14.08 172 MET B O 1
ATOM 4793 N N . LEU B 1 173 ? 3.539 94.631 8.267 1.00 12.11 173 LEU B N 1
ATOM 4794 C CA . LEU B 1 173 ? 2.845 94.732 9.547 1.00 13.17 173 LEU B CA 1
ATOM 4795 C C . LEU B 1 173 ? 1.354 94.884 9.287 1.00 13.18 173 LEU B C 1
ATOM 4796 O O . LEU B 1 173 ? 0.531 94.248 9.944 1.00 13.75 173 LEU B O 1
ATOM 4801 N N . GLN B 1 174 ? 1.008 95.732 8.323 1.00 13.52 174 GLN B N 1
ATOM 4802 C CA . GLN B 1 174 ? -0.392 95.952 7.993 1.00 14.29 174 GLN B CA 1
ATOM 4803 C C . GLN B 1 174 ? -1.057 94.639 7.609 1.00 14.25 174 GLN B C 1
ATOM 4804 O O . GLN B 1 174 ? -2.179 94.353 8.031 1.00 14.82 174 GLN B O 1
ATOM 4810 N N . ALA B 1 175 ? -0.356 93.845 6.808 1.00 14.42 175 ALA B N 1
ATOM 4811 C CA . ALA B 1 175 ? -0.867 92.556 6.362 1.00 14.97 175 ALA B CA 1
ATOM 4812 C C . ALA B 1 175 ? -1.083 91.625 7.551 1.00 15.47 175 ALA B C 1
ATOM 4813 O O . ALA B 1 175 ? -2.087 90.914 7.622 1.00 17.16 175 ALA B O 1
ATOM 4815 N N . ALA B 1 176 ? -0.141 91.632 8.487 1.00 14.84 176 ALA B N 1
ATOM 4816 C CA . ALA B 1 176 ? -0.256 90.778 9.661 1.00 14.48 176 ALA B CA 1
ATOM 4817 C C . ALA B 1 176 ? -1.470 91.191 10.489 1.00 14.26 176 ALA B C 1
ATOM 4818 O O . ALA B 1 176 ? -2.228 90.342 10.961 1.00 13.77 176 ALA B O 1
ATOM 4820 N N . LEU B 1 177 ? -1.660 92.497 10.654 1.00 14.31 177 LEU B N 1
ATOM 4821 C CA . LEU B 1 177 ? -2.788 92.996 11.429 1.00 14.60 177 LEU B CA 1
ATOM 4822 C C . LEU B 1 177 ? -4.109 92.678 10.736 1.00 15.16 177 LEU B C 1
ATOM 4823 O O . LEU B 1 177 ? -5.089 92.325 11.395 1.00 15.65 177 LEU B O 1
ATOM 4828 N N . GLU B 1 178 ? -4.139 92.796 9.412 1.00 16.09 178 GLU B N 1
ATOM 4829 C CA . GLU B 1 178 ? -5.362 92.501 8.670 1.00 17.73 178 GLU B CA 1
ATOM 4830 C C . GLU B 1 178 ? -5.681 91.014 8.795 1.00 17.54 178 GLU B C 1
ATOM 4831 O O . GLU B 1 178 ? -6.843 90.606 8.720 1.00 18.91 178 GLU B O 1
ATOM 4837 N N . ALA B 1 179 ? -4.641 90.209 9.000 1.00 16.63 179 ALA B N 1
ATOM 4838 C CA . ALA B 1 179 ? -4.794 88.764 9.143 1.00 16.86 179 ALA B CA 1
ATOM 4839 C C . ALA B 1 179 ? -5.273 88.390 10.543 1.00 17.73 179 ALA B C 1
ATOM 4840 O O . ALA B 1 179 ? -5.704 87.258 10.780 1.00 19.09 179 ALA B O 1
ATOM 4842 N N . GLY B 1 180 ? -5.185 89.333 11.477 1.00 15.56 180 GLY B N 1
ATOM 4843 C CA . GLY B 1 180 ? -5.641 89.047 12.826 1.00 15.58 180 GLY B CA 1
ATOM 4844 C C . GLY B 1 180 ? -4.624 89.184 13.944 1.00 14.95 180 GLY B C 1
ATOM 4845 O O . GLY B 1 180 ? -4.952 88.930 15.101 1.00 15.17 180 GLY B O 1
ATOM 4846 N N . ALA B 1 181 ? -3.391 89.566 13.621 1.00 14.56 181 ALA B N 1
ATOM 4847 C CA . ALA B 1 181 ? -2.380 89.741 14.662 1.00 14.13 181 ALA B CA 1
ATOM 4848 C C . ALA B 1 181 ? -2.866 90.862 15.582 1.00 14.98 181 ALA B C 1
ATOM 4849 O O . ALA B 1 181 ? -3.456 91.840 15.113 1.00 15.84 181 ALA B O 1
ATOM 4851 N N . VAL B 1 182 ? -2.617 90.728 16.883 1.00 14.33 182 VAL B N 1
ATOM 4852 C CA . VAL B 1 182 ? -3.061 91.733 17.851 1.00 14.32 182 VAL B CA 1
ATOM 4853 C C . VAL B 1 182 ? -2.148 92.951 17.954 1.00 14.22 182 VAL B C 1
ATOM 4854 O O . VAL B 1 182 ? -2.440 93.897 18.691 1.00 15.40 182 VAL B O 1
ATOM 4858 N N . GLY B 1 183 ? -1.048 92.925 17.209 1.00 13.25 183 GLY B N 1
ATOM 4859 C CA . GLY B 1 183 ? -0.105 94.028 17.225 1.00 12.26 183 GLY B CA 1
ATOM 4860 C C . GLY B 1 183 ? 1.275 93.530 16.853 1.00 12.12 183 GLY B C 1
ATOM 4861 O O . GLY B 1 183 ? 1.406 92.446 16.283 1.00 14.25 183 GLY B O 1
ATOM 4862 N N . PHE B 1 184 ? 2.300 94.324 17.144 1.00 12.40 184 PHE B N 1
ATOM 4863 C CA . PHE B 1 184 ? 3.673 93.915 16.863 1.00 12.45 184 PHE B CA 1
ATOM 4864 C C . PHE B 1 184 ? 4.498 94.075 18.130 1.00 12.21 184 PHE B C 1
ATOM 4865 O O . PHE B 1 184 ? 4.139 94.842 19.024 1.00 12.75 184 PHE B O 1
ATOM 4873 N N . SER B 1 185 ? 5.594 93.331 18.211 1.00 11.78 185 SER B N 1
ATOM 4874 C CA . SER B 1 185 ? 6.468 93.397 19.367 1.00 11.43 185 SER B CA 1
ATOM 4875 C C . SER B 1 185 ? 7.878 93.781 18.946 1.00 11.11 185 SER B C 1
ATOM 4876 O O . SER B 1 185 ? 8.299 93.517 17.816 1.00 11.08 185 SER B O 1
ATOM 4879 N N . THR B 1 186 ? 8.600 94.414 19.862 1.00 10.81 186 THR B N 1
ATOM 4880 C CA . THR B 1 186 ? 9.982 94.791 19.618 1.00 12.03 186 THR B CA 1
ATOM 4881 C C . THR B 1 186 ? 10.879 94.119 20.651 1.00 12.23 186 THR B C 1
ATOM 4882 O O . THR B 1 186 ? 10.446 93.793 21.764 1.00 12.89 186 THR B O 1
ATOM 4886 N N . GLY B 1 187 ? 12.126 93.891 20.254 1.00 12.92 187 GLY B N 1
ATOM 4887 C CA . GLY B 1 187 ? 13.123 93.298 21.129 1.00 13.19 187 GLY B CA 1
ATOM 4888 C C . GLY B 1 187 ? 14.307 94.216 20.932 1.00 12.05 187 GLY B C 1
ATOM 4889 O O . GLY B 1 187 ? 15.277 93.873 20.256 1.00 13.07 187 GLY B O 1
ATOM 4890 N N . LEU B 1 188 ? 14.227 95.407 21.514 1.00 13.23 188 LEU B N 1
ATOM 4891 C CA . LEU B 1 188 ? 15.275 96.395 21.324 1.00 12.65 188 LEU B CA 1
ATOM 4892 C C . LEU B 1 188 ? 16.611 96.072 21.973 1.00 12.71 188 LEU B C 1
ATOM 4893 O O . LEU B 1 188 ? 17.611 96.734 21.704 1.00 14.32 188 LEU B O 1
ATOM 4898 N N . ALA B 1 189 ? 16.632 95.045 22.816 1.00 12.71 189 ALA B N 1
ATOM 4899 C CA . ALA B 1 189 ? 17.865 94.627 23.467 1.00 13.26 189 ALA B CA 1
ATOM 4900 C C . ALA B 1 189 ? 18.589 93.605 22.593 1.00 14.30 189 ALA B C 1
ATOM 4901 O O . ALA B 1 189 ? 19.738 93.245 22.868 1.00 15.75 189 ALA B O 1
ATOM 4903 N N . TYR B 1 190 ? 17.911 93.151 21.540 1.00 13.79 190 TYR B N 1
ATOM 4904 C CA . TYR B 1 190 ? 18.451 92.137 20.634 1.00 13.69 190 TYR B CA 1
ATOM 4905 C C . TYR B 1 190 ? 18.697 92.610 19.214 1.00 14.75 190 TYR B C 1
ATOM 4906 O O . TYR B 1 190 ? 18.125 93.602 18.762 1.00 14.01 190 TYR B O 1
ATOM 4915 N N . GLN B 1 191 ? 19.545 91.869 18.506 1.00 15.24 191 GLN B N 1
ATOM 4916 C CA . GLN B 1 191 ? 19.802 92.151 17.106 1.00 16.21 191 GLN B CA 1
ATOM 4917 C C . GLN B 1 191 ? 18.661 91.417 16.403 1.00 15.74 191 GLN B C 1
ATOM 4918 O O . GLN B 1 191 ? 18.240 90.341 16.843 1.00 14.72 191 GLN B O 1
ATOM 4924 N N . PRO B 1 192 ? 18.148 91.971 15.298 1.00 15.36 192 PRO B N 1
ATOM 4925 C CA . PRO B 1 192 ? 18.545 93.218 14.637 1.00 15.08 192 PRO B CA 1
ATOM 4926 C C . PRO B 1 192 ? 17.746 94.442 15.085 1.00 15.47 192 PRO B C 1
ATOM 4927 O O . PRO B 1 192 ? 18.045 95.563 14.675 1.00 15.46 192 PRO B O 1
ATOM 4931 N N . GLY B 1 193 ? 16.737 94.224 15.922 1.00 14.75 193 GLY B N 1
ATOM 4932 C CA . GLY B 1 193 ? 15.898 95.323 16.378 1.00 15.53 193 GLY B CA 1
ATOM 4933 C C . GLY B 1 193 ? 16.625 96.477 17.039 1.00 16.38 193 GLY B C 1
ATOM 4934 O O . GLY B 1 193 ? 16.197 97.630 16.929 1.00 16.28 193 GLY B O 1
ATOM 4935 N N . ALA B 1 194 ? 17.722 96.174 17.724 1.00 14.87 194 ALA B N 1
ATOM 4936 C CA . ALA B 1 194 ? 18.504 97.193 18.415 1.00 15.19 194 ALA B CA 1
ATOM 4937 C C . ALA B 1 194 ? 19.036 98.252 17.457 1.00 15.75 194 ALA B C 1
ATOM 4938 O O . ALA B 1 194 ? 19.341 99.373 17.863 1.00 16.11 194 ALA B O 1
ATOM 4940 N N . VAL B 1 195 ? 19.144 97.895 16.182 1.00 15.18 195 VAL B N 1
ATOM 4941 C CA . VAL B 1 195 ? 19.650 98.822 15.175 1.00 16.04 195 VAL B CA 1
ATOM 4942 C C . VAL B 1 195 ? 18.637 99.914 14.838 1.00 15.63 195 VAL B C 1
ATOM 4943 O O . VAL B 1 195 ? 19.010 101.006 14.407 1.00 15.65 195 VAL B O 1
ATOM 4947 N N . ALA B 1 196 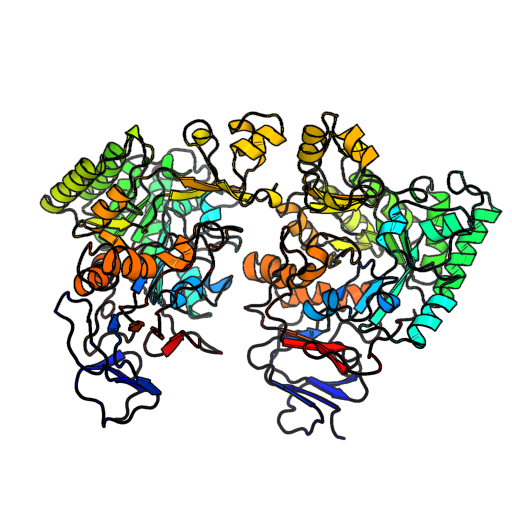? 17.357 99.617 15.039 1.00 15.41 196 ALA B N 1
ATOM 4948 C CA . ALA B 1 196 ? 16.288 100.560 14.721 1.00 15.63 196 ALA B CA 1
ATOM 4949 C C . ALA B 1 196 ? 16.344 101.876 15.483 1.00 16.50 196 ALA B C 1
ATOM 4950 O O . ALA B 1 196 ? 16.703 101.918 16.660 1.00 17.04 196 ALA B O 1
ATOM 4952 N N . GLN B 1 197 ? 15.982 102.947 14.782 1.00 17.29 197 GLN B N 1
ATOM 4953 C CA . GLN B 1 197 ? 15.940 104.287 15.351 1.00 18.47 197 GLN B CA 1
ATOM 4954 C C . GLN B 1 197 ? 14.475 104.688 15.488 1.00 16.58 197 GLN B C 1
ATOM 4955 O O . GLN B 1 197 ? 13.589 104.015 14.964 1.00 15.95 197 GLN B O 1
ATOM 4961 N N . ALA B 1 198 ? 14.223 105.791 16.184 1.00 16.82 198 ALA B N 1
ATOM 4962 C CA . ALA B 1 198 ? 12.861 106.256 16.418 1.00 16.11 198 ALA B CA 1
ATOM 4963 C C . ALA B 1 198 ? 11.941 106.299 15.197 1.00 15.28 198 ALA B C 1
ATOM 4964 O O . ALA B 1 198 ? 10.815 105.805 15.255 1.00 15.65 198 ALA B O 1
ATOM 4966 N N . ALA B 1 199 ? 12.412 106.888 14.102 1.00 15.09 199 ALA B N 1
ATOM 4967 C CA . ALA B 1 199 ? 11.600 107.007 12.895 1.00 14.64 199 ALA B CA 1
ATOM 4968 C C . ALA B 1 199 ? 11.062 105.666 12.418 1.00 14.15 199 ALA B C 1
ATOM 4969 O O . ALA B 1 199 ? 9.916 105.565 11.987 1.00 14.04 199 ALA B O 1
ATOM 4971 N N . GLU B 1 200 ? 11.899 104.638 12.494 1.00 13.61 200 GLU B N 1
ATOM 4972 C CA . GLU B 1 200 ? 11.503 103.302 12.066 1.00 13.09 200 GLU B CA 1
ATOM 4973 C C . GLU B 1 200 ? 10.436 102.723 12.983 1.00 12.34 200 GLU B C 1
ATOM 4974 O O . GLU B 1 200 ? 9.424 102.198 12.520 1.00 14.03 200 GLU B O 1
ATOM 4980 N N . LEU B 1 201 ? 10.671 102.819 14.288 1.00 12.80 201 LEU B N 1
ATOM 4981 C CA . LEU B 1 201 ? 9.731 102.293 15.267 1.00 13.39 201 LEU B CA 1
ATOM 4982 C C . LEU B 1 201 ? 8.415 103.066 15.255 1.00 12.96 201 LEU B C 1
ATOM 4983 O O . LEU B 1 201 ? 7.345 102.478 15.411 1.00 13.03 201 LEU B O 1
ATOM 4988 N N . GLU B 1 202 ? 8.492 104.381 15.070 1.00 13.87 202 GLU B N 1
ATOM 4989 C CA . GLU B 1 202 ? 7.287 105.203 15.020 1.00 14.96 202 GLU B CA 1
ATOM 4990 C C . GLU B 1 202 ? 6.474 104.879 13.764 1.00 14.24 202 GLU B C 1
ATOM 4991 O O . GLU B 1 202 ? 5.245 104.856 13.799 1.00 13.74 202 GLU B O 1
ATOM 4997 N N . GLY B 1 203 ? 7.165 104.624 12.655 1.00 14.30 203 GLY B N 1
ATOM 4998 C CA . GLY B 1 203 ? 6.477 104.299 11.418 1.00 13.87 203 GLY B CA 1
ATOM 4999 C C . GLY B 1 203 ? 5.622 103.062 11.599 1.00 14.60 203 GLY B C 1
ATOM 5000 O O . GLY B 1 203 ? 4.479 102.998 11.141 1.00 15.50 203 GLY B O 1
ATOM 5001 N N . LEU B 1 204 ? 6.186 102.070 12.279 1.00 13.96 204 LEU B N 1
ATOM 5002 C CA . LEU B 1 204 ? 5.470 100.833 12.544 1.00 13.44 204 LEU B CA 1
ATOM 5003 C C . LEU B 1 204 ? 4.346 101.079 13.550 1.00 12.73 204 LEU B C 1
ATOM 5004 O O . LEU B 1 204 ? 3.231 100.604 13.367 1.00 13.18 204 LEU B O 1
ATOM 5009 N N . ALA B 1 205 ? 4.637 101.840 14.602 1.00 13.21 205 ALA B N 1
ATOM 5010 C CA . ALA B 1 205 ? 3.636 102.132 15.622 1.00 13.85 205 ALA B CA 1
ATOM 5011 C C . ALA B 1 205 ? 2.428 102.876 15.044 1.00 13.41 205 ALA B C 1
ATOM 5012 O O . ALA B 1 205 ? 1.309 102.724 15.538 1.00 14.54 205 ALA B O 1
ATOM 5014 N N . ARG B 1 206 ? 2.645 103.672 14.000 1.00 15.00 206 ARG B N 1
ATOM 5015 C CA . ARG B 1 206 ? 1.539 104.401 13.384 1.00 15.95 206 ARG B CA 1
ATOM 5016 C C . ARG B 1 206 ? 0.604 103.428 12.679 1.00 16.12 206 ARG B C 1
ATOM 5017 O O . ARG B 1 206 ? -0.614 103.606 12.690 1.00 17.16 206 ARG B O 1
ATOM 5025 N N . VAL B 1 207 ? 1.179 102.406 12.054 1.00 15.84 207 VAL B N 1
ATOM 5026 C CA . VAL B 1 207 ? 0.383 101.405 11.364 1.00 15.57 207 VAL B CA 1
ATOM 5027 C C . VAL B 1 207 ? -0.486 100.685 12.389 1.00 14.95 207 VAL B C 1
ATOM 5028 O O . VAL B 1 207 ? -1.675 100.469 12.163 1.00 15.25 207 VAL B O 1
ATOM 5032 N N . ALA B 1 208 ? 0.103 100.327 13.525 1.00 14.38 208 ALA B N 1
ATOM 5033 C CA . ALA B 1 208 ? -0.650 99.639 14.565 1.00 14.55 208 ALA B CA 1
ATOM 5034 C C . ALA B 1 208 ? -1.692 100.554 15.212 1.00 14.29 208 ALA B C 1
ATOM 5035 O O . ALA B 1 208 ? -2.817 100.132 15.479 1.00 15.31 208 ALA B O 1
ATOM 5037 N N . ALA B 1 209 ? -1.317 101.806 15.457 1.00 15.91 209 ALA B N 1
ATOM 5038 C CA . ALA B 1 209 ? -2.228 102.755 16.087 1.00 16.89 209 ALA B CA 1
ATOM 5039 C C . ALA B 1 209 ? -3.471 103.005 15.244 1.00 18.20 209 ALA B C 1
ATOM 5040 O O . ALA B 1 209 ? -4.582 103.081 15.775 1.00 18.32 209 ALA B O 1
ATOM 5042 N N . GLU B 1 210 ? -3.286 103.129 13.932 1.00 19.10 210 GLU B N 1
ATOM 5043 C CA . GLU B 1 210 ? -4.407 103.376 13.028 1.00 20.61 210 GLU B CA 1
ATOM 5044 C C . GLU B 1 210 ? -5.451 102.269 13.109 1.00 20.61 210 GLU B C 1
ATOM 5045 O O . GLU B 1 210 ? -6.643 102.509 12.912 1.00 21.24 210 GLU B O 1
ATOM 5051 N N . ARG B 1 211 ? -5.000 101.056 13.408 1.00 19.66 211 ARG B N 1
ATOM 5052 C CA . ARG B 1 211 ? -5.896 99.914 13.504 1.00 19.37 211 ARG B CA 1
ATOM 5053 C C . ARG B 1 211 ? -6.205 99.530 14.945 1.00 19.04 211 ARG B C 1
ATOM 5054 O O . ARG B 1 211 ? -6.802 98.485 15.205 1.00 19.50 211 ARG B O 1
ATOM 5062 N N . ARG B 1 212 ? -5.817 100.400 15.872 1.00 18.78 212 ARG B N 1
ATOM 5063 C CA . ARG B 1 212 ? -6.049 100.176 17.293 1.00 19.54 212 AR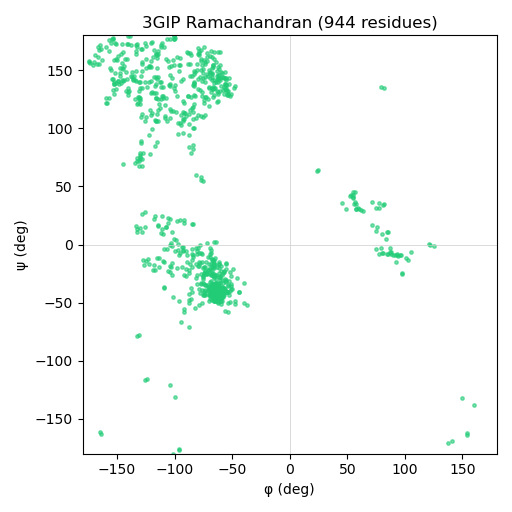G B CA 1
ATOM 5064 C C . ARG B 1 212 ? -5.442 98.855 17.752 1.00 19.65 212 ARG B C 1
ATOM 5065 O O . ARG B 1 212 ? -6.079 98.071 18.462 1.00 19.66 212 ARG B O 1
ATOM 5073 N N . ARG B 1 213 ? -4.206 98.614 17.327 1.00 17.13 213 ARG B N 1
ATOM 5074 C CA . ARG B 1 213 ? -3.491 97.403 17.707 1.00 16.71 213 ARG B CA 1
ATOM 5075 C C . ARG B 1 213 ? -2.326 97.780 18.615 1.00 15.73 213 ARG B C 1
ATOM 5076 O O . ARG B 1 213 ? -2.008 98.958 18.787 1.00 15.78 213 ARG B O 1
ATOM 5084 N N . LEU B 1 214 ? -1.675 96.774 19.183 1.00 14.08 214 LEU B N 1
ATOM 5085 C CA . LEU B 1 214 ? -0.596 97.007 20.131 1.00 13.75 214 LEU B CA 1
ATOM 5086 C C . LEU B 1 214 ? 0.850 97.024 19.673 1.00 13.11 214 LEU B C 1
ATOM 5087 O O . LEU B 1 214 ? 1.204 96.511 18.610 1.00 13.24 214 LEU B O 1
ATOM 5092 N N . HIS B 1 215 ? 1.669 97.639 20.522 1.00 13.35 215 HIS B N 1
ATOM 5093 C CA . HIS B 1 215 ? 3.115 97.639 20.386 1.00 12.54 215 HIS B CA 1
ATOM 5094 C C . HIS B 1 215 ? 3.553 97.107 21.751 1.00 12.54 215 HIS B C 1
ATOM 5095 O O . HIS B 1 215 ? 3.447 97.821 22.755 1.00 13.19 215 HIS B O 1
ATOM 5102 N N . THR B 1 216 ? 4.003 95.858 21.810 1.00 12.82 216 THR B N 1
ATOM 5103 C CA . THR B 1 216 ? 4.487 95.313 23.074 1.00 12.12 216 THR B CA 1
ATOM 5104 C C . THR B 1 216 ? 5.997 95.365 22.921 1.00 11.08 216 THR B C 1
ATOM 5105 O O . THR B 1 216 ? 6.519 95.143 21.824 1.00 12.47 216 THR B O 1
ATOM 5109 N N . SER B 1 217 ? 6.710 95.657 24.000 1.00 11.26 217 SER B N 1
ATOM 5110 C CA . SER B 1 217 ? 8.148 95.782 23.870 1.00 11.67 217 SER B CA 1
ATOM 5111 C C . SER B 1 217 ? 9.064 95.238 24.949 1.00 12.57 217 SER B C 1
ATOM 5112 O O . SER B 1 217 ? 8.822 95.407 26.148 1.00 12.22 217 SER B O 1
ATOM 5115 N N . HIS B 1 218 ? 10.107 94.550 24.492 1.00 12.71 218 HIS B N 1
ATOM 5116 C CA . HIS B 1 218 ? 11.167 94.090 25.369 1.00 12.30 218 HIS B CA 1
ATOM 5117 C C . HIS B 1 218 ? 12.058 95.301 25.095 1.00 12.23 218 HIS B C 1
ATOM 5118 O O . HIS B 1 218 ? 12.636 95.428 24.009 1.00 12.81 218 HIS B O 1
ATOM 5125 N N . ILE B 1 219 ? 12.127 96.211 26.061 1.00 12.63 219 ILE B N 1
ATOM 5126 C CA . ILE B 1 219 ? 12.867 97.452 25.879 1.00 12.60 219 ILE B CA 1
ATOM 5127 C C . ILE B 1 219 ? 14.366 97.330 25.629 1.00 14.24 219 ILE B C 1
ATOM 5128 O O . ILE B 1 219 ? 14.961 96.271 25.818 1.00 13.41 219 ILE B O 1
ATOM 5133 N N . ARG B 1 220 ? 14.963 98.431 25.184 1.00 13.51 220 ARG B N 1
ATOM 5134 C CA . ARG B 1 220 ? 16.373 98.475 24.808 1.00 13.46 220 ARG B CA 1
ATOM 5135 C C . ARG B 1 220 ? 17.384 97.989 25.835 1.00 13.67 220 ARG B C 1
ATOM 5136 O O . ARG B 1 220 ? 18.349 97.302 25.484 1.00 15.33 220 ARG B O 1
ATOM 5144 N N . ASN B 1 221 ? 17.173 98.345 27.096 1.00 13.80 221 ASN B N 1
ATOM 5145 C CA . ASN B 1 221 ? 18.080 97.939 28.158 1.00 13.86 221 ASN B CA 1
ATOM 5146 C C . ASN B 1 221 ? 17.306 97.881 29.463 1.00 13.87 221 ASN B C 1
ATOM 5147 O O . ASN B 1 221 ? 16.488 98.756 29.742 1.00 13.84 221 ASN B O 1
ATOM 5152 N N . GLU B 1 222 ? 17.561 96.850 30.262 1.00 13.12 222 GLU B N 1
ATOM 5153 C CA . GLU B 1 222 ? 16.853 96.692 31.522 1.00 13.00 222 GLU B CA 1
ATOM 5154 C C . GLU B 1 222 ? 17.759 96.743 32.743 1.00 13.53 222 GLU B C 1
ATOM 5155 O O . GLU B 1 222 ? 17.406 96.250 33.821 1.00 13.92 222 GLU B O 1
ATOM 5161 N N . ALA B 1 223 ? 18.923 97.360 32.564 1.00 14.30 223 ALA B N 1
ATOM 5162 C CA . ALA B 1 223 ? 19.890 97.523 33.637 1.00 14.10 223 ALA B CA 1
ATOM 5163 C C . ALA B 1 223 ? 20.197 99.015 33.795 1.00 14.68 223 ALA B C 1
ATOM 5164 O O . ALA B 1 223 ? 19.310 99.797 34.135 1.00 14.77 223 ALA B O 1
ATOM 5166 N N . ASP B 1 224 ? 21.438 99.414 33.531 1.00 14.89 224 ASP B N 1
ATOM 5167 C CA . ASP B 1 224 ? 21.833 100.816 33.677 1.00 16.39 224 ASP B CA 1
ATOM 5168 C C . ASP B 1 224 ? 20.993 101.801 32.860 1.00 16.01 224 ASP B C 1
ATOM 5169 O O . ASP B 1 224 ? 20.793 102.946 33.273 1.00 16.84 224 ASP B O 1
ATOM 5174 N N . GLY B 1 225 ? 20.497 101.362 31.708 1.00 15.12 225 GLY B N 1
ATOM 5175 C CA . GLY B 1 225 ? 19.706 102.256 30.877 1.00 15.26 225 GLY B CA 1
ATOM 5176 C C . GLY B 1 225 ? 18.213 101.999 30.912 1.00 14.22 225 GLY B C 1
ATOM 5177 O O . GLY B 1 225 ? 17.487 102.399 29.999 1.00 15.06 225 GLY B O 1
ATOM 5178 N N . VAL B 1 226 ? 17.740 101.355 31.973 1.00 14.30 226 VAL B N 1
ATOM 5179 C CA . VAL B 1 226 ? 16.327 101.021 32.075 1.00 13.61 226 VAL B CA 1
ATOM 5180 C C . VAL B 1 226 ? 15.362 102.206 32.049 1.00 14.38 226 VAL B C 1
ATOM 5181 O O . VAL B 1 226 ? 14.314 102.129 31.415 1.00 15.11 226 VAL B O 1
ATOM 5185 N N . GLU B 1 227 ? 15.701 103.302 32.721 1.00 15.12 227 GLU B N 1
ATOM 5186 C CA . GLU B 1 227 ? 14.802 104.451 32.721 1.00 15.20 227 GLU B CA 1
ATOM 5187 C C . GLU B 1 227 ? 14.686 105.072 31.336 1.00 15.39 227 GLU B C 1
ATOM 5188 O O . GLU B 1 227 ? 13.589 105.429 30.899 1.00 16.07 227 GLU B O 1
ATOM 5194 N N . ALA B 1 228 ? 15.811 105.191 30.642 1.00 15.28 228 ALA B N 1
ATOM 5195 C CA . ALA B 1 228 ? 15.802 105.756 29.298 1.00 15.12 228 ALA B CA 1
ATOM 5196 C C . ALA B 1 228 ? 15.077 104.804 28.349 1.00 15.13 228 ALA B C 1
ATOM 5197 O O . ALA B 1 228 ? 14.401 105.236 27.417 1.00 15.00 228 ALA B O 1
ATOM 5199 N N . ALA B 1 229 ? 15.223 103.504 28.593 1.00 14.52 229 ALA B N 1
ATOM 5200 C CA . ALA B 1 229 ? 14.581 102.500 27.751 1.00 13.59 229 ALA B CA 1
ATOM 5201 C C . ALA B 1 229 ? 13.059 102.568 27.870 1.00 13.03 229 ALA B C 1
ATOM 5202 O O . ALA B 1 229 ? 12.347 102.413 26.877 1.00 13.90 229 ALA B O 1
ATOM 5204 N N . VAL B 1 230 ? 12.556 102.792 29.081 1.00 13.55 230 VAL B N 1
ATOM 5205 C CA . VAL B 1 230 ? 11.114 102.902 29.276 1.00 13.92 230 VAL B CA 1
ATOM 5206 C C . VAL B 1 230 ? 10.628 104.186 28.600 1.00 13.81 230 VAL B C 1
ATOM 5207 O O . VAL B 1 230 ? 9.618 104.186 27.895 1.00 14.76 230 VAL B O 1
ATOM 5211 N N . GLU B 1 231 ? 11.358 105.276 28.814 1.00 14.24 231 GLU B N 1
ATOM 5212 C CA . GLU B 1 231 ? 10.995 106.557 28.209 1.00 14.84 231 GLU B CA 1
ATOM 5213 C C . GLU B 1 231 ? 10.965 106.454 26.686 1.00 15.18 231 GLU B C 1
ATOM 5214 O O . GLU B 1 231 ? 10.117 107.067 26.033 1.00 14.89 231 GLU B O 1
ATOM 5220 N N . GLU B 1 232 ? 11.883 105.674 26.120 1.00 14.47 232 GLU B N 1
ATOM 5221 C CA . GLU B 1 232 ? 11.936 105.507 24.672 1.00 14.09 232 GLU B CA 1
ATOM 5222 C C . GLU B 1 232 ? 10.642 104.925 24.109 1.00 14.66 232 GLU B C 1
ATOM 5223 O O . GLU B 1 232 ? 10.119 105.421 23.112 1.00 14.42 232 GLU B O 1
ATOM 5229 N N . VAL B 1 233 ? 10.116 103.878 24.737 1.00 14.07 233 VAL B N 1
ATOM 5230 C CA . VAL B 1 233 ? 8.885 103.289 24.240 1.00 15.26 233 VAL B CA 1
ATOM 5231 C C . VAL B 1 233 ? 7.670 104.145 24.583 1.00 15.85 233 VAL B C 1
ATOM 5232 O O . VAL B 1 233 ? 6.667 104.118 23.870 1.00 15.48 233 VAL B O 1
ATOM 5236 N N . LEU B 1 234 ? 7.753 104.918 25.663 1.00 14.75 234 LEU B N 1
ATOM 5237 C CA . LEU B 1 234 ? 6.637 105.788 26.008 1.00 14.55 234 LEU B CA 1
ATOM 5238 C C . LEU B 1 234 ? 6.592 106.911 24.973 1.00 15.35 234 LEU B C 1
ATOM 5239 O O . LEU B 1 234 ? 5.515 107.350 24.572 1.00 16.05 234 LEU B O 1
ATOM 5244 N N . ALA B 1 235 ? 7.767 107.359 24.537 1.00 15.45 235 ALA B N 1
ATOM 5245 C CA . ALA B 1 235 ? 7.861 108.423 23.537 1.00 14.81 235 ALA B CA 1
ATOM 5246 C C . ALA B 1 235 ? 7.227 107.970 22.225 1.00 16.22 235 ALA B C 1
ATOM 5247 O O . ALA B 1 235 ? 6.591 108.758 21.526 1.00 16.24 235 ALA B O 1
ATOM 5249 N N . ILE B 1 236 ? 7.410 106.699 21.880 1.00 15.31 236 ILE B N 1
ATOM 5250 C CA . ILE B 1 236 ? 6.810 106.170 20.664 1.00 14.91 236 ILE B CA 1
ATOM 5251 C C . ILE B 1 236 ? 5.294 106.207 20.844 1.00 15.51 236 ILE B C 1
ATOM 5252 O O . ILE B 1 236 ? 4.552 106.524 19.913 1.00 16.14 236 ILE B O 1
ATOM 5257 N N . GLY B 1 237 ? 4.842 105.899 22.057 1.00 14.28 237 GLY B N 1
ATOM 5258 C CA . GLY B 1 237 ? 3.420 105.911 22.346 1.00 14.99 237 GLY B CA 1
ATOM 5259 C C . GLY B 1 237 ? 2.832 107.311 22.263 1.00 15.69 237 GLY B C 1
ATOM 5260 O O . GLY B 1 237 ? 1.717 107.488 21.776 1.00 16.07 237 GLY B O 1
ATOM 5261 N N . ARG B 1 238 ? 3.577 108.306 22.735 1.00 16.70 238 ARG B N 1
ATOM 5262 C CA . ARG B 1 238 ? 3.092 109.684 22.693 1.00 17.57 238 ARG B CA 1
ATOM 5263 C C . ARG B 1 238 ? 3.070 110.207 21.263 1.00 18.09 238 ARG B C 1
ATOM 5264 O O . ARG B 1 238 ? 2.136 110.901 20.862 1.00 19.04 238 ARG B O 1
ATOM 5272 N N . GLY B 1 239 ? 4.097 109.864 20.493 1.00 16.62 239 GLY B N 1
ATOM 5273 C CA . GLY B 1 239 ? 4.181 110.344 19.125 1.00 16.05 239 GLY B CA 1
ATOM 5274 C C . GLY B 1 239 ? 3.275 109.677 18.109 1.00 16.02 239 GLY B C 1
ATOM 5275 O O . GLY B 1 239 ? 3.075 110.212 17.015 1.00 16.60 239 GLY B O 1
ATOM 5276 N N . THR B 1 240 ? 2.712 108.526 18.462 1.00 15.28 240 THR B N 1
ATOM 5277 C CA . THR B 1 240 ? 1.854 107.795 17.539 1.00 14.08 240 THR B CA 1
ATOM 5278 C C . THR B 1 240 ? 0.484 107.440 18.101 1.00 14.42 240 THR B C 1
ATOM 5279 O O . THR B 1 240 ? -0.429 107.109 17.342 1.00 15.34 240 THR B O 1
ATOM 5283 N N . GLY B 1 241 ? 0.346 107.495 19.424 1.00 13.83 241 GLY B N 1
ATOM 5284 C CA . GLY B 1 241 ? -0.916 107.151 20.054 1.00 15.14 241 GLY B CA 1
ATOM 5285 C C . GLY B 1 241 ? -1.143 105.649 20.083 1.00 16.03 241 GLY B C 1
ATOM 5286 O O . GLY B 1 241 ? -2.253 105.180 20.327 1.00 18.20 241 GLY B O 1
ATOM 5287 N N . CYS B 1 242 ? -0.082 104.888 19.844 1.00 15.20 242 CYS B N 1
ATOM 5288 C CA . CYS B 1 242 ? -0.184 103.434 19.827 1.00 15.38 242 CYS B CA 1
ATOM 5289 C C . CYS B 1 242 ? -0.267 102.829 21.228 1.00 14.28 242 CYS B C 1
ATOM 5290 O O . CYS B 1 242 ? 0.528 103.172 22.106 1.00 15.67 242 CYS B O 1
ATOM 5293 N N . ALA B 1 243 ? -1.241 101.942 21.431 1.00 14.69 243 ALA B N 1
ATOM 5294 C CA . ALA B 1 243 ? -1.407 101.265 22.718 1.00 13.99 243 ALA B CA 1
ATOM 5295 C C . ALA B 1 243 ? -0.095 100.528 22.934 1.00 15.72 243 ALA B C 1
ATOM 5296 O O . ALA B 1 243 ? 0.429 99.905 22.006 1.00 14.18 243 ALA B O 1
ATOM 5298 N N . THR B 1 244 ? 0.421 100.590 24.158 1.00 15.96 244 THR B N 1
ATOM 5299 C CA . THR B 1 244 ? 1.718 100.006 24.480 1.00 15.57 244 THR B CA 1
ATOM 5300 C C . THR B 1 244 ? 1.743 99.073 25.686 1.00 15.69 244 THR B C 1
ATOM 5301 O O . THR B 1 244 ? 0.977 99.243 26.632 1.00 15.82 244 THR B O 1
ATOM 5305 N N . VAL B 1 245 ? 2.638 98.089 25.644 1.00 14.69 245 VAL B N 1
ATOM 5306 C CA . VAL B 1 245 ? 2.813 97.165 26.759 1.00 13.68 245 VAL B CA 1
ATOM 5307 C C . VAL B 1 245 ? 4.306 97.010 27.003 1.00 12.85 245 VAL B C 1
ATOM 5308 O O . VAL B 1 245 ? 5.060 96.702 26.077 1.00 12.90 245 VAL B O 1
ATOM 5312 N N . VAL B 1 246 ? 4.734 97.254 28.239 1.00 13.30 246 VAL B N 1
ATOM 5313 C CA . VAL B 1 246 ? 6.138 97.100 28.605 1.00 11.92 246 VAL B CA 1
ATOM 5314 C C . VAL B 1 246 ? 6.272 95.663 29.115 1.00 12.62 246 VAL B C 1
ATOM 5315 O O . VAL B 1 246 ? 5.788 95.327 30.196 1.00 13.77 246 VAL B O 1
ATOM 5319 N N . SER B 1 247 ? 6.919 94.821 28.314 1.00 11.87 247 SER B N 1
ATOM 5320 C CA . SER B 1 247 ? 7.100 93.410 28.643 1.00 11.09 247 SER B CA 1
ATOM 5321 C C . SER B 1 247 ? 8.039 93.152 29.808 1.00 11.93 247 SER B C 1
ATOM 5322 O O . SER B 1 247 ? 9.009 93.879 30.003 1.00 11.45 247 SER B O 1
ATOM 5325 N N . HIS B 1 248 ? 7.739 92.088 30.556 1.00 11.71 248 HIS B N 1
ATOM 5326 C CA . HIS B 1 248 ? 8.543 91.649 31.701 1.00 12.75 248 HIS B CA 1
ATOM 5327 C C . HIS B 1 248 ? 9.360 92.775 32.321 1.00 11.63 248 HIS B C 1
ATOM 5328 O O . HIS B 1 248 ? 10.593 92.750 32.332 1.00 11.66 248 HIS B O 1
ATOM 5335 N N . HIS B 1 249 ? 8.662 93.764 32.867 1.00 12.06 249 HIS B N 1
ATOM 5336 C CA . HIS B 1 249 ? 9.350 94.906 33.444 1.00 11.81 249 HIS B CA 1
ATOM 5337 C C . HIS B 1 249 ? 10.173 94.508 34.656 1.00 11.48 249 HIS B C 1
ATOM 5338 O O . HIS B 1 249 ? 9.707 93.773 35.526 1.00 12.84 249 HIS B O 1
ATOM 5345 N N . LYS B 1 250 ? 11.405 95.004 34.696 1.00 11.59 250 LYS B N 1
ATOM 5346 C CA . LYS B 1 250 ? 12.334 94.685 35.767 1.00 11.92 250 LYS B CA 1
ATOM 5347 C C . LYS B 1 250 ? 13.536 95.620 35.755 1.00 11.96 250 LYS B C 1
ATOM 5348 O O . LYS B 1 250 ? 13.748 96.373 34.805 1.00 12.94 250 LYS B O 1
ATOM 5354 N N . CYS B 1 251 ? 14.325 95.545 36.820 1.00 12.09 251 CYS B N 1
ATOM 5355 C CA . CYS B 1 251 ? 15.548 96.328 36.953 1.00 12.33 251 CYS B CA 1
ATOM 5356 C C . CYS B 1 251 ? 16.653 95.333 37.300 1.00 12.07 251 CYS B C 1
ATOM 5357 O O . CYS B 1 251 ? 16.649 94.740 38.382 1.00 13.07 251 CYS B O 1
ATOM 5360 N N . MET B 1 252 ? 17.591 95.153 36.374 1.00 12.50 252 MET B N 1
ATOM 5361 C CA . MET B 1 252 ? 18.693 94.208 36.553 1.00 11.67 252 MET B CA 1
ATOM 5362 C C . MET B 1 252 ? 19.963 94.828 37.111 1.00 13.83 252 MET B C 1
ATOM 5363 O O . MET B 1 252 ? 20.349 95.934 36.719 1.00 14.60 252 MET B O 1
ATOM 5368 N N . MET B 1 253 ? 20.614 94.077 38.002 1.00 13.67 253 MET B N 1
ATOM 5369 C CA . MET B 1 253 ? 21.862 94.464 38.667 1.00 14.89 253 MET B CA 1
ATOM 5370 C C . MET B 1 253 ? 21.600 95.374 39.862 1.00 15.77 253 MET B C 1
ATOM 5371 O O . MET B 1 253 ? 20.820 96.320 39.776 1.00 15.78 253 MET B O 1
ATOM 5376 N N . PRO B 1 254 ? 22.267 95.100 40.996 1.00 15.93 254 PRO B N 1
ATOM 5377 C CA . PRO B 1 254 ? 22.135 95.855 42.245 1.00 17.37 254 PRO B CA 1
ATOM 5378 C C . PRO B 1 254 ? 22.123 97.376 42.138 1.00 16.78 254 PRO B C 1
ATOM 5379 O O . PRO B 1 254 ? 21.353 98.038 42.834 1.00 17.25 254 PRO B O 1
ATOM 5383 N N . GLN B 1 255 ? 22.967 97.934 41.280 1.00 16.61 255 GLN B N 1
ATOM 5384 C CA . GLN B 1 255 ? 23.022 99.387 41.150 1.00 18.30 255 GLN B CA 1
ATOM 5385 C C . GLN B 1 255 ? 21.749 99.975 40.552 1.00 18.82 255 GLN B C 1
ATOM 5386 O O . GLN B 1 255 ? 21.538 101.186 40.605 1.00 19.67 255 GLN B O 1
ATOM 5392 N N . ASN B 1 256 ? 20.897 99.122 39.993 1.00 16.34 256 ASN B N 1
ATOM 5393 C CA . ASN B 1 256 ? 19.662 99.593 39.377 1.00 16.69 256 ASN B CA 1
ATOM 5394 C C . ASN B 1 256 ? 18.416 99.218 40.162 1.00 16.12 256 ASN B C 1
ATOM 5395 O O . ASN B 1 256 ? 17.305 99.593 39.792 1.00 16.26 256 ASN B O 1
ATOM 5400 N N . TRP B 1 257 ? 18.591 98.468 41.242 1.00 16.08 257 TRP B N 1
ATOM 5401 C CA . TRP B 1 257 ? 17.448 98.075 42.047 1.00 15.43 257 TRP B CA 1
ATOM 5402 C C . TRP B 1 257 ? 16.760 99.302 42.628 1.00 16.39 257 TRP B C 1
ATOM 5403 O O . TRP B 1 257 ? 17.413 100.186 43.188 1.00 19.00 257 TRP B O 1
ATOM 5414 N N . GLY B 1 258 ? 15.441 99.355 42.469 1.00 15.92 258 GLY B N 1
ATOM 5415 C CA . GLY B 1 258 ? 14.669 100.469 42.986 1.00 15.77 258 GLY B CA 1
ATOM 5416 C C . GLY B 1 258 ? 14.301 101.493 41.931 1.00 17.17 258 GLY B C 1
ATOM 5417 O O . GLY B 1 258 ? 13.461 102.360 42.174 1.00 18.91 258 GLY B O 1
ATOM 5418 N N . ARG B 1 259 ? 14.912 101.394 40.755 1.00 16.24 259 ARG B N 1
ATOM 5419 C CA . ARG B 1 259 ? 14.632 102.350 39.692 1.00 16.52 259 ARG B CA 1
ATOM 5420 C C . ARG B 1 259 ? 13.232 102.213 39.110 1.00 16.18 259 ARG B C 1
ATOM 5421 O O . ARG B 1 259 ? 12.807 103.050 38.313 1.00 16.41 259 ARG B O 1
ATOM 5429 N N . SER B 1 260 ? 12.509 101.170 39.508 1.00 16.23 260 SER B N 1
ATOM 5430 C CA . SER B 1 260 ? 11.152 100.977 39.016 1.00 16.91 260 SER B CA 1
ATOM 5431 C C . SER B 1 260 ? 10.241 102.056 39.593 1.00 17.61 260 SER B C 1
ATOM 5432 O O . SER B 1 260 ? 9.159 102.315 39.067 1.00 17.37 260 SER B O 1
ATOM 5435 N N . ARG B 1 261 ? 10.662 102.684 40.684 1.00 18.53 261 ARG B N 1
ATOM 5436 C CA . ARG B 1 261 ? 9.828 103.739 41.237 1.00 19.77 261 ARG B CA 1
ATOM 5437 C C . ARG B 1 261 ? 9.758 104.857 40.201 1.00 18.23 261 ARG B C 1
ATOM 5438 O O . ARG B 1 261 ? 8.701 105.444 39.981 1.00 19.27 261 ARG B O 1
ATOM 5446 N N . ALA B 1 262 ? 10.883 105.120 39.544 1.00 17.39 262 ALA B N 1
ATOM 5447 C CA . ALA B 1 262 ? 10.945 106.157 38.516 1.00 17.12 262 ALA B CA 1
ATOM 5448 C C . ALA B 1 262 ? 10.248 105.725 37.226 1.00 17.94 262 ALA B C 1
ATOM 5449 O O . ALA B 1 262 ? 9.516 106.508 36.622 1.00 17.61 262 ALA B O 1
ATOM 5451 N N . THR B 1 263 ? 10.466 104.485 36.797 1.00 16.35 263 THR B N 1
ATOM 5452 C CA . THR B 1 263 ? 9.833 104.020 35.565 1.00 14.85 263 THR B CA 1
ATOM 5453 C C . THR B 1 263 ? 8.318 103.914 35.691 1.00 14.27 263 THR B C 1
ATOM 5454 O O . THR B 1 263 ? 7.590 104.298 34.776 1.00 15.34 263 THR B O 1
ATOM 5458 N N . LEU B 1 264 ? 7.839 103.402 36.820 1.00 13.89 264 LEU B N 1
ATOM 5459 C CA . LEU B 1 264 ? 6.403 103.268 37.024 1.00 14.62 264 LEU B CA 1
ATOM 5460 C C . LEU B 1 264 ? 5.754 104.648 37.105 1.00 15.36 264 LEU B C 1
ATOM 5461 O O . LEU B 1 264 ? 4.636 104.839 36.632 1.00 16.99 264 LEU B O 1
ATOM 5466 N N . ALA B 1 265 ? 6.463 105.609 37.688 1.00 16.71 265 ALA B N 1
ATOM 5467 C CA . ALA B 1 265 ? 5.935 106.969 37.791 1.00 17.56 265 ALA B CA 1
ATOM 5468 C C . ALA B 1 265 ? 5.845 107.569 36.389 1.00 18.05 265 ALA B C 1
ATOM 5469 O O . ALA B 1 265 ? 4.877 108.256 36.059 1.00 19.00 265 ALA B O 1
ATOM 5471 N N . ASN B 1 266 ? 6.858 107.297 35.568 1.00 17.53 266 ASN B N 1
ATOM 5472 C CA . ASN B 1 266 ? 6.898 107.799 34.196 1.00 16.79 266 ASN B CA 1
ATOM 5473 C C . ASN B 1 266 ? 5.761 107.169 33.391 1.00 17.07 266 ASN B C 1
ATOM 5474 O O . ASN B 1 266 ? 5.081 107.844 32.617 1.00 16.38 266 ASN B O 1
ATOM 5479 N N . ILE B 1 267 ? 5.558 105.869 33.579 1.00 15.62 267 ILE B N 1
ATOM 5480 C CA . ILE B 1 267 ? 4.490 105.163 32.896 1.00 16.06 267 ILE B CA 1
ATOM 5481 C C . ILE B 1 267 ? 3.146 105.771 33.298 1.00 17.38 267 ILE B C 1
ATOM 5482 O O . ILE B 1 267 ? 2.296 106.031 32.448 1.00 17.65 267 ILE B O 1
ATOM 5487 N N . ASP B 1 268 ? 2.964 106.009 34.595 1.00 19.09 268 ASP B N 1
ATOM 5488 C CA . ASP B 1 268 ? 1.716 106.587 35.085 1.00 19.37 268 ASP B CA 1
ATOM 5489 C C . ASP B 1 268 ? 1.444 107.964 34.491 1.00 19.01 268 ASP B C 1
ATOM 5490 O O . ASP B 1 268 ? 0.309 108.273 34.127 1.00 20.14 268 ASP B O 1
ATOM 5495 N N . ARG B 1 269 ? 2.480 108.790 34.399 1.00 18.75 269 ARG B N 1
ATOM 5496 C CA . ARG B 1 269 ? 2.313 110.120 33.830 1.00 19.86 269 ARG B CA 1
ATOM 5497 C C . ARG B 1 269 ? 1.971 110.020 32.351 1.00 20.46 269 ARG B C 1
ATOM 5498 O O . ARG B 1 269 ? 1.217 110.838 31.823 1.00 20.78 269 ARG B O 1
ATOM 5506 N N . ALA B 1 270 ? 2.522 109.013 31.681 1.00 19.81 270 ALA B N 1
ATOM 5507 C CA . ALA B 1 270 ? 2.238 108.825 30.266 1.00 18.78 270 ALA B CA 1
ATOM 5508 C C . ALA B 1 270 ? 0.762 108.481 30.105 1.00 18.67 270 ALA B C 1
ATOM 5509 O O . ALA B 1 270 ? 0.103 108.949 29.173 1.00 19.36 270 ALA B O 1
ATOM 5511 N N . ARG B 1 271 ? 0.234 107.664 31.012 1.00 18.47 271 ARG B N 1
ATOM 5512 C CA . ARG B 1 271 ? -1.173 107.301 30.938 1.00 20.69 271 ARG B CA 1
ATOM 5513 C C . ARG B 1 271 ? -1.994 108.569 31.157 1.00 21.19 271 ARG B C 1
ATOM 5514 O O . ARG B 1 271 ? -3.039 108.750 30.536 1.00 21.59 271 ARG B O 1
ATOM 5522 N N . GLU B 1 272 ? -1.503 109.441 32.037 1.00 23.19 272 GLU B N 1
ATOM 5523 C CA . GLU B 1 272 ? -2.165 110.714 32.332 1.00 24.64 272 GLU B CA 1
ATOM 5524 C C . GLU B 1 272 ? -2.280 111.533 31.050 1.00 23.59 272 GLU B C 1
ATOM 5525 O O . GLU B 1 272 ? -3.270 112.235 30.829 1.00 23.52 272 GLU B O 1
ATOM 5531 N N . GLN B 1 273 ? -1.251 111.441 30.213 1.00 20.74 273 GLN B N 1
ATOM 5532 C CA . GLN B 1 273 ? -1.206 112.175 28.952 1.00 20.97 273 GLN B CA 1
ATOM 5533 C C . GLN B 1 273 ? -2.117 111.591 27.880 1.00 21.23 273 GLN B C 1
ATOM 5534 O O . GLN B 1 273 ? -2.443 112.265 26.902 1.00 20.67 273 GLN B O 1
ATOM 5540 N N . GLY B 1 274 ? -2.516 110.334 28.051 1.00 20.63 274 GLY B N 1
ATOM 5541 C CA . GLY B 1 274 ? -3.389 109.712 27.073 1.00 19.33 274 GLY B CA 1
ATOM 5542 C C . GLY B 1 274 ? -2.825 108.450 26.453 1.00 18.84 274 GLY B C 1
ATOM 5543 O O . GLY B 1 274 ? -3.472 107.827 25.611 1.00 19.11 274 GLY B O 1
ATOM 5544 N N . VAL B 1 275 ? -1.619 108.069 26.857 1.00 18.35 275 VAL B N 1
ATOM 5545 C CA . VAL B 1 275 ? -1.024 106.855 26.318 1.00 17.98 275 VAL B CA 1
ATOM 5546 C C . VAL B 1 275 ? -1.686 105.656 26.980 1.00 18.18 275 VAL B C 1
ATOM 5547 O O . VAL B 1 275 ? -1.774 105.582 28.207 1.00 19.40 275 VAL B O 1
ATOM 5551 N N . GLU B 1 276 ? -2.175 104.732 26.162 1.00 17.72 276 GLU B N 1
ATOM 5552 C CA . GLU B 1 276 ? -2.799 103.516 26.665 1.00 19.40 276 GLU B CA 1
ATOM 5553 C C . GLU B 1 276 ? -1.600 102.606 26.900 1.00 18.65 276 GLU B C 1
ATOM 5554 O O . GLU B 1 276 ? -0.970 102.147 25.950 1.00 18.68 276 GLU B O 1
ATOM 5560 N N . VAL B 1 277 ? -1.264 102.373 28.163 1.00 18.41 277 VAL B N 1
ATOM 5561 C CA . VAL B 1 277 ? -0.107 101.548 28.472 1.00 18.32 277 VAL B CA 1
ATOM 5562 C C . VAL B 1 277 ? -0.299 100.622 29.659 1.00 17.34 277 VAL B C 1
ATOM 5563 O O . VAL B 1 277 ? -0.937 100.973 30.650 1.00 17.23 277 VAL B O 1
ATOM 5567 N N . ALA B 1 278 ? 0.262 99.427 29.535 1.00 15.26 278 ALA B N 1
ATOM 5568 C CA . ALA B 1 278 ? 0.195 98.425 30.583 1.00 14.76 278 ALA B CA 1
ATOM 5569 C C . ALA B 1 278 ? 1.556 97.752 30.624 1.00 13.73 278 ALA B C 1
ATOM 5570 O O . ALA B 1 278 ? 2.448 98.100 29.850 1.00 13.12 278 ALA B O 1
ATOM 5572 N N . LEU B 1 279 ? 1.721 96.803 31.537 1.00 13.32 279 LEU B N 1
ATOM 5573 C CA . LEU B 1 279 ? 2.985 96.086 31.656 1.00 13.63 279 LEU B CA 1
ATOM 5574 C C . LEU B 1 279 ? 2.711 94.703 32.210 1.00 13.03 279 LEU B C 1
ATOM 5575 O O . LEU B 1 279 ? 1.577 94.382 32.568 1.00 14.42 279 LEU B O 1
ATOM 5580 N N . ASP B 1 280 ? 3.745 93.871 32.249 1.00 11.90 280 ASP B N 1
ATOM 5581 C CA . ASP B 1 280 ? 3.600 92.537 32.814 1.00 12.00 280 ASP B CA 1
ATOM 5582 C C . ASP B 1 280 ? 4.905 92.083 33.441 1.00 12.08 280 ASP B C 1
ATOM 5583 O O . ASP B 1 280 ? 5.968 92.653 33.178 1.00 12.47 280 ASP B O 1
ATOM 5588 N N . ILE B 1 281 ? 4.808 91.074 34.301 1.00 12.51 281 ILE B N 1
ATOM 5589 C CA . ILE B 1 281 ? 5.975 90.514 34.973 1.00 12.57 281 ILE B CA 1
ATOM 5590 C C . ILE B 1 281 ? 5.771 89.027 35.192 1.00 12.59 281 ILE B C 1
ATOM 5591 O O . ILE B 1 281 ? 4.656 88.516 35.063 1.00 12.88 281 ILE B O 1
ATOM 5596 N N . TYR B 1 282 ? 6.870 88.338 35.484 1.00 12.87 282 TYR B N 1
ATOM 5597 C CA . TYR B 1 282 ? 6.814 86.934 35.866 1.00 12.45 282 TYR B CA 1
ATOM 5598 C C . TYR B 1 282 ? 7.338 87.073 37.296 1.00 12.64 282 TYR B C 1
ATOM 5599 O O . TYR B 1 282 ? 8.211 87.903 37.576 1.00 11.94 282 TYR B O 1
ATOM 5608 N N . PRO B 1 283 ? 6.786 86.291 38.229 1.00 12.11 283 PRO B N 1
ATOM 5609 C CA . PRO B 1 283 ? 7.160 86.328 39.646 1.00 12.76 283 PRO B CA 1
ATOM 5610 C C . PRO B 1 283 ? 8.481 85.706 40.096 1.00 12.59 283 PRO B C 1
ATOM 5611 O O . PRO B 1 283 ? 8.489 84.877 41.004 1.00 13.60 283 PRO B O 1
ATOM 5615 N N . TYR B 1 284 ? 9.589 86.126 39.488 1.00 12.57 284 TYR B N 1
ATOM 5616 C CA . TYR B 1 284 ? 10.913 85.601 39.840 1.00 12.86 284 TYR B CA 1
ATOM 5617 C C . TYR B 1 284 ? 11.980 86.691 39.743 1.00 12.39 284 TYR B C 1
ATOM 5618 O O . TYR B 1 284 ? 11.856 87.616 38.944 1.00 13.97 284 TYR B O 1
ATOM 5627 N N . PRO B 1 285 ? 13.051 86.586 40.548 1.00 11.57 285 PRO B N 1
ATOM 5628 C CA . PRO B 1 285 ? 14.146 87.562 40.562 1.00 12.47 285 PRO B CA 1
ATOM 5629 C C . PRO B 1 285 ? 15.305 87.247 39.620 1.00 11.88 285 PRO B C 1
ATOM 5630 O O . PRO B 1 285 ? 16.405 87.767 39.784 1.00 11.91 285 PRO B O 1
ATOM 5634 N N . GLY B 1 286 ? 15.058 86.385 38.644 1.00 12.21 286 GLY B N 1
ATOM 5635 C CA . GLY B 1 286 ? 16.087 86.039 37.679 1.00 12.06 286 GLY B CA 1
ATOM 5636 C C . GLY B 1 286 ? 15.470 86.029 36.296 1.00 11.67 286 GLY B C 1
ATOM 5637 O O . GLY B 1 286 ? 14.317 85.636 36.147 1.00 11.23 286 GLY B O 1
ATOM 5638 N N . SER B 1 287 ? 16.212 86.481 35.289 1.00 10.32 287 SER B N 1
ATOM 5639 C CA . SER B 1 287 ? 15.696 86.493 33.923 1.00 12.18 287 SER B CA 1
ATOM 5640 C C . SER B 1 287 ? 16.270 85.294 33.185 1.00 12.10 287 SER B C 1
ATOM 5641 O O . SER B 1 287 ? 17.030 84.518 33.757 1.00 13.75 287 SER B O 1
ATOM 5644 N N . SER B 1 288 ? 15.896 85.132 31.922 1.00 11.39 288 SER B N 1
ATOM 5645 C CA . SER B 1 288 ? 16.417 84.022 31.136 1.00 11.57 288 SER B CA 1
ATOM 5646 C C . SER B 1 288 ? 16.259 84.314 29.656 1.00 11.83 288 SER B C 1
ATOM 5647 O O . SER B 1 288 ? 15.169 84.617 29.180 1.00 13.09 288 SER B O 1
ATOM 5650 N N . THR B 1 289 ? 17.363 84.229 28.931 1.00 11.75 289 THR B N 1
ATOM 5651 C CA . THR B 1 289 ? 17.338 84.471 27.503 1.00 11.69 289 THR B CA 1
ATOM 5652 C C . THR B 1 289 ? 18.629 83.926 26.911 1.00 12.91 289 THR B C 1
ATOM 5653 O O . THR B 1 289 ? 19.306 83.118 27.545 1.00 12.93 289 THR B O 1
ATOM 5657 N N . ILE B 1 290 ? 18.964 84.341 25.697 1.00 12.51 290 ILE B N 1
ATOM 5658 C CA . ILE B 1 290 ? 20.187 83.864 25.071 1.00 12.99 290 ILE B CA 1
ATOM 5659 C C . ILE B 1 290 ? 21.404 84.251 25.906 1.00 13.72 290 ILE B C 1
ATOM 5660 O O . ILE B 1 290 ? 21.369 85.217 26.669 1.00 12.83 290 ILE B O 1
ATOM 5665 N N . LEU B 1 291 ? 22.476 83.477 25.774 1.00 12.26 291 LEU B N 1
ATOM 5666 C CA . LEU B 1 291 ? 23.708 83.761 26.494 1.00 12.58 291 LEU B CA 1
ATOM 5667 C C . LEU B 1 291 ? 24.378 84.948 25.813 1.00 12.74 291 LEU B C 1
ATOM 5668 O O . LEU B 1 291 ? 24.631 84.925 24.608 1.00 14.13 291 LEU B O 1
ATOM 5673 N N . ILE B 1 292 ? 24.655 85.985 26.593 1.00 14.17 292 ILE B N 1
ATOM 5674 C CA . ILE B 1 292 ? 25.269 87.206 26.086 1.00 15.17 292 ILE B CA 1
ATOM 5675 C C . ILE B 1 292 ? 26.661 87.372 26.692 1.00 15.28 292 ILE B C 1
ATOM 5676 O O . ILE B 1 292 ? 26.802 87.708 27.865 1.00 16.09 292 ILE B O 1
ATOM 5681 N N . PRO B 1 293 ? 27.714 87.129 25.894 1.00 15.32 293 PRO B N 1
ATOM 5682 C CA . PRO B 1 293 ? 29.094 87.250 26.376 1.00 15.76 293 PRO B CA 1
ATOM 5683 C C . PRO B 1 293 ? 29.427 88.562 27.076 1.00 15.63 293 PRO B C 1
ATOM 5684 O O . PRO B 1 293 ? 30.223 88.587 28.013 1.00 15.76 293 PRO B O 1
ATOM 5688 N N . GLU B 1 294 ? 28.816 89.648 26.615 1.00 17.20 294 GLU B N 1
ATOM 5689 C CA . GLU B 1 294 ? 29.056 90.969 27.184 1.00 17.89 294 GLU B CA 1
ATOM 5690 C C . GLU B 1 294 ? 28.661 91.072 28.657 1.00 17.88 294 GLU B C 1
ATOM 5691 O O . GLU B 1 294 ? 29.043 92.023 29.338 1.00 18.82 294 GLU B O 1
ATOM 5697 N N . ARG B 1 295 ? 27.894 90.102 29.146 1.00 16.26 295 ARG B N 1
ATOM 5698 C CA . ARG B 1 295 ? 27.468 90.101 30.544 1.00 15.64 295 ARG B CA 1
ATOM 5699 C C . ARG B 1 295 ? 28.371 89.225 31.407 1.00 14.62 295 ARG B C 1
ATOM 5700 O O . ARG B 1 295 ? 28.215 89.175 32.625 1.00 15.08 295 ARG B O 1
ATOM 5708 N N . ALA B 1 296 ? 29.316 88.541 30.772 1.00 16.25 296 ALA B N 1
ATOM 5709 C CA . ALA B 1 296 ? 30.218 87.639 31.482 1.00 16.39 296 ALA B CA 1
ATOM 5710 C C . ALA B 1 296 ? 30.902 88.243 32.703 1.00 17.00 296 ALA B C 1
ATOM 5711 O O . ALA B 1 296 ? 31.088 87.563 33.713 1.00 17.90 296 ALA B O 1
ATOM 5713 N N . GLU B 1 297 ? 31.289 89.511 32.610 1.00 17.23 297 GLU B N 1
ATOM 5714 C CA . GLU B 1 297 ? 31.960 90.178 33.720 1.00 18.45 297 GLU B CA 1
ATOM 5715 C C . GLU B 1 297 ? 31.086 91.210 34.432 1.00 19.06 297 GLU B C 1
ATOM 5716 O O . GLU B 1 297 ? 31.596 92.030 35.195 1.00 20.83 297 GLU B O 1
ATOM 5722 N N . THR B 1 298 ? 29.779 91.182 34.193 1.00 17.69 298 THR B N 1
ATOM 5723 C CA . THR B 1 298 ? 28.899 92.143 34.848 1.00 18.11 298 THR B CA 1
ATOM 5724 C C . THR B 1 298 ? 27.858 91.474 35.735 1.00 17.43 298 THR B C 1
ATOM 5725 O O . THR B 1 298 ? 27.321 92.103 36.644 1.00 20.00 298 THR B O 1
ATOM 5729 N N . ILE B 1 299 ? 27.579 90.200 35.478 1.00 15.16 299 ILE B N 1
ATOM 5730 C CA . ILE B 1 299 ? 26.602 89.461 36.271 1.00 14.28 299 ILE B CA 1
ATOM 5731 C C . ILE B 1 299 ? 27.200 88.130 36.713 1.00 13.91 299 ILE B C 1
ATOM 5732 O O . ILE B 1 299 ? 27.691 87.360 35.885 1.00 14.18 299 ILE B O 1
ATOM 5737 N N . ASP B 1 300 ? 27.182 87.876 38.019 1.00 13.43 300 ASP B N 1
ATOM 5738 C CA . ASP B 1 300 ? 27.713 86.628 38.558 1.00 13.12 300 ASP B CA 1
ATOM 5739 C C . ASP B 1 300 ? 26.649 85.533 38.516 1.00 13.13 300 ASP B C 1
ATOM 5740 O O . ASP B 1 300 ? 25.460 85.809 38.366 1.00 13.04 300 ASP B O 1
ATOM 5745 N N . ASP B 1 301 ? 27.095 84.289 38.646 1.00 12.74 301 ASP B N 1
ATOM 5746 C CA . ASP B 1 301 ? 26.207 83.130 38.630 1.00 12.73 301 ASP B CA 1
ATOM 5747 C C . ASP B 1 301 ? 25.382 82.932 37.361 1.00 12.66 301 ASP B C 1
ATOM 5748 O O . ASP B 1 301 ? 24.265 82.414 37.415 1.00 12.83 301 ASP B O 1
ATOM 5753 N N . ILE B 1 302 ? 25.922 83.348 36.218 1.00 12.33 302 ILE B N 1
ATOM 5754 C CA . ILE B 1 302 ? 25.225 83.128 34.959 1.00 11.22 302 ILE B CA 1
ATOM 5755 C C . ILE B 1 302 ? 25.162 81.605 34.848 1.00 12.74 302 ILE B C 1
ATOM 5756 O O . ILE B 1 302 ? 26.191 80.928 34.896 1.00 13.73 302 ILE B O 1
ATOM 5761 N N . ARG B 1 303 ? 23.952 81.068 34.739 1.00 12.48 303 ARG B N 1
ATOM 5762 C CA . ARG B 1 303 ? 23.776 79.621 34.675 1.00 12.66 303 ARG B CA 1
ATOM 5763 C C . ARG B 1 303 ? 23.185 79.209 33.339 1.00 12.81 303 ARG B C 1
ATOM 5764 O O . ARG B 1 303 ? 22.138 79.701 32.933 1.00 12.20 303 ARG B O 1
ATOM 5772 N N . ILE B 1 304 ? 23.864 78.290 32.662 1.00 11.62 304 ILE B N 1
ATOM 5773 C CA . ILE B 1 304 ? 23.436 77.825 31.348 1.00 11.73 304 ILE B CA 1
ATOM 5774 C C 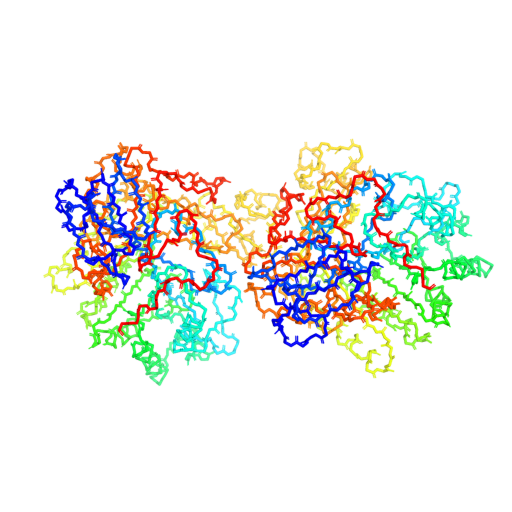. ILE B 1 304 ? 22.114 77.044 31.358 1.00 11.90 304 ILE B C 1
ATOM 5775 O O . ILE B 1 304 ? 21.885 76.196 32.219 1.00 12.63 304 ILE B O 1
ATOM 5780 N N . THR B 1 305 ? 21.244 77.355 30.400 1.00 10.78 305 THR B N 1
ATOM 5781 C CA . THR B 1 305 ? 19.951 76.687 30.262 1.00 11.66 305 THR B CA 1
ATOM 5782 C C . THR B 1 305 ? 19.985 75.723 29.080 1.00 12.87 305 THR B C 1
ATOM 5783 O O . THR B 1 305 ? 19.184 74.797 29.003 1.00 13.84 305 THR B O 1
ATOM 5787 N N . TRP B 1 306 ? 20.903 75.971 28.153 1.00 11.81 306 TRP B N 1
ATOM 5788 C CA . TRP B 1 306 ? 21.093 75.125 26.976 1.00 12.01 306 TRP B CA 1
ATOM 5789 C C . TRP B 1 306 ? 22.312 75.625 26.221 1.00 12.86 306 TRP B C 1
ATOM 5790 O O . TRP B 1 306 ? 22.720 76.770 26.385 1.00 13.17 306 TRP B O 1
ATOM 5801 N N . SER B 1 307 ? 22.907 74.744 25.424 1.00 13.18 307 SER B N 1
ATOM 5802 C CA . SER B 1 307 ? 24.059 75.086 24.596 1.00 12.50 307 SER B CA 1
ATOM 5803 C C . SER B 1 307 ? 24.133 74.052 23.490 1.00 13.14 307 SER B C 1
ATOM 5804 O O . SER B 1 307 ? 24.232 72.855 23.758 1.00 14.64 307 SER B O 1
ATOM 5807 N N . THR B 1 308 ? 24.081 74.509 22.247 1.00 12.58 308 THR B N 1
ATOM 5808 C CA . THR B 1 308 ? 24.134 73.581 21.131 1.00 12.03 308 THR B CA 1
ATOM 5809 C C . THR B 1 308 ? 25.477 72.850 21.037 1.00 12.88 308 THR B C 1
ATOM 5810 O O . THR B 1 308 ? 25.503 71.627 20.910 1.00 13.12 308 THR B O 1
ATOM 5814 N N . PRO B 1 309 ? 26.606 73.575 21.115 1.00 13.36 309 PRO B N 1
ATOM 5815 C CA . PRO B 1 309 ? 27.886 72.861 21.026 1.00 13.56 309 PRO B CA 1
ATOM 5816 C C . PRO B 1 309 ? 28.258 72.104 22.297 1.00 13.80 309 PRO B C 1
ATOM 5817 O O . PRO B 1 309 ? 28.964 71.098 22.247 1.00 14.92 309 PRO B O 1
ATOM 5821 N N . HIS B 1 310 ? 27.773 72.586 23.435 1.00 13.29 310 HIS B N 1
ATOM 5822 C CA . HIS B 1 310 ? 28.098 71.968 24.714 1.00 12.53 310 HIS B CA 1
ATOM 5823 C C . HIS B 1 310 ? 26.863 71.707 25.563 1.00 12.86 310 HIS B C 1
ATOM 5824 O O . HIS B 1 310 ? 26.687 72.311 26.615 1.00 11.79 310 HIS B O 1
ATOM 5831 N N . PRO B 1 311 ? 26.002 70.777 25.124 1.00 13.08 311 PRO B N 1
ATOM 5832 C CA . PRO B 1 311 ? 24.777 70.448 25.858 1.00 13.59 311 PRO B CA 1
ATOM 5833 C C . PRO B 1 311 ? 25.029 69.907 27.262 1.00 13.36 311 PRO B C 1
ATOM 5834 O O . PRO B 1 311 ? 24.126 69.884 28.098 1.00 13.34 311 PRO B O 1
ATOM 5838 N N . GLU B 1 312 ? 26.259 69.476 27.520 1.00 12.18 312 GLU B N 1
ATOM 5839 C CA . GLU B 1 312 ? 26.612 68.955 28.831 1.00 12.32 312 GLU B CA 1
ATOM 5840 C C . GLU B 1 312 ? 26.655 70.083 29.868 1.00 12.69 312 GLU B C 1
ATOM 5841 O O . GLU B 1 312 ? 26.524 69.841 31.066 1.00 12.49 312 GLU B O 1
ATOM 5847 N N . CYS B 1 313 ? 26.822 71.317 29.396 1.00 14.70 313 CYS B N 1
ATOM 5848 C CA . CYS B 1 313 ? 26.922 72.466 30.291 1.00 15.74 313 CYS B CA 1
ATOM 5849 C C . CYS B 1 313 ? 25.612 72.995 30.861 1.00 13.90 313 CYS B C 1
ATOM 5850 O O . CYS B 1 313 ? 25.634 73.876 31.718 1.00 12.23 313 CYS B O 1
ATOM 5853 N N . SER B 1 314 ? 24.478 72.486 30.392 1.00 12.43 314 SER B N 1
ATOM 5854 C CA . SER B 1 314 ? 23.204 72.940 30.933 1.00 11.98 314 SER B CA 1
ATOM 5855 C C . SER B 1 314 ? 23.217 72.743 32.449 1.00 13.51 314 SER B C 1
ATOM 5856 O O . SER B 1 314 ? 23.623 71.689 32.945 1.00 13.08 314 SER B O 1
ATOM 5859 N N . GLY B 1 315 ? 22.795 73.772 33.180 1.00 11.61 315 GLY B N 1
ATOM 5860 C CA . GLY B 1 315 ? 22.769 73.706 34.632 1.00 12.61 315 GLY B CA 1
ATOM 5861 C C . GLY B 1 315 ? 24.044 74.167 35.320 1.00 12.02 315 GLY B C 1
ATOM 5862 O O . GLY B 1 315 ? 24.070 74.323 36.546 1.00 13.28 315 GLY B O 1
ATOM 5863 N N . GLU B 1 316 ? 25.099 74.403 34.544 1.00 11.40 316 GLU B N 1
ATOM 5864 C CA . GLU B 1 316 ? 26.383 74.826 35.103 1.00 12.41 316 GLU B CA 1
ATOM 5865 C C . GLU B 1 316 ? 26.601 76.340 35.083 1.00 11.77 316 GLU B C 1
ATOM 5866 O O . GLU B 1 316 ? 26.023 77.054 34.258 1.00 12.96 316 GLU B O 1
ATOM 5872 N N . TYR B 1 317 ? 27.442 76.816 35.998 1.00 12.65 317 TYR B N 1
ATOM 5873 C CA . TYR B 1 317 ? 27.772 78.237 36.084 1.00 11.20 317 TYR B CA 1
ATOM 5874 C C . TYR B 1 317 ? 28.865 78.583 35.088 1.00 12.29 317 TYR B C 1
ATOM 5875 O O . TYR B 1 317 ? 29.848 77.845 34.946 1.00 11.86 317 TYR B O 1
ATOM 5884 N N . LEU B 1 318 ? 28.710 79.725 34.425 1.00 12.22 318 LEU B N 1
ATOM 5885 C CA . LEU B 1 318 ? 29.693 80.174 33.451 1.00 11.52 318 LEU B CA 1
ATOM 5886 C C . LEU B 1 318 ? 31.092 80.233 34.067 1.00 12.86 318 LEU B C 1
ATOM 5887 O O . LEU B 1 318 ? 32.071 79.854 33.430 1.00 12.69 318 LEU B O 1
ATOM 5892 N N . ALA B 1 319 ? 31.184 80.701 35.309 1.00 12.80 319 ALA B N 1
ATOM 5893 C CA . ALA B 1 319 ? 32.477 80.802 35.985 1.00 12.32 319 ALA B CA 1
ATOM 5894 C C . ALA B 1 319 ? 33.137 79.440 36.148 1.00 13.44 319 ALA B C 1
ATOM 5895 O O . ALA B 1 319 ? 34.351 79.312 35.983 1.00 14.41 319 ALA B O 1
ATOM 5897 N N . ASP B 1 320 ? 32.342 78.427 36.478 1.00 11.92 320 ASP B N 1
ATOM 5898 C CA . ASP B 1 320 ? 32.884 77.081 36.662 1.00 12.45 320 ASP B CA 1
ATOM 5899 C C . ASP B 1 320 ? 33.345 76.497 35.333 1.00 12.48 320 ASP B C 1
ATOM 5900 O O . ASP B 1 320 ? 34.387 75.841 35.262 1.00 13.57 320 ASP B O 1
ATOM 5905 N N . ILE B 1 321 ? 32.564 76.728 34.281 1.00 11.37 321 ILE B N 1
ATOM 5906 C CA . ILE B 1 321 ? 32.907 76.223 32.953 1.00 12.69 321 ILE B CA 1
ATOM 5907 C C . ILE B 1 321 ? 34.233 76.831 32.509 1.00 13.76 321 ILE B C 1
ATOM 5908 O O . ILE B 1 321 ? 35.140 76.124 32.070 1.00 14.33 321 ILE B O 1
ATOM 5913 N N . ALA B 1 322 ? 34.344 78.148 32.644 1.00 13.20 322 ALA B N 1
ATOM 5914 C CA . ALA B 1 322 ? 35.558 78.856 32.260 1.00 13.92 322 ALA B CA 1
ATOM 5915 C C . ALA B 1 322 ? 36.763 78.356 33.053 1.00 14.55 322 ALA B C 1
ATOM 5916 O O . ALA B 1 322 ? 37.838 78.152 32.491 1.00 15.79 322 ALA B O 1
ATOM 5918 N N . ALA B 1 323 ? 36.585 78.161 34.356 1.00 14.75 323 ALA B N 1
ATOM 5919 C CA . ALA B 1 323 ? 37.672 77.687 35.205 1.00 13.81 323 ALA B CA 1
ATOM 5920 C C . ALA B 1 323 ? 38.139 76.315 34.745 1.00 15.49 323 ALA B C 1
ATOM 5921 O O . ALA B 1 323 ? 39.338 76.049 34.667 1.00 14.82 323 ALA B O 1
ATOM 5923 N N . ARG B 1 324 ? 37.183 75.445 34.439 1.00 14.82 324 ARG B N 1
ATOM 5924 C CA . ARG B 1 324 ? 37.502 74.097 33.989 1.00 14.73 324 ARG B CA 1
ATOM 5925 C C . ARG B 1 324 ? 38.239 74.115 32.652 1.00 15.51 324 ARG B C 1
ATOM 5926 O O . ARG B 1 324 ? 39.154 73.321 32.428 1.00 17.04 324 ARG B O 1
ATOM 5934 N N . TRP B 1 325 ? 37.850 75.028 31.769 1.00 14.55 325 TRP B N 1
ATOM 5935 C CA . TRP B 1 325 ? 38.478 75.130 30.455 1.00 15.26 325 TRP B CA 1
ATOM 5936 C C . TRP B 1 325 ? 39.788 75.905 30.455 1.00 17.19 325 TRP B C 1
ATOM 5937 O O . TRP B 1 325 ? 40.566 75.818 29.502 1.00 18.37 325 TRP B O 1
ATOM 5948 N N . GLY B 1 326 ? 40.029 76.662 31.518 1.00 17.52 326 GLY B N 1
ATOM 5949 C CA . GLY B 1 326 ? 41.252 77.439 31.603 1.00 18.49 326 GLY B CA 1
ATOM 5950 C C . GLY B 1 326 ? 41.226 78.703 30.760 1.00 18.95 326 GLY B C 1
ATOM 5951 O O . GLY B 1 326 ? 42.262 79.142 30.264 1.00 20.15 326 GLY B O 1
ATOM 5952 N N . CYS B 1 327 ? 40.043 79.289 30.589 1.00 18.10 327 CYS B N 1
ATOM 5953 C CA . CYS B 1 327 ? 39.897 80.518 29.810 1.00 16.98 327 CYS B CA 1
ATOM 5954 C C . CYS B 1 327 ? 39.037 81.488 30.610 1.00 17.46 327 CYS B C 1
ATOM 5955 O O . CYS B 1 327 ? 38.472 81.104 31.636 1.00 17.89 327 CYS B O 1
ATOM 5958 N N . ASP B 1 328 ? 38.945 82.743 30.174 1.00 17.52 328 ASP B N 1
ATOM 5959 C CA . ASP B 1 328 ? 38.114 83.690 30.908 1.00 18.04 328 ASP B CA 1
ATOM 5960 C C . ASP B 1 328 ? 36.648 83.440 30.579 1.00 16.70 328 ASP B C 1
ATOM 5961 O O . ASP B 1 328 ? 36.329 82.713 29.636 1.00 15.72 328 ASP B O 1
ATOM 5966 N N . LYS B 1 329 ? 35.756 84.036 31.361 1.00 16.02 329 LYS B N 1
ATOM 5967 C CA . LYS B 1 329 ? 34.325 83.836 31.160 1.00 14.83 329 LYS B CA 1
ATOM 5968 C C . LYS B 1 329 ? 33.776 84.307 29.819 1.00 14.51 329 LYS B C 1
ATOM 5969 O O . LYS B 1 329 ? 32.870 83.688 29.266 1.00 13.24 329 LYS B O 1
ATOM 5975 N N . THR B 1 330 ? 34.310 85.403 29.292 1.00 15.79 330 THR B N 1
ATOM 5976 C CA . THR B 1 330 ? 33.827 85.900 28.015 1.00 16.02 330 THR B CA 1
ATOM 5977 C C . THR B 1 330 ? 34.155 84.898 26.911 1.00 15.45 330 THR B C 1
ATOM 5978 O O . THR B 1 330 ? 33.323 84.612 26.050 1.00 15.92 330 THR B O 1
ATOM 5982 N N . THR B 1 331 ? 35.366 84.353 26.952 1.00 15.31 331 THR B N 1
ATOM 5983 C CA . THR B 1 331 ? 35.780 83.370 25.963 1.00 16.21 331 THR B CA 1
ATOM 5984 C C . THR B 1 331 ? 34.915 82.113 26.096 1.00 15.05 331 THR B C 1
ATOM 5985 O O . THR B 1 331 ? 34.457 81.557 25.099 1.00 15.62 331 THR B O 1
ATOM 5989 N N . ALA B 1 332 ? 34.682 81.671 27.328 1.00 15.55 332 ALA B N 1
ATOM 5990 C CA . ALA B 1 332 ? 33.856 80.487 27.539 1.00 14.01 332 ALA B CA 1
ATOM 5991 C C . ALA B 1 332 ? 32.460 80.729 26.975 1.00 13.89 332 ALA B C 1
ATOM 5992 O O . ALA B 1 332 ? 31.884 79.858 26.324 1.00 14.49 332 ALA B O 1
ATOM 5994 N N . ALA B 1 333 ? 31.917 81.918 27.220 1.00 14.83 333 ALA B N 1
ATOM 5995 C CA . ALA B 1 333 ? 30.588 82.251 26.720 1.00 14.46 333 ALA B CA 1
ATOM 5996 C C . ALA B 1 333 ? 30.539 82.155 25.194 1.00 14.18 333 ALA B C 1
ATOM 5997 O O . ALA B 1 333 ? 29.570 81.656 24.626 1.00 15.38 333 ALA B O 1
ATOM 5999 N N . ARG B 1 334 ? 31.584 82.636 24.531 1.00 15.41 334 ARG B N 1
ATOM 6000 C CA . ARG B 1 334 ? 31.631 82.584 23.075 1.00 15.22 334 ARG B CA 1
ATOM 6001 C C . ARG B 1 334 ? 31.679 81.146 22.568 1.00 15.48 334 ARG B C 1
ATOM 6002 O O . ARG B 1 334 ? 31.028 80.810 21.576 1.00 15.82 334 ARG B O 1
ATOM 6010 N N . ARG B 1 335 ? 32.442 80.298 23.252 1.00 14.15 335 ARG B N 1
ATOM 6011 C CA . ARG B 1 335 ? 32.552 78.891 22.857 1.00 14.85 335 ARG B CA 1
ATOM 6012 C C . ARG B 1 335 ? 31.248 78.128 23.083 1.00 14.54 335 ARG B C 1
ATOM 6013 O O . ARG B 1 335 ? 30.980 77.123 22.420 1.00 15.79 335 ARG B O 1
ATOM 6021 N N . LEU B 1 336 ? 30.442 78.600 24.028 1.00 13.97 336 LEU B N 1
ATOM 6022 C CA . LEU B 1 336 ? 29.169 77.955 24.341 1.00 13.04 336 LEU B CA 1
ATOM 6023 C C . LEU B 1 336 ? 28.056 78.288 23.350 1.00 13.65 336 LEU B C 1
ATOM 6024 O O . LEU B 1 336 ? 27.059 77.577 23.273 1.00 12.94 336 LEU B O 1
ATOM 6029 N N . ALA B 1 337 ? 28.230 79.364 22.589 1.00 13.81 337 ALA B N 1
ATOM 6030 C CA . ALA B 1 337 ? 27.219 79.799 21.629 1.00 13.72 337 ALA B CA 1
ATOM 6031 C C . ALA B 1 337 ? 26.995 78.834 20.465 1.00 13.69 337 ALA B C 1
ATOM 6032 O O . ALA B 1 337 ? 27.944 78.245 19.940 1.00 14.51 337 ALA B O 1
ATOM 6034 N N . PRO B 1 338 ? 25.731 78.667 20.038 1.00 14.16 338 PRO B N 1
ATOM 6035 C CA . PRO B 1 338 ? 24.525 79.308 20.581 1.00 14.32 338 PRO B CA 1
ATOM 6036 C C . PRO B 1 338 ? 24.150 78.689 21.918 1.00 14.55 338 PRO B C 1
ATOM 6037 O O . PRO B 1 338 ? 24.229 77.472 22.084 1.00 14.38 338 PRO B O 1
ATOM 6041 N N . ALA B 1 339 ? 23.727 79.522 22.863 1.00 12.78 339 ALA B N 1
ATOM 6042 C CA . ALA B 1 339 ? 23.351 79.033 24.180 1.00 12.37 339 ALA B CA 1
ATOM 6043 C C . ALA B 1 339 ? 22.375 79.974 24.865 1.00 13.11 339 ALA B C 1
ATOM 6044 O O . ALA B 1 339 ? 22.087 81.062 24.363 1.00 13.38 339 ALA B O 1
ATOM 6046 N N . GLY B 1 340 ? 21.869 79.534 26.012 1.00 12.85 340 GLY B N 1
ATOM 6047 C CA . GLY B 1 340 ? 20.932 80.329 26.787 1.00 12.65 340 GLY B CA 1
ATOM 6048 C C . GLY B 1 340 ? 21.356 80.310 28.241 1.00 12.39 340 GLY B C 1
ATOM 6049 O O . GLY B 1 340 ? 22.196 79.502 28.638 1.00 11.66 340 GLY B O 1
ATOM 6050 N N . ALA B 1 341 ? 20.788 81.196 29.050 1.00 11.76 341 ALA B N 1
ATOM 6051 C CA . ALA B 1 341 ? 21.158 81.239 30.457 1.00 10.85 341 ALA B CA 1
ATOM 6052 C C . ALA B 1 341 ? 20.120 81.925 31.324 1.00 12.79 341 ALA B C 1
ATOM 6053 O O . ALA B 1 341 ? 19.164 82.528 30.827 1.00 13.46 341 ALA B O 1
ATOM 6055 N N . ILE B 1 342 ? 20.323 81.804 32.631 1.00 11.47 342 ILE B N 1
ATOM 6056 C CA . ILE B 1 342 ? 19.473 82.449 33.618 1.00 11.85 342 ILE B CA 1
ATOM 6057 C C . ILE B 1 342 ? 20.370 83.497 34.256 1.00 11.58 342 ILE B C 1
ATOM 6058 O O . ILE B 1 342 ? 21.534 83.231 34.560 1.00 11.62 342 ILE B O 1
ATOM 6063 N N . TYR B 1 343 ? 19.827 84.695 34.438 1.00 11.49 343 TYR B N 1
ATOM 6064 C CA . TYR B 1 343 ? 20.569 85.802 35.023 1.00 11.50 343 TYR B CA 1
ATOM 6065 C C . TYR B 1 343 ? 19.899 86.183 36.340 1.00 11.68 343 TYR B C 1
ATOM 6066 O O . TYR B 1 343 ? 18.816 86.765 36.350 1.00 12.28 343 TYR B O 1
ATOM 6075 N N . PHE B 1 344 ? 20.542 85.829 37.449 1.00 12.16 344 PHE B N 1
ATOM 6076 C CA . PHE B 1 344 ? 20.021 86.113 38.785 1.00 11.64 344 PHE B CA 1
ATOM 6077 C C . PHE B 1 344 ? 20.434 87.537 39.121 1.00 13.31 344 PHE B C 1
ATOM 6078 O O . PHE B 1 344 ? 21.420 87.766 39.821 1.00 15.08 344 PHE B O 1
ATOM 6086 N N . ALA B 1 345 ? 19.662 88.499 38.624 1.00 14.03 345 ALA B N 1
ATOM 6087 C CA . ALA B 1 345 ? 20.025 89.894 38.809 1.00 13.29 345 ALA B CA 1
ATOM 6088 C C . ALA B 1 345 ? 18.957 90.868 39.287 1.00 13.50 345 ALA B C 1
ATOM 6089 O O . ALA B 1 345 ? 19.168 92.077 39.216 1.00 14.81 345 ALA B O 1
ATOM 6091 N N . MET B 1 346 ? 17.823 90.370 39.765 1.00 12.13 346 MET B N 1
ATOM 6092 C CA . MET B 1 346 ? 16.776 91.270 40.244 1.00 13.11 346 MET B CA 1
ATOM 6093 C C . MET B 1 346 ? 16.486 91.129 41.734 1.00 14.64 346 MET B C 1
ATOM 6094 O O . MET B 1 346 ? 16.871 90.143 42.369 1.00 14.78 346 MET B O 1
ATOM 6099 N N . ASP B 1 347 ? 15.799 92.134 42.277 1.00 13.81 347 ASP B N 1
ATOM 6100 C CA . ASP B 1 347 ? 15.409 92.178 43.686 1.00 14.86 347 ASP B CA 1
ATOM 6101 C C . ASP B 1 347 ? 13.956 91.717 43.803 1.00 15.30 347 ASP B C 1
ATOM 6102 O O . ASP B 1 347 ? 13.047 92.383 43.310 1.00 14.55 347 ASP B O 1
ATOM 6107 N N . GLU B 1 348 ? 13.744 90.573 44.449 1.00 14.08 348 GLU B N 1
ATOM 6108 C CA . GLU B 1 348 ? 12.402 90.018 44.618 1.00 16.52 348 GLU B CA 1
ATOM 6109 C C . GLU B 1 348 ? 11.410 91.039 45.170 1.00 14.72 348 GLU B C 1
ATOM 6110 O O . GLU B 1 348 ? 10.247 91.060 44.766 1.00 15.44 348 GLU B O 1
ATOM 6116 N N . ASP B 1 349 ? 11.861 91.878 46.097 1.00 15.30 349 ASP B N 1
ATOM 6117 C CA . ASP B 1 349 ? 10.973 92.879 46.672 1.00 16.05 349 ASP B CA 1
ATOM 6118 C C . ASP B 1 349 ? 10.500 93.860 45.607 1.00 15.31 349 ASP B C 1
ATOM 6119 O O . ASP B 1 349 ? 9.361 94.324 45.650 1.00 15.59 349 ASP B O 1
ATOM 6124 N N . GLU B 1 350 ? 11.372 94.168 44.651 1.00 14.42 350 GLU B N 1
ATOM 6125 C CA . GLU B 1 350 ? 11.022 95.090 43.576 1.00 14.24 350 GLU B CA 1
ATOM 6126 C C . GLU B 1 350 ? 10.071 94.419 42.590 1.00 15.06 350 GLU B C 1
ATOM 6127 O O . GLU B 1 350 ? 9.135 95.045 42.093 1.00 13.62 350 GLU B O 1
ATOM 6133 N N . VAL B 1 351 ? 10.307 93.141 42.307 1.00 14.31 351 VAL B N 1
ATOM 6134 C CA . VAL B 1 351 ? 9.434 92.404 41.402 1.00 13.78 351 VAL B CA 1
ATOM 6135 C C . VAL B 1 351 ? 8.020 92.458 41.972 1.00 14.57 351 VAL B C 1
ATOM 6136 O O . VAL B 1 351 ? 7.050 92.682 41.249 1.00 13.52 351 VAL B O 1
ATOM 6140 N N . LYS B 1 352 ? 7.915 92.260 43.282 1.00 14.23 352 LYS B N 1
ATOM 6141 C CA . LYS B 1 352 ? 6.625 92.286 43.950 1.00 14.90 352 LYS B CA 1
ATOM 6142 C C . LYS B 1 352 ? 5.996 93.677 43.878 1.00 14.81 352 LYS B C 1
ATOM 6143 O O . LYS B 1 352 ? 4.789 93.800 43.672 1.00 15.16 352 LYS B O 1
ATOM 6149 N N . ARG B 1 353 ? 6.810 94.718 44.032 1.00 14.83 353 ARG B N 1
ATOM 6150 C CA . ARG B 1 353 ? 6.298 96.088 43.962 1.00 16.65 353 ARG B CA 1
ATOM 6151 C C . ARG B 1 353 ? 5.761 96.387 42.566 1.00 16.98 353 ARG B C 1
ATOM 6152 O O . ARG B 1 353 ? 4.721 97.028 42.409 1.00 17.60 353 ARG B O 1
ATOM 6160 N N . ILE B 1 354 ? 6.473 95.922 41.546 1.00 14.86 354 ILE B N 1
ATOM 6161 C CA . ILE B 1 354 ? 6.036 96.153 40.176 1.00 14.70 354 ILE B CA 1
ATOM 6162 C C . ILE B 1 354 ? 4.709 95.440 39.919 1.00 14.90 354 ILE B C 1
ATOM 6163 O O . ILE B 1 354 ? 3.798 96.006 39.310 1.00 16.13 354 ILE B O 1
ATOM 6168 N N . PHE B 1 355 ? 4.583 94.206 40.400 1.00 15.19 355 PHE B N 1
ATOM 6169 C CA . PHE B 1 355 ? 3.345 93.466 40.204 1.00 15.90 355 PHE B CA 1
ATOM 6170 C C . PHE B 1 355 ? 2.174 94.171 40.878 1.00 17.39 355 PHE B C 1
ATOM 6171 O O . PHE B 1 355 ? 1.053 94.141 40.372 1.00 17.08 355 PHE B O 1
ATOM 6179 N N . GLN B 1 356 ? 2.433 94.805 42.016 1.00 18.37 356 GLN B N 1
ATOM 6180 C CA . GLN B 1 356 ? 1.370 95.497 42.734 1.00 19.36 356 GLN B CA 1
ATOM 6181 C C . GLN B 1 356 ? 0.853 96.722 41.985 1.00 19.95 356 GLN B C 1
ATOM 6182 O O . GLN B 1 356 ? -0.256 97.184 42.252 1.00 20.44 356 GLN B O 1
ATOM 6188 N N . HIS B 1 357 ? 1.640 97.242 41.044 1.00 19.80 357 HIS B N 1
ATOM 6189 C CA . HIS B 1 357 ? 1.211 98.409 40.272 1.00 21.56 357 HIS B CA 1
ATOM 6190 C C . HIS B 1 357 ? -0.074 98.064 39.513 1.00 21.00 357 HIS B C 1
ATOM 6191 O O . HIS B 1 357 ? -0.158 97.033 38.858 1.00 18.87 357 HIS B O 1
ATOM 6198 N N . PRO B 1 358 ? -1.087 98.945 39.582 1.00 21.69 358 PRO B N 1
ATOM 6199 C CA . PRO B 1 358 ? -2.406 98.804 38.944 1.00 22.81 358 PRO B CA 1
ATOM 6200 C C . PRO B 1 358 ? -2.595 98.230 37.536 1.00 24.06 358 PRO B C 1
ATOM 6201 O O . PRO B 1 358 ? -3.613 97.585 37.269 1.00 27.51 358 PRO B O 1
ATOM 6205 N N . CYS B 1 359 ? -1.653 98.448 36.631 1.00 21.87 359 CYS B N 1
ATOM 6206 C CA . CYS B 1 359 ? -1.832 97.927 35.278 1.00 19.57 359 CYS B CA 1
ATOM 6207 C C . CYS B 1 359 ? -0.878 96.801 34.935 1.00 17.39 359 CYS B C 1
ATOM 6208 O O . CYS B 1 359 ? -0.599 96.557 33.762 1.00 15.69 359 CYS B O 1
ATOM 6211 N N . CYS B 1 360 ? -0.387 96.105 35.955 1.00 15.61 360 CYS B N 1
ATOM 6212 C CA . CYS B 1 360 ? 0.546 95.014 35.719 1.00 14.08 360 CYS B CA 1
ATOM 6213 C C . CYS B 1 360 ? -0.141 93.655 35.588 1.00 14.20 360 CYS B C 1
ATOM 6214 O O . CYS B 1 360 ? -0.867 93.219 36.483 1.00 14.66 360 CYS B O 1
ATOM 6217 N N . MET B 1 361 ? 0.098 92.997 34.455 1.00 12.70 361 MET B N 1
ATOM 6218 C CA . MET B 1 361 ? -0.467 91.681 34.163 1.00 13.53 361 MET B CA 1
ATOM 6219 C C . MET B 1 361 ? 0.617 90.645 34.452 1.00 12.45 361 MET B C 1
ATOM 6220 O O . MET B 1 361 ? 1.734 91.001 34.814 1.00 12.05 361 MET B O 1
ATOM 6225 N N . VAL B 1 362 ? 0.286 89.370 34.291 1.00 13.17 362 VAL B N 1
ATOM 6226 C CA . VAL B 1 362 ? 1.255 88.302 34.517 1.00 12.89 362 VAL B CA 1
ATOM 6227 C C . VAL B 1 362 ? 1.613 87.653 33.179 1.00 12.69 362 VAL B C 1
ATOM 6228 O O . VAL B 1 362 ? 0.731 87.256 32.418 1.00 12.41 362 VAL B O 1
ATOM 6232 N N . GLY B 1 363 ? 2.911 87.569 32.897 1.00 12.06 363 GLY B N 1
ATOM 6233 C CA . GLY B 1 363 ? 3.390 86.956 31.669 1.00 12.86 363 GLY B CA 1
ATOM 6234 C C . GLY B 1 363 ? 4.485 85.988 32.078 1.00 13.75 363 GLY B C 1
ATOM 6235 O O . GLY B 1 363 ? 5.475 86.399 32.676 1.00 14.71 363 GLY B O 1
ATOM 6236 N N . SER B 1 364 ? 4.321 84.711 31.751 1.00 13.96 364 SER B N 1
ATOM 6237 C CA . SER B 1 364 ? 5.293 83.701 32.164 1.00 12.77 364 SER B CA 1
ATOM 6238 C C . SER B 1 364 ? 6.667 83.766 31.512 1.00 13.08 364 SER B C 1
ATOM 6239 O O . SER B 1 364 ? 7.674 83.466 32.156 1.00 12.83 364 SER B O 1
ATOM 6242 N N . ASP B 1 365 ? 6.707 84.150 30.241 1.00 11.63 365 ASP B N 1
ATOM 6243 C CA . ASP B 1 365 ? 7.958 84.230 29.495 1.00 12.17 365 ASP B CA 1
ATOM 6244 C C . ASP B 1 365 ? 8.660 82.868 29.502 1.00 13.60 365 ASP B C 1
ATOM 6245 O O . ASP B 1 365 ? 9.888 82.782 29.532 1.00 13.55 365 ASP B O 1
ATOM 6250 N N . GLY B 1 366 ? 7.869 81.801 29.474 1.00 13.48 366 GLY B N 1
ATOM 6251 C CA . GLY B 1 366 ? 8.449 80.471 29.459 1.00 14.29 366 GLY B CA 1
ATOM 6252 C C . GLY B 1 366 ? 9.192 80.192 28.161 1.00 13.81 366 GLY B C 1
ATOM 6253 O O . GLY B 1 366 ? 8.758 80.602 27.082 1.00 14.13 366 GLY B O 1
ATOM 6254 N N . LEU B 1 367 ? 10.325 79.505 28.264 1.00 14.15 367 LEU B N 1
ATOM 6255 C CA . LEU B 1 367 ? 11.115 79.149 27.087 1.00 14.88 367 LEU B CA 1
ATOM 6256 C C . LEU B 1 367 ? 11.067 77.623 27.020 1.00 16.44 367 LEU B C 1
ATOM 6257 O O . LEU B 1 367 ? 11.921 76.932 27.563 1.00 16.35 367 LEU B O 1
ATOM 6262 N N . PRO B 1 368 ? 10.041 77.087 26.339 1.00 18.73 368 PRO B N 1
ATOM 6263 C CA . PRO B 1 368 ? 9.758 75.663 26.144 1.00 19.31 368 PRO B CA 1
ATOM 6264 C C . PRO B 1 368 ? 10.816 74.746 25.538 1.00 19.58 368 PRO B C 1
ATOM 6265 O O . PRO B 1 368 ? 10.752 73.536 25.735 1.00 21.96 368 PRO B O 1
ATOM 6269 N N . ASN B 1 369 ? 11.785 75.306 24.822 1.00 19.43 369 ASN B N 1
ATOM 6270 C CA . ASN B 1 369 ? 12.824 74.494 24.184 1.00 20.26 369 ASN B CA 1
ATOM 6271 C C . ASN B 1 369 ? 14.060 74.247 25.045 1.00 19.19 369 ASN B C 1
ATOM 6272 O O . ASN B 1 369 ? 14.817 73.307 24.798 1.00 19.09 369 ASN B O 1
ATOM 6277 N N . ASP B 1 370 ? 14.267 75.093 26.048 1.00 17.39 370 ASP B N 1
ATOM 6278 C CA . ASP B 1 370 ? 15.433 74.975 26.921 1.00 16.85 370 ASP B CA 1
ATOM 6279 C C . ASP B 1 370 ? 15.588 73.619 27.596 1.00 16.50 370 ASP B C 1
ATOM 6280 O O . ASP B 1 370 ? 14.618 73.044 28.087 1.00 16.75 370 ASP B O 1
ATOM 6285 N N . ALA B 1 371 ? 16.820 73.119 27.631 1.00 17.31 371 ALA B N 1
ATOM 6286 C CA . ALA B 1 371 ? 17.110 71.838 28.267 1.00 17.02 371 ALA B CA 1
ATOM 6287 C C . ALA B 1 371 ? 16.845 71.927 29.769 1.00 17.10 371 ALA B C 1
ATOM 6288 O O . ALA B 1 371 ? 16.267 71.019 30.367 1.00 17.00 371 ALA B O 1
ATOM 6290 N N . ARG B 1 372 ? 17.289 73.023 30.376 1.00 17.29 372 ARG B N 1
ATOM 6291 C CA . ARG B 1 372 ? 17.095 73.258 31.807 1.00 16.70 372 ARG B CA 1
ATOM 6292 C C . ARG B 1 372 ? 16.515 74.665 31.887 1.00 15.78 372 ARG B C 1
ATOM 6293 O O . ARG B 1 372 ? 17.223 75.623 32.198 1.00 15.12 372 ARG B O 1
ATOM 6301 N N . PRO B 1 373 ? 15.211 74.799 31.617 1.00 15.55 373 PRO B N 1
ATOM 6302 C CA . PRO B 1 373 ? 14.521 76.089 31.637 1.00 14.00 373 PRO B CA 1
ATOM 6303 C C . PRO B 1 373 ? 14.337 76.760 32.983 1.00 14.61 373 PRO B C 1
ATOM 6304 O O . PRO B 1 373 ? 14.442 76.139 34.040 1.00 14.44 373 PRO B O 1
ATOM 6308 N N . HIS B 1 374 ? 14.062 78.056 32.909 1.00 13.63 374 HIS B N 1
ATOM 6309 C CA . HIS B 1 374 ? 13.773 78.860 34.079 1.00 12.55 374 HIS B CA 1
ATOM 6310 C C . HIS B 1 374 ? 12.390 78.323 34.482 1.00 13.14 374 HIS B C 1
ATOM 6311 O O . HIS B 1 374 ? 11.524 78.126 33.624 1.00 13.53 374 HIS B O 1
ATOM 6318 N N . PRO B 1 375 ? 12.172 78.058 35.784 1.00 12.65 375 PRO B N 1
ATOM 6319 C CA . PRO B 1 375 ? 10.896 77.527 36.286 1.00 12.94 375 PRO B CA 1
ATOM 6320 C C . PRO B 1 375 ? 9.628 78.316 35.969 1.00 13.23 375 PRO B C 1
ATOM 6321 O O . PRO B 1 375 ? 8.525 77.786 36.087 1.00 13.57 375 PRO B O 1
ATOM 6325 N N . ARG B 1 376 ? 9.781 79.573 35.568 1.00 12.86 376 ARG B N 1
ATOM 6326 C CA . ARG B 1 376 ? 8.621 80.395 35.233 1.00 12.87 376 ARG B CA 1
ATOM 6327 C C . ARG B 1 376 ? 7.782 79.728 34.141 1.00 13.60 376 ARG B C 1
ATOM 6328 O O . ARG B 1 376 ? 6.591 80.007 34.001 1.00 13.92 376 ARG B O 1
ATOM 6336 N N . LEU B 1 377 ? 8.413 78.850 33.367 1.00 12.92 377 LEU B N 1
ATOM 6337 C CA . LEU B 1 377 ? 7.738 78.125 32.293 1.00 13.04 377 LEU B CA 1
ATOM 6338 C C . LEU B 1 377 ? 6.562 77.307 32.832 1.00 12.84 377 LEU B C 1
ATOM 6339 O O . LEU B 1 377 ? 5.503 77.225 32.198 1.00 13.48 377 LEU B O 1
ATOM 6344 N N . TRP B 1 378 ? 6.758 76.711 34.007 1.00 13.54 378 TRP B N 1
ATOM 6345 C CA . TRP B 1 378 ? 5.747 75.867 34.641 1.00 13.42 378 TRP B CA 1
ATOM 6346 C C . TRP B 1 378 ? 5.078 76.404 35.905 1.00 13.24 378 TRP B C 1
ATOM 6347 O O . TRP B 1 378 ? 4.059 75.862 36.332 1.00 13.76 378 TRP B O 1
ATOM 6358 N N . GLY B 1 379 ? 5.620 77.447 36.523 1.00 13.48 379 GLY B N 1
ATOM 6359 C CA . GLY B 1 379 ? 4.992 77.896 37.754 1.00 14.73 379 GLY B CA 1
ATOM 6360 C C . GLY B 1 379 ? 4.647 79.355 37.961 1.00 14.18 379 GLY B C 1
ATOM 6361 O O . GLY B 1 379 ? 4.341 79.751 39.081 1.00 15.03 379 GLY B O 1
ATOM 6362 N N . SER B 1 380 ? 4.662 80.154 36.903 1.00 14.40 380 SER B N 1
ATOM 6363 C CA . SER B 1 380 ? 4.369 81.578 37.045 1.00 13.24 380 SER B CA 1
ATOM 6364 C C . SER B 1 380 ? 3.036 81.948 37.683 1.00 13.16 380 SER B C 1
ATOM 6365 O O . SER B 1 380 ? 3.005 82.650 38.692 1.00 13.95 380 SER B O 1
ATOM 6368 N N . PHE B 1 381 ? 1.934 81.484 37.105 1.00 13.92 381 PHE B N 1
ATOM 6369 C CA . PHE B 1 381 ? 0.625 81.842 37.632 1.00 14.11 381 PHE B CA 1
ATOM 6370 C C . PHE B 1 381 ? 0.304 81.270 39.000 1.00 13.94 381 PHE B C 1
ATOM 6371 O O . PHE B 1 381 ? -0.313 81.944 39.829 1.00 13.87 381 PHE B O 1
ATOM 6379 N N . THR B 1 382 ? 0.728 80.038 39.250 1.00 13.67 382 THR B N 1
ATOM 6380 C CA . THR B 1 382 ? 0.475 79.423 40.540 1.00 14.96 382 THR B CA 1
ATOM 6381 C C . THR B 1 382 ? 1.393 80.006 41.617 1.00 14.97 382 THR B C 1
ATOM 6382 O O . THR B 1 382 ? 1.051 79.993 42.801 1.00 13.75 382 THR B O 1
ATOM 6386 N N . ARG B 1 383 ? 2.551 80.527 41.210 1.00 13.59 383 ARG B N 1
ATOM 6387 C CA . ARG B 1 383 ? 3.465 81.148 42.162 1.00 15.27 383 ARG B CA 1
ATOM 6388 C C . ARG B 1 383 ? 2.814 82.448 42.624 1.00 15.28 383 ARG B C 1
ATOM 6389 O O . ARG B 1 383 ? 2.924 82.830 43.784 1.00 16.59 383 ARG B O 1
ATOM 6397 N N . VAL B 1 384 ? 2.129 83.134 41.714 1.00 16.23 384 VAL B N 1
ATOM 6398 C CA . VAL B 1 384 ? 1.456 84.370 42.095 1.00 15.21 384 VAL B CA 1
ATOM 6399 C C . VAL B 1 384 ? 0.335 84.056 43.086 1.00 15.49 384 VAL B C 1
ATOM 6400 O O . VAL B 1 384 ? 0.216 84.700 44.124 1.00 17.04 384 VAL B O 1
ATOM 6404 N N . LEU B 1 385 ? -0.478 83.054 42.767 1.00 16.30 385 LEU B N 1
ATOM 6405 C CA . LEU B 1 385 ? -1.594 82.673 43.629 1.00 17.20 385 LEU B CA 1
ATOM 6406 C C . LEU B 1 385 ? -1.171 82.113 44.983 1.00 19.22 385 LEU B C 1
ATOM 6407 O O . LEU B 1 385 ? -1.768 82.440 46.010 1.00 18.82 385 LEU B O 1
ATOM 6412 N N . GLY B 1 386 ? -0.139 81.276 44.986 1.00 18.38 386 GLY B N 1
ATOM 6413 C CA . GLY B 1 386 ? 0.312 80.680 46.231 1.00 19.10 386 GLY B CA 1
ATOM 6414 C C . GLY B 1 386 ? 1.321 81.481 47.036 1.00 20.04 386 GLY B C 1
ATOM 6415 O O . GLY B 1 386 ? 1.203 81.577 48.258 1.00 22.24 386 GLY B O 1
ATOM 6416 N N . ARG B 1 387 ? 2.307 82.060 46.357 1.00 19.88 387 ARG B N 1
ATOM 6417 C CA . ARG B 1 387 ? 3.362 82.831 47.011 1.00 20.21 387 ARG B CA 1
ATOM 6418 C C . ARG B 1 387 ? 3.011 84.306 47.215 1.00 18.81 387 ARG B C 1
ATOM 6419 O O . ARG B 1 387 ? 3.146 84.841 48.314 1.00 19.59 387 ARG B O 1
ATOM 6427 N N . TYR B 1 388 ? 2.562 84.965 46.154 1.00 18.40 388 TYR B N 1
ATOM 6428 C CA . TYR B 1 388 ? 2.218 86.379 46.246 1.00 17.89 388 TYR B CA 1
ATOM 6429 C C . TYR B 1 388 ? 0.919 86.650 46.989 1.00 18.43 388 TYR B C 1
ATOM 6430 O O . TYR B 1 388 ? 0.837 87.589 47.780 1.00 19.80 388 TYR B O 1
ATOM 6439 N N . VAL B 1 389 ? -0.098 85.834 46.739 1.00 18.54 389 VAL B N 1
ATOM 6440 C CA . VAL B 1 389 ? -1.377 86.037 47.400 1.00 19.13 389 VAL B CA 1
ATOM 6441 C C . VAL B 1 389 ? -1.480 85.339 48.753 1.00 20.17 389 VAL B C 1
ATOM 6442 O O . VAL B 1 389 ? -1.458 85.998 49.790 1.00 19.79 389 VAL B O 1
ATOM 6446 N N . ARG B 1 390 ? -1.570 84.012 48.755 1.00 19.71 390 ARG B N 1
ATOM 6447 C CA . ARG B 1 390 ? -1.711 83.288 50.016 1.00 20.12 390 ARG B CA 1
ATOM 6448 C C . ARG B 1 390 ? -0.604 83.516 51.042 1.00 20.95 390 ARG B C 1
ATOM 6449 O O . ARG B 1 390 ? -0.889 83.718 52.221 1.00 21.34 390 ARG B O 1
ATOM 6457 N N . GLU B 1 391 ? 0.653 83.488 50.611 1.00 20.38 391 GLU B N 1
ATOM 6458 C CA . GLU B 1 391 ? 1.754 83.675 51.551 1.00 21.06 391 GLU B CA 1
ATOM 6459 C C . GLU B 1 391 ? 2.091 85.123 51.898 1.00 22.10 391 GLU B C 1
ATOM 6460 O O . GLU B 1 391 ? 2.113 85.489 53.075 1.00 23.98 391 GLU B O 1
ATOM 6466 N N . ALA B 1 392 ? 2.343 85.947 50.884 1.00 20.75 392 ALA B N 1
ATOM 6467 C CA . ALA B 1 392 ? 2.719 87.342 51.108 1.00 20.49 392 ALA B CA 1
ATOM 6468 C C . ALA B 1 392 ? 1.565 88.330 51.250 1.00 20.05 392 ALA B C 1
ATOM 6469 O O . ALA B 1 392 ? 1.762 89.444 51.736 1.00 20.78 392 ALA B O 1
ATOM 6471 N N . ARG B 1 393 ? 0.371 87.927 50.827 1.00 20.46 393 ARG B N 1
ATOM 6472 C CA . ARG B 1 393 ? -0.810 88.786 50.906 1.00 21.73 393 ARG B CA 1
ATOM 6473 C C . ARG B 1 393 ? -0.562 90.130 50.216 1.00 21.53 393 ARG B C 1
ATOM 6474 O O . ARG B 1 393 ? -0.950 91.182 50.734 1.00 21.23 393 ARG B O 1
ATOM 6482 N N . LEU B 1 394 ? 0.077 90.098 49.047 1.00 20.35 394 LEU B N 1
ATOM 6483 C CA . LEU B 1 394 ? 0.374 91.323 48.304 1.00 19.49 394 LEU B CA 1
ATOM 6484 C C . LEU B 1 394 ? -0.895 92.004 47.807 1.00 19.33 394 LEU B C 1
ATOM 6485 O O . LEU B 1 394 ? -0.920 93.219 47.603 1.00 20.79 394 LEU B O 1
ATOM 6490 N N . MET B 1 395 ? -1.936 91.206 47.599 1.00 18.81 395 MET B N 1
ATOM 6491 C CA . MET B 1 395 ? -3.238 91.690 47.154 1.00 18.45 395 MET B CA 1
ATOM 6492 C C . MET B 1 395 ? -4.236 90.558 47.367 1.00 19.02 395 MET B C 1
ATOM 6493 O O . MET B 1 395 ? -3.845 89.421 47.626 1.00 19.21 395 MET B O 1
ATOM 6498 N N . THR B 1 396 ? -5.524 90.861 47.272 1.00 19.48 396 THR B N 1
ATOM 6499 C CA . THR B 1 396 ? -6.533 89.830 47.470 1.00 19.48 396 THR B CA 1
ATOM 6500 C C . THR B 1 396 ? -6.554 88.882 46.285 1.00 19.17 396 THR B C 1
ATOM 6501 O O . THR B 1 396 ? -6.010 89.187 45.221 1.00 18.32 396 THR B O 1
ATOM 6505 N N . LEU B 1 397 ? -7.189 87.731 46.471 1.00 19.38 397 LEU B N 1
ATOM 6506 C CA . LEU B 1 397 ? -7.289 86.750 45.406 1.00 18.93 397 LEU B CA 1
ATOM 6507 C C . LEU B 1 397 ? -8.111 87.351 44.270 1.00 18.72 397 LEU B C 1
ATOM 6508 O O . LEU B 1 397 ? -7.798 87.159 43.095 1.00 17.21 397 LEU B O 1
ATOM 6513 N N . GLU B 1 398 ? -9.161 88.089 44.623 1.00 16.91 398 GLU B N 1
ATOM 6514 C CA . GLU B 1 398 ? -10.005 88.717 43.613 1.00 18.29 398 GLU B CA 1
ATOM 6515 C C . GLU B 1 398 ? -9.196 89.692 42.763 1.00 17.45 398 GLU B C 1
ATOM 6516 O O . GLU B 1 398 ? -9.359 89.746 41.544 1.00 18.44 398 GLU B O 1
ATOM 6522 N N . GLN B 1 399 ? -8.321 90.456 43.408 1.00 17.33 399 GLN B N 1
ATOM 6523 C CA . GLN B 1 399 ? -7.491 91.419 42.693 1.00 17.81 399 GLN B CA 1
ATOM 6524 C C . GLN B 1 399 ? -6.485 90.720 41.786 1.00 17.08 399 GLN B C 1
ATOM 6525 O O . GLN B 1 399 ? -6.298 91.119 40.639 1.00 17.15 399 GLN B O 1
ATOM 6531 N N . ALA B 1 400 ? -5.844 89.673 42.299 1.00 15.26 400 ALA B N 1
ATOM 6532 C CA . ALA B 1 400 ? -4.855 88.941 41.516 1.00 14.44 400 ALA B CA 1
ATOM 6533 C C . ALA B 1 400 ? -5.489 88.256 40.310 1.00 15.13 400 ALA B C 1
ATOM 6534 O O . ALA B 1 400 ? -4.930 88.277 39.214 1.00 13.56 400 ALA B O 1
ATOM 6536 N N . VAL B 1 401 ? -6.655 87.649 40.503 1.00 14.99 401 VAL B N 1
ATOM 6537 C CA . VAL B 1 401 ? -7.329 86.983 39.396 1.00 14.42 401 VAL B CA 1
ATOM 6538 C C . VAL B 1 401 ? -7.668 87.999 38.311 1.00 15.70 401 VAL B C 1
ATOM 6539 O O . VAL B 1 401 ? -7.568 87.702 37.121 1.00 15.58 401 VAL B O 1
ATOM 6543 N N . ALA B 1 402 ? -8.056 89.202 38.723 1.00 15.99 402 ALA B N 1
ATOM 6544 C CA . ALA B 1 402 ? -8.397 90.251 37.766 1.00 16.05 402 ALA B CA 1
ATOM 6545 C C . ALA B 1 402 ? -7.183 90.603 36.910 1.00 16.25 402 ALA B C 1
ATOM 6546 O O . ALA B 1 402 ? -7.308 90.843 35.708 1.00 15.80 402 ALA B O 1
ATOM 6548 N N . ARG B 1 403 ? -6.011 90.632 37.536 1.00 15.86 403 ARG B N 1
ATOM 6549 C CA . ARG B 1 403 ? -4.772 90.955 36.834 1.00 15.44 403 ARG B CA 1
ATOM 6550 C C . ARG B 1 403 ? -4.412 89.918 35.785 1.00 16.29 403 ARG B C 1
ATOM 6551 O O . ARG B 1 403 ? -3.724 90.222 34.810 1.00 16.69 403 ARG B O 1
ATOM 6559 N N . MET B 1 404 ? -4.873 88.691 35.987 1.00 15.96 404 MET B N 1
ATOM 6560 C CA . MET B 1 404 ? -4.547 87.614 35.067 1.00 17.18 404 MET B CA 1
ATOM 6561 C C . MET B 1 404 ? -5.671 87.240 34.108 1.00 17.20 404 MET B C 1
ATOM 6562 O O . MET B 1 404 ? -5.508 86.347 33.278 1.00 16.63 404 MET B O 1
ATOM 6567 N N . THR B 1 405 ? -6.798 87.945 34.195 1.00 16.29 405 THR B N 1
ATOM 6568 C CA . THR B 1 405 ? -7.936 87.647 33.334 1.00 15.70 405 THR B CA 1
ATOM 6569 C C . THR B 1 405 ? -8.560 88.867 32.658 1.00 15.40 405 THR B C 1
ATOM 6570 O O . THR B 1 405 ? -8.314 89.125 31.481 1.00 15.00 405 THR B O 1
ATOM 6574 N N . ALA B 1 406 ? -9.363 89.616 33.408 1.00 16.85 406 ALA B N 1
ATOM 6575 C CA . ALA B 1 406 ? -10.041 90.787 32.863 1.00 17.26 406 ALA B CA 1
ATOM 6576 C C . ALA B 1 406 ? -9.098 91.854 32.320 1.00 16.27 406 ALA B C 1
ATOM 6577 O O . ALA B 1 406 ? -9.337 92.404 31.242 1.00 16.63 406 ALA B O 1
ATOM 6579 N N . LEU B 1 407 ? -8.039 92.161 33.064 1.00 16.79 407 LEU B N 1
ATOM 6580 C CA . LEU B 1 407 ? -7.087 93.175 32.621 1.00 15.48 407 LEU B CA 1
ATOM 6581 C C . LEU B 1 407 ? -6.459 92.777 31.284 1.00 16.39 407 LEU B C 1
ATOM 6582 O O . LEU B 1 407 ? -6.450 93.566 30.338 1.00 15.50 407 LEU B O 1
ATOM 6587 N N . PRO B 1 408 ? -5.923 91.547 31.182 1.00 14.78 408 PRO B N 1
ATOM 6588 C CA . PRO B 1 408 ? -5.323 91.141 29.905 1.00 15.63 408 PRO B CA 1
ATOM 6589 C C . PRO B 1 408 ? -6.331 91.186 28.755 1.00 15.94 408 PRO B C 1
ATOM 6590 O O . PRO B 1 408 ? -6.003 91.603 27.650 1.00 15.74 408 PRO B O 1
ATOM 6594 N N . ALA B 1 409 ? -7.558 90.747 29.019 1.00 15.60 409 ALA B N 1
ATOM 6595 C CA . ALA B 1 409 ? -8.596 90.743 27.991 1.00 15.65 409 ALA B CA 1
ATOM 6596 C C . ALA B 1 409 ? -8.872 92.158 27.488 1.00 15.99 409 ALA B C 1
ATOM 6597 O O . ALA B 1 409 ? -9.101 92.368 26.297 1.00 16.66 409 ALA B O 1
ATOM 6599 N N . ARG B 1 410 ? -8.853 93.125 28.399 1.00 16.21 410 ARG B N 1
ATOM 6600 C CA . ARG B 1 410 ? -9.091 94.518 28.035 1.00 17.46 410 ARG B CA 1
ATOM 6601 C C . ARG B 1 410 ? -7.913 95.066 27.238 1.00 17.47 410 ARG B C 1
ATOM 6602 O O . ARG B 1 410 ? -8.086 95.676 26.184 1.00 17.81 410 ARG B O 1
ATOM 6610 N N . VAL B 1 411 ? -6.710 94.840 27.748 1.00 16.23 411 VAL B N 1
ATOM 6611 C CA . VAL B 1 411 ? -5.500 95.322 27.095 1.00 15.32 411 VAL B CA 1
ATOM 6612 C C . VAL B 1 411 ? -5.312 94.770 25.679 1.00 15.48 411 VAL B C 1
ATOM 6613 O O . VAL B 1 411 ? -4.963 95.513 24.758 1.00 16.33 411 VAL B O 1
ATOM 6617 N N . PHE B 1 412 ? -5.545 93.473 25.506 1.00 16.14 412 PHE B N 1
ATOM 6618 C CA . PHE B 1 412 ? -5.377 92.829 24.208 1.00 15.91 412 PHE B CA 1
ATOM 6619 C C . PHE B 1 412 ? -6.642 92.764 23.357 1.00 17.82 412 PHE B C 1
ATOM 6620 O O . PHE B 1 412 ? -6.610 92.278 22.229 1.00 19.49 412 PHE B O 1
ATOM 6628 N N . GLY B 1 413 ? -7.750 93.253 23.904 1.00 18.63 413 GLY B N 1
ATOM 6629 C CA . GLY B 1 413 ? -9.001 93.272 23.166 1.00 19.67 413 GLY B CA 1
ATOM 6630 C C . GLY B 1 413 ? -9.703 91.947 22.933 1.00 19.18 413 GLY B C 1
ATOM 6631 O O . GLY B 1 413 ? -10.294 91.742 21.871 1.00 20.83 413 GLY B O 1
ATOM 6632 N N . PHE B 1 414 ? -9.652 91.049 23.911 1.00 18.97 414 PHE B N 1
ATOM 6633 C CA . PHE B 1 414 ? -10.311 89.757 23.769 1.00 19.87 414 PHE B CA 1
ATOM 6634 C C . PHE B 1 414 ? -11.760 89.838 24.221 1.00 21.96 414 PHE B C 1
ATOM 6635 O O . PHE B 1 414 ? -12.067 89.695 25.405 1.00 22.47 414 PHE B O 1
ATOM 6643 N N . ALA B 1 415 ? -12.652 90.068 23.266 1.00 23.22 415 ALA B N 1
ATOM 6644 C CA . ALA B 1 415 ? -14.068 90.167 23.570 1.00 24.68 415 ALA B CA 1
ATOM 6645 C C . ALA B 1 415 ? -14.602 88.827 24.064 1.00 24.76 415 ALA B C 1
ATOM 6646 O O . ALA B 1 415 ? -14.239 87.769 23.547 1.00 26.08 415 ALA B O 1
ATOM 6648 N N . GLU B 1 416 ? -15.450 88.888 25.082 1.00 24.99 416 GLU B N 1
ATOM 6649 C CA . GLU B 1 416 ? -16.078 87.704 25.655 1.00 25.21 416 GLU B CA 1
ATOM 6650 C C . GLU B 1 416 ? -15.141 86.685 26.299 1.00 23.72 416 GLU B C 1
ATOM 6651 O O . GLU B 1 416 ? -15.437 85.491 26.330 1.00 23.41 416 GLU B O 1
ATOM 6657 N N . ARG B 1 417 ? -14.009 87.161 26.808 1.00 22.33 417 ARG B N 1
ATOM 6658 C CA . ARG B 1 417 ? -13.054 86.303 27.501 1.00 20.77 417 ARG B CA 1
ATOM 6659 C C . ARG B 1 417 ? -12.492 87.091 28.675 1.00 20.44 417 ARG B C 1
ATOM 6660 O O . ARG B 1 417 ? -12.570 88.320 28.697 1.00 19.65 417 ARG B O 1
ATOM 6668 N N . GLY B 1 418 ? -11.943 86.383 29.658 1.00 19.87 418 GLY B N 1
ATOM 6669 C CA . GLY B 1 418 ? -11.365 87.052 30.809 1.00 19.44 418 GLY B CA 1
ATOM 6670 C C . GLY B 1 418 ? -12.335 87.358 31.936 1.00 20.23 418 GLY B C 1
ATOM 6671 O O . GLY B 1 418 ? -11.934 87.882 32.975 1.00 18.73 418 GLY B O 1
ATOM 6672 N N . VAL B 1 419 ? -13.609 87.039 31.738 1.00 20.75 419 VAL B N 1
ATOM 6673 C CA . VAL B 1 419 ? -14.617 87.286 32.765 1.00 22.20 419 VAL B CA 1
ATOM 6674 C C . VAL B 1 419 ? -15.662 86.180 32.776 1.00 21.63 419 VAL B C 1
ATOM 6675 O O . VAL B 1 419 ? -16.044 85.661 31.724 1.00 21.98 419 VAL B O 1
ATOM 6679 N N . LEU B 1 420 ? -16.111 85.807 33.970 1.00 21.83 420 LEU B N 1
ATOM 6680 C CA . LEU B 1 420 ? -17.133 84.779 34.094 1.00 22.26 420 LEU B CA 1
ATOM 6681 C C . LEU B 1 420 ? -18.490 85.467 34.133 1.00 23.71 420 LEU B C 1
ATOM 6682 O O . LEU B 1 420 ? -18.937 85.927 35.182 1.00 24.37 420 LEU B O 1
ATOM 6687 N N . GLN B 1 421 ? -19.122 85.549 32.969 1.00 25.49 421 GLN B N 1
ATOM 6688 C CA . GLN B 1 421 ? -20.428 86.175 32.829 1.00 26.21 421 GLN B CA 1
ATOM 6689 C C . GLN B 1 421 ? -21.172 85.437 31.726 1.00 25.91 421 GLN B C 1
ATOM 6690 O O . GLN B 1 421 ? -20.555 84.887 30.813 1.00 25.49 421 GLN B O 1
ATOM 6696 N N . PRO B 1 422 ? -22.509 85.409 31.795 1.00 25.89 422 PRO B N 1
ATOM 6697 C CA . PRO B 1 422 ? -23.281 84.719 30.760 1.00 25.85 422 PRO B CA 1
ATOM 6698 C C . PRO B 1 422 ? -22.945 85.250 29.366 1.00 25.48 422 PRO B C 1
ATOM 6699 O O . PRO B 1 422 ? -22.847 86.461 29.163 1.00 25.96 422 PRO B O 1
ATOM 6703 N N . GLY B 1 423 ? -22.754 84.341 28.414 1.00 25.03 423 GLY B N 1
ATOM 6704 C CA . GLY B 1 423 ? -22.447 84.748 27.055 1.00 25.01 423 GLY B CA 1
ATOM 6705 C C . GLY B 1 423 ? -20.970 84.727 26.707 1.00 24.80 423 GLY B C 1
ATOM 6706 O O . GLY B 1 423 ? -20.606 84.607 25.537 1.00 24.73 423 GLY B O 1
ATOM 6707 N N . ALA B 1 424 ? -20.117 84.847 27.718 1.00 23.38 424 ALA B N 1
ATOM 6708 C CA . ALA B 1 424 ? -18.674 84.839 27.497 1.00 23.04 424 ALA B CA 1
ATOM 6709 C C . ALA B 1 424 ? -18.188 83.416 27.246 1.00 23.04 424 ALA B C 1
ATOM 6710 O O . ALA B 1 424 ? -18.851 82.449 27.626 1.00 23.17 424 ALA B O 1
ATOM 6712 N N . TRP B 1 425 ? -17.033 83.289 26.600 1.00 22.47 425 TRP B N 1
ATOM 6713 C CA . TRP B 1 425 ? -16.478 81.972 26.321 1.00 22.24 425 TRP B CA 1
ATOM 6714 C C . TRP B 1 425 ? -16.163 81.244 27.619 1.00 20.97 425 TRP B C 1
ATOM 6715 O O . TRP B 1 425 ? -15.702 81.847 28.590 1.00 20.99 425 TRP B O 1
ATOM 6726 N N . ALA B 1 426 ? -16.415 79.941 27.625 1.00 21.20 426 ALA B N 1
ATOM 6727 C CA . ALA B 1 426 ? -16.192 79.119 28.804 1.00 20.63 426 ALA B CA 1
ATOM 6728 C C . ALA B 1 426 ? -14.742 78.742 29.096 1.00 19.61 426 ALA B C 1
ATOM 6729 O O . ALA B 1 426 ? -14.416 77.558 29.193 1.00 20.04 426 ALA B O 1
ATOM 6731 N N . ASP B 1 427 ? -13.870 79.741 29.211 1.00 19.38 427 ASP B N 1
ATOM 6732 C CA . ASP B 1 427 ? -12.477 79.480 29.569 1.00 19.34 427 ASP B CA 1
ATOM 6733 C C . ASP B 1 427 ? -12.534 79.572 31.088 1.00 18.45 427 ASP B C 1
ATOM 6734 O O . ASP B 1 427 ? -12.746 80.653 31.643 1.00 18.46 427 ASP B O 1
ATOM 6739 N N . VAL B 1 428 ? -12.360 78.442 31.763 1.00 18.35 428 VAL B N 1
ATOM 6740 C CA . VAL B 1 428 ? -12.465 78.427 33.215 1.00 19.59 428 VAL B CA 1
ATOM 6741 C C . VAL B 1 428 ? -11.390 77.615 33.915 1.00 18.51 428 VAL B C 1
ATOM 6742 O O . VAL B 1 428 ? -10.908 76.617 33.385 1.00 19.49 428 VAL B O 1
ATOM 6746 N N . VAL B 1 429 ? -11.022 78.054 35.113 1.00 18.65 429 VAL B N 1
ATOM 6747 C CA . VAL B 1 429 ? -10.050 77.333 35.920 1.00 18.57 429 VAL B CA 1
ATOM 6748 C C . VAL B 1 429 ? -10.617 77.184 37.326 1.00 19.00 429 VAL B C 1
ATOM 6749 O O . VAL B 1 429 ? -11.131 78.140 37.908 1.00 19.58 429 VAL B O 1
ATOM 6753 N N . VAL B 1 430 ? -10.549 75.967 37.854 1.00 18.33 430 VAL B N 1
ATOM 6754 C CA . VAL B 1 430 ? -11.025 75.688 39.203 1.00 17.51 430 VAL B CA 1
ATOM 6755 C C . VAL B 1 430 ? -9.784 75.367 40.021 1.00 17.48 430 VAL B C 1
ATOM 6756 O O . VAL B 1 430 ? -9.005 74.492 39.648 1.00 18.78 430 VAL B O 1
ATOM 6760 N N . PHE B 1 431 ? -9.585 76.077 41.126 1.00 17.80 431 PHE B N 1
ATOM 6761 C CA . PHE B 1 431 ? -8.411 75.830 41.951 1.00 18.22 431 PHE B CA 1
ATOM 6762 C C . PHE B 1 431 ? -8.680 75.984 43.442 1.00 19.65 431 PHE B C 1
ATOM 6763 O O . PHE B 1 431 ? -9.593 76.702 43.855 1.00 19.52 431 PHE B O 1
ATOM 6771 N N . ASP B 1 432 ? -7.884 75.284 44.243 1.00 19.74 432 ASP B N 1
ATOM 6772 C CA . ASP B 1 432 ? -8.005 75.335 45.694 1.00 20.64 432 ASP B CA 1
ATOM 6773 C C . ASP B 1 432 ? -7.146 76.506 46.152 1.00 20.55 432 ASP B C 1
ATOM 6774 O O . ASP B 1 432 ? -5.923 76.463 46.049 1.00 19.73 432 ASP B O 1
ATOM 6779 N N . PRO B 1 433 ? -7.775 77.570 46.670 1.00 21.16 433 PRO B N 1
ATOM 6780 C CA . PRO B 1 433 ? -7.025 78.745 47.127 1.00 21.07 433 PRO B CA 1
ATOM 6781 C C . PRO B 1 433 ? -6.001 78.487 48.226 1.00 20.66 433 PRO B C 1
ATOM 6782 O O . PRO B 1 433 ? -5.014 79.214 48.345 1.00 21.19 433 PRO B O 1
ATOM 6786 N N . ASP B 1 434 ? -6.224 77.449 49.024 1.00 21.55 434 ASP B N 1
ATOM 6787 C CA . ASP B 1 434 ? -5.311 77.141 50.116 1.00 22.95 434 ASP B CA 1
ATOM 6788 C C . ASP B 1 434 ? -4.134 76.249 49.730 1.00 21.94 434 ASP B C 1
ATOM 6789 O O . ASP B 1 434 ? -3.106 76.251 50.408 1.00 21.65 434 ASP B O 1
ATOM 6794 N N . THR B 1 435 ? -4.272 75.497 48.642 1.00 22.12 435 THR B N 1
ATOM 6795 C CA . THR B 1 435 ? -3.197 74.606 48.213 1.00 21.20 435 THR B CA 1
ATOM 6796 C C . THR B 1 435 ? -2.537 74.990 46.893 1.00 20.82 435 THR B C 1
ATOM 6797 O O . THR B 1 435 ? -1.422 74.548 46.612 1.00 22.36 435 THR B O 1
ATOM 6801 N N . VAL B 1 436 ? -3.210 75.802 46.081 1.00 19.75 436 VAL B N 1
ATOM 6802 C CA . VAL B 1 436 ? -2.638 76.184 44.794 1.00 17.62 436 VAL B CA 1
ATOM 6803 C C . VAL B 1 436 ? -1.222 76.721 44.969 1.00 17.06 436 VAL B C 1
ATOM 6804 O O . VAL B 1 436 ? -0.971 77.607 45.785 1.00 16.75 436 VAL B O 1
ATOM 6808 N N . ALA B 1 437 ? -0.291 76.167 44.203 1.00 16.88 437 ALA B N 1
ATOM 6809 C CA . ALA B 1 437 ? 1.093 76.595 44.301 1.00 16.61 437 ALA B CA 1
ATOM 6810 C C . ALA B 1 437 ? 1.948 75.997 43.205 1.00 15.93 437 ALA B C 1
ATOM 6811 O O . ALA B 1 437 ? 1.639 74.937 42.661 1.00 16.35 437 ALA B O 1
ATOM 6813 N N . ASP B 1 438 ? 3.030 76.698 42.895 1.00 16.62 438 ASP B N 1
ATOM 6814 C CA . ASP B 1 438 ? 3.985 76.253 41.900 1.00 16.46 438 ASP B CA 1
ATOM 6815 C C . ASP B 1 438 ? 4.879 75.234 42.592 1.00 16.40 438 ASP B C 1
ATOM 6816 O O . ASP B 1 438 ? 5.087 75.308 43.800 1.00 18.53 438 ASP B O 1
ATOM 6821 N N . ARG B 1 439 ? 5.393 74.277 41.829 1.00 16.59 439 ARG B N 1
ATOM 6822 C CA . ARG B 1 439 ? 6.291 73.270 42.379 1.00 17.05 439 ARG B CA 1
ATOM 6823 C C . ARG B 1 439 ? 7.597 73.301 41.602 1.00 16.23 439 ARG B C 1
ATOM 6824 O O . ARG B 1 439 ? 8.599 72.717 42.016 1.00 17.32 439 ARG B O 1
ATOM 6832 N N . ALA B 1 440 ? 7.586 74.003 40.473 1.00 16.29 440 ALA B N 1
ATOM 6833 C CA . ALA B 1 440 ? 8.777 74.121 39.645 1.00 15.77 440 ALA B CA 1
ATOM 6834 C C . ALA B 1 440 ? 9.841 74.921 40.391 1.00 15.90 440 ALA B C 1
ATOM 6835 O O . ALA B 1 440 ? 9.580 76.027 40.869 1.00 16.99 440 ALA B O 1
ATOM 6837 N N . THR B 1 441 ? 11.039 74.356 40.498 1.00 15.98 441 THR B N 1
ATOM 6838 C CA . THR B 1 441 ? 12.138 75.026 41.187 1.00 15.23 441 THR B CA 1
ATOM 6839 C C . THR B 1 441 ? 13.295 75.236 40.220 1.00 14.82 441 THR B C 1
ATOM 6840 O O . THR B 1 441 ? 13.257 74.763 39.083 1.00 15.76 441 THR B O 1
ATOM 6844 N N . TRP B 1 442 ? 14.328 75.940 40.668 1.00 14.98 442 TRP B N 1
ATOM 6845 C CA . TRP B 1 442 ? 15.477 76.179 39.810 1.00 14.66 442 TRP B CA 1
ATOM 6846 C C . TRP B 1 442 ? 16.104 74.855 39.373 1.00 15.22 442 TRP B C 1
ATOM 6847 O O . TRP B 1 442 ? 16.462 74.695 38.208 1.00 15.59 442 TRP B O 1
ATOM 6858 N N . ASP B 1 443 ? 16.217 73.902 40.298 1.00 16.96 443 ASP B N 1
ATOM 6859 C CA . ASP B 1 443 ? 16.811 72.604 39.969 1.00 17.62 443 ASP B CA 1
ATOM 6860 C C . ASP B 1 443 ? 15.857 71.637 39.265 1.00 17.19 443 ASP B C 1
ATOM 6861 O O . ASP B 1 443 ? 16.293 70.745 38.532 1.00 17.64 443 ASP B O 1
ATOM 6866 N N . GLU B 1 444 ? 14.561 71.799 39.501 1.00 17.31 444 GLU B N 1
ATOM 6867 C CA . GLU B 1 444 ? 13.548 70.953 38.871 1.00 17.43 444 GLU B CA 1
ATOM 6868 C C . GLU B 1 444 ? 12.505 71.907 38.303 1.00 16.17 444 GLU B C 1
ATOM 6869 O O . GLU B 1 444 ? 11.384 71.996 38.799 1.00 15.02 444 GLU B O 1
ATOM 6875 N N . PRO B 1 445 ? 12.865 72.619 37.229 1.00 16.66 445 PRO B N 1
ATOM 6876 C CA . PRO B 1 445 ? 11.978 73.589 36.586 1.00 15.83 445 PRO B CA 1
ATOM 6877 C C . PRO B 1 445 ? 10.750 73.110 35.824 1.00 16.44 445 PRO B C 1
ATOM 6878 O O . PRO B 1 445 ? 9.978 73.939 35.345 1.00 16.08 445 PRO B O 1
ATOM 6882 N N . THR B 1 446 ? 10.544 71.800 35.706 1.00 16.03 446 THR B N 1
ATOM 6883 C CA . THR B 1 446 ? 9.376 71.322 34.974 1.00 15.44 446 THR B CA 1
ATOM 6884 C C . THR B 1 446 ? 8.317 70.633 35.837 1.00 15.33 446 THR B C 1
ATOM 6885 O O . THR B 1 446 ? 7.373 70.037 35.312 1.00 16.07 446 THR B O 1
ATOM 6889 N N . LEU B 1 447 ? 8.466 70.718 37.156 1.00 16.15 447 LEU B N 1
ATOM 6890 C CA . LEU B 1 447 ? 7.490 70.114 38.057 1.00 15.55 447 LEU B CA 1
ATOM 6891 C C . LEU B 1 447 ? 6.164 70.860 37.926 1.00 16.08 447 LEU B C 1
ATOM 6892 O O . LEU B 1 447 ? 6.135 72.093 37.920 1.00 17.00 447 LEU B O 1
ATOM 6897 N N . ALA B 1 448 ? 5.074 70.107 37.818 1.00 16.28 448 ALA B N 1
ATOM 6898 C CA . ALA B 1 448 ? 3.746 70.687 37.665 1.00 16.09 448 ALA B CA 1
ATOM 6899 C C . ALA B 1 448 ? 3.194 71.268 38.957 1.00 16.96 448 ALA B C 1
ATOM 6900 O O . ALA B 1 448 ? 3.514 70.808 40.051 1.00 16.43 448 ALA B O 1
ATOM 6902 N N . SER B 1 449 ? 2.351 72.284 38.815 1.00 15.75 449 SER B N 1
ATOM 6903 C CA . SER B 1 449 ? 1.739 72.938 39.960 1.00 16.25 449 SER B CA 1
ATOM 6904 C C . SER B 1 449 ? 0.760 72.004 40.655 1.00 16.01 449 SER B C 1
ATOM 6905 O O . SER B 1 449 ? 0.386 70.956 40.121 1.00 16.02 449 SER B O 1
ATOM 6908 N N . VAL B 1 450 ? 0.354 72.398 41.854 1.00 17.49 450 VAL B N 1
ATOM 6909 C CA . VAL B 1 450 ? -0.628 71.649 42.620 1.00 16.86 450 VAL B CA 1
ATOM 6910 C C . VAL B 1 450 ? -1.735 72.644 42.935 1.00 18.61 450 VAL B C 1
ATOM 6911 O O . VAL B 1 450 ? -1.522 73.855 42.867 1.00 17.66 450 VAL B O 1
ATOM 6915 N N . GLY B 1 451 ? -2.922 72.144 43.255 1.00 18.06 451 GLY B N 1
ATOM 6916 C CA . GLY B 1 451 ? -4.012 73.046 43.579 1.00 18.70 451 GLY B CA 1
ATOM 6917 C C . GLY B 1 451 ? -4.916 73.385 42.409 1.00 18.31 451 GLY B C 1
ATOM 6918 O O . GLY B 1 451 ? -5.958 74.013 42.597 1.00 18.11 451 GLY B O 1
ATOM 6919 N N . ILE B 1 452 ? -4.518 72.997 41.201 1.00 18.69 452 ILE B N 1
ATOM 6920 C CA . ILE B 1 452 ? -5.341 73.244 40.022 1.00 18.76 452 ILE B CA 1
ATOM 6921 C C . ILE B 1 452 ? -6.212 72.003 39.860 1.00 18.70 452 ILE B C 1
ATOM 6922 O O . ILE B 1 452 ? -5.711 70.914 39.572 1.00 19.37 452 ILE B O 1
ATOM 6927 N N . ALA B 1 453 ? -7.516 72.173 40.058 1.00 19.40 453 ALA B N 1
ATOM 6928 C CA . ALA B 1 453 ? -8.462 71.067 39.974 1.00 19.61 453 ALA B CA 1
ATOM 6929 C C . ALA B 1 453 ? -8.937 70.762 38.561 1.00 19.67 453 ALA B C 1
ATOM 6930 O O . ALA B 1 453 ? -9.071 69.599 38.180 1.00 20.18 453 ALA B O 1
ATOM 6932 N N . GLY B 1 454 ? -9.195 71.804 37.783 1.00 17.32 454 GLY B N 1
ATOM 6933 C CA . GLY B 1 454 ? -9.663 71.588 36.429 1.00 16.36 454 GLY B CA 1
ATOM 6934 C C . GLY B 1 454 ? -9.583 72.845 35.595 1.00 16.56 454 GLY B C 1
ATOM 6935 O O . GLY B 1 454 ? -9.599 73.957 36.125 1.00 17.08 454 GLY B O 1
ATOM 6936 N N . VAL B 1 455 ? -9.495 72.660 34.284 1.00 16.76 455 VAL B N 1
ATOM 6937 C CA . VAL B 1 455 ? -9.410 73.772 33.354 1.00 16.55 455 VAL B CA 1
ATOM 6938 C C . VAL B 1 455 ? -10.257 73.494 32.119 1.00 16.21 455 VAL B C 1
ATOM 6939 O O . VAL B 1 455 ? -10.189 72.409 31.533 1.00 16.38 455 VAL B O 1
ATOM 6943 N N . LEU B 1 456 ? -11.067 74.477 31.741 1.00 17.96 456 LEU B N 1
ATOM 6944 C CA . LEU B 1 456 ? -11.909 74.368 30.559 1.00 18.12 456 LEU B CA 1
ATOM 6945 C C . LEU B 1 456 ? -11.480 75.434 29.560 1.00 18.25 456 LEU B C 1
ATOM 6946 O O . LEU B 1 456 ? -11.216 76.579 29.933 1.00 18.42 456 LEU B O 1
ATOM 6951 N N . VAL B 1 457 ? -11.399 75.040 28.296 1.00 17.52 457 VAL B N 1
ATOM 6952 C CA . VAL B 1 457 ? -11.050 75.954 27.216 1.00 17.69 457 VAL B CA 1
ATOM 6953 C C . VAL B 1 457 ? -12.258 75.913 26.294 1.00 18.56 457 VAL B C 1
ATOM 6954 O O . VAL B 1 457 ? -12.550 74.882 25.687 1.00 19.90 457 VAL B O 1
ATOM 6958 N N . ASN B 1 458 ? -12.973 77.029 26.212 1.00 19.15 458 ASN B N 1
ATOM 6959 C CA . ASN B 1 458 ? -14.162 77.107 25.378 1.00 19.78 458 ASN B CA 1
ATOM 6960 C C . ASN B 1 458 ? -15.136 75.992 25.746 1.00 20.49 458 ASN B C 1
ATOM 6961 O O . ASN B 1 458 ? -15.758 75.379 24.878 1.00 21.45 458 ASN B O 1
ATOM 6966 N N . GLY B 1 459 ? -15.248 75.732 27.047 1.00 21.08 459 GLY B N 1
ATOM 6967 C CA . GLY B 1 459 ? -16.162 74.715 27.539 1.00 23.17 459 GLY B CA 1
ATOM 6968 C C . GLY B 1 459 ? -15.670 73.279 27.553 1.00 23.09 459 GLY B C 1
ATOM 6969 O O . GLY B 1 459 ? -16.340 72.404 28.102 1.00 24.24 459 GLY B O 1
ATOM 6970 N N . ALA B 1 460 ? -14.507 73.029 26.962 1.00 22.66 460 ALA B N 1
ATOM 6971 C CA . ALA B 1 460 ? -13.959 71.678 26.907 1.00 21.92 460 ALA B CA 1
ATOM 6972 C C . ALA B 1 460 ? -12.817 71.472 27.894 1.00 22.03 460 ALA B C 1
ATOM 6973 O O . ALA B 1 460 ? -11.935 72.321 28.028 1.00 21.34 460 ALA B O 1
ATOM 6975 N N . GLU B 1 461 ? -12.831 70.334 28.579 1.00 21.77 461 GLU B N 1
ATOM 6976 C CA . GLU B 1 461 ? -11.784 70.031 29.544 1.00 20.84 461 GLU B CA 1
ATOM 6977 C C . GLU B 1 461 ? -10.441 69.821 28.854 1.00 20.89 461 GLU B C 1
ATOM 6978 O O . GLU B 1 461 ? -10.352 69.116 27.850 1.00 21.62 461 GLU B O 1
ATOM 6984 N N . VAL B 1 462 ? -9.399 70.445 29.391 1.00 20.00 462 VAL B N 1
ATOM 6985 C CA . VAL B 1 462 ? -8.054 70.281 28.855 1.00 18.40 462 VAL B CA 1
ATOM 6986 C C . VAL B 1 462 ? -7.153 69.819 29.990 1.00 18.49 462 VAL B C 1
ATOM 6987 O O . VAL B 1 462 ? -6.037 69.357 29.762 1.00 20.49 462 VAL B O 1
ATOM 6991 N N . PHE B 1 463 ? -7.661 69.944 31.215 1.00 19.01 463 PHE B N 1
ATOM 6992 C CA . PHE B 1 463 ? -6.939 69.543 32.418 1.00 19.21 463 PHE B CA 1
ATOM 6993 C C . PHE B 1 463 ? -7.962 69.167 33.491 1.00 19.99 463 PHE B C 1
ATOM 6994 O O . PHE B 1 463 ? -8.972 69.849 33.657 1.00 18.92 463 PHE B O 1
ATOM 7002 N N . PRO B 1 464 ? -7.700 68.096 34.258 1.00 21.08 464 PRO B N 1
ATOM 7003 C CA . PRO B 1 464 ? -6.526 67.217 34.220 1.00 22.19 464 PRO B CA 1
ATOM 7004 C C . PRO B 1 464 ? -6.434 66.294 33.010 1.00 22.37 464 PRO B C 1
ATOM 7005 O O . PRO B 1 464 ? -5.347 65.830 32.662 1.00 21.90 464 PRO B O 1
ATOM 7009 N N . GLN B 1 465 ? -7.569 66.027 32.372 1.00 23.90 465 GLN B N 1
ATOM 7010 C CA . GLN B 1 465 ? -7.591 65.151 31.207 1.00 25.80 465 GLN B CA 1
ATOM 7011 C C . GLN B 1 465 ? -7.799 65.888 29.894 1.00 25.21 465 GLN B C 1
ATOM 7012 O O . GLN B 1 465 ? -8.901 66.341 29.591 1.00 25.42 465 GLN B O 1
ATOM 7018 N N . PRO B 1 466 ? -6.733 66.019 29.093 1.00 26.00 466 PRO B N 1
ATOM 7019 C CA . PRO B 1 466 ? -6.850 66.710 27.809 1.00 26.29 466 PRO B CA 1
ATOM 7020 C C . PRO B 1 466 ? -7.604 65.844 26.804 1.00 26.72 466 PRO B C 1
ATOM 7021 O O . PRO B 1 466 ? -7.641 64.617 26.934 1.00 26.10 466 PRO B O 1
ATOM 7025 N N . PRO B 1 467 ? -8.225 66.471 25.793 1.00 26.77 467 PRO B N 1
ATOM 7026 C CA . PRO B 1 467 ? -8.974 65.731 24.775 1.00 27.40 467 PRO B CA 1
ATOM 7027 C C . PRO B 1 467 ? -8.069 64.803 23.973 1.00 28.40 467 PRO B C 1
ATOM 7028 O O . PRO B 1 467 ? -6.888 65.092 23.772 1.00 28.19 467 PRO B O 1
ATOM 7032 N N . ALA B 1 468 ? -8.629 63.689 23.515 1.00 29.95 468 ALA B N 1
ATOM 7033 C CA . ALA B 1 468 ? -7.869 62.713 22.744 1.00 31.18 468 ALA B CA 1
ATOM 7034 C C . ALA B 1 468 ? -7.671 63.153 21.298 1.00 32.22 468 ALA B C 1
ATOM 7035 O O . ALA B 1 468 ? -6.586 62.999 20.739 1.00 32.32 468 ALA B O 1
ATOM 7037 N N . ASP B 1 469 ? -8.722 63.703 20.698 1.00 32.68 469 ASP B N 1
ATOM 7038 C CA . ASP B 1 469 ? -8.662 64.152 19.311 1.00 34.44 469 ASP B CA 1
ATOM 7039 C C . ASP B 1 469 ? -8.447 65.658 19.197 1.00 33.38 469 ASP B C 1
ATOM 7040 O O . ASP B 1 469 ? -7.562 66.221 19.842 1.00 34.79 469 ASP B O 1
ATOM 7045 N N . GLY B 1 470 ? -9.265 66.300 18.369 1.00 31.91 470 GLY B N 1
ATOM 7046 C CA . GLY B 1 470 ? -9.153 67.734 18.170 1.00 30.17 470 GLY B CA 1
ATOM 7047 C C . GLY B 1 470 ? -9.178 68.529 19.460 1.00 28.52 470 GLY B C 1
ATOM 7048 O O . GLY B 1 470 ? -9.965 68.238 20.363 1.00 27.97 470 GLY B O 1
ATOM 7049 N N . ARG B 1 471 ? -8.314 69.537 19.539 1.00 26.67 471 ARG B N 1
ATOM 7050 C CA . ARG B 1 471 ? -8.220 70.394 20.717 1.00 25.76 471 ARG B CA 1
ATOM 7051 C C . ARG B 1 471 ? -9.225 71.544 20.612 1.00 23.78 471 ARG B C 1
ATOM 7052 O O . ARG B 1 471 ? -9.629 71.927 19.515 1.00 24.41 471 ARG B O 1
ATOM 7060 N N . PRO B 1 472 ? -9.634 72.113 21.758 1.00 21.95 472 PRO B N 1
ATOM 7061 C CA . PRO B 1 472 ? -10.603 73.211 21.843 1.00 20.77 472 PRO B CA 1
ATOM 7062 C C . PRO B 1 472 ? -10.123 74.653 21.674 1.00 20.04 472 PRO B C 1
ATOM 7063 O O . PRO B 1 472 ? -10.944 75.567 21.580 1.00 19.82 472 PRO B O 1
ATOM 7067 N N . GLY B 1 473 ? -8.813 74.862 21.641 1.00 19.16 473 GLY B N 1
ATOM 7068 C CA . GLY B 1 473 ? -8.300 76.216 21.502 1.00 18.74 473 GLY B CA 1
ATOM 7069 C C . GLY B 1 473 ? -8.670 76.897 20.196 1.00 19.54 473 GLY B C 1
ATOM 7070 O O . GLY B 1 473 ? -8.747 76.251 19.153 1.00 19.21 473 GLY B O 1
ATOM 7071 N N . GLN B 1 474 ? -8.895 78.206 20.260 1.00 19.83 474 GLN B N 1
ATOM 7072 C CA . GLN B 1 474 ? -9.248 78.996 19.084 1.00 20.57 474 GLN B CA 1
ATOM 7073 C C . GLN B 1 474 ? -8.154 80.008 18.765 1.00 19.95 474 GLN B C 1
ATOM 7074 O O . GLN B 1 474 ? -7.433 80.457 19.658 1.00 18.50 474 GLN B O 1
ATOM 7080 N N . VAL B 1 475 ? -8.033 80.358 17.487 1.00 19.42 475 VAL B N 1
ATOM 7081 C CA . VAL B 1 475 ? -7.070 81.363 17.064 1.00 20.45 475 VAL B CA 1
ATOM 7082 C C . VAL B 1 475 ? -7.826 82.666 17.285 1.00 19.39 475 VAL B C 1
ATOM 7083 O O . VAL B 1 475 ? -8.877 82.891 16.678 1.00 20.44 475 VAL B O 1
ATOM 7087 N N . LEU B 1 476 ? -7.311 83.514 18.168 1.00 19.08 476 LEU B N 1
ATOM 7088 C CA . LEU B 1 476 ? -7.976 84.772 18.469 1.00 17.63 476 LEU B CA 1
ATOM 7089 C C . LEU B 1 476 ? -7.581 85.878 17.499 1.00 18.79 476 LEU B C 1
ATOM 7090 O O . LEU B 1 476 ? -6.757 86.738 17.814 1.00 19.13 476 LEU B O 1
ATOM 7095 N N . ARG B 1 477 ? -8.179 85.838 16.312 1.00 19.50 477 ARG B N 1
ATOM 7096 C CA . ARG B 1 477 ? -7.915 86.830 15.277 1.00 19.65 477 ARG B CA 1
ATOM 7097 C C . ARG B 1 477 ? -8.520 88.172 15.673 1.00 21.02 477 ARG B C 1
ATOM 7098 O O . ARG B 1 477 ? -9.716 88.261 15.959 1.00 21.75 477 ARG B O 1
ATOM 7106 N N . ALA B 1 478 ? -7.696 89.214 15.690 1.00 19.53 478 ALA B N 1
ATOM 7107 C CA . ALA B 1 478 ? -8.172 90.545 16.042 1.00 21.71 478 ALA B CA 1
ATOM 7108 C C . ALA B 1 478 ? -8.918 91.141 14.853 1.00 23.35 478 ALA B C 1
ATOM 7109 O O . ALA B 1 478 ? -8.653 90.693 13.718 1.00 24.20 478 ALA B O 1
#

Foldseek 3Di:
DAFAEKEAQAWELFLPLDDTHHWMWTHHQQFTADIHDCPPGHHNYYHYQNLWYKYFFFEFAAEAAQPCCPVPQLLCLQVLQRHQEYEHQAQQGHLDDAFDPPQDWLQNVLRPDPHGHNALLRSQVVCVVFPGQHAYAYAHGNQRLLRRQDPDLQDEDDPVSLVSSLVRQLVRQVSFHQYYEHNCCTPPRVSDDLVSLLSNQLSQVVVQGAYEYQFNDQEPCNQVRLVSVLVSCQVRLHAYEYEAHFYFAPVGAPCVVVSVVVQVVSVVVPRHYAYEHFQAQKAKGWQDLVCQPVAFQWAWQAFDVCRVRHGHGLCVQCVVVVHGSSVSSVVRPRTMTMTNTGDSVRSLVSCLRLRYAYHLSWRVVTNQTDLSSRFRNLACLVVVPVNVVSDHPSSNLSSRFVSVCVSSVPPLTRGRDGPRRRWMWMFNSHQRGRDADSRRSHDGTPGTDWTDHSRHTCPPPHDPDRHRYHHRGD/DEFAEKEAQAWELFLPLDDTHHWMWTHHQQFTADIHDCPPGHHPYYHYQRQWYKYFFFEFAAEQAQPCCPVPQLLCLQVLQRHQEYEHQAQQGHLDDAFDPPFDWLQNLLRPDPHGHNALLRSQVVCVVFPGQHAYAYAHGNQRLLRHQPPDLQDEDDPVSLVSSLVRQLVNQVSFHQYYEHNCCTPPRVNDDLVSLLSNQLSQVVVQGEYEYQFNDQEPCNQVRLVSVLVSCVSRVHAYEYEAHFYFAPVGAPCVVVSLVVVVVSVVVPHNYFYEHFQDQKAKGWQDLVCQPPAFQWAWQAFDVCRVRHGHGLCVQCVVVVHGSSVSSVVRPRTMTMTNTGDSVRRLVSCLPPRYAYHLSWRVPTPQTDLSSRFRSLACLVVVPVPVVSDHPSSNLSRRFVSVCVSSVPPLGRGRDGPRRPWMWMFNSHQRGRPADSRRSHDGTPGTDWTAHSRHTSPPPRDPDRHRYHHRRD

B-factor: mean 19.24, std 6.7, range [6.63, 53.74]